Protein AF-0000000075701954 (afdb_homodimer)

Foldseek 3Di:
DDLVVQDVDPQLVVVLVPDDPVCSLLSSQLSSLQFWAAAAVPNQGVLVVLVVLLVVLPWDWFADPQSKIKTKDAFEPFDQPFAEEEEEAANHAQKDFDDDPNGQDWDFDDDPNFTWIKRQGIFSPVRPSLSSSLVSSCSNCVNPDGFHIYMYIYFGNCVPQHPGLLQDAFQPDPDDDSDDRDRHQEYEYARLLAFQFWEQKAKWKKKKKWKFFFDWDFAADKFKKKKKKKAQWPKDFCLPCLQLVTDAVLLLVLQLVVLCVVVVWFWWWQWWWWFDDQRMRTGIIMTMITTHRVCVVVSQVSSVVSVVVVCVVRCVPGPDMDIDIDMGIDDGGRITGDRVVVNLVSVLSNLQDAGAPDADPVHRVHGFKGKHFGIWTADPVRNMIMTMMMMMGQDPVVNVVSVCVNVVSLCPRPSNIDMDMDISAAIRHGDDAPLSVLLQVLLCVQPRRHHYDYHSHDDSVRVSVVSPNPHRYIYHHHNWPQRSHNTIMGRPSRSVSRSVSVVVSRNVSGD/DDLVVQDVDPQLVVVLVPDDPVCSLLSSQLSSLQAWAAAAVPNQGVLVVLVVLLVVLPWDWFADPQSKIKTKDAFEPFDQPFAEEEEEAANHAQKDFDDDVNGQDWDFDDDPNFTWIKRQGIFSPVRPSLSSSLVSSCSNCVNPDGFHIYMYIYFGNCVPQHPGLLQDAFQPDPDDDSDDHDRHQEYEYARLLAFQFWEQWAKWKKKKKWKFFFDWDFFADKFKKKKKKKAQWPKDFCLPCLQLVTDAVLLLVLQLVVLCVVVVWFWWWQWWWWFDDQRMRTGIIMTMITTHRVCVVVSQVSSVVSVVVVCVVRCVPGPDMDIDIDMGIDDGGRITGDRVVVNLVSVLSNQQDAGAPDADPVHRVHGFKGKHFGIWTADPVRNMIMTMMMMMGQDPVVNVVSVCVNVVSLCPRPSNIDMDMDISAAIRHGDDAPLSVLLQVLLCVQPRHHHYDYHSHDDSVRVSVVSPDPHRYIYHHHNWPQRSHNTIMGGPSRSVSRSVSVSVSRNVSGD

Solvent-accessible surface area (backbone atoms only — not comparable to full-atom values): 51681 Å² total; per-residue (Å²): 134,61,60,71,80,60,41,84,48,68,67,58,53,52,53,47,69,72,43,59,75,93,50,32,65,42,48,48,42,39,53,29,53,34,66,45,67,26,35,56,94,40,35,59,61,38,41,52,52,50,48,51,54,40,47,76,58,65,34,51,71,46,62,41,100,68,40,29,38,37,37,36,45,73,39,27,94,42,56,74,85,30,44,26,36,24,44,36,33,30,64,21,24,62,80,39,73,53,66,53,97,82,22,55,53,74,43,84,44,79,56,96,91,35,55,28,43,30,8,74,52,10,29,49,42,58,64,18,32,55,31,47,15,46,51,52,37,49,52,69,42,43,89,76,50,57,24,32,21,33,44,37,38,34,28,15,29,47,88,75,68,42,50,29,67,72,68,57,63,39,53,81,60,85,65,93,63,75,54,76,60,76,74,49,44,34,35,44,28,28,74,51,56,40,48,79,37,43,23,44,27,16,9,13,28,39,38,37,45,31,42,26,78,58,67,69,37,58,37,86,57,70,28,30,24,43,33,42,40,34,35,55,38,79,42,44,51,43,64,77,41,41,86,66,63,58,71,43,39,55,54,50,52,32,50,32,53,47,53,35,46,74,68,74,42,67,49,23,38,61,46,35,45,20,39,87,42,60,65,27,40,19,33,28,18,38,36,30,29,37,25,53,60,88,45,44,66,60,48,51,52,52,35,49,53,46,48,50,41,43,50,63,72,38,46,90,65,44,82,69,58,44,78,47,77,48,74,44,87,40,64,59,59,44,69,22,37,35,48,69,59,33,51,52,51,40,24,52,56,42,38,49,67,62,31,50,56,38,59,25,87,90,42,71,89,37,77,28,27,34,29,37,60,4,36,38,36,54,39,74,91,77,37,33,37,36,44,30,35,29,37,36,10,25,38,65,50,58,40,50,48,52,51,48,20,54,51,23,47,43,69,37,34,85,69,57,50,49,68,47,78,42,80,66,36,48,37,23,57,70,67,94,44,69,58,51,51,52,47,38,58,52,26,41,81,69,81,31,89,53,50,75,41,65,40,58,48,60,52,68,72,18,51,43,46,72,37,57,43,88,48,41,54,35,28,44,29,37,48,40,57,50,67,73,25,62,43,6,35,38,45,47,66,52,38,50,45,45,51,49,38,55,61,64,42,46,55,66,54,59,126,132,58,62,72,79,59,42,84,47,68,66,57,53,52,54,48,70,71,43,60,77,93,50,32,65,41,48,47,43,38,54,29,51,34,66,45,67,26,36,55,92,43,34,60,61,37,41,53,52,50,48,50,54,40,47,76,57,65,34,50,72,45,60,40,100,68,39,29,40,37,36,36,45,72,39,27,93,40,54,74,85,31,43,26,36,24,45,35,33,31,62,22,22,63,80,37,74,54,66,53,95,83,21,56,53,74,41,84,45,79,56,97,90,36,54,27,44,29,7,75,52,11,27,50,41,57,64,19,34,56,30,47,15,47,51,51,38,48,52,69,42,42,89,75,48,56,23,32,21,32,44,37,37,34,26,16,27,46,88,75,67,43,50,29,66,71,69,57,64,39,53,81,61,86,66,93,62,78,52,79,61,77,74,50,44,33,34,44,28,28,73,51,54,42,48,79,38,43,21,43,26,17,9,12,29,39,36,36,46,31,43,26,77,57,68,68,37,60,36,87,56,70,29,30,24,43,34,43,42,35,33,55,38,79,44,46,50,42,64,78,42,40,85,68,62,58,72,45,38,54,52,51,51,34,49,32,53,48,53,34,47,74,67,75,42,70,48,23,41,60,46,37,46,20,38,88,43,61,66,27,41,17,33,29,18,39,35,29,30,37,27,54,63,90,46,44,67,60,47,51,50,54,36,50,52,47,47,50,41,43,51,62,73,36,46,90,63,44,83,69,59,47,78,47,78,48,74,44,85,39,66,56,59,44,70,23,37,36,46,69,60,34,52,52,50,39,25,51,56,43,40,48,66,62,32,50,57,37,58,24,86,90,44,72,88,38,76,26,26,34,30,37,61,4,34,38,34,53,40,76,90,77,35,32,36,36,45,28,34,30,36,37,10,26,37,63,49,58,39,48,49,52,49,50,20,54,51,22,47,44,68,36,33,85,69,58,51,49,68,47,77,42,79,66,37,49,37,24,56,68,67,94,44,70,58,51,53,51,47,37,58,51,26,40,80,71,80,31,89,52,52,76,43,65,40,60,47,59,52,67,71,17,50,42,47,72,38,57,43,87,50,40,53,34,28,44,29,39,49,39,57,50,68,73,25,65,44,6,35,38,45,47,66,52,40,50,45,45,51,51,38,56,61,63,42,46,54,66,54,59,125

pLDDT: mean 94.83, std 3.86, range [77.62, 98.81]

Nearest PDB structures (foldseek):
  3mru-assembly2_B  TM=9.015E-01  e=3.902E-41  Vibrio alginolyticus
  2qyv-assembly1_B  TM=8.437E-01  e=6.145E-41  Histophilus somni 129PT
  3ic1-assembly1_A  TM=6.568E-01  e=8.464E-14  Haemophilus influenzae
  3isz-assembly1_B  TM=6.384E-01  e=3.702E-13  Haemophilus influenzae Rd KW20
  3isz-assembly1_A  TM=5.863E-01  e=7.139E-14  Haemophilus influenzae Rd KW20

Structure (mmCIF, N/CA/C/O backbone):
data_AF-0000000075701954-model_v1
#
loop_
_entity.id
_entity.type
_entity.pdbx_description
1 polymer 'Clan MH, family M20, peptidase T-like metallopeptidase'
#
loop_
_atom_site.group_PDB
_atom_site.id
_atom_site.type_symbol
_atom_site.label_atom_id
_atom_site.label_alt_id
_atom_site.label_comp_id
_atom_site.label_asym_id
_atom_site.label_entity_id
_atom_site.label_seq_id
_atom_site.pdbx_PDB_ins_code
_atom_site.Cartn_x
_atom_site.Cartn_y
_atom_site.Cartn_z
_atom_site.occupancy
_atom_site.B_iso_or_equiv
_atom_site.auth_seq_id
_atom_site.auth_comp_id
_atom_site.auth_asym_id
_atom_site.auth_atom_id
_atom_site.pdbx_PDB_model_num
ATOM 1 N N . MET A 1 1 ? -15.172 -48.469 -15.898 1 88.44 1 MET A N 1
ATOM 2 C CA . MET A 1 1 ? -14.531 -49.438 -14.992 1 88.44 1 MET A CA 1
ATOM 3 C C . MET A 1 1 ? -15.359 -49.594 -13.727 1 88.44 1 MET A C 1
ATOM 5 O O . MET A 1 1 ? -15.992 -48.656 -13.25 1 88.44 1 MET A O 1
ATOM 9 N N . LYS A 1 2 ? -15.406 -50.906 -13.211 1 77.62 2 LYS A N 1
ATOM 10 C CA . LYS A 1 2 ? -16.203 -51.156 -12.016 1 77.62 2 LYS A CA 1
ATOM 11 C C . LYS A 1 2 ? -15.516 -50.625 -10.766 1 77.62 2 LYS A C 1
ATOM 13 O O . LYS A 1 2 ? -14.281 -50.625 -10.68 1 77.62 2 LYS A O 1
ATOM 18 N N . SER A 1 3 ? -16.297 -50.125 -9.906 1 90.12 3 SER A N 1
ATOM 19 C CA . SER A 1 3 ? -15.812 -49.562 -8.656 1 90.12 3 SER A CA 1
ATOM 20 C C . SER A 1 3 ? -14.938 -50.531 -7.895 1 90.12 3 SER A C 1
ATOM 22 O O . SER A 1 3 ? -13.945 -50.156 -7.273 1 90.12 3 SER A O 1
ATOM 24 N N . THR A 1 4 ? -15.242 -51.719 -7.961 1 87.69 4 THR A N 1
ATOM 25 C CA . THR A 1 4 ? -14.539 -52.75 -7.195 1 87.69 4 THR A CA 1
ATOM 26 C C . THR A 1 4 ? -13.164 -53.031 -7.797 1 87.69 4 THR A C 1
ATOM 28 O O . THR A 1 4 ? -12.305 -53.625 -7.152 1 87.69 4 THR A O 1
ATOM 31 N N . ASP A 1 5 ? -12.945 -52.625 -8.984 1 90.75 5 ASP A N 1
ATOM 32 C CA . ASP A 1 5 ? -11.641 -52.75 -9.625 1 90.75 5 ASP A CA 1
ATOM 33 C C . ASP A 1 5 ? -10.703 -51.656 -9.18 1 90.75 5 ASP A C 1
ATOM 35 O O . ASP A 1 5 ? -9.477 -51.781 -9.289 1 90.75 5 ASP A O 1
ATOM 39 N N . ILE A 1 6 ? -11.281 -50.625 -8.719 1 92.94 6 ILE A N 1
ATOM 40 C CA . ILE A 1 6 ? -10.531 -49.406 -8.391 1 92.94 6 ILE A CA 1
ATOM 41 C C . ILE A 1 6 ? -10.383 -49.281 -6.875 1 92.94 6 ILE A C 1
ATOM 43 O O . ILE A 1 6 ? -9.305 -49 -6.367 1 92.94 6 ILE A O 1
ATOM 47 N N . LEU A 1 7 ? -11.523 -49.562 -6.152 1 94.19 7 LEU A N 1
ATOM 48 C CA . LEU A 1 7 ? -11.57 -49.438 -4.699 1 94.19 7 LEU A CA 1
ATOM 49 C C . LEU A 1 7 ? -11.383 -50.781 -4.027 1 94.19 7 LEU A C 1
ATOM 51 O O . LEU A 1 7 ? -12.203 -51.688 -4.207 1 94.19 7 LEU A O 1
ATOM 55 N N . HIS A 1 8 ? -10.445 -50.844 -3.188 1 91.19 8 HIS A N 1
ATOM 56 C CA . HIS A 1 8 ? -10.164 -52.125 -2.508 1 91.19 8 HIS A CA 1
ATOM 57 C C . HIS A 1 8 ? -10.531 -52.031 -1.031 1 91.19 8 HIS A C 1
ATOM 59 O O . HIS A 1 8 ? -10.633 -53.062 -0.358 1 91.19 8 HIS A O 1
ATOM 65 N N . SER A 1 9 ? -10.734 -50.906 -0.544 1 91.31 9 SER A N 1
ATOM 66 C CA . SER A 1 9 ? -11.133 -50.688 0.842 1 91.31 9 SER A CA 1
ATOM 67 C C . SER A 1 9 ? -12.648 -50.812 1.004 1 91.31 9 SER A C 1
ATOM 69 O O . SER A 1 9 ? -13.406 -50.125 0.304 1 91.31 9 SER A O 1
ATOM 71 N N . LYS A 1 10 ? -13.055 -51.594 1.976 1 92.56 10 LYS A N 1
ATOM 72 C CA . LYS A 1 10 ? -14.484 -51.688 2.266 1 92.56 10 LYS A CA 1
ATOM 73 C C . LYS A 1 10 ? -15.062 -50.375 2.719 1 92.56 10 LYS A C 1
ATOM 75 O O . LYS A 1 10 ? -16.219 -50.062 2.414 1 92.56 10 LYS A O 1
ATOM 80 N N . GLU A 1 11 ? -14.328 -49.656 3.443 1 93.5 11 GLU A N 1
ATOM 81 C CA . GLU A 1 11 ? -14.766 -48.375 3.934 1 93.5 11 GLU A CA 1
ATOM 82 C C . GLU A 1 11 ? -15.039 -47.406 2.779 1 93.5 11 GLU A C 1
ATOM 84 O O . GLU A 1 11 ? -16.047 -46.688 2.783 1 93.5 11 GLU A O 1
ATOM 89 N N . ASN A 1 12 ? -14.141 -47.406 1.781 1 96 12 ASN A N 1
ATOM 90 C CA . ASN A 1 12 ? -14.32 -46.5 0.633 1 96 12 ASN A CA 1
ATOM 91 C C . ASN A 1 12 ? -15.531 -46.938 -0.208 1 96 12 ASN A C 1
ATOM 93 O O . ASN A 1 12 ? -16.234 -46.062 -0.759 1 96 12 ASN A O 1
ATOM 97 N N . LEU A 1 13 ? -15.742 -48.188 -0.277 1 96.38 13 LEU A N 1
ATOM 98 C CA . LEU A 1 13 ? -16.922 -48.656 -0.982 1 96.38 13 LEU A CA 1
ATOM 99 C C . LEU A 1 13 ? -18.203 -48.219 -0.267 1 96.38 13 LEU A C 1
ATOM 101 O O . LEU A 1 13 ? -19.188 -47.875 -0.913 1 96.38 13 LEU A O 1
ATOM 105 N N . GLU A 1 14 ? -18.125 -48.25 1.023 1 96.69 14 GLU A N 1
ATOM 106 C CA . GLU A 1 14 ? -19.281 -47.781 1.813 1 96.69 14 GLU A CA 1
ATOM 107 C C . GLU A 1 14 ? -19.531 -46.281 1.621 1 96.69 14 GLU A C 1
ATOM 109 O O . GLU A 1 14 ? -20.672 -45.875 1.486 1 96.69 14 GLU A O 1
ATOM 114 N N . ILE A 1 15 ? -18.484 -45.562 1.67 1 97.12 15 ILE A N 1
ATOM 115 C CA . ILE A 1 15 ? -18.594 -44.125 1.457 1 97.12 15 ILE A CA 1
ATOM 116 C C . ILE A 1 15 ? -19.203 -43.844 0.086 1 97.12 15 ILE A C 1
ATOM 118 O O . ILE A 1 15 ? -20.125 -43.031 -0.038 1 97.12 15 ILE A O 1
ATOM 122 N N . LEU A 1 16 ? -18.703 -44.531 -0.918 1 97.44 16 LEU A N 1
ATOM 123 C CA . LEU A 1 16 ? -19.188 -44.344 -2.283 1 97.44 16 LEU A CA 1
ATOM 124 C C . LEU A 1 16 ? -20.688 -44.625 -2.373 1 97.44 16 LEU A C 1
ATOM 126 O O . LEU A 1 16 ? -21.422 -43.906 -3.074 1 97.44 16 LEU A O 1
ATOM 130 N N . SER A 1 17 ? -21.156 -45.625 -1.684 1 96.94 17 SER A N 1
ATOM 131 C CA . SER A 1 17 ? -22.547 -46.031 -1.737 1 96.94 17 SER A CA 1
ATOM 132 C C . SER A 1 17 ? -23.453 -44.938 -1.138 1 96.94 17 SER A C 1
ATOM 134 O O . SER A 1 17 ? -24.656 -44.906 -1.422 1 96.94 17 SER A O 1
ATOM 136 N N . LYS A 1 18 ? -22.922 -44.125 -0.384 1 97.06 18 LYS A N 1
ATOM 137 C CA . LYS A 1 18 ? -23.703 -43.062 0.276 1 97.06 18 LYS A CA 1
ATOM 138 C C . LYS A 1 18 ? -23.719 -41.812 -0.559 1 97.06 18 LYS A C 1
ATOM 140 O O . LYS A 1 18 ? -24.422 -40.844 -0.216 1 97.06 18 LYS A O 1
ATOM 145 N N . ILE A 1 19 ? -22.969 -41.781 -1.598 1 97.31 19 ILE A N 1
ATOM 146 C CA . ILE A 1 19 ? -22.922 -40.625 -2.516 1 97.31 19 ILE A CA 1
ATOM 147 C C . ILE A 1 19 ? -24.047 -40.781 -3.545 1 97.31 19 ILE A C 1
ATOM 149 O O . ILE A 1 19 ? -24.375 -41.875 -3.979 1 97.31 19 ILE A O 1
ATOM 153 N N . GLU A 1 20 ? -24.656 -39.656 -3.904 1 96.5 20 GLU A N 1
ATOM 154 C CA . GLU A 1 20 ? -25.703 -39.688 -4.922 1 96.5 20 GLU A CA 1
ATOM 155 C C . GLU A 1 20 ? -25.203 -40.344 -6.211 1 96.5 20 GLU A C 1
ATOM 157 O O . GLU A 1 20 ? -24.062 -40.125 -6.621 1 96.5 20 GLU A O 1
ATOM 162 N N . PRO A 1 21 ? -26.047 -41.062 -6.918 1 96.06 21 PRO A N 1
ATOM 163 C CA . PRO A 1 21 ? -25.625 -41.844 -8.094 1 96.06 21 PRO A CA 1
ATOM 164 C C . PRO A 1 21 ? -25 -40.969 -9.18 1 96.06 21 PRO A C 1
ATOM 166 O O . PRO A 1 21 ? -24.047 -41.406 -9.836 1 96.06 21 PRO A O 1
ATOM 169 N N . GLU A 1 22 ? -25.5 -39.844 -9.359 1 95.75 22 GLU A N 1
ATOM 170 C CA . GLU A 1 22 ? -25.031 -38.969 -10.438 1 95.75 22 GLU A CA 1
ATOM 171 C C . GLU A 1 22 ? -23.594 -38.531 -10.203 1 95.75 22 GLU A C 1
ATOM 173 O O . GLU A 1 22 ? -22.906 -38.125 -11.141 1 95.75 22 GLU A O 1
ATOM 178 N N . PHE A 1 23 ? -23.078 -38.688 -8.984 1 97.62 23 PHE A N 1
ATOM 179 C CA . PHE A 1 23 ? -21.734 -38.219 -8.656 1 97.62 23 PHE A CA 1
ATOM 180 C C . PHE A 1 23 ? -20.812 -39.406 -8.352 1 97.62 23 PHE A C 1
ATOM 182 O O . PHE A 1 23 ? -19.625 -39.219 -8.117 1 97.62 23 PHE A O 1
ATOM 189 N N . GLN A 1 24 ? -21.219 -40.562 -8.422 1 97.31 24 GLN A N 1
ATOM 190 C CA . GLN A 1 24 ? -20.453 -41.719 -7.973 1 97.31 24 GLN A CA 1
ATOM 191 C C . GLN A 1 24 ? -19.266 -42 -8.883 1 97.31 24 GLN A C 1
ATOM 193 O O . GLN A 1 24 ? -18.219 -42.469 -8.43 1 97.31 24 GLN A O 1
ATOM 198 N N . CYS A 1 25 ? -19.484 -41.719 -10.125 1 97.31 25 CYS A N 1
ATOM 199 C CA . CYS A 1 25 ? -18.344 -41.906 -11.023 1 97.31 25 CYS A CA 1
ATOM 200 C C . CYS A 1 25 ? -17.156 -41.062 -10.578 1 97.31 25 CYS A C 1
ATOM 202 O O . CYS A 1 25 ? -16.031 -41.562 -10.5 1 97.31 25 CYS A O 1
ATOM 204 N N . TYR A 1 26 ? -17.422 -39.812 -10.289 1 97.94 26 TYR A N 1
ATOM 205 C CA . TYR A 1 26 ? -16.375 -38.906 -9.844 1 97.94 26 TYR A CA 1
ATOM 206 C C . TYR A 1 26 ? -15.742 -39.375 -8.547 1 97.94 26 TYR A C 1
ATOM 208 O O . TYR A 1 26 ? -14.516 -39.469 -8.445 1 97.94 26 TYR A O 1
ATOM 216 N N . TYR A 1 27 ? -16.484 -39.75 -7.582 1 98.38 27 TYR A N 1
ATOM 217 C CA . TYR A 1 27 ? -15.977 -40.062 -6.25 1 98.38 27 TYR A CA 1
ATOM 218 C C . TYR A 1 27 ? -15.312 -41.406 -6.23 1 98.38 27 TYR A C 1
ATOM 220 O O . TYR A 1 27 ? -14.445 -41.688 -5.395 1 98.38 27 TYR A O 1
ATOM 228 N N . LYS A 1 28 ? -15.758 -42.281 -7.129 1 98.12 28 LYS A N 1
ATOM 229 C CA . LYS A 1 28 ? -15.023 -43.531 -7.309 1 98.12 28 LYS A CA 1
ATOM 230 C C . LYS A 1 28 ? -13.547 -43.25 -7.594 1 98.12 28 LYS A C 1
ATOM 232 O O . LYS A 1 28 ? -12.672 -43.875 -6.984 1 98.12 28 LYS A O 1
ATOM 237 N N . TRP A 1 29 ? -13.328 -42.375 -8.453 1 98.44 29 TRP A N 1
ATOM 238 C CA . TRP A 1 29 ? -11.961 -42.062 -8.828 1 98.44 29 TRP A CA 1
ATOM 239 C C . TRP A 1 29 ? -11.242 -41.312 -7.691 1 98.44 29 TRP A C 1
ATOM 241 O O . TRP A 1 29 ? -10.086 -41.625 -7.387 1 98.44 29 TRP A O 1
ATOM 251 N N . PHE A 1 30 ? -11.906 -40.375 -7.031 1 98.44 30 PHE A N 1
ATOM 252 C CA . PHE A 1 30 ? -11.297 -39.625 -5.934 1 98.44 30 PHE A CA 1
ATOM 253 C C . PHE A 1 30 ? -10.867 -40.594 -4.82 1 98.44 30 PHE A C 1
ATOM 255 O O . PHE A 1 30 ? -9.727 -40.5 -4.348 1 98.44 30 PHE A O 1
ATOM 262 N N . LEU A 1 31 ? -11.773 -41.406 -4.434 1 97.81 31 LEU A N 1
ATOM 263 C CA . LEU A 1 31 ? -11.484 -42.375 -3.371 1 97.81 31 LEU A CA 1
ATOM 264 C C . LEU A 1 31 ? -10.398 -43.344 -3.801 1 97.81 31 LEU A C 1
ATOM 266 O O . LEU A 1 31 ? -9.602 -43.781 -2.975 1 97.81 31 LEU A O 1
ATOM 270 N N . GLY A 1 32 ? -10.406 -43.719 -5.031 1 97.38 32 GLY A N 1
ATOM 271 C CA . GLY A 1 32 ? -9.344 -44.562 -5.555 1 97.38 32 GLY A CA 1
ATOM 272 C C . GLY A 1 32 ? -7.965 -43.969 -5.363 1 97.38 32 GLY A C 1
ATOM 273 O O . GLY A 1 32 ? -7.008 -44.688 -5.074 1 97.38 32 GLY A O 1
ATOM 274 N N . LEU A 1 33 ? -7.844 -42.688 -5.562 1 97.25 33 LEU A N 1
ATOM 275 C CA . LEU A 1 33 ? -6.57 -42 -5.383 1 97.25 33 LEU A CA 1
ATOM 276 C C . LEU A 1 33 ? -6.098 -42.094 -3.938 1 97.25 33 LEU A C 1
ATOM 278 O O . LEU A 1 33 ? -4.891 -42.156 -3.678 1 97.25 33 LEU A O 1
ATOM 282 N N . THR A 1 34 ? -7.02 -42.125 -2.977 1 96.25 34 THR A N 1
ATOM 283 C CA . THR A 1 34 ? -6.676 -42.156 -1.56 1 96.25 34 THR A CA 1
ATOM 284 C C . THR A 1 34 ? -6.082 -43.5 -1.173 1 96.25 34 THR A C 1
ATOM 286 O O . THR A 1 34 ? -5.512 -43.656 -0.09 1 96.25 34 THR A O 1
ATOM 289 N N . GLU A 1 35 ? -6.172 -44.469 -2.078 1 95.25 35 GLU A N 1
ATOM 290 C CA . GLU A 1 35 ? -5.668 -45.812 -1.782 1 95.25 35 GLU A CA 1
ATOM 291 C C . GLU A 1 35 ? -4.297 -46.031 -2.418 1 95.25 35 GLU A C 1
ATOM 293 O O . GLU A 1 35 ? -3.723 -47.125 -2.295 1 95.25 35 GLU A O 1
ATOM 298 N N . VAL A 1 36 ? -3.777 -45.031 -3.078 1 94.88 36 VAL A N 1
ATOM 299 C CA . VAL A 1 36 ? -2.471 -45.094 -3.723 1 94.88 36 VAL A CA 1
ATOM 300 C C . VAL A 1 36 ? -1.537 -44.062 -3.1 1 94.88 36 VAL A C 1
ATOM 302 O O . VAL A 1 36 ? -1.9 -42.906 -2.961 1 94.88 36 VAL A O 1
ATOM 305 N N . ASP A 1 37 ? -0.322 -44.469 -2.725 1 93.06 37 ASP A N 1
ATOM 306 C CA . ASP A 1 37 ? 0.655 -43.531 -2.189 1 93.06 37 ASP A CA 1
ATOM 307 C C . ASP A 1 37 ? 1.092 -42.531 -3.254 1 93.06 37 ASP A C 1
ATOM 309 O O . ASP A 1 37 ? 1.416 -42.906 -4.379 1 93.06 37 ASP A O 1
ATOM 313 N N . HIS A 1 38 ? 1.113 -41.312 -2.924 1 94.38 38 HIS A N 1
ATOM 314 C CA . HIS A 1 38 ? 1.489 -40.344 -3.943 1 94.38 38 HIS A CA 1
ATOM 315 C C . HIS A 1 38 ? 2.08 -39.094 -3.314 1 94.38 38 HIS A C 1
ATOM 317 O O . HIS A 1 38 ? 1.652 -37.969 -3.623 1 94.38 38 HIS A O 1
ATOM 323 N N . PRO A 1 39 ? 3.055 -39.25 -2.449 1 94.38 39 PRO A N 1
ATOM 324 C CA . PRO A 1 39 ? 3.744 -38.094 -1.883 1 94.38 39 PRO A CA 1
ATOM 325 C C . PRO A 1 39 ? 4.621 -37.375 -2.904 1 94.38 39 PRO A C 1
ATOM 327 O O . PRO A 1 39 ? 5.023 -37.969 -3.908 1 94.38 39 PRO A O 1
ATOM 330 N N . SER A 1 40 ? 4.918 -36.156 -2.691 1 94.31 40 SER A N 1
ATOM 331 C CA . SER A 1 40 ? 5.938 -35.469 -3.482 1 94.31 40 SER A CA 1
ATOM 332 C C . SER A 1 40 ? 7.254 -36.219 -3.467 1 94.31 40 SER A C 1
ATOM 334 O O . SER A 1 40 ? 7.59 -36.875 -2.475 1 94.31 40 SER A O 1
ATOM 336 N N . PHE A 1 41 ? 8.016 -36.219 -4.52 1 93.69 41 PHE A N 1
ATOM 337 C CA . PHE A 1 41 ? 9.25 -36.938 -4.77 1 93.69 41 PHE A CA 1
ATOM 338 C C . PHE A 1 41 ? 8.984 -38.438 -4.863 1 93.69 41 PHE A C 1
ATOM 340 O O . PHE A 1 41 ? 9.914 -39.219 -5.082 1 93.69 41 PHE A O 1
ATOM 347 N N . GLY A 1 42 ? 7.816 -38.844 -4.691 1 93.38 42 GLY A N 1
ATOM 348 C CA . GLY A 1 42 ? 7.414 -40.25 -4.809 1 93.38 42 GLY A CA 1
ATOM 349 C C . GLY A 1 42 ? 6.211 -40.438 -5.711 1 93.38 42 GLY A C 1
ATOM 350 O O . GLY A 1 42 ? 5.27 -41.156 -5.352 1 93.38 42 GLY A O 1
ATOM 351 N N . CYS A 1 43 ? 6.203 -39.844 -6.852 1 93.81 43 CYS A N 1
ATOM 352 C CA . CYS A 1 43 ? 5.027 -39.844 -7.715 1 93.81 43 CYS A CA 1
ATOM 353 C C . CYS A 1 43 ? 5.039 -41.031 -8.656 1 93.81 43 CYS A C 1
ATOM 355 O O . CYS A 1 43 ? 4.082 -41.25 -9.398 1 93.81 43 CYS A O 1
ATOM 357 N N . GLY A 1 44 ? 6.02 -41.781 -8.578 1 95.56 44 GLY A N 1
ATOM 358 C CA . GLY A 1 44 ? 6.141 -42.875 -9.523 1 95.56 44 GLY A CA 1
ATOM 359 C C . GLY A 1 44 ? 4.965 -43.844 -9.484 1 95.56 44 GLY A C 1
ATOM 360 O O . GLY A 1 44 ? 4.398 -44.188 -10.523 1 95.56 44 GLY A O 1
ATOM 361 N N . GLU A 1 45 ? 4.594 -44.25 -8.328 1 95.5 45 GLU A N 1
ATOM 362 C CA . GLU A 1 45 ? 3.52 -45.219 -8.18 1 95.5 45 GLU A CA 1
ATOM 363 C C . GLU A 1 45 ? 2.188 -44.656 -8.656 1 95.5 45 GLU A C 1
ATOM 365 O O . GLU A 1 45 ? 1.487 -45.312 -9.453 1 95.5 45 GLU A O 1
ATOM 370 N N . ILE A 1 46 ? 1.881 -43.531 -8.211 1 97.19 46 ILE A N 1
ATOM 371 C CA . ILE A 1 46 ? 0.597 -42.969 -8.57 1 97.19 46 ILE A CA 1
ATOM 372 C C . ILE A 1 46 ? 0.551 -42.688 -10.078 1 97.19 46 ILE A C 1
ATOM 374 O O . ILE A 1 46 ? -0.49 -42.875 -10.711 1 97.19 46 ILE A O 1
ATOM 378 N N . THR A 1 47 ? 1.624 -42.25 -10.617 1 98.38 47 THR A N 1
ATOM 379 C CA . THR A 1 47 ? 1.682 -41.969 -12.055 1 98.38 47 THR A CA 1
ATOM 380 C C . THR A 1 47 ? 1.385 -43.25 -12.852 1 98.38 47 THR A C 1
ATOM 382 O O . THR A 1 47 ? 0.581 -43.219 -13.789 1 98.38 47 THR A O 1
ATOM 385 N N . GLN A 1 48 ? 1.969 -44.312 -12.484 1 97.88 48 GLN A N 1
ATOM 386 C CA . GLN A 1 48 ? 1.779 -45.594 -13.195 1 97.88 48 GLN A CA 1
ATOM 387 C C . GLN A 1 48 ? 0.35 -46.094 -13.031 1 97.88 48 GLN A C 1
ATOM 389 O O . GLN A 1 48 ? -0.243 -46.594 -13.984 1 97.88 48 GLN A O 1
ATOM 394 N N . VAL A 1 49 ? -0.137 -46 -11.859 1 97.81 49 VAL A N 1
ATOM 395 C CA . VAL A 1 49 ? -1.493 -46.469 -11.594 1 97.81 49 VAL A CA 1
ATOM 396 C C . VAL A 1 49 ? -2.492 -45.656 -12.414 1 97.81 49 VAL A C 1
ATOM 398 O O . VAL A 1 49 ? -3.361 -46.219 -13.086 1 97.81 49 VAL A O 1
ATOM 401 N N . VAL A 1 50 ? -2.361 -44.344 -12.375 1 98.56 50 VAL A N 1
ATOM 402 C CA . VAL A 1 50 ? -3.285 -43.5 -13.102 1 98.56 50 VAL A CA 1
ATOM 403 C C . VAL A 1 50 ? -3.125 -43.719 -14.602 1 98.56 50 VAL A C 1
ATOM 405 O O . VAL A 1 50 ? -4.113 -43.719 -15.344 1 98.56 50 VAL A O 1
ATOM 408 N N . LYS A 1 51 ? -1.906 -43.844 -15.07 1 98.5 51 LYS A N 1
ATOM 409 C CA . LYS A 1 51 ? -1.696 -44.156 -16.484 1 98.5 51 LYS A CA 1
ATOM 410 C C . LYS A 1 51 ? -2.443 -45.406 -16.891 1 98.5 51 LYS A C 1
ATOM 412 O O . LYS A 1 51 ? -3.062 -45.469 -17.953 1 98.5 51 LYS A O 1
ATOM 417 N N . SER A 1 52 ? -2.266 -46.406 -16.094 1 98.12 52 SER A N 1
ATOM 418 C CA . SER A 1 52 ? -2.934 -47.656 -16.391 1 98.12 52 SER A CA 1
ATOM 419 C C . SER A 1 52 ? -4.441 -47.469 -16.5 1 98.12 52 SER A C 1
ATOM 421 O O . SER A 1 52 ? -5.078 -48.031 -17.391 1 98.12 52 SER A O 1
ATOM 423 N N . TRP A 1 53 ? -4.977 -46.719 -15.555 1 98.12 53 TRP A N 1
ATOM 424 C CA . TRP A 1 53 ? -6.406 -46.438 -15.609 1 98.12 53 TRP A CA 1
ATOM 425 C C . TRP A 1 53 ? -6.758 -45.719 -16.906 1 98.12 53 TRP A C 1
ATOM 427 O O . TRP A 1 53 ? -7.734 -46.062 -17.578 1 98.12 53 TRP A O 1
ATOM 437 N N . CYS A 1 54 ? -6.02 -44.75 -17.297 1 98.44 54 CYS A N 1
ATOM 438 C CA . CYS A 1 54 ? -6.258 -44 -18.516 1 98.44 54 CYS A CA 1
ATOM 439 C C . CYS A 1 54 ? -6.188 -44.875 -19.734 1 98.44 54 CYS A C 1
ATOM 441 O O . CYS A 1 54 ? -7.051 -44.812 -20.609 1 98.44 54 CYS A O 1
ATOM 443 N N . ASP A 1 55 ? -5.18 -45.75 -19.781 1 97.75 55 ASP A N 1
ATOM 444 C CA . ASP A 1 55 ? -4.988 -46.656 -20.891 1 97.75 55 ASP A CA 1
ATOM 445 C C . ASP A 1 55 ? -6.184 -47.594 -21.047 1 97.75 55 ASP A C 1
ATOM 447 O O . ASP A 1 55 ? -6.652 -47.844 -22.156 1 97.75 55 ASP A O 1
ATOM 451 N N . GLN A 1 56 ? -6.613 -48.062 -19.969 1 97.19 56 GLN A N 1
ATOM 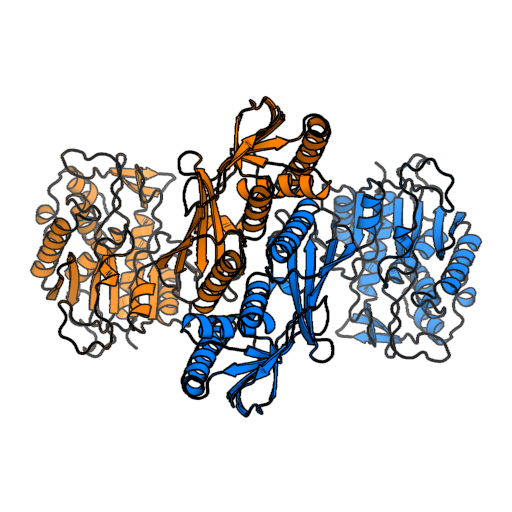452 C CA . GLN A 1 56 ? -7.734 -49 -19.969 1 97.19 56 GLN A CA 1
ATOM 453 C C . GLN A 1 56 ? -9 -48.312 -20.516 1 97.19 56 GLN A C 1
ATOM 455 O O . GLN A 1 56 ? -9.859 -49 -21.094 1 97.19 56 GLN A O 1
ATOM 460 N N . MET A 1 57 ? -9.016 -47.062 -20.344 1 97.25 57 MET A N 1
ATOM 461 C CA . MET A 1 57 ? -10.203 -46.312 -20.781 1 97.25 57 MET A CA 1
ATOM 462 C C . MET A 1 57 ? -10.023 -45.781 -22.188 1 97.25 57 MET A C 1
ATOM 464 O O . MET A 1 57 ? -10.906 -45.094 -22.719 1 97.25 57 MET A O 1
ATOM 468 N N . GLY A 1 58 ? -8.867 -45.969 -22.766 1 95.94 58 GLY A N 1
ATOM 469 C CA . GLY A 1 58 ? -8.68 -45.719 -24.188 1 95.94 58 GLY A CA 1
ATOM 470 C C . GLY A 1 58 ? -8.016 -44.375 -24.469 1 95.94 58 GLY A C 1
ATOM 471 O O . GLY A 1 58 ? -7.926 -43.938 -25.609 1 95.94 58 GLY A O 1
ATOM 472 N N . ALA A 1 59 ? -7.582 -43.719 -23.516 1 97.94 59 ALA A N 1
ATOM 473 C CA . ALA A 1 59 ? -6.871 -42.469 -23.719 1 97.94 59 ALA A CA 1
ATOM 474 C C . ALA A 1 59 ? -5.445 -42.719 -24.203 1 97.94 59 ALA A C 1
ATOM 476 O O . ALA A 1 59 ? -4.824 -43.719 -23.844 1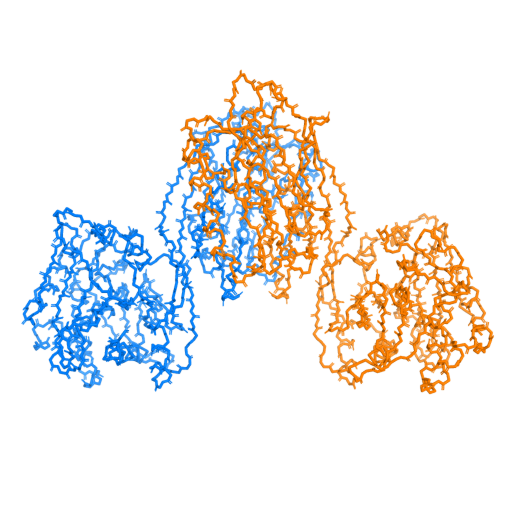 97.94 59 ALA A O 1
ATOM 477 N N . GLU A 1 60 ? -4.965 -41.844 -25.094 1 97.81 60 GLU A N 1
ATOM 478 C CA . GLU A 1 60 ? -3.549 -41.875 -25.438 1 97.81 60 GLU A CA 1
ATOM 479 C C . GLU A 1 60 ? -2.703 -41.188 -24.359 1 97.81 60 GLU A C 1
ATOM 481 O O . GLU A 1 60 ? -2.916 -40.031 -24.047 1 97.81 60 GLU A O 1
ATOM 486 N N . THR A 1 61 ? -1.74 -41.938 -23.844 1 98.19 61 THR A N 1
ATOM 487 C CA . THR A 1 61 ? -1.021 -41.406 -22.703 1 98.19 61 THR A CA 1
ATOM 488 C C . THR A 1 61 ? 0.462 -41.25 -23.016 1 98.19 61 THR A C 1
ATOM 490 O O . THR A 1 61 ? 1.004 -41.969 -23.859 1 98.19 61 THR A O 1
ATOM 493 N N . GLU A 1 62 ? 1.076 -40.219 -22.438 1 97.75 62 GLU A N 1
ATOM 494 C CA . GLU A 1 62 ? 2.514 -39.969 -22.422 1 97.75 62 GLU A CA 1
ATOM 495 C C . GLU A 1 62 ? 3.008 -39.719 -21 1 97.75 62 GLU A C 1
ATOM 497 O O . GLU A 1 62 ? 2.332 -39.062 -20.203 1 97.75 62 GLU A O 1
ATOM 502 N N . ILE A 1 63 ? 4.168 -40.312 -20.672 1 97.31 63 ILE A N 1
ATOM 503 C CA . ILE A 1 63 ? 4.848 -40.062 -19.406 1 97.31 63 ILE A CA 1
ATOM 504 C C . ILE A 1 63 ? 6.289 -39.625 -19.672 1 97.31 63 ILE A C 1
ATOM 506 O O . ILE A 1 63 ? 6.938 -40.156 -20.578 1 97.31 63 ILE A O 1
ATOM 510 N N . ASP A 1 64 ? 6.801 -38.719 -18.984 1 96 64 ASP A N 1
ATOM 511 C CA . ASP A 1 64 ? 8.203 -38.344 -19.125 1 96 64 ASP A CA 1
ATOM 512 C C . ASP A 1 64 ? 9.031 -38.875 -17.953 1 96 64 ASP A C 1
ATOM 514 O O . ASP A 1 64 ? 8.516 -39.594 -17.094 1 96 64 ASP A O 1
ATOM 518 N N . GLU A 1 65 ? 10.383 -38.594 -17.953 1 94.62 65 GLU A N 1
ATOM 519 C CA . GLU A 1 65 ? 11.312 -39.125 -16.969 1 94.62 65 GLU A CA 1
ATOM 520 C C . GLU A 1 65 ? 11.07 -38.5 -15.594 1 94.62 65 GLU A C 1
ATOM 522 O O . GLU A 1 65 ? 11.562 -39.031 -14.578 1 94.62 65 GLU A O 1
ATOM 527 N N . HIS A 1 66 ? 10.227 -37.562 -15.516 1 95.75 66 HIS A N 1
ATOM 528 C CA . HIS A 1 66 ? 9.938 -36.875 -14.258 1 95.75 66 HIS A CA 1
ATOM 529 C C . HIS A 1 66 ? 8.57 -37.281 -13.719 1 95.75 66 HIS A C 1
ATOM 531 O O . HIS A 1 66 ? 8.102 -36.719 -12.727 1 95.75 66 HIS A O 1
ATOM 537 N N . ASN A 1 67 ? 7.883 -38.188 -14.367 1 97.19 67 ASN A N 1
ATOM 538 C CA . ASN A 1 67 ? 6.621 -38.781 -13.938 1 97.19 67 ASN A CA 1
ATOM 539 C C . ASN A 1 67 ? 5.441 -37.844 -14.227 1 97.19 67 ASN A C 1
ATOM 541 O O . ASN A 1 67 ? 4.414 -37.906 -13.547 1 97.19 67 ASN A O 1
ATOM 545 N N . ASN A 1 68 ? 5.617 -36.906 -15.125 1 98.19 68 ASN A N 1
ATOM 546 C CA . ASN A 1 68 ? 4.453 -36.188 -15.641 1 98.19 68 ASN A CA 1
ATOM 547 C C . ASN A 1 68 ? 3.602 -37.094 -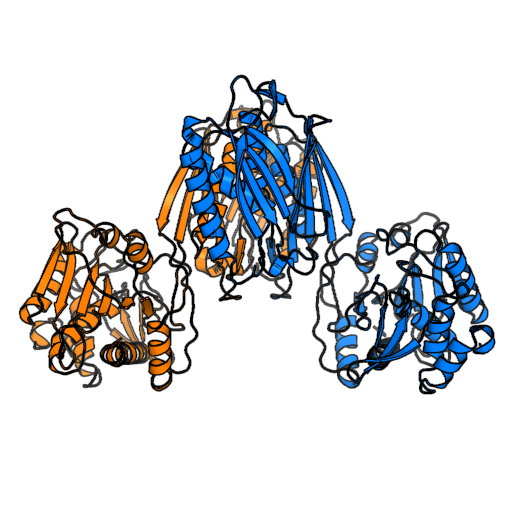16.531 1 98.19 68 ASN A C 1
ATOM 549 O O . ASN A 1 68 ? 4.133 -37.875 -17.328 1 98.19 68 ASN A O 1
ATOM 553 N N . LEU A 1 69 ? 2.293 -36.969 -16.422 1 98.69 69 LEU A N 1
ATOM 554 C CA . LEU A 1 69 ? 1.381 -37.781 -17.203 1 98.69 69 LEU A CA 1
ATOM 555 C C . LEU A 1 69 ? 0.447 -36.906 -18.031 1 98.69 69 LEU A C 1
ATOM 557 O O . LEU A 1 69 ? -0.201 -36 -17.516 1 98.69 69 LEU A O 1
ATOM 561 N N . ILE A 1 70 ? 0.434 -37.188 -19.312 1 98.62 70 ILE A N 1
ATOM 562 C CA . ILE A 1 70 ? -0.493 -36.531 -20.234 1 98.62 70 ILE A CA 1
ATOM 563 C C . ILE A 1 70 ? -1.442 -37.562 -20.828 1 98.62 70 ILE A C 1
ATOM 565 O O . ILE A 1 70 ? -1.009 -38.625 -21.266 1 98.62 70 ILE A O 1
ATOM 569 N N . ALA A 1 71 ? -2.684 -37.312 -20.828 1 98.75 71 ALA A N 1
ATOM 570 C CA . ALA A 1 71 ? -3.699 -38.094 -21.5 1 98.75 71 ALA A CA 1
ATOM 571 C C . ALA A 1 71 ? -4.43 -37.281 -22.562 1 98.75 71 ALA A C 1
ATOM 573 O O . ALA A 1 71 ? -4.863 -36.156 -22.297 1 98.75 71 ALA A O 1
ATOM 574 N N . ARG A 1 72 ? -4.523 -37.812 -23.703 1 98.31 72 ARG A N 1
ATOM 575 C CA . ARG A 1 72 ? -5.203 -37.125 -24.797 1 98.31 72 ARG A CA 1
ATOM 576 C C . ARG A 1 72 ? -6.414 -37.906 -25.281 1 98.31 72 ARG A C 1
ATOM 578 O O . ARG A 1 72 ? -6.363 -39.156 -25.375 1 98.31 72 ARG A O 1
ATOM 585 N N . ILE A 1 73 ? -7.523 -37.219 -25.5 1 97.44 73 ILE A N 1
ATOM 586 C CA . ILE A 1 73 ? -8.734 -37.812 -26.031 1 97.44 73 ILE A CA 1
ATOM 587 C C . ILE A 1 73 ? -9.234 -37 -27.234 1 97.44 73 ILE A C 1
ATOM 589 O O . ILE A 1 73 ? -9.148 -35.781 -27.234 1 97.44 73 ILE A O 1
ATOM 593 N N . PRO A 1 74 ? -9.727 -37.688 -28.203 1 97.06 74 PRO A N 1
ATOM 594 C CA . PRO A 1 74 ? -10.234 -37 -29.375 1 97.06 74 PRO A CA 1
ATOM 595 C C . PRO A 1 74 ? -11.586 -36.312 -29.125 1 97.06 74 PRO A C 1
ATOM 597 O O . PRO A 1 74 ? -12.234 -36.594 -28.109 1 97.06 74 PRO A O 1
ATOM 600 N N . ALA A 1 75 ? -11.961 -35.5 -30.094 1 97.19 75 ALA A N 1
ATOM 601 C CA . ALA A 1 75 ? -13.25 -34.812 -30.016 1 97.19 75 ALA A CA 1
ATOM 602 C C . ALA A 1 75 ? -14.398 -35.844 -30.047 1 97.19 75 ALA A C 1
ATOM 604 O O . ALA A 1 75 ? -14.25 -36.938 -30.594 1 97.19 75 ALA A O 1
ATOM 605 N N . ASN A 1 76 ? -15.414 -35.469 -29.406 1 96.81 76 ASN A N 1
ATOM 606 C CA . ASN A 1 76 ? -16.688 -36.188 -29.5 1 96.81 76 ASN A CA 1
ATOM 607 C C . ASN A 1 76 ? -17.844 -35.219 -29.734 1 96.81 76 ASN A C 1
ATOM 609 O O . ASN A 1 76 ? -18.172 -34.406 -28.859 1 96.81 76 ASN A O 1
ATOM 613 N N . GLY A 1 77 ? -18.484 -35.375 -30.859 1 94.81 77 GLY A N 1
ATOM 614 C CA . GLY A 1 77 ? -19.625 -34.5 -31.172 1 94.81 77 GLY A CA 1
ATOM 615 C C . GLY A 1 77 ? -19.203 -33.156 -31.703 1 94.81 77 GLY A C 1
ATOM 616 O O . GLY A 1 77 ? -20.031 -32.406 -32.25 1 94.81 77 GLY A O 1
ATOM 617 N N . MET A 1 78 ? -18.031 -32.75 -31.516 1 94.44 78 MET A N 1
ATOM 618 C CA . MET A 1 78 ? -17.469 -31.531 -32.062 1 94.44 78 MET A CA 1
ATOM 619 C C . MET A 1 78 ? -16.469 -31.844 -33.188 1 94.44 78 MET A C 1
ATOM 621 O O . MET A 1 78 ? -15.945 -32.969 -33.281 1 94.44 78 MET A O 1
ATOM 625 N N . PRO A 1 79 ? -16.25 -30.797 -34.031 1 93.25 79 PRO A N 1
ATOM 626 C CA . PRO A 1 79 ? -15.25 -31 -35.094 1 93.25 79 PRO A CA 1
ATOM 627 C C . PRO A 1 79 ? -13.859 -31.281 -34.5 1 93.25 79 PRO A C 1
ATOM 629 O O . PRO A 1 79 ? -13.477 -30.688 -33.5 1 93.25 79 PRO A O 1
ATOM 632 N N . GLU A 1 80 ? -13.156 -32 -35.25 1 91.06 80 GLU A N 1
ATOM 633 C CA . GLU A 1 80 ? -11.812 -32.375 -34.844 1 91.06 80 GLU A CA 1
ATOM 634 C C . GLU A 1 80 ? -10.906 -31.141 -34.781 1 91.06 80 GLU A C 1
ATOM 636 O O . GLU A 1 80 ? -9.945 -31.109 -34 1 91.06 80 GLU A O 1
ATOM 641 N N . ASN A 1 81 ? -11.266 -30.188 -35.562 1 93.06 81 ASN A N 1
ATOM 642 C CA . ASN A 1 81 ? -10.438 -28.984 -35.594 1 93.06 81 ASN A CA 1
ATOM 643 C C . ASN A 1 81 ? -10.906 -27.938 -34.562 1 93.06 81 ASN A C 1
ATOM 645 O O . ASN A 1 81 ? -10.461 -26.797 -34.594 1 93.06 81 ASN A O 1
ATOM 649 N N . SER A 1 82 ? -11.828 -28.391 -33.719 1 94.81 82 SER A N 1
ATOM 650 C CA . SER A 1 82 ? -12.211 -27.531 -32.594 1 94.81 82 SER A CA 1
ATOM 651 C C . SER A 1 82 ? -11.023 -27.219 -31.703 1 94.81 82 SER A C 1
ATOM 653 O O . SER A 1 82 ? -10.031 -27.938 -31.688 1 94.81 82 SER A O 1
ATOM 655 N N . PRO A 1 83 ? -11.125 -26.078 -31.031 1 96.56 83 PRO A N 1
ATOM 656 C CA . PRO A 1 83 ? -10.039 -25.75 -30.109 1 96.56 83 PRO A CA 1
ATOM 657 C C . PRO A 1 83 ? -9.758 -26.859 -29.094 1 96.56 83 PRO A C 1
ATOM 659 O O . PRO A 1 83 ? -10.695 -27.438 -28.547 1 96.56 83 PRO A O 1
ATOM 662 N N . VAL A 1 84 ? -8.484 -27.156 -28.906 1 97.81 84 VAL A N 1
ATOM 663 C CA . VAL A 1 84 ? -8.086 -28.141 -27.891 1 97.81 84 VAL A CA 1
ATOM 664 C C . VAL A 1 84 ? -8.242 -27.531 -26.5 1 97.81 84 VAL A C 1
ATOM 666 O O . VAL A 1 84 ? -7.844 -26.391 -26.266 1 97.81 84 VAL A O 1
ATOM 669 N N . VAL A 1 85 ? -8.852 -28.297 -25.625 1 98.06 85 VAL A N 1
ATOM 670 C CA . VAL A 1 85 ? -9.062 -27.844 -24.25 1 98.06 85 VAL A CA 1
ATOM 671 C C . VAL A 1 85 ? -8.25 -28.703 -23.297 1 98.06 85 VAL A C 1
ATOM 673 O O . VAL A 1 85 ? -8.188 -29.938 -23.453 1 98.06 85 VAL A O 1
ATOM 676 N N . SER A 1 86 ? -7.594 -28.016 -22.375 1 98.38 86 SER A N 1
ATOM 677 C CA . SER A 1 86 ? -6.836 -28.75 -21.359 1 98.38 86 SER A CA 1
ATOM 678 C C . SER A 1 86 ? -7.469 -28.609 -19.984 1 98.38 86 SER A C 1
ATOM 680 O O . SER A 1 86 ? -7.953 -27.531 -19.625 1 98.38 86 SER A O 1
ATOM 682 N N . ILE A 1 87 ? -7.508 -29.688 -19.234 1 98.62 87 ILE A N 1
ATOM 683 C CA . ILE A 1 87 ? -7.645 -29.672 -17.781 1 98.62 87 ILE A CA 1
ATOM 684 C C . ILE A 1 87 ? -6.297 -29.969 -17.141 1 98.62 87 ILE A C 1
ATOM 686 O O . ILE A 1 87 ? -5.66 -30.984 -17.469 1 98.62 87 ILE A O 1
ATOM 690 N N . GLN A 1 88 ? -5.887 -29.094 -16.312 1 98.62 88 GLN A N 1
ATOM 691 C CA . GLN A 1 88 ? -4.555 -29.234 -15.727 1 98.62 88 GLN A CA 1
ATOM 692 C C . GLN A 1 88 ? -4.637 -29.391 -14.211 1 98.62 88 GLN A C 1
ATOM 694 O O . GLN A 1 88 ? -5.395 -28.688 -13.547 1 98.62 88 GLN A O 1
ATOM 699 N N . THR A 1 89 ? -3.902 -30.344 -13.672 1 98.38 89 THR A N 1
ATOM 700 C CA . THR A 1 89 ? -3.85 -30.703 -12.258 1 98.38 89 THR A CA 1
ATOM 701 C C . THR A 1 89 ? -2.496 -31.312 -11.906 1 98.38 89 THR A C 1
ATOM 703 O O . THR A 1 89 ? -1.583 -31.328 -12.734 1 98.38 89 THR A O 1
ATOM 706 N N . HIS A 1 90 ? -2.348 -31.75 -10.648 1 98.38 90 HIS A N 1
ATOM 707 C CA . HIS A 1 90 ? -1.093 -32.406 -10.281 1 98.38 90 HIS A CA 1
ATOM 708 C C . HIS A 1 90 ? -1.344 -33.656 -9.469 1 98.38 90 HIS A C 1
ATOM 710 O O . HIS A 1 90 ? -2.371 -33.781 -8.797 1 98.38 90 HIS A O 1
ATOM 716 N N . LEU A 1 91 ? -0.372 -34.531 -9.5 1 98.5 91 LEU A N 1
ATOM 717 C CA . LEU A 1 91 ? -0.537 -35.875 -8.984 1 98.5 91 LEU A CA 1
ATOM 718 C C . LEU A 1 91 ? -0.095 -35.969 -7.531 1 98.5 91 LEU A C 1
ATOM 720 O O . LEU A 1 91 ? -0.611 -36.781 -6.773 1 98.5 91 LEU A O 1
ATOM 724 N N . ASP A 1 92 ? 0.905 -35.156 -7.195 1 97.19 92 ASP A N 1
ATOM 725 C CA . ASP A 1 92 ? 1.493 -35.344 -5.867 1 97.19 92 ASP A CA 1
ATOM 726 C C . ASP A 1 92 ? 0.652 -34.625 -4.805 1 97.19 92 ASP A C 1
ATOM 728 O O . ASP A 1 92 ? -0.198 -33.781 -5.133 1 97.19 92 ASP A O 1
ATOM 732 N N . MET A 1 93 ? 0.82 -35 -3.539 1 95.19 93 MET A N 1
ATOM 733 C CA . MET A 1 93 ? 0.204 -34.344 -2.391 1 95.19 93 MET A CA 1
ATOM 734 C C . MET A 1 93 ? 1.23 -34.094 -1.292 1 95.19 93 MET A C 1
ATOM 736 O O . MET A 1 93 ? 2.258 -34.781 -1.229 1 95.19 93 MET A O 1
ATOM 740 N N . VAL A 1 94 ? 1.011 -33.062 -0.491 1 91.69 94 VAL A N 1
ATOM 741 C CA . VAL A 1 94 ? 1.75 -32.906 0.758 1 91.69 94 VAL A CA 1
ATOM 742 C C . VAL A 1 94 ? 1.281 -33.969 1.765 1 91.69 94 VAL A C 1
ATOM 744 O O . VAL A 1 94 ? 0.093 -34.031 2.088 1 91.69 94 VAL A O 1
ATOM 747 N N . TRP A 1 95 ? 2.162 -34.719 2.213 1 91.56 95 TRP A N 1
ATOM 748 C CA . TRP A 1 95 ? 1.811 -35.781 3.148 1 91.56 95 TRP A CA 1
ATOM 749 C C . TRP A 1 95 ? 2.123 -35.375 4.582 1 91.56 95 TRP A C 1
ATOM 751 O O . TRP A 1 95 ? 3.271 -35.094 4.914 1 91.56 95 TRP A O 1
ATOM 761 N N . VAL A 1 96 ? 1.115 -35.344 5.352 1 89.88 96 VAL A N 1
ATOM 762 C CA . VAL A 1 96 ? 1.248 -35.094 6.785 1 89.88 96 VAL A CA 1
ATOM 763 C C . VAL A 1 96 ? 0.33 -36.062 7.551 1 89.88 96 VAL A C 1
ATOM 765 O O . VAL A 1 96 ? -0.798 -36.312 7.125 1 89.88 96 VAL A O 1
ATOM 768 N N . GLY A 1 97 ? 0.829 -36.594 8.594 1 91.38 97 GLY A N 1
ATOM 769 C CA . GLY A 1 97 ? -0.014 -37.438 9.438 1 91.38 97 GLY A CA 1
ATOM 770 C C . GLY A 1 97 ? 0.307 -38.906 9.32 1 91.38 97 GLY A C 1
ATOM 771 O O . GLY A 1 97 ? 1.467 -39.281 9.141 1 91.38 97 GLY A O 1
ATOM 772 N N . GLU A 1 98 ? -0.716 -39.688 9.625 1 91.31 98 GLU A N 1
ATOM 773 C CA . GLU A 1 98 ? -0.493 -41.125 9.68 1 91.31 98 GLU A CA 1
ATOM 774 C C . GLU A 1 98 ? -1.396 -41.875 8.703 1 91.31 98 GLU A C 1
ATOM 776 O O . GLU A 1 98 ? -2.504 -41.406 8.406 1 91.31 98 GLU A O 1
ATOM 781 N N . LYS A 1 99 ? -0.812 -42.938 8.211 1 87.81 99 LYS A N 1
ATOM 782 C CA . LYS A 1 99 ? -1.621 -43.875 7.414 1 87.81 99 LYS A CA 1
ATOM 783 C C . LYS A 1 99 ? -2.258 -44.938 8.289 1 87.81 99 LYS A C 1
ATOM 785 O O . LYS A 1 99 ? -1.682 -45.344 9.297 1 87.81 99 LYS A O 1
ATOM 790 N N . ILE A 1 100 ? -3.422 -45.312 7.848 1 84.06 100 ILE A N 1
ATOM 791 C CA . ILE A 1 100 ? -4.094 -46.438 8.5 1 84.06 100 ILE A CA 1
ATOM 792 C C . ILE A 1 100 ? -4.199 -47.594 7.531 1 84.06 100 ILE A C 1
ATOM 794 O O . ILE A 1 100 ? -4.84 -47.5 6.48 1 84.06 100 ILE A O 1
ATOM 798 N N . ASP A 1 101 ? -3.635 -48.719 7.867 1 81.19 101 ASP A N 1
ATOM 799 C CA . ASP A 1 101 ? -3.562 -49.875 7.012 1 81.19 101 ASP A CA 1
ATOM 800 C C . ASP A 1 101 ? -2.951 -49.531 5.656 1 81.19 101 ASP A C 1
ATOM 802 O O . ASP A 1 101 ? -3.459 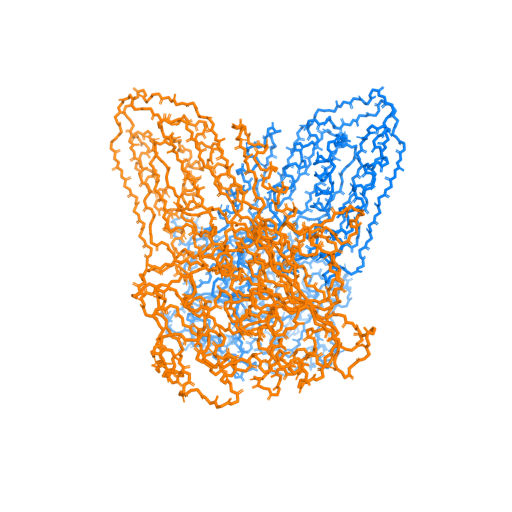-49.969 4.617 1 81.19 101 ASP A O 1
ATOM 806 N N . GLY A 1 102 ? -2.053 -48.594 5.691 1 81.38 102 GLY A N 1
ATOM 807 C CA . GLY A 1 102 ? -1.248 -48.25 4.523 1 81.38 102 GLY A CA 1
ATOM 808 C C . GLY A 1 102 ? -1.927 -47.281 3.588 1 81.38 102 GLY A C 1
ATOM 809 O O . GLY A 1 102 ? -1.413 -47 2.506 1 81.38 102 GLY A O 1
ATOM 810 N N . LYS A 1 103 ? -3.045 -46.812 4.012 1 88.69 103 LYS A N 1
ATOM 811 C CA . LYS A 1 103 ? -3.803 -45.938 3.146 1 88.69 103 LYS A CA 1
ATOM 812 C C . LYS A 1 103 ? -4.27 -44.688 3.914 1 88.69 103 LYS A C 1
ATOM 814 O O . LYS A 1 103 ? -4.172 -44.656 5.141 1 88.69 103 LYS A O 1
ATOM 819 N N . ILE A 1 104 ? -4.738 -43.719 3.137 1 93.81 104 ILE A N 1
ATOM 820 C CA . ILE A 1 104 ? -5.391 -42.531 3.736 1 93.81 104 ILE A CA 1
ATOM 821 C C . ILE A 1 104 ? -6.785 -42.938 4.223 1 93.81 104 ILE A C 1
ATOM 823 O O . ILE A 1 104 ? -7.613 -43.406 3.439 1 93.81 104 ILE A O 1
ATOM 827 N N . LYS A 1 105 ? -7.004 -42.844 5.457 1 94.69 105 LYS A N 1
ATOM 828 C CA . LYS A 1 105 ? -8.344 -43.094 5.98 1 94.69 105 LYS A CA 1
ATOM 829 C C . LYS A 1 105 ? -9.273 -41.906 5.695 1 94.69 105 LYS A C 1
ATOM 831 O O . LYS A 1 105 ? -9.008 -40.781 6.125 1 94.69 105 LYS A O 1
ATOM 836 N N . VAL A 1 106 ? -10.359 -42.188 4.996 1 96.88 106 VAL A N 1
ATOM 837 C CA . VAL A 1 106 ? -11.328 -41.188 4.629 1 96.88 106 VAL A CA 1
ATOM 838 C C . VAL A 1 106 ? -12.641 -41.406 5.375 1 96.88 106 VAL A C 1
ATOM 840 O O . VAL A 1 106 ? -13.047 -42.562 5.574 1 96.88 106 VAL A O 1
ATOM 843 N N . GLU A 1 107 ? -13.227 -40.344 5.793 1 97 107 GLU A N 1
ATOM 844 C CA . GLU A 1 107 ? -14.531 -40.438 6.449 1 97 107 GLU A CA 1
ATOM 845 C C . GLU A 1 107 ? -15.516 -39.438 5.84 1 97 107 GLU A C 1
ATOM 847 O O . GLU A 1 107 ? -15.125 -38.375 5.355 1 97 107 GLU A O 1
ATOM 852 N N . LEU A 1 108 ? -16.734 -39.875 5.805 1 97 108 LEU A N 1
ATOM 853 C CA . LEU A 1 108 ? -17.844 -39 5.504 1 97 108 LEU A CA 1
ATOM 854 C C . LEU A 1 108 ? -18.438 -38.406 6.781 1 97 108 LEU A C 1
ATOM 856 O O . LEU A 1 108 ? -18.875 -39.156 7.668 1 97 108 LEU A O 1
ATOM 860 N N . GLN A 1 109 ? -18.359 -37.062 6.902 1 96.75 109 GLN A N 1
ATOM 861 C CA . GLN A 1 109 ? -18.828 -36.438 8.125 1 96.75 109 GLN A CA 1
ATOM 862 C C . GLN A 1 109 ? -19.719 -35.219 7.809 1 96.75 109 GLN A C 1
ATOM 864 O O . GLN A 1 109 ? -19.766 -34.781 6.664 1 96.75 109 GLN A O 1
ATOM 869 N N . GLU A 1 110 ? -20.516 -34.875 8.812 1 95.38 110 GLU A N 1
ATOM 870 C CA . GLU A 1 110 ? -21.25 -33.625 8.781 1 95.38 110 GLU A CA 1
ATOM 871 C C . GLU A 1 110 ? -20.531 -32.562 9.586 1 95.38 110 GLU A C 1
ATOM 873 O O . GLU A 1 110 ? -20.141 -32.781 10.734 1 95.38 110 GLU A O 1
ATOM 878 N N . LYS A 1 111 ? -20.25 -31.422 8.977 1 90.88 111 LYS A N 1
ATOM 879 C CA . LYS A 1 111 ? -19.578 -30.297 9.617 1 90.88 111 LYS A CA 1
ATOM 880 C C . LYS A 1 111 ? -20.281 -28.984 9.281 1 90.88 111 LYS A C 1
ATOM 882 O O . LYS A 1 111 ? -20.312 -28.562 8.117 1 90.88 111 LYS A O 1
ATOM 887 N N . ASP A 1 112 ? -20.859 -28.297 10.273 1 90.62 112 ASP A N 1
ATOM 888 C CA . ASP A 1 112 ? -21.516 -27 10.133 1 90.62 112 ASP A CA 1
ATOM 889 C C . ASP A 1 112 ? -22.578 -27.047 9.039 1 90.62 112 ASP A C 1
ATOM 891 O O . ASP A 1 112 ? -22.641 -26.156 8.18 1 90.62 112 ASP A O 1
ATOM 895 N N . GLY A 1 113 ? -23.297 -28.172 8.977 1 93.06 113 GLY A N 1
ATOM 896 C CA . GLY A 1 113 ? -24.406 -28.312 8.047 1 93.06 113 GLY A CA 1
ATOM 897 C C . GLY A 1 113 ? -23.969 -28.781 6.668 1 93.06 113 GLY A C 1
ATOM 898 O O . GLY A 1 113 ? -24.781 -28.844 5.742 1 93.06 113 GLY A O 1
ATOM 899 N N . LYS A 1 114 ? -22.734 -29.047 6.539 1 95.25 114 LYS A N 1
ATOM 900 C CA . LYS A 1 114 ? -22.203 -29.516 5.262 1 95.25 114 LYS A CA 1
ATOM 901 C C . LYS A 1 114 ? -21.781 -30.969 5.344 1 95.25 114 LYS A C 1
ATOM 903 O O . LYS A 1 114 ? -21.25 -31.406 6.367 1 95.25 114 LYS A O 1
ATOM 908 N N . ARG A 1 115 ? -22.125 -31.672 4.312 1 95.56 115 ARG A N 1
ATOM 909 C CA . ARG A 1 115 ? -21.578 -33.031 4.16 1 95.56 115 ARG A CA 1
ATOM 910 C C . ARG A 1 115 ? -20.172 -32.969 3.59 1 95.56 115 ARG A C 1
ATOM 912 O O . ARG A 1 115 ? -19.953 -32.438 2.504 1 95.56 115 ARG A O 1
ATOM 919 N N . ILE A 1 116 ? -19.109 -33.562 4.336 1 97.94 116 ILE A N 1
ATOM 920 C CA . ILE A 1 116 ? -17.734 -33.406 3.914 1 97.94 116 ILE A CA 1
ATOM 921 C C . ILE A 1 116 ? -17.031 -34.75 3.859 1 97.94 116 ILE A C 1
ATOM 923 O O . ILE A 1 116 ? -17.422 -35.688 4.582 1 97.94 116 ILE A O 1
ATOM 927 N N . LEU A 1 117 ? -16.094 -34.938 2.992 1 97.88 117 LEU A N 1
ATOM 928 C CA . LEU A 1 117 ? -15.07 -35.969 3.057 1 97.88 117 LEU A CA 1
ATOM 929 C C . LEU A 1 117 ? -13.844 -35.469 3.816 1 97.88 117 LEU A C 1
ATOM 931 O O . LEU A 1 117 ? -13.289 -34.406 3.496 1 97.88 117 LEU A O 1
ATOM 935 N N . VAL A 1 118 ? -13.422 -36.188 4.816 1 97.31 118 VAL A N 1
ATOM 936 C CA . VAL A 1 118 ? -12.336 -35.719 5.656 1 97.31 118 VAL A CA 1
ATOM 937 C C . VAL A 1 118 ? -11.336 -36.844 5.906 1 97.31 118 VAL A C 1
ATOM 939 O O . VAL A 1 118 ? -11.703 -38 5.926 1 97.31 118 VAL A O 1
ATOM 942 N N . ALA A 1 119 ? -10.086 -36.531 5.914 1 96.62 119 ALA A N 1
ATOM 943 C CA . ALA A 1 119 ? -9.039 -37.406 6.445 1 96.62 119 ALA A CA 1
ATOM 944 C C . ALA A 1 119 ? -8.641 -36.969 7.859 1 96.62 119 ALA A C 1
ATOM 946 O O . ALA A 1 119 ? -7.754 -36.156 8.039 1 96.62 119 ALA A O 1
ATOM 947 N N . PRO A 1 120 ? -9.227 -37.562 8.844 1 94.5 120 PRO A N 1
ATOM 948 C CA . PRO A 1 120 ? -9.055 -37.094 10.219 1 94.5 120 PRO A CA 1
ATOM 949 C C . PRO A 1 120 ? -7.625 -37.25 10.727 1 94.5 120 PRO A C 1
ATOM 951 O O . PRO A 1 120 ? -7.215 -36.531 11.656 1 94.5 120 PRO A O 1
ATOM 954 N N . HIS A 1 121 ? -6.844 -38.125 10.156 1 94.12 121 HIS A N 1
ATOM 955 C CA . HIS A 1 121 ? -5.535 -38.438 10.719 1 94.12 121 HIS A CA 1
ATOM 956 C C . HIS A 1 121 ? -4.418 -38 9.773 1 94.12 121 HIS A C 1
ATOM 958 O O . HIS A 1 121 ? -3.24 -38.25 10.031 1 94.12 121 HIS A O 1
ATOM 964 N N . SER A 1 122 ? -4.793 -37.438 8.719 1 94.06 122 SER A N 1
ATOM 965 C CA . SER A 1 122 ? -3.801 -37.031 7.723 1 94.06 122 SER A CA 1
ATOM 966 C C . SER A 1 122 ? -4.359 -35.969 6.781 1 94.06 122 SER A C 1
ATOM 968 O O . SER A 1 122 ? -5.438 -35.438 7.023 1 94.06 122 SER A O 1
ATOM 970 N N . THR A 1 123 ? -3.527 -35.656 5.773 1 95.12 123 THR A N 1
ATOM 971 C CA . THR A 1 123 ? -4.055 -34.906 4.633 1 95.12 123 THR A CA 1
ATOM 972 C C . THR A 1 123 ? -4.926 -35.812 3.76 1 95.12 123 THR A C 1
ATOM 974 O O . THR A 1 123 ? -4.707 -37.031 3.691 1 95.12 123 THR A O 1
ATOM 977 N N . LEU A 1 124 ? -5.863 -35.281 3.111 1 95.81 124 LEU A N 1
ATOM 978 C CA . LEU A 1 124 ? -6.84 -36 2.299 1 95.81 124 LEU A CA 1
ATOM 979 C C . LEU A 1 124 ? -6.32 -36.188 0.877 1 95.81 124 LEU A C 1
ATOM 981 O O . LEU A 1 124 ? -6.66 -37.156 0.219 1 95.81 124 LEU A O 1
ATOM 985 N N . GLY A 1 125 ? -5.559 -35.219 0.45 1 95.75 125 GLY A N 1
ATOM 986 C CA . GLY A 1 125 ? -5.086 -35.219 -0.925 1 95.75 125 GLY A CA 1
ATOM 987 C C . GLY A 1 125 ? -6.062 -34.594 -1.902 1 95.75 125 GLY A C 1
ATOM 988 O O . GLY A 1 125 ? -5.988 -34.844 -3.107 1 95.75 125 GLY A O 1
ATOM 989 N N . ALA A 1 126 ? -6.949 -33.844 -1.405 1 96.5 126 ALA A N 1
ATOM 990 C CA . ALA A 1 126 ? -7.883 -33.156 -2.285 1 96.5 126 ALA A CA 1
ATOM 991 C C . ALA A 1 126 ? -7.156 -32.125 -3.141 1 96.5 126 ALA A C 1
ATOM 993 O O . ALA A 1 126 ? -7.605 -31.781 -4.238 1 96.5 126 ALA A O 1
ATOM 994 N N . ASP A 1 127 ? -6.078 -31.688 -2.686 1 94.5 127 ASP A N 1
ATOM 995 C CA . ASP A 1 127 ? -5.117 -30.859 -3.412 1 94.5 127 ASP A CA 1
ATOM 996 C C . ASP A 1 127 ? -4.02 -31.719 -4.035 1 94.5 127 ASP A C 1
ATOM 998 O O . ASP A 1 127 ? -3.018 -32.031 -3.383 1 94.5 127 ASP A O 1
ATOM 1002 N N . ASP A 1 128 ? -4.137 -32.188 -5.207 1 96.25 128 ASP A N 1
ATOM 1003 C CA . ASP A 1 128 ? -5.137 -31.797 -6.199 1 96.25 128 ASP A CA 1
ATOM 1004 C C . ASP A 1 128 ? -5.918 -33 -6.691 1 96.25 128 ASP A C 1
ATOM 1006 O O . ASP A 1 128 ? -6.195 -33.125 -7.887 1 96.25 128 ASP A O 1
ATOM 1010 N N . GLY A 1 129 ? -6.16 -33.906 -5.828 1 97.75 129 GLY A N 1
ATOM 1011 C CA . GLY A 1 129 ? -6.957 -35.062 -6.156 1 97.75 129 GLY A CA 1
ATOM 1012 C C . GLY A 1 129 ? -8.297 -34.719 -6.781 1 97.75 129 GLY A C 1
ATOM 1013 O O . GLY A 1 129 ? -8.844 -35.5 -7.562 1 97.75 129 GLY A O 1
ATOM 1014 N N . PHE A 1 130 ? -8.797 -33.625 -6.461 1 98.12 130 PHE A N 1
ATOM 1015 C CA . PHE A 1 130 ? -10.031 -33.188 -7.09 1 98.12 130 PHE A CA 1
ATOM 1016 C C . PHE A 1 130 ? -9.898 -33.156 -8.609 1 98.12 130 PHE A C 1
ATOM 1018 O O . PHE A 1 130 ? -10.727 -33.719 -9.312 1 98.12 130 PHE A O 1
ATOM 1025 N N . GLY A 1 131 ? -8.859 -32.469 -9.047 1 98.56 131 GLY A N 1
ATOM 1026 C CA . GLY A 1 131 ? -8.656 -32.344 -10.484 1 98.56 131 GLY A CA 1
ATOM 1027 C C . GLY A 1 131 ? -8.312 -33.656 -11.156 1 98.56 131 GLY A C 1
ATOM 1028 O O . GLY A 1 131 ? -8.766 -33.938 -12.266 1 98.56 131 GLY A O 1
ATOM 1029 N N . VAL A 1 132 ? -7.527 -34.5 -10.492 1 98.75 132 VAL A N 1
ATOM 1030 C CA . VAL A 1 132 ? -7.137 -35.781 -11.062 1 98.75 132 VAL A CA 1
ATOM 1031 C C . VAL A 1 132 ? -8.375 -36.656 -11.242 1 98.75 132 VAL A C 1
ATOM 1033 O O . VAL A 1 132 ? -8.547 -37.312 -12.289 1 98.75 132 VAL A O 1
ATOM 1036 N N . ALA A 1 133 ? -9.164 -36.688 -10.211 1 98.69 133 ALA A N 1
ATOM 1037 C CA . ALA A 1 133 ? -10.406 -37.438 -10.289 1 98.69 133 ALA A CA 1
ATOM 1038 C C . ALA A 1 133 ? -11.289 -36.938 -11.43 1 98.69 133 ALA A C 1
ATOM 1040 O O . ALA A 1 133 ? -11.938 -37.75 -12.117 1 98.69 133 ALA A O 1
ATOM 1041 N N . LEU A 1 134 ? -11.305 -35.688 -11.586 1 98.62 134 LEU A N 1
ATOM 1042 C CA . LEU A 1 134 ? -12.094 -35.094 -12.664 1 98.62 134 LEU A CA 1
ATOM 1043 C C . LEU A 1 134 ? -11.562 -35.531 -14.031 1 98.62 134 LEU A C 1
ATOM 1045 O O . LEU A 1 134 ? -12.336 -35.844 -14.93 1 98.62 134 LEU A O 1
ATOM 1049 N N . CYS A 1 135 ? -10.312 -35.5 -14.211 1 98.75 135 CYS A N 1
ATOM 1050 C CA . CYS A 1 135 ? -9.703 -35.969 -15.453 1 98.75 135 CYS A CA 1
ATOM 1051 C C . CYS A 1 135 ? -10.109 -37.406 -15.758 1 98.75 135 CYS A C 1
ATOM 1053 O O . CYS A 1 135 ? -10.477 -37.719 -16.891 1 98.75 135 CYS A O 1
ATOM 1055 N N . LEU A 1 136 ? -10.055 -38.219 -14.75 1 98.69 136 LEU A N 1
ATOM 1056 C CA . LEU A 1 136 ? -10.398 -39.625 -14.93 1 98.69 136 LEU A CA 1
ATOM 1057 C C . LEU A 1 136 ? -11.867 -39.781 -15.281 1 98.69 136 LEU A C 1
ATOM 1059 O O . LEU A 1 136 ? -12.227 -40.594 -16.125 1 98.69 136 LEU A O 1
ATOM 1063 N N . GLU A 1 137 ? -12.672 -39.031 -14.633 1 98.44 137 GLU A N 1
ATOM 1064 C CA . GLU A 1 137 ? -14.094 -39.062 -14.969 1 98.44 137 GLU A CA 1
ATOM 1065 C C . GLU A 1 137 ? -14.328 -38.656 -16.422 1 98.44 137 GLU A C 1
ATOM 1067 O O . GLU A 1 137 ? -15.141 -39.25 -17.125 1 98.44 137 GLU A O 1
ATOM 1072 N N . VAL A 1 138 ? -13.703 -37.594 -16.797 1 98.38 138 VAL A N 1
ATOM 1073 C CA . VAL A 1 138 ? -13.836 -37.062 -18.156 1 98.38 138 VAL A CA 1
ATOM 1074 C C . VAL A 1 138 ? -13.43 -38.125 -19.172 1 98.38 138 VAL A C 1
ATOM 1076 O O . VAL A 1 138 ? -14.117 -38.344 -20.172 1 98.38 138 VAL A O 1
ATOM 1079 N N . ILE A 1 139 ? -12.367 -38.844 -18.906 1 98.5 139 ILE A N 1
ATOM 1080 C CA . ILE A 1 139 ? -11.898 -39.906 -19.797 1 98.5 139 ILE A CA 1
ATOM 1081 C C . ILE A 1 139 ? -12.93 -41.031 -19.844 1 98.5 139 ILE A C 1
ATOM 1083 O O . ILE A 1 139 ? -13.289 -41.5 -20.922 1 98.5 139 ILE A O 1
ATOM 1087 N N . GLU A 1 140 ? -13.383 -41.375 -18.688 1 97.81 140 GLU A N 1
ATOM 1088 C CA . GLU A 1 140 ? -14.328 -42.5 -18.609 1 97.81 140 GLU A CA 1
ATOM 1089 C C . GLU A 1 140 ? -15.617 -42.188 -19.375 1 97.81 140 GLU A C 1
ATOM 1091 O O . GLU A 1 140 ? -16.203 -43.062 -19.984 1 97.81 140 GLU A O 1
ATOM 1096 N N . ASN A 1 141 ? -16 -40.969 -19.328 1 96.62 141 ASN A N 1
ATOM 1097 C CA . ASN A 1 141 ? -17.281 -40.594 -19.922 1 96.62 141 ASN A CA 1
ATOM 1098 C C . ASN A 1 141 ? -17.094 -39.875 -21.25 1 96.62 141 ASN A C 1
ATOM 1100 O O . ASN A 1 141 ? -18.031 -39.219 -21.75 1 96.62 141 ASN A O 1
ATOM 1104 N N . ALA A 1 142 ? -15.984 -39.938 -21.828 1 95.56 142 ALA A N 1
ATOM 1105 C CA . ALA A 1 142 ? -15.617 -39.125 -22.984 1 95.56 142 ALA A CA 1
ATOM 1106 C C . ALA A 1 142 ? -16.594 -39.344 -24.141 1 95.56 142 ALA A C 1
ATOM 1108 O O . ALA A 1 142 ? -16.859 -38.438 -24.922 1 95.56 142 ALA A O 1
ATOM 1109 N N . LYS A 1 143 ? -17.188 -40.469 -24.203 1 94.75 143 LYS A N 1
ATOM 1110 C CA . LYS A 1 143 ? -18.062 -40.781 -25.312 1 94.75 143 LYS A CA 1
ATOM 1111 C C . LYS A 1 143 ? -19.516 -40.438 -25 1 94.75 143 LYS A C 1
ATOM 1113 O O . LYS A 1 143 ? -20.391 -40.531 -25.859 1 94.75 143 LYS A O 1
ATOM 1118 N N . ASN A 1 144 ? -19.703 -39.875 -23.812 1 95.06 144 ASN A N 1
ATOM 1119 C CA . ASN A 1 144 ? -21.078 -39.656 -23.359 1 95.06 144 ASN A CA 1
ATOM 1120 C C . ASN A 1 144 ? -21.438 -38.156 -23.359 1 95.06 144 ASN A C 1
ATOM 1122 O O . ASN A 1 144 ? -22.547 -37.781 -22.984 1 95.06 144 ASN A O 1
ATOM 1126 N N . PHE A 1 145 ? -20.531 -37.344 -23.703 1 93.44 145 PHE A N 1
ATOM 1127 C CA . PHE A 1 145 ? -20.844 -35.906 -23.75 1 93.44 145 PHE A CA 1
ATOM 1128 C C . PHE A 1 145 ? -20.062 -35.219 -24.859 1 93.44 145 PHE A C 1
ATOM 1130 O O . PHE A 1 145 ? -19.125 -35.812 -25.422 1 93.44 145 PHE A O 1
ATOM 1137 N N . ILE A 1 146 ? -20.547 -34.031 -25.234 1 95.94 146 ILE A N 1
ATOM 1138 C CA . ILE A 1 146 ? -19.953 -33.281 -26.328 1 95.94 146 ILE A CA 1
ATOM 1139 C C . ILE A 1 146 ? -18.734 -32.5 -25.828 1 95.94 146 ILE A C 1
ATOM 1141 O O . ILE A 1 146 ? -18.797 -31.844 -24.797 1 95.94 146 ILE A O 1
ATOM 1145 N N . HIS A 1 147 ? -17.641 -32.656 -26.562 1 96.5 147 HIS A N 1
ATOM 1146 C CA . HIS A 1 147 ? -16.422 -31.906 -26.266 1 96.5 147 HIS A CA 1
ATOM 1147 C C . HIS A 1 147 ? -15.469 -31.906 -27.453 1 96.5 147 HIS A C 1
ATOM 1149 O O . HIS A 1 147 ? -15.578 -32.75 -28.359 1 96.5 147 HIS A O 1
ATOM 1155 N N . GLY A 1 148 ? -14.609 -30.938 -27.531 1 96.81 148 GLY A N 1
ATOM 1156 C CA . GLY A 1 148 ? -13.508 -30.953 -28.469 1 96.81 148 GLY A CA 1
ATOM 1157 C C . GLY A 1 148 ? -12.367 -31.844 -28.047 1 96.81 148 GLY A C 1
ATOM 1158 O O . GLY A 1 148 ? -12.484 -32.594 -27.078 1 96.81 148 GLY A O 1
ATOM 1159 N N . PRO A 1 149 ? -11.258 -31.828 -28.875 1 97.81 149 PRO A N 1
ATOM 1160 C CA . PRO A 1 149 ? -10.086 -32.594 -28.406 1 97.81 149 PRO A CA 1
ATOM 1161 C C . PRO A 1 149 ? -9.57 -32.062 -27.062 1 97.81 149 PRO A C 1
ATOM 1163 O O . PRO A 1 149 ? -9.602 -30.875 -26.797 1 97.81 149 PRO A O 1
ATOM 1166 N N . MET A 1 150 ? -9.07 -33.031 -26.281 1 98.25 150 MET A N 1
ATOM 1167 C CA . MET A 1 150 ? -8.656 -32.625 -24.938 1 98.25 150 MET A CA 1
ATOM 1168 C C . MET A 1 150 ? -7.254 -33.125 -24.625 1 98.25 150 MET A C 1
ATOM 1170 O O . MET A 1 150 ? -6.848 -34.188 -25.094 1 98.25 150 MET A O 1
ATOM 1174 N N . GLU A 1 151 ? -6.535 -32.344 -23.938 1 98.56 151 GLU A N 1
ATOM 1175 C CA . GLU A 1 151 ? -5.254 -32.688 -23.328 1 98.56 151 GLU A CA 1
ATOM 1176 C C . GLU A 1 151 ? -5.324 -32.594 -21.812 1 98.56 151 GLU A C 1
ATOM 1178 O O . GLU A 1 151 ? -5.309 -31.484 -21.25 1 98.56 151 GLU A O 1
ATOM 1183 N N . LEU A 1 152 ? -5.402 -33.688 -21.172 1 98.81 152 LEU A N 1
ATOM 1184 C CA . LEU A 1 152 ? -5.445 -33.75 -19.703 1 98.81 152 LEU A CA 1
ATOM 1185 C C . LEU A 1 152 ? -4.043 -33.875 -19.125 1 98.81 152 LEU A C 1
ATOM 1187 O O . LEU A 1 152 ? -3.369 -34.906 -19.328 1 98.81 152 LEU A O 1
ATOM 1191 N N . ILE A 1 153 ? -3.662 -32.812 -18.422 1 98.75 153 ILE A N 1
ATOM 1192 C CA . ILE A 1 153 ? -2.281 -32.688 -17.969 1 98.75 153 ILE A CA 1
ATOM 1193 C C . ILE A 1 153 ? -2.215 -32.906 -16.469 1 98.75 153 ILE A C 1
ATOM 1195 O O . ILE A 1 153 ? -2.814 -32.125 -15.695 1 98.75 153 ILE A O 1
ATOM 1199 N N . MET A 1 154 ? -1.494 -33.875 -16 1 98.75 154 MET A N 1
ATOM 1200 C CA . MET A 1 154 ? -1.302 -34.188 -14.594 1 98.75 154 MET A CA 1
ATOM 1201 C C . MET A 1 154 ? 0.181 -34.219 -14.234 1 98.75 154 MET A C 1
ATOM 1203 O O . MET A 1 154 ? 0.885 -35.188 -14.516 1 98.75 154 MET A O 1
ATOM 1207 N N . THR A 1 155 ? 0.59 -33.156 -13.547 1 98.44 155 THR A N 1
ATOM 1208 C CA . THR A 1 155 ? 2.014 -32.938 -13.312 1 98.44 155 THR A CA 1
ATOM 1209 C C . THR A 1 155 ? 2.461 -33.625 -12.016 1 98.44 155 THR A C 1
ATOM 1211 O O . THR A 1 155 ? 1.632 -33.969 -11.172 1 98.44 155 THR A O 1
ATOM 1214 N N . SER A 1 156 ? 3.746 -33.844 -11.922 1 97.62 156 SER A N 1
ATOM 1215 C CA . SER A 1 156 ? 4.363 -34.375 -10.711 1 97.62 156 SER A CA 1
ATOM 1216 C C . SER A 1 156 ? 5.07 -33.281 -9.914 1 97.62 156 SER A C 1
ATOM 1218 O O . SER A 1 156 ? 5.48 -32.281 -10.477 1 97.62 156 SER A O 1
ATOM 1220 N N . ASP A 1 157 ? 5.109 -33.406 -8.609 1 96.25 157 ASP A N 1
ATOM 1221 C CA . ASP A 1 157 ? 5.941 -32.656 -7.691 1 96.25 157 ASP A CA 1
ATOM 1222 C C . ASP A 1 157 ? 5.625 -31.156 -7.785 1 96.25 157 ASP A C 1
ATOM 1224 O O . ASP A 1 157 ? 6.535 -30.328 -7.891 1 96.25 157 ASP A O 1
ATOM 1228 N N . GLU A 1 158 ? 4.344 -30.859 -7.895 1 94.69 158 GLU A N 1
ATOM 1229 C CA . GLU A 1 158 ? 3.863 -29.484 -7.859 1 94.69 158 GLU A CA 1
ATOM 1230 C C . GLU A 1 158 ? 4.086 -28.859 -6.488 1 94.69 158 GLU A C 1
ATOM 1232 O O . GLU A 1 158 ? 4.516 -27.703 -6.391 1 94.69 158 GLU A O 1
ATOM 1237 N N . GLU A 1 159 ? 4.004 -29.562 -5.414 1 90.5 159 GLU A N 1
ATOM 1238 C CA . GLU A 1 159 ? 3.955 -29.094 -4.039 1 90.5 159 GLU A CA 1
ATOM 1239 C C . GLU A 1 159 ? 5.34 -28.688 -3.541 1 90.5 159 GLU A C 1
ATOM 1241 O O . GLU A 1 159 ? 5.473 -28.047 -2.494 1 90.5 159 GLU A O 1
ATOM 1246 N N . VAL A 1 160 ? 6.297 -29.109 -4.301 1 89.12 160 VAL A N 1
ATOM 1247 C CA . VAL A 1 160 ? 7.668 -28.891 -3.85 1 89.12 160 VAL A CA 1
ATOM 1248 C C . VAL A 1 160 ? 8.406 -28 -4.855 1 89.12 160 VAL A C 1
ATOM 1250 O O . VAL A 1 160 ? 9.555 -28.281 -5.203 1 89.12 160 VAL A O 1
ATOM 1253 N N . GLY A 1 161 ? 7.676 -26.984 -5.363 1 86.88 161 GLY A N 1
ATOM 1254 C CA . GLY A 1 161 ? 8.336 -25.984 -6.195 1 86.88 161 GLY A CA 1
ATOM 1255 C C . GLY A 1 161 ? 7.973 -26.094 -7.664 1 86.88 161 GLY A C 1
ATOM 1256 O O . GLY A 1 161 ? 8.773 -25.766 -8.539 1 86.88 161 GLY A O 1
ATOM 1257 N N . LEU A 1 162 ? 6.852 -26.734 -7.973 1 93.5 162 LEU A N 1
ATOM 1258 C CA . LEU A 1 162 ? 6.371 -26.859 -9.344 1 93.5 162 LEU A CA 1
ATOM 1259 C C . LEU A 1 162 ? 7.395 -27.578 -10.219 1 93.5 162 LEU A C 1
ATOM 1261 O O . LEU A 1 162 ? 7.707 -27.109 -11.32 1 93.5 162 LEU A O 1
ATOM 1265 N N . ILE A 1 163 ? 7.922 -28.609 -9.805 1 93.25 163 ILE A N 1
ATOM 1266 C CA . ILE A 1 163 ? 9.062 -29.266 -10.445 1 93.25 163 ILE A CA 1
ATOM 1267 C C . ILE A 1 163 ? 8.625 -29.891 -11.766 1 93.25 163 ILE A C 1
ATOM 1269 O O . ILE A 1 163 ? 9.273 -29.688 -12.797 1 93.25 163 ILE A O 1
ATOM 1273 N N . GLY A 1 164 ? 7.543 -30.578 -11.797 1 95.75 164 GLY A N 1
ATOM 1274 C CA . GLY A 1 164 ? 7.105 -31.328 -12.977 1 95.75 164 GLY A CA 1
ATOM 1275 C C . GLY A 1 164 ? 6.871 -30.438 -14.188 1 95.75 164 GLY A C 1
ATOM 1276 O O . GLY A 1 164 ? 7.379 -30.719 -15.273 1 95.75 164 GLY A O 1
ATOM 1277 N N . ILE A 1 165 ? 6.137 -29.359 -13.969 1 96.5 165 ILE A N 1
ATOM 1278 C CA . ILE A 1 165 ? 5.73 -28.516 -15.078 1 96.5 165 ILE A CA 1
ATOM 1279 C C . ILE A 1 165 ? 6.961 -27.844 -15.695 1 96.5 165 ILE A C 1
ATOM 1281 O O . ILE A 1 165 ? 7 -27.609 -16.906 1 96.5 165 ILE A O 1
ATOM 1285 N N . LYS A 1 166 ? 7.965 -27.594 -14.938 1 93.62 166 LYS A N 1
ATOM 1286 C CA . LYS A 1 166 ? 9.172 -26.906 -15.398 1 93.62 166 LYS A CA 1
ATOM 1287 C C . LYS A 1 166 ? 9.977 -27.781 -16.344 1 93.62 166 LYS A C 1
ATOM 1289 O O . LYS A 1 166 ? 10.891 -27.297 -17.016 1 93.62 166 LYS A O 1
ATOM 1294 N N . LYS A 1 167 ? 9.586 -29.016 -16.453 1 94.44 167 LYS A N 1
ATOM 1295 C CA . LYS A 1 167 ? 10.297 -29.969 -17.297 1 94.44 167 LYS A CA 1
ATOM 1296 C C . LYS A 1 167 ? 9.617 -30.109 -18.656 1 94.44 167 LYS A C 1
ATOM 1298 O O . LYS A 1 167 ? 10.141 -30.781 -19.547 1 94.44 167 LYS A O 1
ATOM 1303 N N . PHE A 1 168 ? 8.516 -29.484 -18.844 1 96.38 168 PHE A N 1
ATOM 1304 C CA . PHE A 1 168 ? 7.797 -29.562 -20.109 1 96.38 168 PHE A CA 1
ATOM 1305 C C . PHE A 1 168 ? 8.547 -28.828 -21.219 1 96.38 168 PHE A C 1
ATOM 1307 O O . PHE A 1 168 ? 9.297 -27.891 -20.938 1 96.38 168 PHE A O 1
ATOM 1314 N N . PRO A 1 169 ? 8.375 -29.25 -22.469 1 94.81 169 PRO A N 1
ATOM 1315 C CA . PRO A 1 169 ? 9 -28.547 -23.594 1 94.81 169 PRO A CA 1
ATOM 1316 C C . PRO A 1 169 ? 8.367 -27.188 -23.875 1 94.81 169 PRO A C 1
ATOM 1318 O O . PRO A 1 169 ? 7.148 -27.031 -23.734 1 94.81 169 PRO A O 1
ATOM 1321 N N . PRO A 1 170 ? 9.18 -26.266 -24.344 1 95.25 170 PRO A N 1
ATOM 1322 C CA . PRO A 1 170 ? 8.609 -25 -24.812 1 95.25 170 PRO A CA 1
ATOM 1323 C C . PRO A 1 170 ? 7.672 -25.172 -26 1 95.25 170 PRO A C 1
ATOM 1325 O O . PRO A 1 170 ? 7.828 -26.109 -26.781 1 95.25 170 PRO A O 1
ATOM 1328 N N . ALA A 1 171 ? 6.805 -24.25 -26.156 1 95.12 171 ALA A N 1
ATOM 1329 C CA . ALA A 1 171 ? 5.773 -24.344 -27.188 1 95.12 171 ALA A CA 1
ATOM 1330 C C . ALA A 1 171 ? 6.398 -24.391 -28.578 1 95.12 171 ALA A C 1
ATOM 1332 O O . ALA A 1 171 ? 5.906 -25.109 -29.453 1 95.12 171 ALA A O 1
ATOM 1333 N N . ASN A 1 172 ? 7.488 -23.75 -28.781 1 92.31 172 ASN A N 1
ATOM 1334 C CA . ASN A 1 172 ? 8.062 -23.609 -30.125 1 92.31 172 ASN A CA 1
ATOM 1335 C C . ASN A 1 172 ? 9.336 -24.438 -30.266 1 92.31 172 ASN A C 1
ATOM 1337 O O . ASN A 1 172 ? 10.156 -24.172 -31.156 1 92.31 172 ASN A O 1
ATOM 1341 N N . THR A 1 173 ? 9.422 -25.406 -29.438 1 91.94 173 THR A N 1
ATOM 1342 C CA . THR A 1 173 ? 10.648 -26.203 -29.516 1 91.94 173 THR A CA 1
ATOM 1343 C C . THR A 1 173 ? 10.695 -27 -30.812 1 91.94 173 THR A C 1
ATOM 1345 O O . THR A 1 173 ? 9.656 -27.469 -31.297 1 91.94 173 THR A O 1
ATOM 1348 N N . THR A 1 174 ? 11.883 -27.062 -31.422 1 91.19 174 THR A N 1
ATOM 1349 C CA . THR A 1 174 ? 12.102 -27.859 -32.625 1 91.19 174 THR A CA 1
ATOM 1350 C C . THR A 1 174 ? 12.836 -29.156 -32.281 1 91.19 174 THR A C 1
ATOM 1352 O O . THR A 1 174 ? 13.016 -30.016 -33.156 1 91.19 174 THR A O 1
ATOM 1355 N N . GLU A 1 175 ? 13.148 -29.297 -31.094 1 89.88 175 GLU A N 1
ATOM 1356 C CA . GLU A 1 175 ? 13.859 -30.5 -30.656 1 89.88 175 GLU A CA 1
ATOM 1357 C C . GLU A 1 175 ? 12.883 -31.625 -30.328 1 89.88 175 GLU A C 1
ATOM 1359 O O . GLU A 1 175 ? 11.695 -31.375 -30.125 1 89.88 175 GLU A O 1
ATOM 1364 N N . LYS A 1 176 ? 13.539 -32.781 -30.562 1 84.81 176 LYS A N 1
ATOM 1365 C CA . LYS A 1 176 ? 12.766 -33.938 -30.125 1 84.81 176 LYS A CA 1
ATOM 1366 C C . LYS A 1 176 ? 12.641 -33.969 -28.594 1 84.81 176 LYS A C 1
ATOM 1368 O O . LYS A 1 176 ? 13.641 -33.875 -27.891 1 84.81 176 LYS A O 1
ATOM 1373 N N . THR A 1 177 ? 11.227 -34.094 -28.016 1 87.38 177 THR A N 1
ATOM 1374 C CA . THR A 1 177 ? 10.977 -34.031 -26.578 1 87.38 177 THR A CA 1
ATOM 1375 C C . THR A 1 177 ? 10.227 -35.281 -26.125 1 87.38 177 THR A C 1
ATOM 1377 O O . THR A 1 177 ? 9.641 -36 -26.953 1 87.38 177 THR A O 1
ATOM 1380 N N . SER A 1 178 ? 10.375 -35.625 -24.875 1 86.62 178 SER A N 1
ATOM 1381 C CA . SER A 1 178 ? 9.703 -36.812 -24.297 1 86.62 178 SER A CA 1
ATOM 1382 C C . SER A 1 178 ? 8.188 -36.625 -24.281 1 86.62 178 SER A C 1
ATOM 1384 O O . SER A 1 178 ? 7.438 -37.594 -24.375 1 86.62 178 SER A O 1
ATOM 1386 N N . ILE A 1 179 ? 7.758 -35.438 -24.078 1 93.94 179 ILE A N 1
ATOM 1387 C CA . ILE A 1 179 ? 6.348 -35.094 -24.156 1 93.94 179 ILE A CA 1
ATOM 1388 C C . ILE A 1 179 ? 6.113 -34.219 -25.391 1 93.94 179 ILE A C 1
ATOM 1390 O O . ILE A 1 179 ? 6.887 -33.281 -25.672 1 93.94 179 ILE A O 1
ATOM 1394 N N . THR A 1 180 ? 5.145 -34.594 -26.141 1 94.38 180 THR A N 1
ATOM 1395 C CA . THR A 1 180 ? 4.766 -33.781 -27.297 1 94.38 180 THR A CA 1
ATOM 1396 C C . THR A 1 180 ? 4.266 -32.406 -26.859 1 94.38 180 THR A C 1
ATOM 1398 O O . THR A 1 180 ? 3.441 -32.312 -25.953 1 94.38 180 THR A O 1
ATOM 1401 N N . PRO A 1 181 ? 4.773 -31.359 -27.531 1 95.94 181 PRO A N 1
ATOM 1402 C CA . PRO A 1 181 ? 4.297 -30.016 -27.156 1 95.94 181 PRO A CA 1
ATOM 1403 C C . PRO A 1 181 ? 2.775 -29.891 -27.219 1 95.94 181 PRO A C 1
ATOM 1405 O O . PRO A 1 181 ? 2.145 -30.469 -28.109 1 95.94 181 PRO A O 1
ATOM 1408 N N . PHE A 1 182 ? 2.279 -29.141 -26.406 1 97.44 182 PHE A N 1
ATOM 1409 C CA . PHE A 1 182 ? 0.833 -29.031 -26.234 1 97.44 182 PHE A CA 1
ATOM 1410 C C . PHE A 1 182 ? 0.235 -28.125 -27.297 1 97.44 182 PHE A C 1
ATOM 1412 O O . PHE A 1 182 ? 0.944 -27.312 -27.906 1 97.44 182 PHE A O 1
ATOM 1419 N N . LYS A 1 183 ? -1.078 -28.266 -27.453 1 96.25 183 LYS A N 1
ATOM 1420 C CA . LYS A 1 183 ? -1.781 -27.5 -28.469 1 96.25 183 LYS A CA 1
ATOM 1421 C C . LYS A 1 183 ? -2.996 -26.781 -27.891 1 96.25 183 LYS A C 1
ATOM 1423 O O . LYS A 1 183 ? -3.723 -26.094 -28.594 1 96.25 183 LYS A O 1
ATOM 1428 N N . PHE A 1 184 ? -3.152 -26.891 -26.688 1 97.5 184 PHE A N 1
ATOM 1429 C CA . PHE A 1 184 ? -4.379 -26.391 -26.078 1 97.5 184 PHE A CA 1
ATOM 1430 C C . PHE A 1 184 ? -4.508 -24.891 -26.297 1 97.5 184 PHE A C 1
ATOM 1432 O O . PHE A 1 184 ? -3.525 -24.156 -26.188 1 97.5 184 PHE A O 1
ATOM 1439 N N . LYS A 1 185 ? -5.734 -24.469 -26.609 1 97.38 185 LYS A N 1
ATOM 1440 C CA . LYS A 1 185 ? -6.117 -23.062 -26.688 1 97.38 185 LYS A CA 1
ATOM 1441 C C . LYS A 1 185 ? -6.695 -22.578 -25.375 1 97.38 185 LYS A C 1
ATOM 1443 O O . LYS A 1 185 ? -6.539 -21.406 -25.016 1 97.38 185 LYS A O 1
ATOM 1448 N N . TYR A 1 186 ? -7.387 -23.422 -24.703 1 98.06 186 TYR A N 1
ATOM 1449 C CA . TYR A 1 186 ? -8 -23.141 -23.422 1 98.06 186 TYR A CA 1
ATOM 1450 C C . TYR A 1 186 ? -7.453 -24.078 -22.344 1 98.06 186 TYR A C 1
ATOM 1452 O O . TYR A 1 186 ? -7.211 -25.25 -22.609 1 98.06 186 TYR A O 1
ATOM 1460 N N . LEU A 1 187 ? -7.254 -23.516 -21.172 1 98.31 187 LEU A N 1
ATOM 1461 C CA . LEU A 1 187 ? -6.773 -24.328 -20.047 1 98.31 187 LEU A CA 1
ATOM 1462 C C . LEU A 1 187 ? -7.602 -24.062 -18.797 1 98.31 187 LEU A C 1
ATOM 1464 O O . LEU A 1 187 ? -7.738 -22.922 -18.359 1 98.31 187 LEU A O 1
ATOM 1468 N N . LEU A 1 188 ? -8.18 -25.109 -18.266 1 98.56 188 LEU A N 1
ATOM 1469 C CA . LEU A 1 188 ? -8.859 -25.109 -16.969 1 98.56 188 LEU A CA 1
ATOM 1470 C C . LEU A 1 188 ? -7.973 -25.75 -15.906 1 98.56 188 LEU A C 1
ATOM 1472 O O . LEU A 1 188 ? -7.863 -26.969 -15.828 1 98.56 188 LEU A O 1
ATOM 1476 N N . ASN A 1 189 ? -7.387 -24.891 -15.109 1 98.44 189 ASN A N 1
ATOM 1477 C CA . ASN A 1 189 ? -6.578 -25.359 -13.992 1 98.44 189 ASN A CA 1
ATOM 1478 C C . ASN A 1 189 ? -7.441 -25.672 -12.766 1 98.44 189 ASN A C 1
ATOM 1480 O O . ASN A 1 189 ? -8.336 -24.891 -12.422 1 98.44 189 ASN A O 1
ATOM 1484 N N . CYS A 1 190 ? -7.172 -26.766 -12.117 1 97.88 190 CYS A N 1
ATOM 1485 C CA . CYS A 1 190 ? -8.023 -27.188 -11.016 1 97.88 190 CYS A CA 1
ATOM 1486 C C . CYS A 1 190 ? -7.297 -27.047 -9.68 1 97.88 190 CYS A C 1
ATOM 1488 O O . CYS A 1 190 ? -7.551 -27.797 -8.742 1 97.88 190 CYS A O 1
ATOM 1490 N N . ASP A 1 191 ? -6.402 -26.078 -9.594 1 95.5 191 ASP A N 1
ATOM 1491 C CA . ASP A 1 191 ? -5.516 -26 -8.43 1 95.5 191 ASP A CA 1
ATOM 1492 C C . ASP A 1 191 ? -5.562 -24.609 -7.801 1 95.5 191 ASP A C 1
ATOM 1494 O O . ASP A 1 191 ? -4.527 -24.062 -7.402 1 95.5 191 ASP A O 1
ATOM 1498 N N . SER A 1 192 ? -6.684 -23.984 -7.66 1 91.62 192 SER A N 1
ATOM 1499 C CA . SER A 1 192 ? -6.797 -22.656 -7.07 1 91.62 192 SER A CA 1
ATOM 1500 C C . SER A 1 192 ? -6.855 -22.734 -5.547 1 91.62 192 SER A C 1
ATOM 1502 O O . SER A 1 192 ? -6.562 -21.75 -4.859 1 91.62 192 SER A O 1
ATOM 1504 N N . LEU A 1 193 ? -7.27 -23.875 -4.953 1 87.88 193 LEU A N 1
ATOM 1505 C CA . LEU A 1 193 ? -7.391 -24.141 -3.523 1 87.88 193 LEU A CA 1
ATOM 1506 C C . LEU A 1 193 ? -8.586 -23.406 -2.93 1 87.88 193 LEU A C 1
ATOM 1508 O O . LEU A 1 193 ? -9.07 -23.766 -1.856 1 87.88 193 LEU A O 1
ATOM 1512 N N . CYS A 1 194 ? -9.07 -22.375 -3.568 1 89.25 194 CYS A N 1
ATOM 1513 C CA . CYS A 1 194 ? -10.227 -21.594 -3.121 1 89.25 194 CYS A CA 1
ATOM 1514 C C . CYS A 1 194 ? -11.328 -21.594 -4.18 1 89.25 194 CYS A C 1
ATOM 1516 O O . CYS A 1 194 ? -11.047 -21.469 -5.371 1 89.25 194 CYS A O 1
ATOM 1518 N N . GLY A 1 195 ? -12.523 -21.766 -3.645 1 93.88 195 GLY A N 1
ATOM 1519 C CA . GLY A 1 195 ? -13.633 -21.859 -4.582 1 93.88 195 GLY A CA 1
ATOM 1520 C C . GLY A 1 195 ? -14.508 -20.625 -4.602 1 93.88 195 GLY A C 1
ATOM 1521 O O . GLY A 1 195 ? -15.617 -20.656 -5.141 1 93.88 195 GLY A O 1
ATOM 1522 N N . ASP A 1 196 ? -14.008 -19.5 -4.098 1 93.12 196 ASP A N 1
ATOM 1523 C CA . ASP A 1 196 ? -14.82 -18.312 -3.918 1 93.12 196 ASP A CA 1
ATOM 1524 C C . ASP A 1 196 ? -14.719 -17.375 -5.129 1 93.12 196 ASP A C 1
ATOM 1526 O O . ASP A 1 196 ? -15.492 -16.438 -5.262 1 93.12 196 ASP A O 1
ATOM 1530 N N . LYS A 1 197 ? -13.812 -17.688 -6.039 1 94.81 197 LYS A N 1
ATOM 1531 C CA . LYS A 1 197 ? -13.586 -16.844 -7.219 1 94.81 197 LYS A CA 1
ATOM 1532 C C . LYS A 1 197 ? -13.188 -17.703 -8.422 1 94.81 197 LYS A C 1
ATOM 1534 O O . LYS A 1 197 ? -12.914 -18.891 -8.281 1 94.81 197 LYS A O 1
ATOM 1539 N N . ILE A 1 198 ? -13.273 -17.109 -9.562 1 97.25 198 ILE A N 1
ATOM 1540 C CA . ILE A 1 198 ? -12.641 -17.594 -10.789 1 97.25 198 ILE A CA 1
ATOM 1541 C C . ILE A 1 198 ? -11.328 -16.859 -11.016 1 97.25 198 ILE A C 1
ATOM 1543 O O . ILE A 1 198 ? -11.32 -15.648 -11.289 1 97.25 198 ILE A O 1
ATOM 1547 N N . TYR A 1 199 ? -10.266 -17.609 -10.953 1 96.56 199 TYR A N 1
ATOM 1548 C CA . TYR A 1 199 ? -8.977 -16.922 -10.953 1 96.56 199 TYR A CA 1
ATOM 1549 C C . TYR A 1 199 ? -8.406 -16.844 -12.367 1 96.56 199 TYR A C 1
ATOM 1551 O O . TYR A 1 199 ? -8.391 -17.828 -13.102 1 96.56 199 TYR A O 1
ATOM 1559 N N . VAL A 1 200 ? -7.957 -15.641 -12.727 1 96.69 200 VAL A N 1
ATOM 1560 C CA . VAL A 1 200 ? -7.469 -15.375 -14.078 1 96.69 200 VAL A CA 1
ATOM 1561 C C . VAL A 1 200 ? -6.023 -14.883 -14.016 1 96.69 200 VAL A C 1
ATOM 1563 O O . VAL A 1 200 ? -5.516 -14.305 -14.984 1 96.69 200 VAL A O 1
ATOM 1566 N N . GLY A 1 201 ? -5.391 -15.086 -12.914 1 95.19 201 GLY A N 1
ATOM 1567 C CA . GLY A 1 201 ? -4.008 -14.695 -12.695 1 95.19 201 GLY A CA 1
ATOM 1568 C C . GLY A 1 201 ? -3.438 -15.234 -11.398 1 95.19 201 GLY A C 1
ATOM 1569 O O . GLY A 1 201 ? -4.16 -15.82 -10.586 1 95.19 201 GLY A O 1
ATOM 1570 N N . SER A 1 202 ? -2.137 -15.062 -11.258 1 95.19 202 SER A N 1
ATOM 1571 C CA . SER A 1 202 ? -1.437 -15.492 -10.055 1 95.19 202 SER A CA 1
ATOM 1572 C C . SER A 1 202 ? -0.123 -14.734 -9.875 1 95.19 202 SER A C 1
ATOM 1574 O O . SER A 1 202 ? 0.432 -14.211 -10.844 1 95.19 202 SER A O 1
ATOM 1576 N N . SER A 1 203 ? 0.301 -14.742 -8.68 1 94.56 203 SER A N 1
ATOM 1577 C CA . SER A 1 203 ? 1.545 -14.039 -8.398 1 94.56 203 SER A CA 1
ATOM 1578 C C . SER A 1 203 ? 2.756 -14.93 -8.633 1 94.56 203 SER A C 1
ATOM 1580 O O . SER A 1 203 ? 2.713 -16.125 -8.344 1 94.56 203 SER A O 1
ATOM 1582 N N . GLY A 1 204 ? 3.787 -14.32 -9.203 1 94.94 204 GLY A N 1
ATOM 1583 C CA . GLY A 1 204 ? 5.125 -14.875 -9.086 1 94.94 204 GLY A CA 1
ATOM 1584 C C . GLY A 1 204 ? 5.867 -14.391 -7.855 1 94.94 204 GLY A C 1
ATOM 1585 O O . GLY A 1 204 ? 5.293 -13.695 -7.012 1 94.94 204 GLY A O 1
ATOM 1586 N N . GLY A 1 205 ? 7.121 -14.883 -7.707 1 94.94 205 GLY A N 1
ATOM 1587 C CA . GLY A 1 205 ? 7.859 -14.445 -6.531 1 94.94 205 GLY A CA 1
ATOM 1588 C C . GLY A 1 205 ? 9.344 -14.742 -6.617 1 94.94 205 GLY A C 1
ATOM 1589 O O . GLY A 1 205 ? 9.773 -15.594 -7.402 1 94.94 205 GLY A O 1
ATOM 1590 N N . ILE A 1 206 ? 10.078 -13.992 -5.887 1 96.25 206 ILE A N 1
ATOM 1591 C CA . ILE A 1 206 ? 11.523 -14.172 -5.777 1 96.25 206 ILE A CA 1
ATOM 1592 C C . ILE A 1 206 ? 11.938 -14.156 -4.305 1 96.25 206 ILE A C 1
ATOM 1594 O O . ILE A 1 206 ? 11.523 -13.273 -3.549 1 96.25 206 ILE A O 1
ATOM 1598 N N . MET A 1 207 ? 12.68 -15.148 -3.941 1 95.81 207 MET A N 1
ATOM 1599 C CA . MET A 1 207 ? 13.273 -15.203 -2.607 1 95.81 207 MET A CA 1
ATOM 1600 C C . MET A 1 207 ? 14.688 -14.641 -2.615 1 95.81 207 MET A C 1
ATOM 1602 O O . MET A 1 207 ? 15.453 -14.891 -3.549 1 95.81 207 MET A O 1
ATOM 1606 N N . TYR A 1 208 ? 14.977 -13.812 -1.652 1 97.19 208 TYR A N 1
ATOM 1607 C CA . TYR A 1 208 ? 16.297 -13.211 -1.492 1 97.19 208 TYR A CA 1
ATOM 1608 C C . TYR A 1 208 ? 16.938 -13.648 -0.18 1 97.19 208 TYR A C 1
ATOM 1610 O O . TYR A 1 208 ? 16.375 -13.438 0.896 1 97.19 208 TYR A O 1
ATOM 1618 N N . ARG A 1 209 ? 18.094 -14.289 -0.25 1 97.12 209 ARG A N 1
ATOM 1619 C CA . ARG A 1 209 ? 18.875 -14.672 0.925 1 97.12 209 ARG A CA 1
ATOM 1620 C C . ARG A 1 209 ? 20.234 -13.969 0.935 1 97.12 209 ARG A C 1
ATOM 1622 O O . ARG A 1 209 ? 21.047 -14.18 0.036 1 97.12 209 ARG A O 1
ATOM 1629 N N . SER A 1 210 ? 20.391 -13.133 1.963 1 96.81 210 SER A N 1
ATOM 1630 C CA . SER A 1 210 ? 21.641 -12.391 2.02 1 96.81 210 SER A CA 1
ATOM 1631 C C . SER A 1 210 ? 22.484 -12.82 3.221 1 96.81 210 SER A C 1
ATOM 1633 O O . SER A 1 210 ? 21.938 -13.242 4.246 1 96.81 210 SER A O 1
ATOM 1635 N N . GLU A 1 211 ? 23.781 -12.727 3.059 1 96.88 211 GLU A N 1
ATOM 1636 C CA . GLU A 1 211 ? 24.766 -12.969 4.102 1 96.88 211 GLU A CA 1
ATOM 1637 C C . GLU A 1 211 ? 25.828 -11.883 4.109 1 96.88 211 GLU A C 1
ATOM 1639 O O . GLU A 1 211 ? 26.375 -11.523 3.061 1 96.88 211 GLU A O 1
ATOM 1644 N N . THR A 1 212 ? 26.062 -11.383 5.266 1 97.19 212 THR A N 1
ATOM 1645 C CA . THR A 1 212 ? 27.078 -10.359 5.441 1 97.19 212 THR A CA 1
ATOM 1646 C C . THR A 1 212 ? 28.172 -10.836 6.398 1 97.19 212 THR A C 1
ATOM 1648 O O . THR A 1 212 ? 27.875 -11.234 7.531 1 97.19 212 THR A O 1
ATOM 1651 N N . ASP A 1 213 ? 29.422 -10.789 5.973 1 96.88 213 ASP A N 1
ATOM 1652 C CA . ASP A 1 213 ? 30.562 -11.047 6.863 1 96.88 213 ASP A CA 1
ATOM 1653 C C . ASP A 1 213 ? 30.812 -9.852 7.781 1 96.88 213 ASP A C 1
ATOM 1655 O O . ASP A 1 213 ? 30.844 -8.711 7.324 1 96.88 213 ASP A O 1
ATOM 1659 N N . LEU A 1 214 ? 30.953 -10.148 9.031 1 96.88 214 LEU A N 1
ATOM 1660 C CA . LEU A 1 214 ? 31.078 -9.07 10.008 1 96.88 214 LEU A CA 1
ATOM 1661 C C . LEU A 1 214 ? 32.438 -9.109 10.688 1 96.88 214 LEU A C 1
ATOM 1663 O O . LEU A 1 214 ? 33.094 -10.156 10.742 1 96.88 214 LEU A O 1
ATOM 1667 N N . HIS A 1 215 ? 32.844 -7.906 11.148 1 93.5 215 HIS A N 1
ATOM 1668 C CA . HIS A 1 215 ? 34 -7.754 11.992 1 93.5 215 HIS A CA 1
ATOM 1669 C C . HIS A 1 215 ? 33.625 -7.598 13.461 1 93.5 215 HIS A C 1
ATOM 1671 O O . HIS A 1 215 ? 33.219 -6.508 13.891 1 93.5 215 HIS A O 1
ATOM 1677 N N . LEU A 1 216 ? 33.906 -8.633 14.211 1 95.31 216 LEU A N 1
ATOM 1678 C CA . LEU A 1 216 ? 33.531 -8.594 15.625 1 95.31 216 LEU A CA 1
ATOM 1679 C C . LEU A 1 216 ? 34.656 -7.977 16.453 1 95.31 216 LEU A C 1
ATOM 1681 O O . LEU A 1 216 ? 35.844 -8.148 16.141 1 95.31 216 LEU A O 1
ATOM 1685 N N . GLU A 1 217 ? 34.25 -7.25 17.391 1 93.5 217 GLU A N 1
ATOM 1686 C CA . GLU A 1 217 ? 35.188 -6.629 18.312 1 93.5 217 GLU A CA 1
ATOM 1687 C C . GLU A 1 217 ? 34.844 -7.004 19.766 1 93.5 217 GLU A C 1
ATOM 1689 O O . GLU A 1 217 ? 33.688 -7.191 20.109 1 93.5 217 GLU A O 1
ATOM 1694 N N . GLU A 1 218 ? 35.906 -7.059 20.531 1 92.94 218 GLU A N 1
ATOM 1695 C CA . GLU A 1 218 ? 35.688 -7.309 21.953 1 92.94 218 GLU A CA 1
ATOM 1696 C C . GLU A 1 218 ? 35.312 -6.031 22.688 1 92.94 218 GLU A C 1
ATOM 1698 O O . GLU A 1 218 ? 35.875 -4.965 22.422 1 92.94 218 GLU A O 1
ATOM 1703 N N . LEU A 1 219 ? 34.375 -6.23 23.516 1 90.94 219 LEU A N 1
ATOM 1704 C CA . LEU A 1 219 ? 34 -5.086 24.344 1 90.94 219 LEU A CA 1
ATOM 1705 C C . LEU A 1 219 ? 35.125 -4.723 25.312 1 90.94 219 LEU A C 1
ATOM 1707 O O . LEU A 1 219 ? 35.656 -5.59 26.016 1 90.94 219 LEU A O 1
ATOM 1711 N N . LYS A 1 220 ? 35.594 -3.457 25.281 1 79.06 220 LYS A N 1
ATOM 1712 C CA . LYS A 1 220 ? 36.719 -3.033 26.094 1 79.06 220 LYS A CA 1
ATOM 1713 C C . LYS A 1 220 ? 36.312 -2.834 27.547 1 79.06 220 LYS A C 1
ATOM 1715 O O . LYS A 1 220 ? 37.125 -3.047 28.469 1 79.06 220 LYS A O 1
ATOM 1720 N N . THR A 1 221 ? 35.156 -2.125 27.719 1 79.88 221 THR A N 1
ATOM 1721 C CA . THR A 1 221 ? 34.656 -1.889 29.062 1 79.88 221 THR A CA 1
ATOM 1722 C C . THR A 1 221 ? 33.25 -2.527 29.219 1 79.88 221 THR A C 1
ATOM 1724 O O . THR A 1 221 ? 32.625 -2.883 28.234 1 79.88 221 THR A O 1
ATOM 1727 N N . SER A 1 222 ? 33.031 -2.6 30.5 1 79.81 222 SER A N 1
ATOM 1728 C CA . SER A 1 222 ? 31.703 -3.139 30.781 1 79.81 222 SER A CA 1
ATOM 1729 C C . SER A 1 222 ? 30.609 -2.164 30.344 1 79.81 222 SER A C 1
ATOM 1731 O O . SER A 1 222 ? 30.609 -1.001 30.75 1 79.81 222 SER A O 1
ATOM 1733 N N . LYS A 1 223 ? 29.984 -2.555 29.359 1 92.69 223 LYS A N 1
ATOM 1734 C CA . LYS A 1 223 ? 28.781 -1.847 28.922 1 92.69 223 LYS A CA 1
ATOM 1735 C C . LYS A 1 223 ? 27.516 -2.549 29.406 1 92.69 223 LYS A C 1
ATOM 1737 O O . LYS A 1 223 ? 27.578 -3.646 29.969 1 92.69 223 LYS A O 1
ATOM 1742 N N . LYS A 1 224 ? 26.5 -1.846 29.359 1 95.44 224 LYS A N 1
ATOM 1743 C CA . LYS A 1 224 ? 25.219 -2.436 29.75 1 95.44 224 LYS A CA 1
ATOM 1744 C C . LYS A 1 224 ? 24.406 -2.84 28.516 1 95.44 224 LYS A C 1
ATOM 1746 O O . LYS A 1 224 ? 24.484 -2.178 27.469 1 95.44 224 LYS A O 1
ATOM 1751 N N . GLY A 1 225 ? 23.75 -3.963 28.766 1 97 225 GLY A N 1
ATOM 1752 C CA . GLY A 1 225 ? 22.922 -4.465 27.672 1 97 225 GLY A CA 1
ATOM 1753 C C . GLY A 1 225 ? 21.5 -3.967 27.734 1 97 225 GLY A C 1
ATOM 1754 O O . GLY A 1 225 ? 20.906 -3.887 28.812 1 97 225 GLY A O 1
ATOM 1755 N N . LEU A 1 226 ? 21.016 -3.479 26.625 1 98.44 226 LEU A N 1
ATOM 1756 C CA . LEU A 1 226 ? 19.578 -3.234 26.406 1 98.44 226 LEU A CA 1
ATOM 1757 C C . LEU A 1 226 ? 18.969 -4.316 25.531 1 98.44 226 LEU A C 1
ATOM 1759 O O . LEU A 1 226 ? 19.375 -4.484 24.375 1 98.44 226 LEU A O 1
ATOM 1763 N N . THR A 1 227 ? 18.047 -5.043 26.109 1 98.62 227 THR A N 1
ATOM 1764 C CA . THR A 1 227 ? 17.406 -6.137 25.375 1 98.62 227 THR A CA 1
ATOM 1765 C C . THR A 1 227 ? 15.977 -5.77 24.984 1 98.62 227 THR A C 1
ATOM 1767 O O . THR A 1 227 ? 15.18 -5.383 25.844 1 98.62 227 THR A O 1
ATOM 1770 N N . ILE A 1 228 ? 15.672 -5.836 23.719 1 98.75 228 ILE A N 1
ATOM 1771 C CA . ILE A 1 228 ? 14.336 -5.656 23.156 1 98.75 228 ILE A CA 1
ATOM 1772 C C . ILE A 1 228 ? 13.766 -7.012 22.75 1 98.75 228 ILE A C 1
ATOM 1774 O O . ILE A 1 228 ? 14.297 -7.668 21.844 1 98.75 228 ILE A O 1
ATOM 1778 N N . ASP A 1 229 ? 12.75 -7.434 23.422 1 98.69 229 ASP A N 1
ATOM 1779 C CA . ASP A 1 229 ? 12.125 -8.727 23.172 1 98.69 229 ASP A CA 1
ATOM 1780 C C . ASP A 1 229 ? 10.672 -8.562 22.75 1 98.69 229 ASP A C 1
ATOM 1782 O O . ASP A 1 229 ? 9.805 -8.234 23.562 1 98.69 229 ASP A O 1
ATOM 1786 N N . LEU A 1 230 ? 10.406 -8.742 21.469 1 98.62 230 LEU A N 1
ATOM 1787 C CA . LEU A 1 230 ? 9.078 -8.602 20.859 1 98.62 230 LEU A CA 1
ATOM 1788 C C . LEU A 1 230 ? 8.547 -9.945 20.391 1 98.62 230 LEU A C 1
ATOM 1790 O O . LEU A 1 230 ? 9.219 -10.656 19.625 1 98.62 230 LEU A O 1
ATOM 1794 N N . SER A 1 231 ? 7.344 -10.312 20.844 1 97.44 231 SER A N 1
ATOM 1795 C CA . SER A 1 231 ? 6.801 -11.617 20.453 1 97.44 231 SER A CA 1
ATOM 1796 C C . SER A 1 231 ? 5.277 -11.578 20.391 1 97.44 231 SER A C 1
ATOM 1798 O O . SER A 1 231 ? 4.656 -10.586 20.766 1 97.44 231 SER A O 1
ATOM 1800 N N . LYS A 1 232 ? 4.691 -12.625 19.75 1 95.19 232 LYS A N 1
ATOM 1801 C CA . LYS A 1 232 ? 3.256 -12.875 19.656 1 95.19 232 LYS A CA 1
ATOM 1802 C C . LYS A 1 232 ? 2.594 -11.914 18.672 1 95.19 232 LYS A C 1
ATOM 1804 O O . LYS A 1 232 ? 1.446 -11.508 18.875 1 95.19 232 LYS A O 1
ATOM 1809 N N . PHE A 1 233 ? 3.34 -11.469 17.734 1 95.94 233 PHE A N 1
ATOM 1810 C CA . PHE A 1 233 ? 2.725 -10.727 16.641 1 95.94 233 PHE A CA 1
ATOM 1811 C C . PHE A 1 233 ? 1.815 -11.625 15.82 1 95.94 233 PHE A C 1
ATOM 1813 O O . PHE A 1 233 ? 1.971 -12.852 15.828 1 95.94 233 PHE A O 1
ATOM 1820 N N . SER A 1 234 ? 0.892 -11.078 15.141 1 90.75 234 SER A N 1
ATOM 1821 C CA . SER A 1 234 ? -0.137 -11.82 14.422 1 90.75 234 SER A CA 1
ATOM 1822 C C . SER A 1 234 ? 0.475 -12.711 13.344 1 90.75 234 SER A C 1
ATOM 1824 O O . SER A 1 234 ? 0.062 -13.859 13.164 1 90.75 234 SER A O 1
ATOM 1826 N N . GLY A 1 235 ? 1.533 -12.195 12.648 1 91.12 235 GLY A N 1
ATOM 1827 C CA . GLY A 1 235 ? 2.172 -12.953 11.586 1 91.12 235 GLY A CA 1
ATOM 1828 C C . GLY A 1 235 ? 1.229 -13.297 10.453 1 91.12 235 GLY A C 1
ATOM 1829 O O . GLY A 1 235 ? 0.419 -12.469 10.031 1 91.12 235 GLY A O 1
ATOM 1830 N N . GLY A 1 236 ? 1.421 -14.578 9.844 1 84.19 236 GLY A N 1
ATOM 1831 C CA . GLY A 1 236 ? 0.599 -15.039 8.734 1 84.19 236 GLY A CA 1
ATOM 1832 C C . GLY A 1 236 ? 1.393 -15.297 7.469 1 84.19 236 GLY A C 1
ATOM 1833 O O . GLY A 1 236 ? 2.58 -14.969 7.398 1 84.19 236 GLY A O 1
ATOM 1834 N N . HIS A 1 237 ? 0.747 -16 6.559 1 85 237 HIS A N 1
ATOM 1835 C CA . HIS A 1 237 ? 1.331 -16.172 5.234 1 85 237 HIS A CA 1
ATOM 1836 C C . HIS A 1 237 ? 1.447 -14.844 4.504 1 85 237 HIS A C 1
ATOM 1838 O O . HIS A 1 237 ? 0.461 -14.109 4.375 1 85 237 HIS A O 1
ATOM 1844 N N . SER A 1 238 ? 2.635 -14.469 4.051 1 89.12 238 SER A N 1
ATOM 1845 C CA . SER A 1 238 ? 2.881 -13.148 3.48 1 89.12 238 SER A CA 1
ATOM 1846 C C . SER A 1 238 ? 2.049 -12.93 2.221 1 89.12 238 SER A C 1
ATOM 1848 O O . SER A 1 238 ? 1.715 -11.789 1.885 1 89.12 238 SER A O 1
ATOM 1850 N N . GLY A 1 239 ? 1.678 -13.93 1.523 1 84.5 239 GLY A N 1
ATOM 1851 C CA . GLY A 1 239 ? 0.848 -13.797 0.336 1 84.5 239 GLY A CA 1
ATOM 1852 C C . GLY A 1 239 ? -0.617 -13.562 0.654 1 84.5 239 GLY A C 1
ATOM 1853 O O . GLY A 1 239 ? -1.38 -13.117 -0.204 1 84.5 239 GLY A O 1
ATOM 1854 N N . ALA A 1 240 ? -0.994 -13.836 1.846 1 78 240 ALA A N 1
ATOM 1855 C CA . ALA A 1 240 ? -2.418 -13.805 2.17 1 78 240 ALA A CA 1
ATOM 1856 C C . ALA A 1 240 ? -2.74 -12.664 3.129 1 78 240 ALA A C 1
ATOM 1858 O O . ALA A 1 240 ? -3.883 -12.203 3.199 1 78 240 ALA A O 1
ATOM 1859 N N . THR A 1 241 ? -1.772 -12.234 3.869 1 84.88 241 THR A N 1
ATOM 1860 C CA . THR A 1 241 ? -2.152 -11.375 4.988 1 84.88 241 THR A CA 1
ATOM 1861 C C . THR A 1 241 ? -1.373 -10.062 4.953 1 84.88 241 THR A C 1
ATOM 1863 O O . THR A 1 241 ? -1.588 -9.188 5.793 1 84.88 241 THR A O 1
ATOM 1866 N N . ILE A 1 242 ? -0.511 -9.867 3.996 1 89.38 242 ILE A N 1
ATOM 1867 C CA . ILE A 1 242 ? 0.385 -8.719 3.963 1 89.38 242 ILE A CA 1
ATOM 1868 C C . ILE A 1 242 ? -0.433 -7.43 3.891 1 89.38 242 ILE A C 1
ATOM 1870 O O . ILE A 1 242 ? 0.003 -6.383 4.375 1 89.38 242 ILE A O 1
ATOM 1874 N N . GLN A 1 243 ? -1.645 -7.477 3.328 1 85.19 243 GLN A N 1
ATOM 1875 C CA . GLN A 1 243 ? -2.496 -6.309 3.131 1 85.19 243 GLN A CA 1
ATOM 1876 C C . GLN A 1 243 ? -3.113 -5.852 4.449 1 85.19 243 GLN A C 1
ATOM 1878 O O . GLN A 1 243 ? -3.656 -4.746 4.535 1 85.19 243 GLN A O 1
ATOM 1883 N N . ARG A 1 244 ? -3.004 -6.664 5.457 1 86.06 244 ARG A N 1
ATOM 1884 C CA . ARG A 1 244 ? -3.633 -6.32 6.727 1 86.06 244 ARG A CA 1
ATOM 1885 C C . ARG A 1 244 ? -2.84 -5.242 7.457 1 86.06 244 ARG A C 1
ATOM 1887 O O . ARG A 1 244 ? -3.338 -4.633 8.406 1 86.06 244 ARG A O 1
ATOM 1894 N N . GLY A 1 245 ? -1.603 -5.016 6.996 1 88.81 245 GLY A N 1
ATOM 1895 C CA . GLY A 1 245 ? -0.813 -3.943 7.586 1 88.81 245 GLY A CA 1
ATOM 1896 C C . GLY A 1 245 ? -0.343 -4.254 8.992 1 88.81 245 GLY A C 1
ATOM 1897 O O . GLY A 1 245 ? -0.233 -3.357 9.828 1 88.81 245 GLY A O 1
ATOM 1898 N N . GLN A 1 246 ? -0.104 -5.457 9.305 1 91.38 246 GLN A N 1
ATOM 1899 C CA . GLN A 1 246 ? 0.347 -5.906 10.617 1 91.38 246 GLN A CA 1
ATOM 1900 C C . GLN A 1 246 ? 1.786 -5.473 10.883 1 91.38 246 GLN A C 1
ATOM 1902 O O . GLN A 1 246 ? 2.504 -5.082 9.961 1 91.38 246 GLN A O 1
ATOM 1907 N N . GLY A 1 247 ? 2.096 -5.512 12.133 1 94.31 247 GLY A N 1
ATOM 1908 C CA . GLY A 1 247 ? 3.445 -5.129 12.516 1 94.31 247 GLY A CA 1
ATOM 1909 C C . GLY A 1 247 ? 4.484 -6.18 12.172 1 94.31 247 GLY A C 1
ATOM 1910 O O . GLY A 1 247 ? 4.184 -7.375 12.141 1 94.31 247 GLY A O 1
ATOM 1911 N N . ASN A 1 248 ? 5.66 -5.758 11.852 1 96.94 248 ASN A N 1
ATOM 1912 C CA . ASN A 1 248 ? 6.855 -6.59 11.711 1 96.94 248 ASN A CA 1
ATOM 1913 C C . ASN A 1 248 ? 7.852 -6.336 12.836 1 96.94 248 ASN A C 1
ATOM 1915 O O . ASN A 1 248 ? 8.484 -5.277 12.883 1 96.94 248 ASN A O 1
ATOM 1919 N N . PRO A 1 249 ? 8.031 -7.277 13.734 1 98.31 249 PRO A N 1
ATOM 1920 C CA . PRO A 1 249 ? 8.875 -7.027 14.906 1 98.31 249 PRO A CA 1
ATOM 1921 C C . PRO A 1 249 ? 10.32 -6.715 14.539 1 98.31 249 PRO A C 1
ATOM 1923 O O . PRO A 1 249 ? 11.016 -6.016 15.273 1 98.31 249 PRO A O 1
ATOM 1926 N N . ILE A 1 250 ? 10.836 -7.215 13.43 1 98.69 250 ILE A N 1
ATOM 1927 C CA . ILE A 1 250 ? 12.18 -6.879 12.969 1 98.69 250 ILE A CA 1
ATOM 1928 C C . ILE A 1 250 ? 12.258 -5.387 12.664 1 98.69 250 ILE A C 1
ATOM 1930 O O . ILE A 1 250 ? 13.203 -4.711 13.086 1 98.69 250 ILE A O 1
ATOM 1934 N N . LYS A 1 251 ? 11.281 -4.887 11.93 1 98.19 251 LYS A N 1
ATOM 1935 C CA . LYS A 1 251 ? 11.203 -3.461 11.625 1 98.19 251 LYS A CA 1
ATOM 1936 C C . LYS A 1 251 ? 11.078 -2.629 12.891 1 98.19 251 LYS A C 1
ATOM 1938 O O . LYS A 1 251 ? 11.648 -1.538 12.992 1 98.19 251 LYS A O 1
ATOM 1943 N N . TRP A 1 252 ? 10.25 -3.139 13.844 1 98.38 252 TRP A N 1
ATOM 1944 C CA . TRP A 1 252 ? 10.07 -2.41 15.094 1 98.38 252 TRP A CA 1
ATOM 1945 C C . TRP A 1 252 ? 11.391 -2.26 15.828 1 98.38 252 TRP A C 1
ATOM 1947 O O . TRP A 1 252 ? 11.703 -1.185 16.344 1 98.38 252 TRP A O 1
ATOM 1957 N N . VAL A 1 253 ? 12.188 -3.336 15.883 1 98.69 253 VAL A N 1
ATOM 1958 C CA . VAL A 1 253 ? 13.5 -3.266 16.516 1 98.69 253 VAL A CA 1
ATOM 1959 C C . VAL A 1 253 ? 14.359 -2.217 15.82 1 98.69 253 VAL A C 1
ATOM 1961 O O . VAL A 1 253 ? 15.008 -1.399 16.469 1 98.69 253 VAL A O 1
ATOM 1964 N N . SER A 1 254 ? 14.344 -2.271 14.531 1 98.5 254 SER A N 1
ATOM 1965 C CA . SER A 1 254 ? 15.102 -1.297 13.758 1 98.5 254 SER A CA 1
ATOM 1966 C C . SER A 1 254 ? 14.672 0.129 14.078 1 98.5 254 SER A C 1
ATOM 1968 O O . SER A 1 254 ? 15.508 1.02 14.234 1 98.5 254 SER A O 1
ATOM 1970 N N . GLN A 1 255 ? 13.422 0.388 14.188 1 97.94 255 GLN A N 1
ATOM 1971 C CA . GLN A 1 255 ? 12.898 1.717 14.484 1 97.94 255 GLN A CA 1
ATOM 1972 C C . GLN A 1 255 ? 13.312 2.174 15.875 1 97.94 255 GLN A C 1
ATOM 1974 O O . GLN A 1 255 ? 13.672 3.338 16.078 1 97.94 255 GLN A O 1
ATOM 1979 N N . ILE A 1 256 ? 13.211 1.276 16.812 1 98.56 256 ILE A N 1
ATOM 1980 C CA . ILE A 1 256 ? 13.602 1.592 18.188 1 98.56 256 ILE A CA 1
ATOM 1981 C C . ILE A 1 256 ? 15.086 1.961 18.219 1 98.56 256 ILE A C 1
ATOM 1983 O O . ILE A 1 256 ? 15.469 2.955 18.844 1 98.56 256 ILE A O 1
ATOM 1987 N N . LEU A 1 257 ? 15.914 1.204 17.547 1 98.69 257 LEU A N 1
ATOM 1988 C CA . LEU A 1 257 ? 17.344 1.477 17.531 1 98.69 257 LEU A CA 1
ATOM 1989 C C . LEU A 1 257 ? 17.641 2.768 16.766 1 98.69 257 LEU A C 1
ATOM 1991 O O . LEU A 1 257 ? 18.578 3.488 17.109 1 98.69 257 LEU A O 1
ATOM 1995 N N . SER A 1 258 ? 16.844 3.029 15.758 1 97.75 258 SER A N 1
ATOM 1996 C CA . SER A 1 258 ? 16.984 4.289 15.039 1 97.75 258 SER A CA 1
ATOM 1997 C C . SER A 1 258 ? 16.656 5.477 15.93 1 97.75 258 SER A C 1
ATOM 1999 O O . SER A 1 258 ? 17.281 6.535 15.82 1 97.75 258 SER A O 1
ATOM 2001 N N . ALA A 1 259 ? 15.672 5.289 16.766 1 97.38 259 ALA A N 1
ATOM 2002 C CA . ALA A 1 259 ? 15.328 6.34 17.719 1 97.38 259 ALA A CA 1
ATOM 2003 C C . ALA A 1 259 ? 16.5 6.621 18.672 1 97.38 259 ALA A C 1
ATOM 2005 O O . ALA A 1 259 ? 16.734 7.773 19.031 1 97.38 259 ALA A O 1
ATOM 2006 N N . LEU A 1 260 ? 17.25 5.605 19.094 1 98.31 260 LEU A N 1
ATOM 2007 C CA . LEU A 1 260 ? 18.438 5.801 19.922 1 98.31 260 LEU A CA 1
ATOM 2008 C C . LEU A 1 260 ? 19.484 6.648 19.203 1 98.31 260 LEU A C 1
ATOM 2010 O O . LEU A 1 260 ? 20.016 7.602 19.766 1 98.31 260 LEU A O 1
ATOM 2014 N N . GLU A 1 261 ? 19.688 6.242 17.984 1 96.94 261 GLU A N 1
ATOM 2015 C CA . GLU A 1 261 ? 20.656 6.973 17.172 1 96.94 261 GLU A CA 1
ATOM 2016 C C . GLU A 1 261 ? 20.266 8.438 17.016 1 96.94 261 GLU A C 1
ATOM 2018 O O . GLU A 1 261 ? 21.125 9.328 17.109 1 96.94 261 GLU A O 1
ATOM 2023 N N . LYS A 1 262 ? 19.016 8.664 16.75 1 94.25 262 LYS A N 1
ATOM 2024 C CA . LYS A 1 262 ? 18.5 10.016 16.594 1 94.25 262 LYS A CA 1
ATOM 2025 C C . LYS A 1 262 ? 18.781 10.859 17.844 1 94.25 262 LYS A C 1
ATOM 2027 O O . LYS A 1 262 ? 18.938 12.078 17.75 1 94.25 262 LYS A O 1
ATOM 2032 N N . ASN A 1 263 ? 18.906 10.25 18.938 1 96.31 263 ASN A N 1
ATOM 2033 C CA . ASN A 1 263 ? 19.141 10.938 20.203 1 96.31 263 ASN A CA 1
ATOM 2034 C C . ASN A 1 263 ? 20.594 10.789 20.641 1 96.31 263 ASN A C 1
ATOM 2036 O O . ASN A 1 263 ? 20.891 10.82 21.844 1 96.31 263 ASN A O 1
ATOM 2040 N N . ASP A 1 264 ? 21.469 10.461 19.797 1 96.38 264 ASP A N 1
ATOM 2041 C CA . ASP A 1 264 ? 22.922 10.43 19.969 1 96.38 264 ASP A CA 1
ATOM 2042 C C . ASP A 1 264 ? 23.328 9.328 20.938 1 96.38 264 ASP A C 1
ATOM 2044 O O . ASP A 1 264 ? 24.203 9.523 21.781 1 96.38 264 ASP A O 1
ATOM 2048 N N . ILE A 1 265 ? 22.672 8.281 20.922 1 97.69 265 ILE A N 1
ATOM 2049 C CA . ILE A 1 265 ? 23.047 7.098 21.688 1 97.69 265 ILE A CA 1
ATOM 2050 C C . ILE A 1 265 ? 23.609 6.031 20.75 1 97.69 265 ILE A C 1
ATOM 2052 O O . ILE A 1 265 ? 22.875 5.492 19.906 1 97.69 265 ILE A O 1
ATOM 2056 N N . ASP A 1 266 ? 24.812 5.734 20.922 1 96.75 266 ASP A N 1
ATOM 2057 C CA . ASP A 1 266 ? 25.484 4.719 20.125 1 96.75 266 ASP A CA 1
ATOM 2058 C C . ASP A 1 266 ? 25.266 3.326 20.703 1 96.75 266 ASP A C 1
ATOM 2060 O O . ASP A 1 266 ? 24.953 3.188 21.891 1 96.75 266 ASP A O 1
ATOM 2064 N N . TYR A 1 267 ? 25.359 2.34 19.828 1 97.5 267 TYR A N 1
ATOM 2065 C CA . TYR A 1 267 ? 25.156 0.979 20.312 1 97.5 267 TYR A CA 1
ATOM 2066 C C . TYR A 1 267 ? 25.938 -0.022 19.469 1 97.5 267 TYR A C 1
ATOM 2068 O O . TYR A 1 267 ? 26.344 0.288 18.359 1 97.5 267 TYR A O 1
ATOM 2076 N N . GLU A 1 268 ? 26.188 -1.182 20.016 1 97.12 268 GLU A N 1
ATOM 2077 C CA . GLU A 1 268 ? 26.797 -2.344 19.375 1 97.12 268 GLU A CA 1
ATOM 2078 C C . GLU A 1 268 ? 25.922 -3.582 19.531 1 97.12 268 GLU A C 1
ATOM 2080 O O . GLU A 1 268 ? 25.562 -3.957 20.656 1 97.12 268 GLU A O 1
ATOM 2085 N N . ILE A 1 269 ? 25.594 -4.234 18.453 1 98.19 269 ILE A N 1
ATOM 2086 C CA . ILE A 1 269 ? 24.688 -5.371 18.5 1 98.19 269 ILE A CA 1
ATOM 2087 C C . ILE A 1 269 ? 25.391 -6.582 19.094 1 98.19 269 ILE A C 1
ATOM 2089 O O . ILE A 1 269 ? 26.484 -6.953 18.656 1 98.19 269 ILE A O 1
ATOM 2093 N N . VAL A 1 270 ? 24.781 -7.16 20.078 1 97.12 270 VAL A N 1
ATOM 2094 C CA . VAL A 1 270 ? 25.281 -8.352 20.75 1 97.12 270 VAL A CA 1
ATOM 2095 C C . VAL A 1 270 ? 24.578 -9.594 20.203 1 97.12 270 VAL A C 1
ATOM 2097 O O . VAL A 1 270 ? 25.234 -10.594 19.891 1 97.12 270 VAL A O 1
ATOM 2100 N N . THR A 1 271 ? 23.281 -9.562 20.156 1 97.62 271 THR A N 1
ATOM 2101 C CA . THR A 1 271 ? 22.453 -10.609 19.562 1 97.62 271 THR A CA 1
ATOM 2102 C C . THR A 1 271 ? 21.344 -10.016 18.703 1 97.62 271 THR A C 1
ATOM 2104 O O . THR A 1 271 ? 20.953 -8.859 18.906 1 97.62 271 THR A O 1
ATOM 2107 N N . PHE A 1 272 ? 20.906 -10.75 17.719 1 98.62 272 PHE A N 1
ATOM 2108 C CA . PHE A 1 272 ? 19.781 -10.375 16.859 1 98.62 272 PHE A CA 1
ATOM 2109 C C . PHE A 1 272 ? 19.141 -11.602 16.234 1 98.62 272 PHE A C 1
ATOM 2111 O O . PHE A 1 272 ? 19.812 -12.352 15.508 1 98.62 272 PHE A O 1
ATOM 2118 N N . ASN A 1 273 ? 17.906 -11.836 16.516 1 98.5 273 ASN A N 1
ATOM 2119 C CA . ASN A 1 273 ? 17.188 -12.977 15.961 1 98.5 273 ASN A CA 1
ATOM 2120 C C . ASN A 1 273 ? 15.711 -12.648 15.734 1 98.5 273 ASN A C 1
ATOM 2122 O O . ASN A 1 273 ? 14.961 -12.438 16.688 1 98.5 273 ASN A O 1
ATOM 2126 N N . GLY A 1 274 ? 15.32 -12.555 14.492 1 98.25 274 GLY A N 1
ATOM 2127 C CA . GLY A 1 274 ? 13.938 -12.266 14.156 1 98.25 274 GLY A CA 1
ATOM 2128 C C . GLY A 1 274 ? 13.438 -13.062 12.969 1 98.25 274 GLY A C 1
ATOM 2129 O O . GLY A 1 274 ? 14.156 -13.258 11.992 1 98.25 274 GLY A O 1
ATOM 2130 N N . GLY A 1 275 ? 12.18 -13.578 13.094 1 95.62 275 GLY A N 1
ATOM 2131 C CA . GLY A 1 275 ? 11.539 -14.32 12.016 1 95.62 275 GLY A CA 1
ATOM 2132 C C . GLY A 1 275 ? 11.789 -15.812 12.102 1 95.62 275 GLY A C 1
ATOM 2133 O O . GLY A 1 275 ? 12.617 -16.266 12.891 1 95.62 275 GLY A O 1
ATOM 2134 N N . HIS A 1 276 ? 11.023 -16.656 11.258 1 89.44 276 HIS A N 1
ATOM 2135 C CA . HIS A 1 276 ? 11.141 -18.109 11.359 1 89.44 276 HIS A CA 1
ATOM 2136 C C . HIS A 1 276 ? 11.031 -18.766 9.984 1 89.44 276 HIS A C 1
ATOM 2138 O O . HIS A 1 276 ? 11.477 -19.906 9.797 1 89.44 276 HIS A O 1
ATOM 2144 N N . ALA A 1 277 ? 10.344 -18.125 9.039 1 90.44 277 ALA A N 1
ATOM 2145 C CA . ALA A 1 277 ? 10.195 -18.688 7.703 1 90.44 277 ALA A CA 1
ATOM 2146 C C . ALA A 1 277 ? 10.172 -17.578 6.645 1 90.44 277 ALA A C 1
ATOM 2148 O O . ALA A 1 277 ? 9.633 -16.5 6.883 1 90.44 277 ALA A O 1
ATOM 2149 N N . ILE A 1 278 ? 10.648 -17.891 5.477 1 93.19 278 ILE A N 1
ATOM 2150 C CA . ILE A 1 278 ? 10.852 -16.859 4.457 1 93.19 278 ILE A CA 1
ATOM 2151 C C . ILE A 1 278 ? 9.508 -16.438 3.873 1 93.19 278 ILE A C 1
ATOM 2153 O O . ILE A 1 278 ? 9.352 -15.32 3.393 1 93.19 278 ILE A O 1
ATOM 2157 N N . ASN A 1 279 ? 8.445 -17.328 3.891 1 89.44 279 ASN A N 1
ATOM 2158 C CA . ASN A 1 279 ? 7.148 -17.031 3.305 1 89.44 279 ASN A CA 1
ATOM 2159 C C . ASN A 1 279 ? 6.164 -16.531 4.355 1 89.44 279 ASN A C 1
ATOM 2161 O O . ASN A 1 279 ? 4.98 -16.344 4.07 1 89.44 279 ASN A O 1
ATOM 2165 N N . ALA A 1 280 ? 6.656 -16.266 5.57 1 91.19 280 ALA A N 1
ATOM 2166 C CA . ALA A 1 280 ? 5.789 -15.836 6.664 1 91.19 280 ALA A CA 1
ATOM 2167 C C . ALA A 1 280 ? 6.176 -14.438 7.156 1 91.19 280 ALA A C 1
ATOM 2169 O O . ALA A 1 280 ? 7.355 -14.078 7.16 1 91.19 280 ALA A O 1
ATOM 2170 N N . ILE A 1 281 ? 5.219 -13.672 7.555 1 93.88 281 ILE A N 1
ATOM 2171 C CA . ILE A 1 281 ? 5.465 -12.438 8.289 1 93.88 281 ILE A CA 1
ATOM 2172 C C . ILE A 1 281 ? 5.98 -12.758 9.688 1 93.88 281 ILE A C 1
ATOM 2174 O O . ILE A 1 281 ? 5.41 -13.602 10.391 1 93.88 281 ILE A O 1
ATOM 2178 N N . PRO A 1 282 ? 7.051 -12.125 10.117 1 96.19 282 PRO A N 1
ATOM 2179 C CA . PRO A 1 282 ? 7.652 -12.484 11.398 1 96.19 282 PRO A CA 1
ATOM 2180 C C . PRO A 1 282 ? 6.699 -12.273 12.578 1 96.19 282 PRO A C 1
ATOM 2182 O O . PRO A 1 282 ? 5.941 -11.305 12.594 1 96.19 282 PRO A O 1
ATOM 2185 N N . THR A 1 283 ? 6.812 -13.164 13.609 1 95.75 283 THR A N 1
ATOM 2186 C CA . THR A 1 283 ? 5.969 -13.062 14.789 1 95.75 283 THR A CA 1
ATOM 2187 C C . THR A 1 283 ? 6.797 -12.688 16.016 1 95.75 283 THR A C 1
ATOM 2189 O O . THR A 1 283 ? 6.246 -12.406 17.078 1 95.75 283 THR A O 1
ATOM 2192 N N . HIS A 1 284 ? 8.125 -12.703 15.844 1 97.56 284 HIS A N 1
ATOM 2193 C CA . HIS A 1 284 ? 8.992 -12.375 16.969 1 97.56 284 HIS A CA 1
ATOM 2194 C C . HIS A 1 284 ? 10.32 -11.805 16.5 1 97.56 284 HIS A C 1
ATOM 2196 O O . HIS A 1 284 ? 10.727 -12.031 15.352 1 97.56 284 HIS A O 1
ATOM 2202 N N . CYS A 1 285 ? 10.961 -11.07 17.344 1 98.56 285 CYS A N 1
ATOM 2203 C CA . CYS A 1 285 ? 12.32 -10.562 17.172 1 98.56 285 CYS A CA 1
ATOM 2204 C C . CYS A 1 285 ? 12.93 -10.211 18.516 1 98.56 285 CYS A C 1
ATOM 2206 O O . CYS A 1 285 ? 12.312 -9.516 19.328 1 98.56 285 CYS A O 1
ATOM 2208 N N . LYS A 1 286 ? 14.086 -10.711 18.75 1 98.56 286 LYS A N 1
ATOM 2209 C CA . LYS A 1 286 ? 14.828 -10.398 19.969 1 98.56 286 LYS A CA 1
ATOM 2210 C C . LYS A 1 286 ? 16.219 -9.844 19.641 1 98.56 286 LYS A C 1
ATOM 2212 O O . LYS A 1 286 ? 16.938 -10.414 18.812 1 98.56 286 LYS A O 1
ATOM 2217 N N . CYS A 1 287 ? 16.547 -8.727 20.25 1 98.62 287 CYS A N 1
ATOM 2218 C CA . CYS A 1 287 ? 17.812 -8.047 19.984 1 98.62 287 CYS A CA 1
ATOM 2219 C C . CYS A 1 287 ? 18.406 -7.484 21.281 1 98.62 287 CYS A C 1
ATOM 2221 O O . CYS A 1 287 ? 17.688 -6.895 22.094 1 98.62 287 CYS A O 1
ATOM 2223 N N . THR A 1 288 ? 19.672 -7.742 21.469 1 98.38 288 THR A N 1
ATOM 2224 C CA . THR A 1 288 ? 20.406 -7.113 22.562 1 98.38 288 THR A CA 1
ATOM 2225 C C . THR A 1 288 ? 21.516 -6.223 22.016 1 98.38 288 THR A C 1
ATOM 2227 O O . THR A 1 288 ? 22.281 -6.637 21.141 1 98.38 288 THR A O 1
ATOM 2230 N N . VAL A 1 289 ? 21.578 -5.012 22.516 1 98.31 289 VAL A N 1
ATOM 2231 C CA . VAL A 1 289 ? 22.641 -4.098 22.125 1 98.31 289 VAL A CA 1
ATOM 2232 C C . VAL A 1 289 ? 23.422 -3.635 23.359 1 98.31 289 VAL A C 1
ATOM 2234 O O . VAL A 1 289 ? 22.859 -3.523 24.438 1 98.31 289 VAL A O 1
ATOM 2237 N N . ALA A 1 290 ? 24.719 -3.406 23.188 1 97.44 290 ALA A N 1
ATOM 2238 C CA . ALA A 1 290 ? 25.578 -2.859 24.234 1 97.44 290 ALA A CA 1
ATOM 2239 C C . ALA A 1 290 ? 25.641 -1.336 24.156 1 97.44 290 ALA A C 1
ATOM 2241 O O . ALA A 1 290 ? 25.891 -0.773 23.094 1 97.44 290 ALA A O 1
ATOM 2242 N N . ILE A 1 291 ? 25.375 -0.703 25.266 1 96.75 291 ILE A N 1
ATOM 2243 C CA . ILE A 1 291 ? 25.328 0.751 25.375 1 96.75 291 ILE A CA 1
ATOM 2244 C C . ILE A 1 291 ? 26.203 1.204 26.547 1 96.75 291 ILE A C 1
ATOM 2246 O O . ILE A 1 291 ? 26.375 0.467 27.516 1 96.75 291 ILE A O 1
ATOM 2250 N N . GLU A 1 292 ? 26.734 2.424 26.406 1 94.44 292 GLU A N 1
ATOM 2251 C CA . GLU A 1 292 ? 27.469 2.996 27.531 1 94.44 292 GLU A CA 1
ATOM 2252 C C . GLU A 1 292 ? 26.625 3.059 28.781 1 94.44 292 GLU A C 1
ATOM 2254 O O . GLU A 1 292 ? 25.453 3.451 28.734 1 94.44 292 GLU A O 1
ATOM 2259 N N . ALA A 1 293 ? 27.25 2.691 29.859 1 93.56 293 ALA A N 1
ATOM 2260 C CA . ALA A 1 293 ? 26.531 2.557 31.125 1 93.56 293 ALA A CA 1
ATOM 2261 C C . ALA A 1 293 ? 25.875 3.871 31.516 1 93.56 293 ALA A C 1
ATOM 2263 O O . ALA A 1 293 ? 24.766 3.873 32.062 1 93.56 293 ALA A O 1
ATOM 2264 N N . GLU A 1 294 ? 26.422 4.977 31.203 1 94.31 294 GLU A N 1
ATOM 2265 C CA . GLU A 1 294 ? 25.922 6.293 31.594 1 94.31 294 GLU A CA 1
ATOM 2266 C C . GLU A 1 294 ? 24.672 6.672 30.797 1 94.31 294 GLU A C 1
ATOM 2268 O O . GLU A 1 294 ? 23.906 7.535 31.219 1 94.31 294 GLU A O 1
ATOM 2273 N N . LYS A 1 295 ? 24.484 5.992 29.688 1 96.5 295 LYS A N 1
ATOM 2274 C CA . LYS A 1 295 ? 23.375 6.375 28.797 1 96.5 295 LYS A CA 1
ATOM 2275 C C . LYS A 1 295 ? 22.25 5.352 28.859 1 96.5 295 LYS A C 1
ATOM 2277 O O . LYS A 1 295 ? 21.234 5.508 28.188 1 96.5 295 LYS A O 1
ATOM 2282 N N . ILE A 1 296 ? 22.406 4.328 29.672 1 97 296 ILE A N 1
ATOM 2283 C CA . ILE A 1 296 ? 21.484 3.193 29.625 1 97 296 ILE A CA 1
ATOM 2284 C C . ILE A 1 296 ? 20.094 3.639 30.078 1 97 296 ILE A C 1
ATOM 2286 O O . ILE A 1 296 ? 19.078 3.158 29.547 1 97 296 ILE A O 1
ATOM 2290 N N . GLU A 1 297 ? 20 4.465 31.031 1 97.44 297 GLU A N 1
ATOM 2291 C CA . GLU A 1 297 ? 18.703 4.938 31.516 1 97.44 297 GLU A CA 1
ATOM 2292 C C . GLU A 1 297 ? 17.984 5.754 30.438 1 97.44 297 GLU A C 1
ATOM 2294 O O . GLU A 1 297 ? 16.781 5.559 30.203 1 97.44 297 GLU A O 1
ATOM 2299 N N . LEU A 1 298 ? 18.734 6.629 29.891 1 97.81 298 LEU A N 1
ATOM 2300 C CA . LEU A 1 298 ? 18.172 7.43 28.797 1 97.81 298 LEU A CA 1
ATOM 2301 C C . LEU A 1 298 ? 17.766 6.543 27.625 1 97.81 298 LEU A C 1
ATOM 2303 O O . LEU A 1 298 ? 16.703 6.742 27.031 1 97.81 298 LEU A O 1
ATOM 2307 N N . ALA A 1 299 ? 18.625 5.621 27.281 1 98.38 299 ALA A N 1
ATOM 2308 C CA . ALA A 1 299 ? 18.344 4.691 26.188 1 98.38 299 ALA A CA 1
ATOM 2309 C C . ALA A 1 299 ? 17.047 3.916 26.453 1 98.38 299 ALA A C 1
ATOM 2311 O O . ALA A 1 299 ? 16.234 3.73 25.531 1 98.38 299 ALA A O 1
ATOM 2312 N N . THR A 1 300 ? 16.922 3.459 27.656 1 98.44 300 THR A N 1
ATOM 2313 C CA . THR A 1 300 ? 15.734 2.699 28.031 1 98.44 300 THR A CA 1
ATOM 2314 C C . THR A 1 300 ? 14.477 3.555 27.891 1 98.44 300 THR A C 1
ATOM 2316 O O . THR A 1 300 ? 13.453 3.086 27.406 1 98.44 300 THR A O 1
ATOM 2319 N N . LYS A 1 301 ? 14.586 4.723 28.312 1 98.25 301 LYS A N 1
ATOM 2320 C CA . LYS A 1 301 ? 13.453 5.648 28.219 1 98.25 301 LYS A CA 1
ATOM 2321 C C . LYS A 1 301 ? 13.07 5.879 26.75 1 98.25 301 LYS A C 1
ATOM 2323 O O . LYS A 1 301 ? 11.891 5.789 26.406 1 98.25 301 LYS A O 1
ATOM 2328 N N . ILE A 1 302 ? 13.992 6.18 25.906 1 97.94 302 ILE A N 1
ATOM 2329 C CA . ILE A 1 302 ? 13.766 6.453 24.5 1 97.94 302 ILE A CA 1
ATOM 2330 C C . ILE A 1 302 ? 13.18 5.215 23.828 1 97.94 302 ILE A C 1
ATOM 2332 O O . ILE A 1 302 ? 12.234 5.32 23.031 1 97.94 302 ILE A O 1
ATOM 2336 N N . ALA A 1 303 ? 13.758 4.094 24.125 1 98.5 303 ALA A N 1
ATOM 2337 C CA . ALA A 1 303 ? 13.281 2.84 23.547 1 98.5 303 ALA A CA 1
ATOM 2338 C C . ALA A 1 303 ? 11.82 2.58 23.922 1 98.5 303 ALA A C 1
ATOM 2340 O O . ALA A 1 303 ? 11.023 2.174 23.078 1 98.5 303 ALA A O 1
ATOM 2341 N N . ASN A 1 304 ? 11.539 2.805 25.141 1 98.25 304 ASN A N 1
ATOM 2342 C CA . ASN A 1 304 ? 10.172 2.592 25.594 1 98.25 304 ASN A CA 1
ATOM 2343 C C . ASN A 1 304 ? 9.195 3.572 24.953 1 98.25 304 ASN A C 1
ATOM 2345 O O . ASN A 1 304 ? 8.062 3.211 24.641 1 98.25 304 ASN A O 1
ATOM 2349 N N . GLU A 1 305 ? 9.594 4.766 24.844 1 96.12 305 GLU A N 1
ATOM 2350 C CA . GLU A 1 305 ? 8.75 5.75 24.172 1 96.12 305 GLU A CA 1
ATOM 2351 C C . GLU A 1 305 ? 8.469 5.344 22.734 1 96.12 305 GLU A C 1
ATOM 2353 O O . GLU A 1 305 ? 7.324 5.414 22.266 1 96.12 305 GLU A O 1
ATOM 2358 N N . ALA A 1 306 ? 9.508 4.965 22.031 1 96.5 306 ALA A N 1
ATOM 2359 C CA . ALA A 1 306 ? 9.336 4.5 20.656 1 96.5 306 ALA A CA 1
ATOM 2360 C C . ALA A 1 306 ? 8.422 3.283 20.594 1 96.5 306 ALA A C 1
ATOM 2362 O O . ALA A 1 306 ? 7.555 3.195 19.719 1 96.5 306 ALA A O 1
ATOM 2363 N N . LEU A 1 307 ? 8.648 2.385 21.5 1 97.69 307 LEU A N 1
ATOM 2364 C CA . LEU A 1 307 ? 7.832 1.178 21.562 1 97.69 307 LEU A CA 1
ATOM 2365 C C . LEU A 1 307 ? 6.371 1.526 21.812 1 97.69 307 LEU A C 1
ATOM 2367 O O . LEU A 1 307 ? 5.477 0.961 21.172 1 97.69 307 LEU A O 1
ATOM 2371 N N . ASN A 1 308 ? 6.113 2.389 22.703 1 95.5 308 ASN A N 1
ATOM 2372 C CA . ASN A 1 308 ? 4.746 2.787 23.016 1 95.5 308 ASN A CA 1
ATOM 2373 C C . ASN A 1 308 ? 4.055 3.426 21.812 1 95.5 308 ASN A C 1
ATOM 2375 O O . ASN A 1 308 ? 2.863 3.197 21.594 1 95.5 308 ASN A O 1
ATOM 2379 N N . ASP A 1 309 ? 4.777 4.238 21.125 1 92.5 309 ASP A N 1
ATOM 2380 C CA . ASP A 1 309 ? 4.227 4.836 19.922 1 92.5 309 ASP A CA 1
ATOM 2381 C C . ASP A 1 309 ? 3.828 3.766 18.906 1 92.5 309 ASP A C 1
ATOM 2383 O O . ASP A 1 309 ? 2.787 3.875 18.25 1 92.5 309 ASP A O 1
ATOM 2387 N N . LEU A 1 310 ? 4.668 2.799 18.766 1 96.12 310 LEU A N 1
ATOM 2388 C CA . LEU A 1 310 ? 4.398 1.703 17.844 1 96.12 310 LEU A CA 1
ATOM 2389 C C . LEU A 1 310 ? 3.188 0.896 18.297 1 96.12 310 LEU A C 1
ATOM 2391 O O . LEU A 1 310 ? 2.32 0.566 17.484 1 96.12 310 LEU A O 1
ATOM 2395 N N . ILE A 1 311 ? 3.127 0.576 19.547 1 95.44 311 ILE A N 1
ATOM 2396 C CA . ILE A 1 311 ? 1.999 -0.173 20.094 1 95.44 311 ILE A CA 1
ATOM 2397 C C . ILE A 1 311 ? 0.7 0.58 19.828 1 95.44 311 ILE A C 1
ATOM 2399 O O . ILE A 1 311 ? -0.29 -0.015 19.391 1 95.44 311 ILE A O 1
ATOM 2403 N N . ASP A 1 312 ? 0.729 1.808 20.016 1 90.69 312 ASP A N 1
ATOM 2404 C CA . ASP A 1 312 ? -0.458 2.629 19.797 1 90.69 312 ASP A CA 1
ATOM 2405 C C . ASP A 1 312 ? -0.857 2.646 18.328 1 90.69 312 ASP A C 1
ATOM 2407 O O . ASP A 1 312 ? -2.039 2.539 18 1 90.69 312 ASP A O 1
ATOM 2411 N N . ALA A 1 313 ? 0.058 2.766 17.5 1 90.56 313 ALA A N 1
ATOM 2412 C CA . ALA A 1 313 ? -0.195 2.863 16.062 1 90.56 313 ALA A CA 1
ATOM 2413 C C . ALA A 1 313 ? -0.744 1.551 15.508 1 90.56 313 ALA A C 1
ATOM 2415 O O . ALA A 1 313 ? -1.461 1.543 14.508 1 90.56 313 ALA A O 1
ATOM 2416 N N . PHE A 1 314 ? -0.415 0.408 16.156 1 94.12 314 PHE A N 1
ATOM 2417 C CA . PHE A 1 314 ? -0.762 -0.889 15.594 1 94.12 314 PHE A CA 1
ATOM 2418 C C . PHE A 1 314 ? -1.8 -1.599 16.453 1 94.12 314 PHE A C 1
ATOM 2420 O O . PHE A 1 314 ? -2.098 -2.773 16.234 1 94.12 314 PHE A O 1
ATOM 2427 N N . LYS A 1 315 ? -2.34 -0.987 17.391 1 91.38 315 LYS A N 1
ATOM 2428 C CA . LYS A 1 315 ? -3.209 -1.61 18.391 1 91.38 315 LYS A CA 1
ATOM 2429 C C . LYS A 1 315 ? -4.461 -2.193 17.734 1 91.38 315 LYS A C 1
ATOM 2431 O O . LYS A 1 315 ? -5.059 -3.135 18.266 1 91.38 315 LYS A O 1
ATOM 2436 N N . LEU A 1 316 ? -4.859 -1.692 16.625 1 88.88 316 LEU A N 1
ATOM 2437 C CA . LEU A 1 316 ? -6.078 -2.164 15.977 1 88.88 316 LEU A CA 1
ATOM 2438 C C . LEU A 1 316 ? -5.809 -3.426 15.164 1 88.88 316 LEU A C 1
ATOM 2440 O O . LEU A 1 316 ? -6.742 -4.133 14.781 1 88.88 316 LEU A O 1
ATOM 2444 N N . VAL A 1 317 ? -4.535 -3.713 14.875 1 90.44 317 VAL A N 1
ATOM 2445 C CA . VAL A 1 317 ? -4.238 -4.867 14.031 1 90.44 317 VAL A CA 1
ATOM 2446 C C . VAL A 1 317 ? -3.402 -5.879 14.812 1 90.44 317 VAL A C 1
ATOM 2448 O O . VAL A 1 317 ? -3.311 -7.047 14.43 1 90.44 317 VAL A O 1
ATOM 2451 N N . GLU A 1 318 ? -2.721 -5.406 15.867 1 92.88 318 GLU A N 1
ATOM 2452 C CA . GLU A 1 318 ? -1.974 -6.273 16.766 1 92.88 318 GLU A CA 1
ATOM 2453 C C . GLU A 1 318 ? -2.609 -6.301 18.156 1 92.88 318 GLU A C 1
ATOM 2455 O O . GLU A 1 318 ? -2.574 -5.305 18.875 1 92.88 318 GLU A O 1
ATOM 2460 N N . HIS A 1 319 ? -3.158 -7.348 18.672 1 89.12 319 HIS A N 1
ATOM 2461 C CA . HIS A 1 319 ? -3.969 -7.359 19.875 1 89.12 319 HIS A CA 1
ATOM 2462 C C . HIS A 1 319 ? -3.234 -8.055 21.031 1 89.12 319 HIS A C 1
ATOM 2464 O O . HIS A 1 319 ? -3.398 -7.68 22.188 1 89.12 319 HIS A O 1
ATOM 2470 N N . ASP A 1 320 ? -2.459 -9.133 20.875 1 89.25 320 ASP A N 1
ATOM 2471 C CA . ASP A 1 320 ? -1.889 -9.922 21.969 1 89.25 320 ASP A CA 1
ATOM 2472 C C . ASP A 1 320 ? -0.367 -9.992 21.844 1 89.25 320 ASP A C 1
ATOM 2474 O O . ASP A 1 320 ? 0.228 -11.047 22.062 1 89.25 320 ASP A O 1
ATOM 2478 N N . ILE A 1 321 ? 0.11 -8.688 21.594 1 95.44 321 ILE A N 1
ATOM 2479 C CA . ILE A 1 321 ? 1.559 -8.727 21.422 1 95.44 321 ILE A CA 1
ATOM 2480 C C . ILE A 1 321 ? 2.246 -8.633 22.781 1 95.44 321 ILE A C 1
ATOM 2482 O O . ILE A 1 321 ? 1.666 -8.125 23.75 1 95.44 321 ILE A O 1
ATOM 2486 N N . LYS A 1 322 ? 3.367 -9.203 22.953 1 97.19 322 LYS A N 1
ATOM 2487 C CA . LYS A 1 322 ? 4.219 -9.125 24.125 1 97.19 322 LYS A CA 1
ATOM 2488 C C . LYS A 1 322 ? 5.523 -8.391 23.828 1 97.19 322 LYS A C 1
ATOM 2490 O O . LYS A 1 322 ? 6.336 -8.875 23.031 1 97.19 322 LYS A O 1
ATOM 2495 N N . CYS A 1 323 ? 5.664 -7.25 24.453 1 97 323 CYS A N 1
ATOM 2496 C CA . CYS A 1 323 ? 6.828 -6.402 24.234 1 97 323 CYS A CA 1
ATOM 2497 C C . CYS A 1 323 ? 7.523 -6.074 25.547 1 97 323 CYS A C 1
ATOM 2499 O O . CYS A 1 323 ? 6.918 -5.492 26.453 1 97 323 CYS A O 1
ATOM 2501 N N . VAL A 1 324 ? 8.82 -6.469 25.609 1 96.94 324 VAL A N 1
ATOM 2502 C CA . VAL A 1 324 ? 9.562 -6.242 26.844 1 96.94 324 VAL A CA 1
ATOM 2503 C C . VAL A 1 324 ? 10.914 -5.609 26.531 1 96.94 324 VAL A C 1
ATOM 2505 O O . VAL A 1 324 ? 11.633 -6.082 25.641 1 96.94 324 VAL A O 1
ATOM 2508 N N . ILE A 1 325 ? 11.211 -4.516 27.172 1 98.31 325 ILE A N 1
ATOM 2509 C CA . ILE A 1 325 ? 12.539 -3.916 27.141 1 98.31 325 ILE A CA 1
ATOM 2510 C C . ILE A 1 325 ? 13.188 -4.047 28.516 1 98.31 325 ILE A C 1
ATOM 2512 O O . ILE A 1 325 ? 12.602 -3.662 29.531 1 98.31 325 ILE A O 1
ATOM 2516 N N . SER A 1 326 ? 14.344 -4.656 28.547 1 98.12 326 SER A N 1
ATOM 2517 C CA . SER A 1 326 ? 15.047 -4.871 29.812 1 98.12 326 SER A CA 1
ATOM 2518 C C . SER A 1 326 ? 16.531 -4.543 29.688 1 98.12 326 SER A C 1
ATOM 2520 O O . SER A 1 326 ? 17.047 -4.375 28.562 1 98.12 326 SER A O 1
ATOM 2522 N N . THR A 1 327 ? 17.125 -4.379 30.781 1 97.19 327 THR A N 1
ATOM 2523 C CA . THR A 1 327 ? 18.562 -4.129 30.828 1 97.19 327 THR A CA 1
ATOM 2524 C C . THR A 1 327 ? 19.297 -5.305 31.469 1 97.19 327 THR A C 1
ATOM 2526 O O . THR A 1 327 ? 18.75 -6.004 32.312 1 97.19 327 THR A O 1
ATOM 2529 N N . GLU A 1 328 ? 20.453 -5.566 30.969 1 93.69 328 GLU A N 1
ATOM 2530 C CA . GLU A 1 328 ? 21.281 -6.629 31.516 1 93.69 328 GLU A CA 1
ATOM 2531 C C . GLU A 1 328 ? 22.766 -6.258 31.469 1 93.69 328 GLU A C 1
ATOM 2533 O O . GLU A 1 328 ? 23.141 -5.277 30.828 1 93.69 328 GLU A O 1
ATOM 2538 N N . SER A 1 329 ? 23.531 -7.031 32.25 1 91.62 329 SER A N 1
ATOM 2539 C CA . SER A 1 329 ? 24.969 -6.844 32.219 1 91.62 329 SER A CA 1
ATOM 2540 C C . SER A 1 329 ? 25.594 -7.621 31.047 1 91.62 329 SER A C 1
ATOM 2542 O O . SER A 1 329 ? 25.156 -8.734 30.734 1 91.62 329 SER A O 1
ATOM 2544 N N . ILE A 1 330 ? 26.516 -6.996 30.406 1 91.31 330 ILE A N 1
ATOM 2545 C CA . ILE A 1 330 ? 27.297 -7.668 29.375 1 91.31 330 ILE A CA 1
ATOM 2546 C C . ILE A 1 330 ? 28.766 -7.742 29.812 1 91.31 330 ILE A C 1
ATOM 2548 O O . ILE A 1 330 ? 29.359 -6.73 30.172 1 91.31 330 ILE A O 1
ATOM 2552 N N . ASP A 1 331 ? 29.281 -8.938 29.75 1 84.69 331 ASP A N 1
ATOM 2553 C CA . ASP A 1 331 ? 30.641 -9.156 30.234 1 84.69 331 ASP A CA 1
ATOM 2554 C C . ASP A 1 331 ? 31.656 -8.484 29.312 1 84.69 331 ASP A C 1
ATOM 2556 O O . ASP A 1 331 ? 31.5 -8.492 28.094 1 84.69 331 ASP A O 1
ATOM 2560 N N . SER A 1 332 ? 32.688 -7.992 30.016 1 85.44 332 SER A N 1
ATOM 2561 C CA . SER A 1 332 ? 33.812 -7.527 29.234 1 85.44 332 SER A CA 1
ATOM 2562 C C . SER A 1 332 ? 34.469 -8.672 28.453 1 85.44 332 SER A C 1
ATOM 2564 O O . SER A 1 332 ? 34.5 -9.812 28.922 1 85.44 332 SER A O 1
ATOM 2566 N N . GLY A 1 333 ? 34.906 -8.438 27.234 1 86.19 333 GLY A N 1
ATOM 2567 C CA . GLY A 1 333 ? 35.562 -9.461 26.422 1 86.19 333 GLY A CA 1
ATOM 2568 C C . GLY A 1 333 ? 34.594 -10.141 25.453 1 86.19 333 GLY A C 1
ATOM 2569 O O . GLY A 1 333 ? 35.031 -10.82 24.531 1 86.19 333 GLY A O 1
ATOM 2570 N N . LYS A 1 334 ? 33.344 -9.898 25.703 1 90.69 334 LYS A N 1
ATOM 2571 C CA . LYS A 1 334 ? 32.375 -10.469 24.766 1 90.69 334 LYS A CA 1
ATOM 2572 C C . LYS A 1 334 ? 32.562 -9.906 23.359 1 90.69 334 LYS A C 1
ATOM 2574 O O . LYS A 1 334 ? 32.781 -8.711 23.188 1 90.69 334 LYS A O 1
ATOM 2579 N N . LYS A 1 335 ? 32.5 -10.805 22.375 1 93.5 335 LYS A N 1
ATOM 2580 C CA . LYS A 1 335 ? 32.594 -10.367 20.984 1 93.5 335 LYS A CA 1
ATOM 2581 C C . LYS A 1 335 ? 31.25 -9.891 20.453 1 93.5 335 LYS A C 1
ATOM 2583 O O . LYS A 1 335 ? 30.25 -10.602 20.562 1 93.5 335 LYS A O 1
ATOM 2588 N N . VAL A 1 336 ? 31.281 -8.641 19.969 1 95.88 336 VAL A N 1
ATOM 2589 C CA . VAL A 1 336 ? 30.062 -8.023 19.484 1 95.88 336 VAL A CA 1
ATOM 2590 C C . VAL A 1 336 ? 30.297 -7.41 18.094 1 95.88 336 VAL A C 1
ATOM 2592 O O . VAL A 1 336 ? 31.453 -7.289 17.656 1 95.88 336 VAL A O 1
ATOM 2595 N N . ILE A 1 337 ? 29.25 -7.145 17.359 1 97.19 337 ILE A N 1
ATOM 2596 C CA . ILE A 1 337 ? 29.359 -6.391 16.125 1 97.19 337 ILE A CA 1
ATOM 2597 C C . ILE A 1 337 ? 29.75 -4.949 16.422 1 97.19 337 ILE A C 1
ATOM 2599 O O . ILE A 1 337 ? 29.125 -4.289 17.266 1 97.19 337 ILE A O 1
ATOM 2603 N N . ASN A 1 338 ? 30.734 -4.43 15.781 1 96.06 338 ASN A N 1
ATOM 2604 C CA . ASN A 1 338 ? 31.188 -3.078 16.094 1 96.06 338 ASN A CA 1
ATOM 2605 C C . ASN A 1 338 ? 30.125 -2.039 15.758 1 96.06 338 ASN A C 1
ATOM 2607 O O . ASN A 1 338 ? 29.156 -2.334 15.047 1 96.06 338 ASN A O 1
ATOM 2611 N N . SER A 1 339 ? 30.312 -0.856 16.25 1 96.12 339 SER A N 1
ATOM 2612 C CA . SER A 1 339 ? 29.297 0.197 16.188 1 96.12 339 SER A CA 1
ATOM 2613 C C . SER A 1 339 ? 28.953 0.536 14.734 1 96.12 339 SER A C 1
ATOM 2615 O O . SER A 1 339 ? 27.781 0.612 14.367 1 96.12 339 SER A O 1
ATOM 2617 N N . TYR A 1 340 ? 29.938 0.692 13.938 1 96.62 340 TYR A N 1
ATOM 2618 C CA . TYR A 1 340 ? 29.734 1.074 12.539 1 96.62 340 TYR A CA 1
ATOM 2619 C C . TYR A 1 340 ? 28.875 0.039 11.812 1 96.62 340 TYR A C 1
ATOM 2621 O O . TYR A 1 340 ? 27.875 0.381 11.188 1 96.62 340 TYR A O 1
ATOM 2629 N N . GLU A 1 341 ? 29.281 -1.189 11.875 1 97.75 341 GLU A N 1
ATOM 2630 C CA . GLU A 1 341 ? 28.562 -2.256 11.188 1 97.75 341 GLU A CA 1
ATOM 2631 C C . GLU A 1 341 ? 27.172 -2.453 11.781 1 97.75 341 GLU A C 1
ATOM 2633 O O . GLU A 1 341 ? 26.219 -2.791 11.062 1 97.75 341 GLU A O 1
ATOM 2638 N N . SER A 1 342 ? 27.047 -2.238 13.133 1 98 342 SER A N 1
ATOM 2639 C CA . SER A 1 342 ? 25.734 -2.299 13.766 1 98 342 SER A CA 1
ATOM 2640 C C . SER A 1 342 ? 24.766 -1.294 13.141 1 98 342 SER A C 1
ATOM 2642 O O . SER A 1 342 ? 23.656 -1.646 12.773 1 98 342 SER A O 1
ATOM 2644 N N . HIS A 1 343 ? 25.219 -0.102 12.977 1 97.88 343 HIS A N 1
ATOM 2645 C CA . HIS A 1 343 ? 24.375 0.933 12.398 1 97.88 343 HIS A CA 1
ATOM 2646 C C . HIS A 1 343 ? 24.062 0.63 10.938 1 97.88 343 HIS A C 1
ATOM 2648 O O . HIS A 1 343 ? 22.922 0.816 10.484 1 97.88 343 HIS A O 1
ATOM 2654 N N . GLN A 1 344 ? 25.031 0.143 10.18 1 97.56 344 GLN A N 1
ATOM 2655 C CA . GLN A 1 344 ? 24.828 -0.163 8.766 1 97.56 344 GLN A CA 1
ATOM 2656 C C . GLN A 1 344 ? 23.797 -1.284 8.586 1 97.56 344 GLN A C 1
ATOM 2658 O O . GLN A 1 344 ? 23 -1.262 7.648 1 97.56 344 GLN A O 1
ATOM 2663 N N . LEU A 1 345 ? 23.859 -2.264 9.461 1 98.12 345 LEU A N 1
ATOM 2664 C CA . LEU A 1 345 ? 22.891 -3.35 9.406 1 98.12 345 LEU A CA 1
ATOM 2665 C C . LEU A 1 345 ? 21.469 -2.834 9.672 1 98.12 345 LEU A C 1
ATOM 2667 O O . LEU A 1 345 ? 20.516 -3.234 9 1 98.12 345 LEU A O 1
ATOM 2671 N N . ILE A 1 346 ? 21.359 -1.964 10.625 1 98.38 346 ILE A N 1
ATOM 2672 C CA . ILE A 1 346 ? 20.062 -1.412 10.969 1 98.38 346 ILE A CA 1
ATOM 2673 C C . ILE A 1 346 ? 19.547 -0.531 9.836 1 98.38 346 ILE A C 1
ATOM 2675 O O . ILE A 1 346 ? 18.359 -0.523 9.531 1 98.38 346 ILE A O 1
ATOM 2679 N N . TYR A 1 347 ? 20.5 0.239 9.172 1 97.62 347 TYR A N 1
ATOM 2680 C CA . TYR A 1 347 ? 20.094 1.005 7.992 1 97.62 347 TYR A CA 1
ATOM 2681 C C . TYR A 1 347 ? 19.531 0.091 6.914 1 97.62 347 TYR A C 1
ATOM 2683 O O . TYR A 1 347 ? 18.5 0.404 6.301 1 97.62 347 TYR A O 1
ATOM 2691 N N . LEU A 1 348 ? 20.172 -1 6.699 1 97.44 348 LEU A N 1
ATOM 2692 C CA . LEU A 1 348 ? 19.75 -1.947 5.672 1 97.44 348 LEU A CA 1
ATOM 2693 C C . LEU A 1 348 ? 18.375 -2.521 5.996 1 97.44 348 LEU A C 1
ATOM 2695 O O . LEU A 1 348 ? 17.5 -2.58 5.129 1 97.44 348 LEU A O 1
ATOM 2699 N N . ILE A 1 349 ? 18.156 -2.932 7.238 1 98.19 349 ILE A N 1
ATOM 2700 C CA . ILE A 1 349 ? 16.875 -3.482 7.684 1 98.19 349 ILE A CA 1
ATOM 2701 C C . ILE A 1 349 ? 15.789 -2.424 7.562 1 98.19 349 ILE A C 1
ATOM 2703 O O . ILE A 1 349 ? 14.688 -2.707 7.074 1 98.19 349 ILE A O 1
ATOM 2707 N N . GLN A 1 350 ? 16.094 -1.234 7.98 1 97.62 350 GLN A N 1
ATOM 2708 C CA . GLN A 1 350 ? 15.125 -0.145 7.965 1 97.62 350 GLN A CA 1
ATOM 2709 C C . GLN A 1 350 ? 14.75 0.238 6.535 1 97.62 350 GLN A C 1
ATOM 2711 O O . GLN A 1 350 ? 13.586 0.521 6.246 1 97.62 350 GLN A O 1
ATOM 2716 N N . ALA A 1 351 ? 15.711 0.271 5.652 1 97 351 ALA A N 1
ATOM 2717 C CA . ALA A 1 351 ? 15.492 0.694 4.27 1 97 351 ALA A CA 1
ATOM 2718 C C . ALA A 1 351 ? 14.789 -0.396 3.467 1 97 351 ALA A C 1
ATOM 2720 O O . ALA A 1 351 ? 14.172 -0.117 2.434 1 97 351 ALA A O 1
ATOM 2721 N N . ALA A 1 352 ? 14.938 -1.638 3.855 1 96.75 352 ALA A N 1
ATOM 2722 C CA . ALA A 1 352 ? 14.25 -2.725 3.164 1 96.75 352 ALA A CA 1
ATOM 2723 C C . ALA A 1 352 ? 12.734 -2.615 3.34 1 96.75 352 ALA A C 1
ATOM 2725 O O . ALA A 1 352 ? 12.234 -2.57 4.465 1 96.75 352 ALA A O 1
ATOM 2726 N N . HIS A 1 353 ? 12.078 -2.586 2.266 1 95.12 353 HIS A N 1
ATOM 2727 C CA . HIS A 1 353 ? 10.625 -2.447 2.309 1 95.12 353 HIS A CA 1
ATOM 2728 C C . HIS A 1 353 ? 9.969 -3.711 2.85 1 95.12 353 HIS A C 1
ATOM 2730 O O . HIS A 1 353 ? 10.453 -4.82 2.619 1 95.12 353 HIS A O 1
ATOM 2736 N N . HIS A 1 354 ? 8.922 -3.539 3.596 1 96.44 354 HIS A N 1
ATOM 2737 C CA . HIS A 1 354 ? 8.016 -4.598 4.027 1 96.44 354 HIS A CA 1
ATOM 2738 C C . HIS A 1 354 ? 6.562 -4.172 3.867 1 96.44 354 HIS A C 1
ATOM 2740 O O . HIS A 1 354 ? 6.141 -3.158 4.434 1 96.44 354 HIS A O 1
ATOM 2746 N N . GLY A 1 355 ? 5.832 -4.961 3.16 1 94.25 355 GLY A N 1
ATOM 2747 C CA . GLY A 1 355 ? 4.422 -4.648 2.977 1 94.25 355 GLY A CA 1
ATOM 2748 C C . GLY A 1 355 ? 4.016 -4.555 1.519 1 94.25 355 GLY A C 1
ATOM 2749 O O . GLY A 1 355 ? 4.668 -5.133 0.648 1 94.25 355 GLY A O 1
ATOM 2750 N N . ILE A 1 356 ? 2.945 -3.859 1.339 1 91.81 356 ILE A N 1
ATOM 2751 C CA . ILE A 1 356 ? 2.387 -3.695 0.002 1 91.81 356 ILE A CA 1
ATOM 2752 C C . ILE A 1 356 ? 3.252 -2.732 -0.806 1 91.81 356 ILE A C 1
ATOM 2754 O O . ILE A 1 356 ? 3.709 -1.712 -0.284 1 91.81 356 ILE A O 1
ATOM 2758 N N . VAL A 1 357 ? 3.473 -3.102 -1.998 1 92.88 357 VAL A N 1
ATOM 2759 C CA . VAL A 1 357 ? 4.113 -2.184 -2.938 1 92.88 357 VAL A CA 1
ATOM 2760 C C . VAL A 1 357 ? 3.055 -1.544 -3.834 1 92.88 357 VAL A C 1
ATOM 2762 O O . VAL A 1 357 ? 3.105 -0.341 -4.105 1 92.88 357 VAL A O 1
ATOM 2765 N N . ARG A 1 358 ? 2.076 -2.383 -4.258 1 90.38 358 ARG A N 1
ATOM 2766 C CA . ARG A 1 358 ? 1.043 -1.878 -5.16 1 90.38 358 ARG A CA 1
ATOM 2767 C C . ARG A 1 358 ? -0.185 -2.783 -5.145 1 90.38 358 ARG A C 1
ATOM 2769 O O . ARG A 1 358 ? -0.06 -4.004 -5.051 1 90.38 358 ARG A O 1
ATOM 2776 N N . PHE A 1 359 ? -1.394 -2.18 -5.262 1 89.44 359 PHE A N 1
ATOM 2777 C CA . PHE A 1 359 ? -2.619 -2.93 -5.516 1 89.44 359 PHE A CA 1
ATOM 2778 C C . PHE A 1 359 ? -2.844 -3.113 -7.012 1 89.44 359 PHE A C 1
ATOM 2780 O O . PHE A 1 359 ? -2.391 -2.297 -7.816 1 89.44 359 PHE A O 1
ATOM 2787 N N . HIS A 1 360 ? -3.508 -4.137 -7.266 1 88.94 360 HIS A N 1
ATOM 2788 C CA . HIS A 1 360 ? -3.768 -4.395 -8.68 1 88.94 360 HIS A CA 1
ATOM 2789 C C . HIS A 1 360 ? -4.82 -3.436 -9.227 1 88.94 360 HIS A C 1
ATOM 2791 O O . HIS A 1 360 ? -5.887 -3.273 -8.633 1 88.94 360 HIS A O 1
ATOM 2797 N N . PRO A 1 361 ? -4.59 -2.805 -10.352 1 85.94 361 PRO A N 1
ATOM 2798 C CA . PRO A 1 361 ? -5.52 -1.79 -10.852 1 85.94 361 PRO A CA 1
ATOM 2799 C C . PRO A 1 361 ? -6.859 -2.379 -11.289 1 85.94 361 PRO A C 1
ATOM 2801 O O . PRO A 1 361 ? -7.895 -1.719 -11.172 1 85.94 361 PRO A O 1
ATOM 2804 N N . GLN A 1 362 ? -6.844 -3.557 -11.797 1 84.81 362 GLN A N 1
ATOM 2805 C CA . GLN A 1 362 ? -8.07 -4.215 -12.234 1 84.81 362 GLN A CA 1
ATOM 2806 C C . GLN A 1 362 ? -8.828 -4.816 -11.055 1 84.81 362 GLN A C 1
ATOM 2808 O O . GLN A 1 362 ? -10.047 -4.977 -11.109 1 84.81 362 GLN A O 1
ATOM 2813 N N . PHE A 1 363 ? -8.062 -5.207 -10.086 1 87.12 363 PHE A N 1
ATOM 2814 C CA . PHE A 1 363 ? -8.609 -5.805 -8.875 1 87.12 363 PHE A CA 1
ATOM 2815 C C . PHE A 1 363 ? -8.219 -5 -7.641 1 87.12 363 PHE A C 1
ATOM 2817 O O . PHE A 1 363 ? -7.363 -5.43 -6.863 1 87.12 363 PHE A O 1
ATOM 2824 N N . PRO A 1 364 ? -8.875 -3.982 -7.32 1 79.94 364 PRO A N 1
ATOM 2825 C CA . PRO A 1 364 ? -8.398 -2.973 -6.371 1 79.94 364 PRO A CA 1
ATOM 2826 C C . PRO A 1 364 ? -8.312 -3.502 -4.941 1 79.94 364 PRO A C 1
ATOM 2828 O O . PRO A 1 364 ? -7.676 -2.881 -4.086 1 79.94 364 PRO A O 1
ATOM 2831 N N . THR A 1 365 ? -8.852 -4.598 -4.641 1 80.06 365 THR A N 1
ATOM 2832 C CA . THR A 1 365 ? -8.773 -5.145 -3.291 1 80.06 365 THR A CA 1
ATOM 2833 C C . THR A 1 365 ? -7.711 -6.238 -3.213 1 80.06 365 THR A C 1
ATOM 2835 O O . THR A 1 365 ? -7.523 -6.855 -2.162 1 80.06 365 THR A O 1
ATOM 2838 N N . THR A 1 366 ? -7.07 -6.461 -4.316 1 87.81 366 THR A N 1
ATOM 2839 C CA . THR A 1 366 ? -6.051 -7.508 -4.375 1 87.81 366 THR A CA 1
ATOM 2840 C C . THR A 1 366 ? -4.66 -6.898 -4.508 1 87.81 366 THR A C 1
ATOM 2842 O O . THR A 1 366 ? -4.434 -6.023 -5.344 1 87.81 366 THR A O 1
ATOM 2845 N N . VAL A 1 367 ? -3.801 -7.383 -3.652 1 89.06 367 VAL A N 1
ATOM 2846 C CA . VAL A 1 367 ? -2.412 -6.938 -3.719 1 89.06 367 VAL A CA 1
ATOM 2847 C C . VAL A 1 367 ? -1.765 -7.449 -5 1 89.06 367 VAL A C 1
ATOM 2849 O O . VAL A 1 367 ? -1.815 -8.648 -5.293 1 89.06 367 VAL A O 1
ATOM 2852 N N . ASP A 1 368 ? -1.218 -6.508 -5.777 1 91.38 368 ASP A N 1
ATOM 2853 C CA . ASP A 1 368 ? -0.471 -6.883 -6.977 1 91.38 368 ASP A CA 1
ATOM 2854 C C . ASP A 1 368 ? 0.957 -7.293 -6.625 1 91.38 368 ASP A C 1
ATOM 2856 O O . ASP A 1 368 ? 1.47 -8.289 -7.148 1 91.38 368 ASP A O 1
ATOM 2860 N N . THR A 1 369 ? 1.544 -6.473 -5.848 1 93.88 369 THR A N 1
ATOM 2861 C CA . THR A 1 369 ? 2.967 -6.613 -5.562 1 93.88 369 THR A CA 1
ATOM 2862 C C . THR A 1 369 ? 3.252 -6.328 -4.09 1 93.88 369 THR A C 1
ATOM 2864 O O . THR A 1 369 ? 2.688 -5.398 -3.51 1 93.88 369 THR A O 1
ATOM 2867 N N . SER A 1 370 ? 4.062 -7.141 -3.488 1 95 370 SER A N 1
ATOM 2868 C CA . SER A 1 370 ? 4.438 -6.969 -2.088 1 95 370 SER A CA 1
ATOM 2869 C C . SER A 1 370 ? 5.859 -7.453 -1.834 1 95 370 SER A C 1
ATOM 2871 O O . SER A 1 370 ? 6.453 -8.133 -2.68 1 95 370 SER A O 1
ATOM 2873 N N . LEU A 1 371 ? 6.441 -7.062 -0.808 1 96.62 371 LEU A N 1
ATOM 2874 C CA . LEU A 1 371 ? 7.742 -7.492 -0.311 1 96.62 371 LEU A CA 1
ATOM 2875 C C . LEU A 1 371 ? 7.676 -7.816 1.178 1 96.62 371 LEU A C 1
ATOM 2877 O O . LEU A 1 371 ? 7.156 -7.023 1.966 1 96.62 371 LEU A O 1
ATOM 2881 N N . ASN A 1 372 ? 8.125 -9 1.573 1 96.81 372 ASN A N 1
ATOM 2882 C CA . ASN A 1 372 ? 8.117 -9.484 2.949 1 96.81 372 ASN A CA 1
ATOM 2883 C C . ASN A 1 372 ? 9.531 -9.531 3.529 1 96.81 372 ASN A C 1
ATOM 2885 O O . ASN A 1 372 ? 10.383 -10.273 3.035 1 96.81 372 ASN A O 1
ATOM 2889 N N . LEU A 1 373 ? 9.836 -8.672 4.438 1 98.19 373 LEU A N 1
ATOM 2890 C CA . LEU A 1 373 ? 11.023 -8.859 5.258 1 98.19 373 LEU A CA 1
ATOM 2891 C C . LEU A 1 373 ? 10.82 -9.984 6.262 1 98.19 373 LEU A C 1
ATOM 2893 O O . LEU A 1 373 ? 10.258 -9.773 7.34 1 98.19 373 LEU A O 1
ATOM 2897 N N . ALA A 1 374 ? 11.406 -11.133 6.023 1 97.5 374 ALA A N 1
ATOM 2898 C CA . ALA A 1 374 ? 10.969 -12.375 6.652 1 97.5 374 ALA A CA 1
ATOM 2899 C C . ALA A 1 374 ? 11.867 -12.75 7.824 1 97.5 374 ALA A C 1
ATOM 2901 O O . ALA A 1 374 ? 11.398 -13.297 8.828 1 97.5 374 ALA A O 1
ATOM 2902 N N . LEU A 1 375 ? 13.195 -12.516 7.617 1 97.81 375 LEU A N 1
ATOM 2903 C CA . LEU A 1 375 ? 14.148 -12.984 8.609 1 97.81 375 LEU A CA 1
ATOM 2904 C C . LEU A 1 375 ? 15.344 -12.039 8.711 1 97.81 375 LEU A C 1
ATOM 2906 O O . LEU A 1 375 ? 15.773 -11.469 7.707 1 97.81 375 LEU A O 1
ATOM 2910 N N . ALA A 1 376 ? 15.844 -11.836 9.883 1 98.5 376 ALA A N 1
ATOM 2911 C CA . ALA A 1 376 ? 17.109 -11.172 10.211 1 98.5 376 ALA A CA 1
ATOM 2912 C C . ALA A 1 376 ? 17.766 -11.805 11.43 1 98.5 376 ALA A C 1
ATOM 2914 O O . ALA A 1 376 ? 17.141 -11.922 12.492 1 98.5 376 ALA A O 1
ATOM 2915 N N . SER A 1 377 ? 19 -12.234 11.242 1 98.38 377 SER A N 1
ATOM 2916 C CA . SER A 1 377 ? 19.609 -12.93 12.367 1 98.38 377 SER A CA 1
ATOM 2917 C C . SER A 1 377 ? 21.125 -12.789 12.336 1 98.38 377 SER A C 1
ATOM 2919 O O . SER A 1 377 ? 21.734 -12.742 11.266 1 98.38 377 SER A O 1
ATOM 2921 N N . PHE A 1 378 ? 21.672 -12.758 13.492 1 98.06 378 PHE A N 1
ATOM 2922 C CA . PHE A 1 378 ? 23.109 -12.734 13.703 1 98.06 378 PHE A CA 1
ATOM 2923 C C . PHE A 1 378 ? 23.625 -14.109 14.133 1 98.06 378 PHE A C 1
ATOM 2925 O O . PHE A 1 378 ? 23.219 -14.625 15.18 1 98.06 378 PHE A O 1
ATOM 2932 N N . ASP A 1 379 ? 24.422 -14.688 13.273 1 95.94 379 ASP A N 1
ATOM 2933 C CA . ASP A 1 379 ? 25.141 -15.914 13.602 1 95.94 379 ASP A CA 1
ATOM 2934 C C . ASP A 1 379 ? 26.516 -15.602 14.188 1 95.94 379 ASP A C 1
ATOM 2936 O O . ASP A 1 379 ? 27.5 -15.469 13.453 1 95.94 379 ASP A O 1
ATOM 2940 N N . SER A 1 380 ? 26.594 -15.617 15.477 1 93.19 380 SER A N 1
ATOM 2941 C CA . SER A 1 380 ? 27.828 -15.203 16.141 1 93.19 380 SER A CA 1
ATOM 2942 C C . SER A 1 380 ? 28.938 -16.219 15.938 1 93.19 380 SER A C 1
ATOM 2944 O O . SER A 1 380 ? 30.109 -15.867 15.914 1 93.19 380 SER A O 1
ATOM 2946 N N . GLU A 1 381 ? 28.625 -17.438 15.805 1 93.31 381 GLU A N 1
ATOM 2947 C CA . GLU A 1 381 ? 29.625 -18.484 15.594 1 93.31 381 GLU A CA 1
ATOM 2948 C C . GLU A 1 381 ? 30.328 -18.297 14.25 1 93.31 381 GLU A C 1
ATOM 2950 O O . GLU A 1 381 ? 31.547 -18.469 14.148 1 93.31 381 GLU A O 1
ATOM 2955 N N . LYS A 1 382 ? 29.625 -17.922 13.258 1 95.56 382 LYS A N 1
ATOM 2956 C CA . LYS A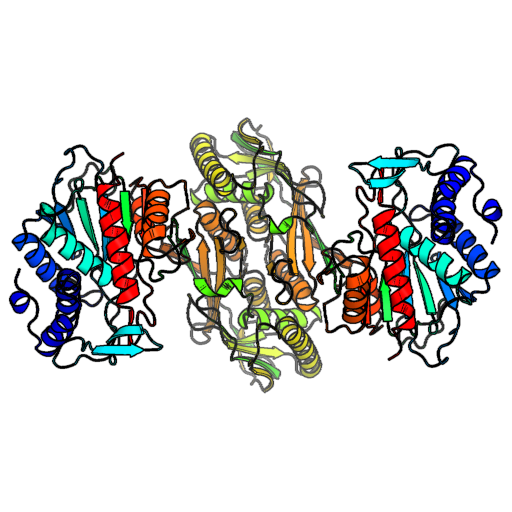 1 382 ? 30.188 -17.766 11.914 1 95.56 382 LYS A CA 1
ATOM 2957 C C . LYS A 1 382 ? 30.516 -16.312 11.609 1 95.56 382 LYS A C 1
ATOM 2959 O O . LYS A 1 382 ? 31.047 -16 10.539 1 95.56 382 LYS A O 1
ATOM 2964 N N . SER A 1 383 ? 30.188 -15.383 12.547 1 96.38 383 SER A N 1
ATOM 2965 C CA . SER A 1 383 ? 30.359 -13.945 12.359 1 96.38 383 SER A CA 1
ATOM 2966 C C . SER A 1 383 ? 29.641 -13.461 11.102 1 96.38 383 SER A C 1
ATOM 2968 O O . SER A 1 383 ? 30.219 -12.75 10.281 1 96.38 383 SER A O 1
ATOM 2970 N N . LYS A 1 384 ? 28.422 -13.938 10.961 1 97.44 384 LYS A N 1
ATOM 2971 C CA . LYS A 1 384 ? 27.625 -13.594 9.781 1 97.44 384 LYS A CA 1
ATOM 2972 C C . LYS A 1 384 ? 26.25 -13.055 10.172 1 97.44 384 LYS A C 1
ATOM 2974 O O . LYS A 1 384 ? 25.688 -13.461 11.188 1 97.44 384 LYS A O 1
ATOM 2979 N N . PHE A 1 385 ? 25.797 -12.18 9.43 1 98.25 385 PHE A N 1
ATOM 2980 C CA . PHE A 1 385 ? 24.438 -11.672 9.57 1 98.25 385 PHE A CA 1
ATOM 2981 C C . PHE A 1 385 ? 23.594 -12.031 8.359 1 98.25 385 PHE A C 1
ATOM 2983 O O . PHE A 1 385 ? 24.031 -11.883 7.219 1 98.25 385 PHE A O 1
ATOM 2990 N N . HIS A 1 386 ? 22.391 -12.539 8.609 1 98.12 386 HIS A N 1
ATOM 2991 C CA . HIS A 1 386 ? 21.484 -12.977 7.547 1 98.12 386 HIS A CA 1
ATOM 2992 C C . HIS A 1 386 ? 20.25 -12.086 7.465 1 98.12 386 HIS A C 1
ATOM 2994 O O . HIS A 1 386 ? 19.688 -11.695 8.492 1 98.12 386 HIS A O 1
ATOM 3000 N N . ILE A 1 387 ? 19.859 -11.664 6.305 1 98.25 387 ILE A N 1
ATOM 3001 C CA . ILE A 1 387 ? 18.594 -11 6 1 98.25 387 ILE A CA 1
ATOM 3002 C C . ILE A 1 387 ? 17.922 -11.695 4.82 1 98.25 387 ILE A C 1
ATOM 3004 O O . ILE A 1 387 ? 18.516 -11.844 3.754 1 98.25 387 ILE A O 1
ATOM 3008 N N . HIS A 1 388 ? 16.688 -12.156 5.008 1 98.25 388 HIS A N 1
ATOM 3009 C CA . HIS A 1 388 ? 15.938 -12.836 3.959 1 98.25 388 HIS A CA 1
ATOM 3010 C C . HIS A 1 388 ? 14.656 -12.086 3.627 1 98.25 388 HIS A C 1
ATOM 3012 O O . HIS A 1 388 ? 13.961 -11.609 4.527 1 98.25 388 HIS A O 1
ATOM 3018 N N . LEU A 1 389 ? 14.391 -11.891 2.383 1 98.19 389 LEU A N 1
ATOM 3019 C CA . LEU A 1 389 ? 13.188 -11.227 1.872 1 98.19 389 LEU A CA 1
ATOM 3020 C C . LEU A 1 389 ? 12.461 -12.117 0.868 1 98.19 389 LEU A C 1
ATOM 3022 O O . LEU A 1 389 ? 13.055 -13.039 0.306 1 98.19 389 LEU A O 1
ATOM 3026 N N . PHE A 1 390 ? 11.211 -11.852 0.672 1 97.19 390 PHE A N 1
ATOM 3027 C CA . PHE A 1 390 ? 10.398 -12.578 -0.302 1 97.19 390 PHE A CA 1
ATOM 3028 C C . PHE A 1 390 ? 9.438 -11.633 -1.016 1 97.19 390 PHE A C 1
ATOM 3030 O O . PHE A 1 390 ? 8.547 -11.062 -0.389 1 97.19 390 PHE A O 1
ATOM 3037 N N . SER A 1 391 ? 9.602 -11.445 -2.332 1 96.75 391 SER A N 1
ATOM 3038 C CA . SER A 1 391 ? 8.719 -10.602 -3.129 1 96.75 391 SER A CA 1
ATOM 3039 C C . SER A 1 391 ? 7.664 -11.43 -3.857 1 96.75 391 SER A C 1
ATOM 3041 O O . SER A 1 391 ? 7.895 -12.594 -4.18 1 96.75 391 SER A O 1
ATOM 3043 N N . ARG A 1 392 ? 6.551 -10.867 -4.09 1 95.69 392 ARG A N 1
ATOM 3044 C CA . ARG A 1 392 ? 5.465 -11.43 -4.883 1 95.69 392 ARG A CA 1
ATOM 3045 C C . ARG A 1 392 ? 4.855 -10.383 -5.801 1 95.69 392 ARG A C 1
ATOM 3047 O O . ARG A 1 392 ? 4.742 -9.211 -5.43 1 95.69 392 ARG A O 1
ATOM 3054 N N . SER A 1 393 ? 4.492 -10.781 -6.98 1 95.44 393 SER A N 1
ATOM 3055 C CA . SER A 1 393 ? 3.82 -9.875 -7.91 1 95.44 393 SER A CA 1
ATOM 3056 C C . SER A 1 393 ? 3.014 -10.648 -8.945 1 95.44 393 SER A C 1
ATOM 3058 O O . SER A 1 393 ? 3.424 -11.727 -9.383 1 95.44 393 SER A O 1
ATOM 3060 N N . ALA A 1 394 ? 1.909 -10.062 -9.375 1 93.31 394 ALA A N 1
ATOM 3061 C CA . ALA A 1 394 ? 1.068 -10.664 -10.406 1 93.31 394 ALA A CA 1
ATOM 3062 C C . ALA A 1 394 ? 1.474 -10.18 -11.789 1 93.31 394 ALA A C 1
ATOM 3064 O O . ALA A 1 394 ? 0.939 -10.648 -12.797 1 93.31 394 ALA A O 1
ATOM 3065 N N . THR A 1 395 ? 2.426 -9.273 -11.859 1 91.44 395 THR A N 1
ATOM 3066 C CA . THR A 1 395 ? 2.895 -8.734 -13.133 1 91.44 395 THR A CA 1
ATOM 3067 C C . THR A 1 395 ? 4.418 -8.773 -13.211 1 91.44 395 THR A C 1
ATOM 3069 O O . THR A 1 395 ? 5.102 -8.492 -12.227 1 91.44 395 THR A O 1
ATOM 3072 N N . GLN A 1 396 ? 4.887 -9.062 -14.391 1 90.5 396 GLN A N 1
ATOM 3073 C CA . GLN A 1 396 ? 6.328 -9.211 -14.562 1 90.5 396 GLN A CA 1
ATOM 3074 C C . GLN A 1 396 ? 7.051 -7.887 -14.32 1 90.5 396 GLN A C 1
ATOM 3076 O O . GLN A 1 396 ? 8.086 -7.852 -13.664 1 90.5 396 GLN A O 1
ATOM 3081 N N . ALA A 1 397 ? 6.527 -6.84 -14.844 1 92 397 ALA A N 1
ATOM 3082 C CA . ALA A 1 397 ? 7.148 -5.527 -14.703 1 92 397 ALA A CA 1
ATOM 3083 C C . ALA A 1 397 ? 7.336 -5.164 -13.234 1 92 397 ALA A C 1
ATOM 3085 O O . ALA A 1 397 ? 8.375 -4.625 -12.844 1 92 397 ALA A O 1
ATOM 3086 N N . GLU A 1 398 ? 6.312 -5.402 -12.43 1 93.75 398 GLU A N 1
ATOM 3087 C CA . GLU A 1 398 ? 6.391 -5.055 -11.016 1 93.75 398 GLU A CA 1
ATOM 3088 C C . GLU A 1 398 ? 7.293 -6.02 -10.258 1 93.75 398 GLU A C 1
ATOM 3090 O O . GLU A 1 398 ? 7.965 -5.629 -9.297 1 93.75 398 GLU A O 1
ATOM 3095 N N . LEU A 1 399 ? 7.285 -7.285 -10.672 1 94.88 399 LEU A N 1
ATOM 3096 C CA . LEU A 1 399 ? 8.242 -8.219 -10.086 1 94.88 399 LEU A CA 1
ATOM 3097 C C . LEU A 1 399 ? 9.672 -7.754 -10.336 1 94.88 399 LEU A C 1
ATOM 3099 O O . LEU A 1 399 ? 10.516 -7.805 -9.438 1 94.88 399 LEU A O 1
ATOM 3103 N N . ASP A 1 400 ? 9.969 -7.336 -11.547 1 95.25 400 ASP A N 1
ATOM 3104 C CA . ASP A 1 400 ? 11.281 -6.781 -11.883 1 95.25 400 ASP A CA 1
ATOM 3105 C C . ASP A 1 400 ? 11.578 -5.547 -11.039 1 95.25 400 ASP A C 1
ATOM 3107 O O . ASP A 1 400 ? 12.703 -5.371 -10.562 1 95.25 400 ASP A O 1
ATOM 3111 N N . ASN A 1 401 ? 10.602 -4.738 -10.93 1 95.19 401 ASN A N 1
ATOM 3112 C CA . ASN A 1 401 ? 10.758 -3.533 -10.125 1 95.19 401 ASN A CA 1
ATOM 3113 C C . ASN A 1 401 ? 11.242 -3.857 -8.719 1 95.19 401 ASN A C 1
ATOM 3115 O O . ASN A 1 401 ? 12.203 -3.258 -8.234 1 95.19 401 ASN A O 1
ATOM 3119 N N . VAL A 1 402 ? 10.602 -4.758 -8.062 1 96.25 402 VAL A N 1
ATOM 3120 C CA . VAL A 1 402 ? 10.961 -5.098 -6.691 1 96.25 402 VAL A CA 1
ATOM 3121 C C . VAL A 1 402 ? 12.336 -5.777 -6.676 1 96.25 402 VAL A C 1
ATOM 3123 O O . VAL A 1 402 ? 13.133 -5.547 -5.77 1 96.25 402 VAL A O 1
ATOM 3126 N N . ASP A 1 403 ? 12.547 -6.605 -7.695 1 96.69 403 ASP A N 1
ATOM 3127 C CA . ASP A 1 403 ? 13.859 -7.25 -7.797 1 96.69 403 ASP A CA 1
ATOM 3128 C C . ASP A 1 403 ? 14.977 -6.215 -7.898 1 96.69 403 ASP A C 1
ATOM 3130 O O . ASP A 1 403 ? 15.977 -6.305 -7.18 1 96.69 403 ASP A O 1
ATOM 3134 N N . TYR A 1 404 ? 14.797 -5.273 -8.773 1 97 404 TYR A N 1
ATOM 3135 C CA . TYR A 1 404 ? 15.773 -4.203 -8.93 1 97 404 TYR A CA 1
ATOM 3136 C C . TYR A 1 404 ? 15.914 -3.402 -7.637 1 97 404 TYR A C 1
ATOM 3138 O O . TYR A 1 404 ? 17.016 -2.951 -7.297 1 97 404 TYR A O 1
ATOM 3146 N N . THR A 1 405 ? 14.82 -3.186 -6.957 1 97.31 405 THR A N 1
ATOM 3147 C CA . THR A 1 405 ? 14.82 -2.434 -5.707 1 97.31 405 THR A CA 1
ATOM 3148 C C . THR A 1 405 ? 15.672 -3.137 -4.652 1 97.31 405 THR A C 1
ATOM 3150 O O . THR A 1 405 ? 16.547 -2.52 -4.035 1 97.31 405 THR A O 1
ATOM 3153 N N . VAL A 1 406 ? 15.438 -4.41 -4.477 1 96.94 406 VAL A N 1
ATOM 3154 C CA . VAL A 1 406 ? 16.172 -5.191 -3.482 1 96.94 406 VAL A CA 1
ATOM 3155 C C . VAL A 1 406 ? 17.641 -5.23 -3.846 1 96.94 406 VAL A C 1
ATOM 3157 O O . VAL A 1 406 ? 18.5 -4.977 -2.998 1 96.94 406 VAL A O 1
ATOM 3160 N N . LYS A 1 407 ? 17.953 -5.48 -5.055 1 96.12 407 LYS A N 1
ATOM 3161 C CA . LYS A 1 407 ? 19.344 -5.555 -5.5 1 96.12 407 LYS A CA 1
ATOM 3162 C C . LYS A 1 407 ? 20.047 -4.207 -5.344 1 96.12 407 LYS A C 1
ATOM 3164 O O . LYS A 1 407 ? 21.203 -4.148 -4.926 1 96.12 407 LYS A O 1
ATOM 3169 N N . SER A 1 408 ? 19.312 -3.178 -5.719 1 96.31 408 SER A N 1
ATOM 3170 C CA . SER A 1 408 ? 19.875 -1.837 -5.566 1 96.31 408 SER A CA 1
ATOM 3171 C C . SER A 1 408 ? 20.219 -1.547 -4.113 1 96.31 408 SER A C 1
ATOM 3173 O O . SER A 1 408 ? 21.297 -1.001 -3.822 1 96.31 408 SER A O 1
ATOM 3175 N N . LEU A 1 409 ? 19.344 -1.854 -3.236 1 95.62 409 LEU A N 1
ATOM 3176 C CA . LEU A 1 409 ? 19.562 -1.643 -1.81 1 95.62 409 LEU A CA 1
ATOM 3177 C C . LEU A 1 409 ? 20.812 -2.379 -1.33 1 95.62 409 LEU A C 1
ATOM 3179 O O . LEU A 1 409 ? 21.656 -1.794 -0.661 1 95.62 409 LEU A O 1
ATOM 3183 N N . PHE A 1 410 ? 20.953 -3.6 -1.664 1 94.12 410 PHE A N 1
ATOM 3184 C CA . PHE A 1 410 ? 22.062 -4.422 -1.199 1 94.12 410 PHE A CA 1
ATOM 3185 C C . PHE A 1 410 ? 23.359 -3.988 -1.857 1 94.12 410 PHE A C 1
ATOM 3187 O O . PHE A 1 410 ? 24.422 -4.023 -1.229 1 94.12 410 PHE A O 1
ATOM 3194 N N . ASN A 1 411 ? 23.266 -3.576 -3.082 1 93.25 411 ASN A N 1
ATOM 3195 C CA . ASN A 1 411 ? 24.453 -3.107 -3.781 1 93.25 411 ASN A CA 1
ATOM 3196 C C . ASN A 1 411 ? 24.984 -1.816 -3.172 1 93.25 411 ASN A C 1
ATOM 3198 O O . ASN A 1 411 ? 26.203 -1.574 -3.186 1 93.25 411 ASN A O 1
ATOM 3202 N N . MET A 1 412 ? 24.125 -1.046 -2.619 1 93.69 412 MET A N 1
ATOM 3203 C CA . MET A 1 412 ? 24.531 0.24 -2.055 1 93.69 412 MET A CA 1
ATOM 3204 C C . MET A 1 412 ? 25.109 0.064 -0.652 1 93.69 412 MET A C 1
ATOM 3206 O O . MET A 1 412 ? 25.781 0.952 -0.141 1 93.69 412 MET A O 1
ATOM 3210 N N . SER A 1 413 ? 24.812 -1 -0.031 1 94.31 413 SER A N 1
ATOM 3211 C CA . SER A 1 413 ? 25.266 -1.212 1.338 1 94.31 413 SER A CA 1
ATOM 3212 C C . SER A 1 413 ? 26.797 -1.274 1.404 1 94.31 413 SER A C 1
ATOM 3214 O O . SER A 1 413 ? 27.422 -2.033 0.662 1 94.31 413 SER A O 1
ATOM 3216 N N . PRO A 1 414 ? 27.375 -0.541 2.279 1 93.88 414 PRO A N 1
ATOM 3217 C CA . PRO A 1 414 ? 28.828 -0.581 2.416 1 93.88 414 PRO A CA 1
ATOM 3218 C C . PRO A 1 414 ? 29.344 -1.908 2.979 1 93.88 414 PRO A C 1
ATOM 3220 O O . PRO A 1 414 ? 30.531 -2.195 2.914 1 93.88 414 PRO A O 1
ATOM 3223 N N . LEU A 1 415 ? 28.469 -2.73 3.494 1 94.81 415 LEU A N 1
ATOM 3224 C CA . LEU A 1 415 ? 28.859 -4.016 4.066 1 94.81 415 LEU A CA 1
ATOM 3225 C C . LEU A 1 415 ? 29 -5.074 2.977 1 94.81 415 LEU A C 1
ATOM 3227 O O . LEU A 1 415 ? 29.516 -6.164 3.232 1 94.81 415 LEU A O 1
ATOM 3231 N N . LYS A 1 416 ? 28.5 -4.812 1.841 1 92.31 416 LYS A N 1
ATOM 3232 C CA . LYS A 1 416 ? 28.625 -5.656 0.655 1 92.31 416 LYS A CA 1
ATOM 3233 C C . LYS A 1 416 ? 28.078 -7.055 0.912 1 92.31 416 LYS A C 1
ATOM 3235 O O . LYS A 1 416 ? 28.781 -8.047 0.71 1 92.31 416 LYS A O 1
ATOM 3240 N N . PRO A 1 417 ? 26.844 -7.102 1.275 1 94.75 417 PRO A N 1
ATOM 3241 C CA . PRO A 1 417 ? 26.234 -8.422 1.462 1 94.75 417 PRO A CA 1
ATOM 3242 C C . PRO A 1 417 ? 26.25 -9.258 0.184 1 94.75 417 PRO A C 1
ATOM 3244 O O . PRO A 1 417 ? 26.094 -8.719 -0.913 1 94.75 417 PRO A O 1
ATOM 3247 N N . VAL A 1 418 ? 26.422 -10.578 0.396 1 93.06 418 VAL A N 1
ATOM 3248 C CA . VAL A 1 418 ? 26.234 -11.516 -0.703 1 93.06 418 VAL A CA 1
ATOM 3249 C C . VAL A 1 418 ? 24.797 -12.039 -0.708 1 93.06 418 VAL A C 1
ATOM 3251 O O . VAL A 1 418 ? 24.281 -12.453 0.331 1 93.06 418 VAL A O 1
ATOM 3254 N N . PHE A 1 419 ? 24.172 -11.898 -1.804 1 88.94 419 PHE A N 1
ATOM 3255 C CA . PHE A 1 419 ? 22.781 -12.352 -1.807 1 88.94 419 PHE A CA 1
ATOM 3256 C C . PHE A 1 419 ? 22.547 -13.344 -2.938 1 88.94 419 PHE A C 1
ATOM 3258 O O .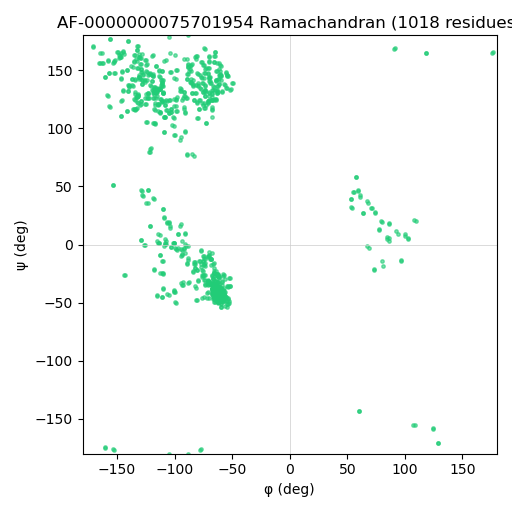 PHE A 1 419 ? 23.234 -13.312 -3.957 1 88.94 419 PHE A O 1
ATOM 3265 N N . ARG A 1 420 ? 21.766 -14.305 -2.637 1 93.19 420 ARG A N 1
ATOM 3266 C CA . ARG A 1 420 ? 21.266 -15.297 -3.58 1 93.19 420 ARG A CA 1
ATOM 3267 C C . ARG A 1 420 ? 19.766 -15.117 -3.811 1 93.19 420 ARG A C 1
ATOM 3269 O O . ARG A 1 420 ? 19.016 -14.828 -2.873 1 93.19 420 ARG A O 1
ATOM 3276 N N . THR A 1 421 ? 19.453 -15.227 -5.105 1 94.19 421 THR A N 1
ATOM 3277 C CA . THR A 1 421 ? 18.047 -15.117 -5.457 1 94.19 421 THR A CA 1
ATOM 3278 C C . THR A 1 421 ? 17.516 -16.469 -5.957 1 94.19 421 THR A C 1
ATOM 3280 O O . THR A 1 421 ? 18.25 -17.234 -6.57 1 94.19 421 THR A O 1
ATOM 3283 N N . GLN A 1 422 ? 16.328 -16.719 -5.566 1 92.19 422 GLN A N 1
ATOM 3284 C CA . GLN A 1 422 ? 15.617 -17.906 -6.043 1 92.19 422 GLN A CA 1
ATOM 3285 C C . GLN A 1 422 ? 14.227 -17.547 -6.562 1 92.19 422 GLN A C 1
ATOM 3287 O O . GLN A 1 422 ? 13.414 -16.969 -5.836 1 92.19 422 GLN A O 1
ATOM 3292 N N . LEU A 1 423 ? 14.078 -17.875 -7.82 1 90.88 423 LEU A N 1
ATOM 3293 C CA . LEU A 1 423 ? 12.75 -17.688 -8.391 1 90.88 423 LEU A CA 1
ATOM 3294 C C . LEU A 1 423 ? 11.766 -18.719 -7.871 1 90.88 423 LEU A C 1
ATOM 3296 O O . LEU A 1 423 ? 11.984 -19.922 -8.055 1 90.88 423 LEU A O 1
ATOM 3300 N N . ALA A 1 424 ? 10.742 -18.266 -7.254 1 88.06 424 ALA A N 1
ATOM 3301 C CA . ALA A 1 424 ? 9.695 -19.156 -6.77 1 88.06 424 ALA A CA 1
ATOM 3302 C C . ALA A 1 424 ? 8.734 -19.531 -7.895 1 88.06 424 ALA A C 1
ATOM 3304 O O . ALA A 1 424 ? 8.242 -20.672 -7.949 1 88.06 424 ALA A O 1
ATOM 3305 N N . GLY A 1 425 ? 8.484 -18.578 -8.734 1 91.69 425 GLY A N 1
ATOM 3306 C CA . GLY A 1 425 ? 7.598 -18.781 -9.867 1 91.69 425 GLY A CA 1
ATOM 3307 C C . GLY A 1 425 ? 7.371 -17.516 -10.68 1 91.69 425 GLY A C 1
ATOM 3308 O O . GLY A 1 425 ? 7.711 -16.422 -10.234 1 91.69 425 GLY A O 1
ATOM 3309 N N . HIS A 1 426 ? 6.844 -17.75 -11.828 1 93.88 426 HIS A N 1
ATOM 3310 C CA . HIS A 1 426 ? 6.527 -16.625 -12.719 1 93.88 426 HIS A CA 1
ATOM 3311 C C . HIS A 1 426 ? 5.125 -16.094 -12.453 1 93.88 426 HIS A C 1
ATOM 3313 O O . HIS A 1 426 ? 4.273 -16.812 -11.914 1 93.88 426 HIS A O 1
ATOM 3319 N N . PRO A 1 427 ? 4.953 -14.82 -12.812 1 94.69 427 PRO A N 1
ATOM 3320 C CA . PRO A 1 427 ? 3.594 -14.297 -12.68 1 94.69 427 PRO A CA 1
ATOM 3321 C C . PRO A 1 427 ? 2.686 -14.695 -13.836 1 94.69 427 PRO A C 1
ATOM 3323 O O . PRO A 1 427 ? 3.164 -14.906 -14.953 1 94.69 427 PRO A O 1
ATOM 3326 N N . TRP A 1 428 ? 1.44 -14.867 -13.57 1 95.19 428 TRP A N 1
ATOM 3327 C CA . TRP A 1 428 ? 0.339 -14.977 -14.523 1 95.19 428 TRP A CA 1
ATOM 3328 C C . TRP A 1 428 ? -0.551 -13.734 -14.469 1 95.19 428 TRP A C 1
ATOM 3330 O O . TRP A 1 428 ? -1.426 -13.633 -13.602 1 95.19 428 TRP A O 1
ATOM 3340 N N . SER A 1 429 ? -0.28 -12.797 -15.406 1 91.56 429 SER A N 1
ATOM 3341 C CA . SER A 1 429 ? -0.98 -11.516 -15.414 1 91.56 429 SER A CA 1
ATOM 3342 C C . SER A 1 429 ? -2.379 -11.656 -16 1 91.56 429 SER A C 1
ATOM 3344 O O . SER A 1 429 ? -2.553 -12.242 -17.078 1 91.56 429 SER A O 1
ATOM 3346 N N . PRO A 1 430 ? -3.293 -11.055 -15.32 1 90.81 430 PRO A N 1
ATOM 3347 C CA . PRO A 1 430 ? -4.652 -11.117 -15.867 1 90.81 430 PRO A CA 1
ATOM 3348 C C . PRO A 1 430 ? -4.785 -10.414 -17.219 1 90.81 430 PRO A C 1
ATOM 3350 O O . PRO A 1 430 ? -4.172 -9.367 -17.422 1 90.81 430 PRO A O 1
ATOM 3353 N N . ARG A 1 431 ? -5.582 -10.992 -18.141 1 87.38 431 ARG A N 1
ATOM 3354 C CA . ARG A 1 431 ? -5.941 -10.438 -19.438 1 87.38 431 ARG A CA 1
ATOM 3355 C C . ARG A 1 431 ? -7.398 -10.719 -19.781 1 87.38 431 ARG A C 1
ATOM 3357 O O . ARG A 1 431 ? -8.125 -11.305 -18.969 1 87.38 431 ARG A O 1
ATOM 3364 N N . GLU A 1 432 ? -7.766 -10.156 -20.859 1 88.88 432 GLU A N 1
ATOM 3365 C CA . GLU A 1 432 ? -9.102 -10.523 -21.328 1 88.88 432 GLU A CA 1
ATOM 3366 C C . GLU A 1 432 ? -9.211 -12.023 -21.562 1 88.88 432 GLU A C 1
ATOM 3368 O O . GLU A 1 432 ? -8.312 -12.633 -22.172 1 88.88 432 GLU A O 1
ATOM 3373 N N . SER A 1 433 ? -10.242 -12.602 -21.062 1 94.38 433 SER A N 1
ATOM 3374 C CA . SER A 1 433 ? -10.359 -14.055 -21.094 1 94.38 433 SER A CA 1
ATOM 3375 C C . SER A 1 433 ? -11.758 -14.492 -21.516 1 94.38 433 SER A C 1
ATOM 3377 O O . SER A 1 433 ? -12.734 -14.219 -20.828 1 94.38 433 SER A O 1
ATOM 3379 N N . LYS A 1 434 ? -11.812 -15.141 -22.609 1 95.88 434 LYS A N 1
ATOM 3380 C CA . LYS A 1 434 ? -13.062 -15.727 -23.078 1 95.88 434 LYS A CA 1
ATOM 3381 C C . LYS A 1 434 ? -13.508 -16.875 -22.172 1 95.88 434 LYS A C 1
ATOM 3383 O O . LYS A 1 434 ? -14.695 -16.984 -21.859 1 95.88 434 LYS A O 1
ATOM 3388 N N . VAL A 1 435 ? -12.609 -17.672 -21.797 1 97.31 435 VAL A N 1
ATOM 3389 C CA . VAL A 1 435 ? -12.945 -18.828 -20.969 1 97.31 435 VAL A CA 1
ATOM 3390 C C . VAL A 1 435 ? -13.469 -18.359 -19.609 1 97.31 435 VAL A C 1
ATOM 3392 O O . VAL A 1 435 ? -14.398 -18.953 -19.062 1 97.31 435 VAL A O 1
ATOM 3395 N N . ALA A 1 436 ? -12.914 -17.297 -19.078 1 97.56 436 ALA A N 1
ATOM 3396 C CA . ALA A 1 436 ? -13.398 -16.766 -17.797 1 97.56 436 ALA A CA 1
ATOM 3397 C C . ALA A 1 436 ? -14.859 -16.344 -17.906 1 97.56 436 ALA A C 1
ATOM 3399 O O . ALA A 1 436 ? -15.648 -16.609 -16.984 1 97.56 436 ALA A O 1
ATOM 3400 N N . LYS A 1 437 ? -15.195 -15.734 -18.969 1 96.75 437 LYS A N 1
ATOM 3401 C CA . LYS A 1 437 ? -16.578 -15.297 -19.172 1 96.75 437 LYS A CA 1
ATOM 3402 C C . LYS A 1 437 ? -17.516 -16.484 -19.266 1 96.75 437 LYS A C 1
ATOM 3404 O O . LYS A 1 437 ? -18.609 -16.469 -18.672 1 96.75 437 LYS A O 1
ATOM 3409 N N . ILE A 1 438 ? -17.109 -17.422 -19.984 1 97.75 438 ILE A N 1
ATOM 3410 C CA . ILE A 1 438 ? -17.938 -18.625 -20.156 1 97.75 438 ILE A CA 1
ATOM 3411 C C . ILE A 1 438 ? -18.109 -19.328 -18.828 1 97.75 438 ILE A C 1
ATOM 3413 O O . ILE A 1 438 ? -19.203 -19.766 -18.484 1 97.75 438 ILE A O 1
ATOM 3417 N N . VAL A 1 439 ? -17.016 -19.422 -18.094 1 98.12 439 VAL A N 1
ATOM 3418 C CA . VAL A 1 439 ? -17.078 -20.062 -16.781 1 98.12 439 VAL A CA 1
ATOM 3419 C C . VAL A 1 439 ? -18 -19.266 -15.859 1 98.12 439 VAL A C 1
ATOM 3421 O O . VAL A 1 439 ? -18.812 -19.844 -15.133 1 98.12 439 VAL A O 1
ATOM 3424 N N . GLN A 1 440 ? -17.922 -17.969 -15.859 1 97.44 440 GLN A N 1
ATOM 3425 C CA . GLN A 1 440 ? -18.781 -17.109 -15.031 1 97.44 440 GLN A CA 1
ATOM 3426 C C . GLN A 1 440 ? -20.25 -17.312 -15.367 1 97.44 440 GLN A C 1
ATOM 3428 O O . GLN A 1 440 ? -21.078 -17.453 -14.469 1 97.44 440 GLN A O 1
ATOM 3433 N N . GLU A 1 441 ? -20.531 -17.359 -16.594 1 97.56 441 GLU A N 1
ATOM 3434 C CA . GLU A 1 441 ? -21.906 -17.547 -17.047 1 97.56 441 GLU A CA 1
ATOM 3435 C C . GLU A 1 441 ? -22.438 -18.922 -16.641 1 97.56 441 GLU A C 1
ATOM 3437 O O . GLU A 1 441 ? -23.578 -19.047 -16.203 1 97.56 441 GLU A O 1
ATOM 3442 N N . THR A 1 442 ? -21.672 -19.875 -16.828 1 97.94 442 THR A N 1
ATOM 3443 C CA . THR A 1 442 ? -22.062 -21.234 -16.469 1 97.94 442 THR A CA 1
ATOM 3444 C C . THR A 1 442 ? -22.25 -21.375 -14.961 1 97.94 442 THR A C 1
ATOM 3446 O O . THR A 1 442 ? -23.188 -22.016 -14.5 1 97.94 442 THR A O 1
ATOM 3449 N N . ALA A 1 443 ? -21.328 -20.781 -14.219 1 97.88 443 ALA A N 1
ATOM 3450 C CA . ALA A 1 443 ? -21.375 -20.844 -12.758 1 97.88 443 ALA A CA 1
ATOM 3451 C C . ALA A 1 443 ? -22.609 -20.141 -12.211 1 97.88 443 ALA A C 1
ATOM 3453 O O . ALA A 1 443 ? -23.156 -20.531 -11.172 1 97.88 443 ALA A O 1
ATOM 3454 N N . LYS A 1 444 ? -23.078 -19.141 -12.852 1 96.69 444 LYS A N 1
ATOM 3455 C CA . LYS A 1 444 ? -24.219 -18.344 -12.406 1 96.69 444 LYS A CA 1
ATOM 3456 C C . LYS A 1 444 ? -25.438 -19.234 -12.133 1 96.69 444 LYS A C 1
ATOM 3458 O O . LYS A 1 444 ? -26.141 -19.047 -11.133 1 96.69 444 LYS A O 1
ATOM 3463 N N . GLY A 1 445 ? -25.625 -20.25 -12.883 1 95.19 445 GLY A N 1
ATOM 3464 C CA . GLY A 1 445 ? -26.781 -21.141 -12.758 1 95.19 445 GLY A CA 1
ATOM 3465 C C . GLY A 1 445 ? -26.547 -22.266 -11.781 1 95.19 445 GLY A C 1
ATOM 3466 O O . GLY A 1 445 ? -27.5 -22.922 -11.344 1 95.19 445 GLY A O 1
ATOM 3467 N N . ILE A 1 446 ? -25.375 -22.469 -11.398 1 97.12 446 ILE A N 1
ATOM 3468 C CA . ILE A 1 446 ? -25.062 -23.656 -10.602 1 97.12 446 ILE A CA 1
ATOM 3469 C C . ILE A 1 446 ? -24.609 -23.219 -9.203 1 97.12 446 ILE A C 1
ATOM 3471 O O . ILE A 1 446 ? -25.047 -23.797 -8.203 1 97.12 446 ILE A O 1
ATOM 3475 N N . ILE A 1 447 ? -23.766 -22.203 -9.156 1 96.62 447 ILE A N 1
ATOM 3476 C CA . ILE A 1 447 ? -23.188 -21.719 -7.91 1 96.62 447 ILE A CA 1
ATOM 3477 C C . ILE A 1 447 ? -23.75 -20.344 -7.582 1 96.62 447 ILE A C 1
ATOM 3479 O O . ILE A 1 447 ? -24.141 -20.078 -6.441 1 96.62 447 ILE A O 1
ATOM 3483 N N . GLY A 1 448 ? -23.812 -19.516 -8.477 1 96.38 448 GLY A N 1
ATOM 3484 C CA . GLY A 1 448 ? -24.141 -18.109 -8.359 1 96.38 448 GLY A CA 1
ATOM 3485 C C . GLY A 1 448 ? -23.141 -17.188 -9.031 1 96.38 448 GLY A C 1
ATOM 3486 O O . GLY A 1 448 ? -22.312 -17.656 -9.828 1 96.38 448 GLY A O 1
ATOM 3487 N N . ASP A 1 449 ? -23.312 -15.859 -8.766 1 95.88 449 ASP A N 1
ATOM 3488 C CA . ASP A 1 449 ? -22.375 -14.875 -9.32 1 95.88 449 ASP A CA 1
ATOM 3489 C C . ASP A 1 449 ? -20.984 -15.023 -8.695 1 95.88 449 ASP A C 1
ATOM 3491 O O . ASP A 1 449 ? -20.844 -14.914 -7.477 1 95.88 449 ASP A O 1
ATOM 3495 N N . MET A 1 450 ? -20.078 -15.359 -9.562 1 95.81 450 MET A N 1
ATOM 3496 C CA . MET A 1 450 ? -18.703 -15.547 -9.086 1 95.81 450 MET A CA 1
ATOM 3497 C C . MET A 1 450 ? -17.797 -14.43 -9.586 1 95.81 450 MET A C 1
ATOM 3499 O O . MET A 1 450 ? -17.703 -14.188 -10.789 1 95.81 450 MET A O 1
ATOM 3503 N N . PRO A 1 451 ? -17.125 -13.719 -8.672 1 94.75 451 PRO A N 1
ATOM 3504 C CA . PRO A 1 451 ? -16.172 -12.695 -9.125 1 94.75 451 PRO A CA 1
ATOM 3505 C C . PRO A 1 451 ? -14.875 -13.289 -9.664 1 94.75 451 PRO A C 1
ATOM 3507 O O . PRO A 1 451 ? -14.531 -14.43 -9.344 1 94.75 451 PRO A O 1
ATOM 3510 N N . LEU A 1 452 ? -14.203 -12.539 -10.547 1 95.12 452 LEU A N 1
ATOM 3511 C CA . LEU A 1 452 ? -12.844 -12.883 -10.961 1 95.12 452 LEU A CA 1
ATOM 3512 C C . LEU A 1 452 ? -11.836 -12.516 -9.883 1 95.12 452 LEU A C 1
ATOM 3514 O O . LEU A 1 452 ? -12.109 -11.656 -9.031 1 95.12 452 L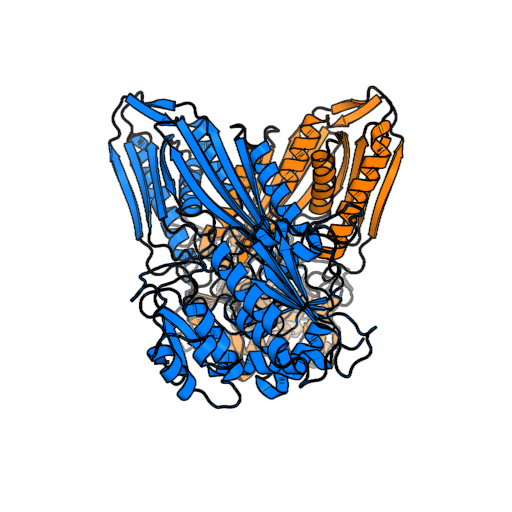EU A O 1
ATOM 3518 N N . GLY A 1 453 ? -10.68 -13.172 -9.891 1 93.56 453 GLY A N 1
ATOM 3519 C CA . GLY A 1 453 ? -9.656 -12.867 -8.906 1 93.56 453 GLY A CA 1
ATOM 3520 C C . GLY A 1 453 ? -8.258 -13.242 -9.367 1 93.56 453 GLY A C 1
ATOM 3521 O O . GLY A 1 453 ? -8.078 -13.75 -10.477 1 93.56 453 GLY A O 1
ATOM 3522 N N . ILE A 1 454 ? -7.246 -12.93 -8.523 1 93.62 454 ILE A N 1
ATOM 3523 C CA . ILE A 1 454 ? -5.84 -13.273 -8.711 1 93.62 454 ILE A CA 1
ATOM 3524 C C . ILE A 1 454 ? -5.336 -14.07 -7.512 1 93.62 454 ILE A C 1
ATOM 3526 O O . ILE A 1 454 ? -5.574 -13.688 -6.363 1 93.62 454 ILE A O 1
ATOM 3530 N N . LEU A 1 455 ? -4.703 -15.156 -7.852 1 92.19 455 LEU A N 1
ATOM 3531 C CA . LEU A 1 455 ? -4.09 -15.93 -6.777 1 92.19 455 LEU A CA 1
ATOM 3532 C C . LEU A 1 455 ? -2.807 -15.258 -6.289 1 92.19 455 LEU A C 1
ATOM 3534 O O . LEU A 1 455 ? -1.996 -14.805 -7.098 1 92.19 455 LEU A O 1
ATOM 3538 N N . GLN A 1 456 ? -2.586 -15.242 -5.059 1 88.06 456 GLN A N 1
ATOM 3539 C CA . GLN A 1 456 ? -1.418 -14.562 -4.508 1 88.06 456 GLN A CA 1
ATOM 3540 C C . GLN A 1 456 ? -0.264 -15.539 -4.301 1 88.06 456 GLN A C 1
ATOM 3542 O O . GLN A 1 456 ? 0.629 -15.297 -3.488 1 88.06 456 GLN A O 1
ATOM 3547 N N . VAL A 1 457 ? -0.365 -16.656 -4.902 1 86.75 457 VAL A N 1
ATOM 3548 C CA . VAL A 1 457 ? 0.689 -17.656 -4.941 1 86.75 457 VAL A CA 1
ATOM 3549 C C . VAL A 1 457 ? 0.947 -18.078 -6.383 1 86.75 457 VAL A C 1
ATOM 3551 O O . VAL A 1 457 ? 0.128 -17.828 -7.27 1 86.75 457 VAL A O 1
ATOM 3554 N N . THR A 1 458 ? 2.059 -18.688 -6.523 1 89.81 458 THR A N 1
ATOM 3555 C CA . THR A 1 458 ? 2.396 -19.172 -7.852 1 89.81 458 THR A CA 1
ATOM 3556 C C . THR A 1 458 ? 1.669 -20.484 -8.148 1 89.81 458 THR A C 1
ATOM 3558 O O . THR A 1 458 ? 1.598 -21.359 -7.289 1 89.81 458 THR A O 1
ATOM 3561 N N . VAL A 1 459 ? 1.164 -20.516 -9.367 1 93 459 VAL A N 1
ATOM 3562 C CA . VAL A 1 459 ? 0.523 -21.75 -9.812 1 93 459 VAL A CA 1
ATOM 3563 C C . VAL A 1 459 ? 1.04 -22.141 -11.195 1 93 459 VAL A C 1
ATOM 3565 O O . VAL A 1 459 ? 1.729 -21.344 -11.852 1 93 459 VAL A O 1
ATOM 3568 N N . GLU A 1 460 ? 0.682 -23.297 -11.609 1 95.81 460 GLU A N 1
ATOM 3569 C CA . GLU A 1 460 ? 1.316 -23.906 -12.773 1 95.81 460 GLU A CA 1
ATOM 3570 C C . GLU A 1 460 ? 0.903 -23.203 -14.062 1 95.81 460 GLU A C 1
ATOM 3572 O O . GLU A 1 460 ? 1.678 -23.141 -15.023 1 95.81 460 GLU A O 1
ATOM 3577 N N . PRO A 1 461 ? -0.306 -22.656 -14.148 1 96.38 461 PRO A N 1
ATOM 3578 C CA . PRO A 1 461 ? -0.637 -21.922 -15.375 1 96.38 461 PRO A CA 1
ATOM 3579 C C . PRO A 1 461 ? 0.406 -20.875 -15.734 1 96.38 461 PRO A C 1
ATOM 3581 O O . PRO A 1 461 ? 0.686 -20.641 -16.906 1 96.38 461 PRO A O 1
ATOM 3584 N N . ALA A 1 462 ? 0.942 -20.297 -14.812 1 95.62 462 ALA A N 1
ATOM 3585 C CA . ALA A 1 462 ? 1.964 -19.266 -15.047 1 95.62 462 ALA A CA 1
ATOM 3586 C C . ALA A 1 462 ? 3.162 -19.859 -15.789 1 95.62 462 ALA A C 1
ATOM 3588 O O . ALA A 1 462 ? 3.752 -19.188 -16.641 1 95.62 462 ALA A O 1
ATOM 3589 N N . GLU A 1 463 ? 3.506 -21.016 -15.469 1 95.25 463 GLU A N 1
ATOM 3590 C CA . GLU A 1 463 ? 4.676 -21.656 -16.062 1 95.25 463 GLU A CA 1
ATOM 3591 C C . GLU A 1 463 ? 4.422 -22.016 -17.531 1 95.25 463 GLU A C 1
ATOM 3593 O O . GLU A 1 463 ? 5.344 -22 -18.344 1 95.25 463 GLU A O 1
ATOM 3598 N N . PHE A 1 464 ? 3.199 -22.328 -17.875 1 96.5 464 PHE A N 1
ATOM 3599 C CA . PHE A 1 464 ? 2.869 -22.562 -19.266 1 96.5 464 PHE A CA 1
ATOM 3600 C C . PHE A 1 464 ? 3.121 -21.312 -20.109 1 96.5 464 PHE A C 1
ATOM 3602 O O . PHE A 1 464 ? 3.66 -21.406 -21.219 1 96.5 464 PHE A O 1
ATOM 3609 N N . LEU A 1 465 ? 2.729 -20.203 -19.547 1 93.81 465 LEU A N 1
ATOM 3610 C CA . LEU A 1 465 ? 2.955 -18.938 -20.25 1 93.81 465 LEU A CA 1
ATOM 3611 C C . LEU A 1 465 ? 4.445 -18.688 -20.438 1 93.81 465 LEU A C 1
ATOM 3613 O O . LEU A 1 465 ? 4.875 -18.25 -21.516 1 93.81 465 LEU A O 1
ATOM 3617 N N . PHE A 1 466 ? 5.129 -19 -19.469 1 91.56 466 PHE A N 1
ATOM 3618 C CA . PHE A 1 466 ? 6.574 -18.812 -19.516 1 91.56 466 PHE A CA 1
ATOM 3619 C C . PHE A 1 466 ? 7.191 -19.703 -20.594 1 91.56 466 PHE A C 1
ATOM 3621 O O . PHE A 1 466 ? 8.141 -19.297 -21.266 1 91.56 466 PHE A O 1
ATOM 3628 N N . LEU A 1 467 ? 6.617 -20.875 -20.734 1 94.81 467 LEU A N 1
ATOM 3629 C CA . LEU A 1 467 ? 7.105 -21.828 -21.703 1 94.81 467 LEU A CA 1
ATOM 3630 C C . LEU A 1 467 ? 6.656 -21.453 -23.125 1 94.81 467 LEU A C 1
ATOM 3632 O O . LEU A 1 467 ? 7.035 -22.109 -24.094 1 94.81 467 LEU A O 1
ATOM 3636 N N . GLY A 1 468 ? 5.852 -20.438 -23.234 1 94.75 468 GLY A N 1
ATOM 3637 C CA . GLY A 1 468 ? 5.488 -19.906 -24.531 1 94.75 468 GLY A CA 1
ATOM 3638 C C . GLY A 1 468 ? 4.102 -20.328 -24.984 1 94.75 468 GLY A C 1
ATOM 3639 O O . GLY A 1 468 ? 3.689 -20.016 -26.109 1 94.75 468 GLY A O 1
ATOM 3640 N N . TYR A 1 469 ? 3.426 -21 -24.109 1 95.56 469 TYR A N 1
ATOM 3641 C CA . TYR A 1 469 ? 2.059 -21.375 -24.453 1 95.56 469 TYR A CA 1
ATOM 3642 C C . TYR A 1 469 ? 1.101 -20.203 -24.234 1 95.56 469 TYR A C 1
ATOM 3644 O O . TYR A 1 469 ? 0.911 -19.75 -23.109 1 95.56 469 TYR A O 1
ATOM 3652 N N . ASP A 1 470 ? 0.605 -19.609 -25.25 1 91.62 470 ASP A N 1
ATOM 3653 C CA . ASP A 1 470 ? -0.317 -18.484 -25.172 1 91.62 470 ASP A CA 1
ATOM 3654 C C . ASP A 1 470 ? -1.767 -18.969 -25.109 1 91.62 470 ASP A C 1
ATOM 3656 O O . ASP A 1 470 ? -2.477 -18.922 -26.125 1 91.62 470 ASP A O 1
ATOM 3660 N N . ALA A 1 471 ? -2.203 -19.422 -24.031 1 95.44 471 ALA A N 1
ATOM 3661 C CA . ALA A 1 471 ? -3.539 -19.984 -23.859 1 95.44 471 ALA A CA 1
ATOM 3662 C C . ALA A 1 471 ? -4.414 -19.078 -22.984 1 95.44 471 ALA A C 1
ATOM 3664 O O . ALA A 1 471 ? -3.9 -18.297 -22.188 1 95.44 471 ALA A O 1
ATOM 3665 N N . ASP A 1 472 ? -5.691 -19.109 -23.266 1 97.38 472 ASP A N 1
ATOM 3666 C CA . ASP A 1 472 ? -6.699 -18.531 -22.391 1 97.38 472 ASP A CA 1
ATOM 3667 C C . ASP A 1 472 ? -7.008 -19.453 -21.219 1 97.38 472 ASP A C 1
ATOM 3669 O O . ASP A 1 472 ? -7.492 -20.578 -21.406 1 97.38 472 ASP A O 1
ATOM 3673 N N . MET A 1 473 ? -6.715 -18.969 -20 1 97.81 473 MET A N 1
ATOM 3674 C CA . MET A 1 473 ? -6.695 -19.906 -18.875 1 97.81 473 MET A CA 1
ATOM 3675 C C . MET A 1 473 ? -7.531 -19.391 -17.719 1 97.81 473 MET A C 1
ATOM 3677 O O . MET A 1 473 ? -7.703 -18.188 -17.562 1 97.81 473 MET A O 1
ATOM 3681 N N . VAL A 1 474 ? -8.008 -20.281 -16.875 1 98.12 474 VAL A N 1
ATOM 3682 C CA . VAL A 1 474 ? -8.641 -20.016 -15.586 1 98.12 474 VAL A CA 1
ATOM 3683 C C . VAL A 1 474 ? -8.211 -21.078 -14.57 1 98.12 474 VAL A C 1
ATOM 3685 O O . VAL A 1 474 ? -7.809 -22.172 -14.953 1 98.12 474 VAL A O 1
ATOM 3688 N N . SER A 1 475 ? -8.172 -20.703 -13.375 1 97.75 475 SER A N 1
ATOM 3689 C CA . SER A 1 475 ? -7.988 -21.656 -12.281 1 97.75 475 SER A CA 1
ATOM 3690 C C . SER A 1 475 ? -9.227 -21.719 -11.398 1 97.75 475 SER A C 1
ATOM 3692 O O . SER A 1 475 ? -9.68 -20.703 -10.867 1 97.75 475 SER A O 1
ATOM 3694 N N . ILE A 1 476 ? -9.781 -22.906 -11.312 1 97.5 476 ILE A N 1
ATOM 3695 C CA . ILE A 1 476 ? -11.047 -23.094 -10.602 1 97.5 476 ILE A CA 1
ATOM 3696 C C . ILE A 1 476 ? -11.047 -24.453 -9.891 1 97.5 476 ILE A C 1
ATOM 3698 O O . ILE A 1 476 ? -10.602 -25.453 -10.453 1 97.5 476 ILE A O 1
ATOM 3702 N N . CYS A 1 477 ? -11.422 -24.422 -8.656 1 95.56 477 CYS A N 1
ATOM 3703 C CA . CYS A 1 477 ? -11.625 -25.625 -7.863 1 95.56 477 CYS A CA 1
ATOM 3704 C C . CYS A 1 477 ? -12.438 -25.328 -6.609 1 95.56 477 CYS A C 1
ATOM 3706 O O . CYS A 1 477 ? -12.688 -24.156 -6.289 1 95.56 477 CYS A O 1
ATOM 3708 N N . PRO A 1 478 ? -12.992 -26.359 -5.918 1 96.56 478 PRO A N 1
ATOM 3709 C CA . PRO A 1 478 ? -13.641 -26.094 -4.629 1 96.56 478 PRO A CA 1
ATOM 3710 C C . PRO A 1 478 ? -12.664 -25.609 -3.562 1 96.56 478 PRO A C 1
ATOM 3712 O O . PRO A 1 478 ? -11.445 -25.719 -3.734 1 96.56 478 PRO A O 1
ATOM 3715 N N . SER A 1 479 ? -13.258 -25.016 -2.518 1 94.5 479 SER A N 1
ATOM 3716 C CA . SER A 1 479 ? -12.438 -24.688 -1.358 1 94.5 479 SER A CA 1
ATOM 3717 C C . SER A 1 479 ? -11.93 -25.938 -0.666 1 94.5 479 SER A C 1
ATOM 3719 O O . SER A 1 479 ? -12.672 -26.906 -0.499 1 94.5 479 SER A O 1
ATOM 3721 N N . LEU A 1 480 ? -10.703 -25.906 -0.319 1 93.06 480 LEU A N 1
ATOM 3722 C CA . LEU A 1 480 ? -10.094 -27.047 0.357 1 93.06 480 LEU A CA 1
ATOM 3723 C C . LEU A 1 480 ? -9.523 -26.641 1.712 1 93.06 480 LEU A C 1
ATOM 3725 O O . LEU A 1 480 ? -8.312 -26.5 1.863 1 93.06 480 LEU A O 1
ATOM 3729 N N . PRO A 1 481 ? -10.375 -26.531 2.672 1 88.25 481 PRO A N 1
ATOM 3730 C CA . PRO A 1 481 ? -9.922 -26.125 4 1 88.25 481 PRO A CA 1
ATOM 3731 C C . PRO A 1 481 ? -8.898 -27.078 4.602 1 88.25 481 PRO A C 1
ATOM 3733 O O . PRO A 1 481 ? -9.023 -28.297 4.43 1 88.25 481 PRO A O 1
ATOM 3736 N N . LYS A 1 482 ? -7.891 -26.594 5.305 1 86.12 482 LYS A N 1
ATOM 3737 C CA . LYS A 1 482 ? -6.844 -27.344 5.988 1 86.12 482 LYS A CA 1
ATOM 3738 C C . LYS A 1 482 ? -5.984 -28.125 4.992 1 86.12 482 LYS A C 1
ATOM 3740 O O . LYS A 1 482 ? -5.477 -29.203 5.305 1 86.12 482 LYS A O 1
ATOM 3745 N N . ALA A 1 483 ? -5.957 -27.594 3.828 1 88.75 483 ALA A N 1
ATOM 3746 C CA . ALA A 1 483 ? -5.008 -28.188 2.889 1 88.75 483 ALA A CA 1
ATOM 3747 C C . ALA A 1 483 ? -3.615 -28.281 3.502 1 88.75 483 ALA A C 1
ATOM 3749 O O . ALA A 1 483 ? -3.17 -27.359 4.195 1 88.75 483 ALA A O 1
ATOM 3750 N N . HIS A 1 484 ? -2.967 -29.453 3.354 1 87.94 484 HIS A N 1
ATOM 3751 C CA . HIS A 1 484 ? -1.604 -29.719 3.805 1 87.94 484 HIS A CA 1
ATOM 3752 C C . HIS A 1 484 ? -1.557 -29.953 5.312 1 87.94 484 HIS A C 1
ATOM 3754 O O . HIS A 1 484 ? -0.482 -29.922 5.914 1 87.94 484 HIS A O 1
ATOM 3760 N N . CYS A 1 485 ? -2.752 -30.141 5.898 1 88.5 485 CYS A N 1
ATOM 3761 C CA . CYS A 1 485 ? -2.809 -30.375 7.336 1 88.5 485 CYS A CA 1
ATOM 3762 C C . CYS A 1 485 ? -3.645 -31.609 7.656 1 88.5 485 CYS A C 1
ATOM 3764 O O . CYS A 1 485 ? -4.484 -32.031 6.852 1 88.5 485 CYS A O 1
ATOM 3766 N N . ILE A 1 486 ? -3.373 -32.094 8.891 1 91.62 486 ILE A N 1
ATOM 3767 C CA . ILE A 1 486 ? -4.207 -33.156 9.406 1 91.62 486 ILE A CA 1
ATOM 3768 C C . ILE A 1 486 ? -5.648 -32.688 9.539 1 91.62 486 ILE A C 1
ATOM 3770 O O . ILE A 1 486 ? -5.898 -31.594 10.031 1 91.62 486 ILE A O 1
ATOM 3774 N N . GLY A 1 487 ? -6.477 -33.5 9.039 1 92.75 487 GLY A N 1
ATOM 3775 C CA . GLY A 1 487 ? -7.879 -33.094 9.102 1 92.75 487 GLY A CA 1
ATOM 3776 C C . GLY A 1 487 ? -8.352 -32.375 7.859 1 92.75 487 GLY A C 1
ATOM 3777 O O . GLY A 1 487 ? -9.422 -31.75 7.867 1 92.75 487 GLY A O 1
ATOM 3778 N N . GLU A 1 488 ? -7.547 -32.344 6.809 1 94.25 488 GLU A N 1
ATOM 3779 C CA . GLU A 1 488 ? -7.969 -31.812 5.516 1 94.25 488 GLU A CA 1
ATOM 3780 C C . GLU A 1 488 ? -9.305 -32.406 5.082 1 94.25 488 GLU A C 1
ATOM 3782 O O . GLU A 1 488 ? -9.555 -33.594 5.277 1 94.25 488 GLU A O 1
ATOM 3787 N N . TRP A 1 489 ? -10.164 -31.5 4.512 1 96.12 489 TRP A N 1
ATOM 3788 C CA . TRP A 1 489 ? -11.477 -32 4.113 1 96.12 489 TRP A CA 1
ATOM 3789 C C . TRP A 1 489 ? -11.992 -31.266 2.887 1 96.12 489 TRP A C 1
ATOM 3791 O O . TRP A 1 489 ? -11.43 -30.234 2.49 1 96.12 489 TRP A O 1
ATOM 3801 N N . MET A 1 490 ? -12.945 -31.828 2.25 1 97.06 490 MET A N 1
ATOM 3802 C CA . MET A 1 490 ? -13.57 -31.297 1.041 1 97.06 490 MET A CA 1
ATOM 3803 C C . MET A 1 490 ? -15.094 -31.359 1.154 1 97.06 490 MET A C 1
ATOM 3805 O O . MET A 1 490 ? -15.664 -32.406 1.468 1 97.06 490 MET A O 1
ATOM 3809 N N . ASP A 1 491 ? -15.703 -30.188 0.909 1 97.5 491 ASP A N 1
ATOM 3810 C CA . ASP A 1 491 ? -17.156 -30.109 0.884 1 97.5 491 ASP A CA 1
ATOM 3811 C C . ASP A 1 491 ? -17.719 -30.812 -0.35 1 97.5 491 ASP A C 1
ATOM 3813 O O . ASP A 1 491 ? -17.422 -30.422 -1.481 1 97.5 491 ASP A O 1
ATOM 3817 N N . ILE A 1 492 ? -18.594 -31.781 -0.096 1 97.88 492 ILE A N 1
ATOM 3818 C CA . ILE A 1 492 ? -19.094 -32.594 -1.182 1 97.88 492 ILE A CA 1
ATOM 3819 C C . ILE A 1 492 ? -19.969 -31.766 -2.115 1 97.88 492 ILE A C 1
ATOM 3821 O O . ILE A 1 492 ? -19.812 -31.828 -3.338 1 97.88 492 ILE A O 1
ATOM 3825 N N . ASP A 1 493 ? -20.781 -30.938 -1.562 1 97.19 493 ASP A N 1
ATOM 3826 C CA . ASP A 1 493 ? -21.672 -30.125 -2.383 1 97.19 493 ASP A CA 1
ATOM 3827 C C . ASP A 1 493 ? -20.891 -29.125 -3.221 1 97.19 493 ASP A C 1
ATOM 3829 O O . ASP A 1 493 ? -21.188 -28.938 -4.402 1 97.19 493 ASP A O 1
ATOM 3833 N N . GLU A 1 494 ? -19.984 -28.469 -2.598 1 97.25 494 GLU A N 1
ATOM 3834 C CA . GLU A 1 494 ? -19.172 -27.5 -3.33 1 97.25 494 GLU A CA 1
ATOM 3835 C C . GLU A 1 494 ? -18.375 -28.172 -4.434 1 97.25 494 GLU A C 1
ATOM 3837 O O . GLU A 1 494 ? -18.266 -27.641 -5.543 1 97.25 494 GLU A O 1
ATOM 3842 N N . ALA A 1 495 ? -17.828 -29.312 -4.113 1 97.94 495 ALA A N 1
ATOM 3843 C CA . ALA A 1 495 ? -17.062 -30.078 -5.105 1 97.94 495 ALA A CA 1
ATOM 3844 C C . ALA A 1 495 ? -17.953 -30.469 -6.289 1 97.94 495 ALA A C 1
ATOM 3846 O O . ALA A 1 495 ? -17.531 -30.344 -7.445 1 97.94 495 ALA A O 1
ATOM 3847 N N . ASN A 1 496 ? -19.094 -30.922 -5.98 1 98.25 496 ASN A N 1
ATOM 3848 C CA . ASN A 1 496 ? -20.031 -31.312 -7.031 1 98.25 496 ASN A CA 1
ATOM 3849 C C . ASN A 1 496 ? -20.375 -30.125 -7.941 1 98.25 496 ASN A C 1
ATOM 3851 O O . ASN A 1 496 ? -20.453 -30.281 -9.164 1 98.25 496 ASN A O 1
ATOM 3855 N N . ARG A 1 497 ? -20.578 -29.031 -7.352 1 98.06 497 ARG A N 1
ATOM 3856 C CA . ARG A 1 497 ? -20.953 -27.859 -8.125 1 98.06 497 ARG A CA 1
ATOM 3857 C C . ARG A 1 497 ? -19.812 -27.438 -9.062 1 98.06 497 ARG A C 1
ATOM 3859 O O . ARG A 1 497 ? -20.062 -27.141 -10.234 1 98.06 497 ARG A O 1
ATOM 3866 N N . TRP A 1 498 ? -18.656 -27.406 -8.57 1 98.12 498 TRP A N 1
ATOM 3867 C CA . TRP A 1 498 ? -17.516 -27.031 -9.414 1 98.12 498 TRP A CA 1
ATOM 3868 C C . TRP A 1 498 ? -17.266 -28.078 -10.492 1 98.12 498 TRP A C 1
ATOM 3870 O O . TRP A 1 498 ? -16.938 -27.734 -11.625 1 98.12 498 TRP A O 1
ATOM 3880 N N . ARG A 1 499 ? -17.375 -29.344 -10.117 1 98.06 499 ARG A N 1
ATOM 3881 C CA . ARG A 1 499 ? -17.328 -30.406 -11.109 1 98.06 499 ARG A CA 1
ATOM 3882 C C . ARG A 1 499 ? -18.344 -30.156 -12.234 1 98.06 499 ARG A C 1
ATOM 3884 O O . ARG A 1 499 ? -17.984 -30.234 -13.414 1 98.06 499 ARG A O 1
ATOM 3891 N N . ASP A 1 500 ? -19.5 -29.875 -11.844 1 98.12 500 ASP A N 1
ATOM 3892 C CA . ASP A 1 500 ? -20.562 -29.656 -12.82 1 98.12 500 ASP A CA 1
ATOM 3893 C C . ASP A 1 500 ? -20.25 -28.453 -13.703 1 98.12 500 ASP A C 1
ATOM 3895 O O . ASP A 1 500 ? -20.484 -28.484 -14.914 1 98.12 500 ASP A O 1
ATOM 3899 N N . VAL A 1 501 ? -19.766 -27.391 -13.109 1 98.25 501 VAL A N 1
ATOM 3900 C CA . VAL A 1 501 ? -19.406 -26.188 -13.867 1 98.25 501 VAL A CA 1
ATOM 3901 C C . VAL A 1 501 ? -18.344 -26.547 -14.914 1 98.25 501 VAL A C 1
ATOM 3903 O O . VAL A 1 501 ? -18.484 -26.203 -16.078 1 98.25 501 VAL A O 1
ATOM 3906 N N . ILE A 1 502 ? -17.312 -27.266 -14.531 1 97.94 502 ILE A N 1
ATOM 3907 C CA . ILE A 1 502 ? -16.203 -27.594 -15.422 1 97.94 502 ILE A CA 1
ATOM 3908 C C . ILE A 1 502 ? -16.703 -28.453 -16.578 1 97.94 502 ILE A C 1
ATOM 3910 O O . ILE A 1 502 ? -16.406 -28.188 -17.734 1 97.94 502 ILE A O 1
ATOM 3914 N N . LEU A 1 503 ? -17.516 -29.422 -16.281 1 97.31 503 LEU A N 1
ATOM 3915 C CA . LEU A 1 503 ? -18.031 -30.328 -17.297 1 97.31 503 LEU A CA 1
ATOM 3916 C C . LEU A 1 503 ? -18.938 -29.578 -18.281 1 97.31 503 LEU A C 1
ATOM 3918 O O . LEU A 1 503 ? -18.891 -29.844 -19.484 1 97.31 503 LEU A O 1
ATOM 3922 N N . LYS A 1 504 ? -19.688 -28.672 -17.75 1 97.25 504 LYS A N 1
ATOM 3923 C CA . LYS A 1 504 ? -20.641 -27.953 -18.594 1 97.25 504 LYS A CA 1
ATOM 3924 C C . LYS A 1 504 ? -19.938 -26.906 -19.453 1 97.25 504 LYS A C 1
ATOM 3926 O O . LYS A 1 504 ? -20.484 -26.469 -20.469 1 97.25 504 LYS A O 1
ATOM 3931 N N . VAL A 1 505 ? -18.797 -26.484 -19.062 1 97.62 505 VAL A N 1
ATOM 3932 C CA . VAL A 1 505 ? -18.031 -25.5 -19.797 1 97.62 505 VAL A CA 1
ATOM 3933 C C . VAL A 1 505 ? -17.406 -26.141 -21.047 1 97.62 505 VAL A C 1
ATOM 3935 O O . VAL A 1 505 ? -17.266 -25.484 -22.078 1 97.62 505 VAL A O 1
ATOM 3938 N N . LEU A 1 506 ? -17.078 -27.391 -21.047 1 96.88 506 LEU A N 1
ATOM 3939 C CA . LEU A 1 506 ? -16.266 -28.078 -22.047 1 96.88 506 LEU A CA 1
ATOM 3940 C C . LEU A 1 506 ? -16.906 -28 -23.422 1 96.88 506 LEU A C 1
ATOM 3942 O O . LEU A 1 506 ? -16.25 -27.609 -24.391 1 96.88 506 LEU A O 1
ATOM 3946 N N . PRO A 1 507 ? -18.203 -28.234 -23.516 1 95.69 507 PRO A N 1
ATOM 3947 C CA . PRO A 1 507 ? -18.812 -28.188 -24.859 1 95.69 507 PRO A CA 1
ATOM 3948 C C . PRO A 1 507 ? -18.984 -26.75 -25.359 1 95.69 507 PRO A C 1
ATOM 3950 O O . PRO A 1 507 ? -19.281 -26.547 -26.547 1 95.69 507 PRO A O 1
ATOM 3953 N N . GLN A 1 508 ? -18.781 -25.844 -24.516 1 96.12 508 GLN A N 1
ATOM 3954 C CA . GLN A 1 508 ? -19 -24.453 -24.891 1 96.12 508 GLN A CA 1
ATOM 3955 C C . GLN A 1 508 ? -17.734 -23.828 -25.484 1 96.12 508 GLN A C 1
ATOM 3957 O O . GLN A 1 508 ? -17.781 -22.75 -26.062 1 96.12 508 GLN A O 1
ATOM 3962 N N . LEU A 1 509 ? -16.609 -24.438 -25.297 1 95.25 509 LEU A N 1
ATOM 3963 C CA . LEU A 1 509 ? -15.336 -23.906 -25.781 1 95.25 509 LEU A CA 1
ATOM 3964 C C . LEU A 1 509 ? -15.102 -24.297 -27.234 1 95.25 509 LEU A C 1
ATOM 3966 O O . LEU A 1 509 ? -14.219 -25.094 -27.531 1 95.25 509 LEU A O 1
ATOM 3970 N N . THR A 1 510 ? -15.773 -23.594 -28.172 1 88.38 510 THR A N 1
ATOM 3971 C CA . THR A 1 510 ? -15.844 -24 -29.562 1 88.38 510 THR A CA 1
ATOM 3972 C C . THR A 1 510 ? -15.039 -23.047 -30.453 1 88.38 510 THR A C 1
ATOM 3974 O O . THR A 1 510 ? -14.719 -23.375 -31.594 1 88.38 510 THR A O 1
ATOM 3977 N N . GLU A 1 511 ? -14.82 -21.797 -30.047 1 82.25 511 GLU A N 1
ATOM 3978 C CA . GLU A 1 511 ? -14.141 -20.797 -30.859 1 82.25 511 GLU A CA 1
ATOM 3979 C C . GLU A 1 511 ? -13.062 -20.062 -30.062 1 82.25 511 GLU A C 1
ATOM 3981 O O . GLU A 1 511 ? -13.164 -19.938 -28.844 1 82.25 511 GLU A O 1
ATOM 3986 N N . MET B 1 1 ? -24.766 44.5 14.156 1 89.44 1 MET B N 1
ATOM 3987 C CA . MET B 1 1 ? -24.266 45.562 13.297 1 89.44 1 MET B CA 1
ATOM 3988 C C . MET B 1 1 ? -25.016 45.594 11.969 1 89.44 1 MET B C 1
ATOM 3990 O O . MET B 1 1 ? -25.359 44.562 11.414 1 89.44 1 MET B O 1
ATOM 3994 N N . LYS B 1 2 ? -25.141 46.75 11.5 1 87.12 2 LYS B N 1
ATOM 3995 C CA . LYS B 1 2 ? -25.891 46.906 10.258 1 87.12 2 LYS B CA 1
ATOM 3996 C C . LYS B 1 2 ? -25.047 46.5 9.055 1 87.12 2 LYS B C 1
ATOM 3998 O O . LYS B 1 2 ? -23.828 46.719 9.039 1 87.12 2 LYS B O 1
ATOM 4003 N N . SER B 1 3 ? -25.781 45.938 8.086 1 90.94 3 SER B N 1
ATOM 4004 C CA . SER B 1 3 ? -25.109 45.469 6.879 1 90.94 3 SER B CA 1
ATOM 4005 C C . SER B 1 3 ? -24.359 46.594 6.18 1 90.94 3 SER B C 1
ATOM 4007 O O . SER B 1 3 ? -23.281 46.406 5.625 1 90.94 3 SER B O 1
ATOM 4009 N N . THR B 1 4 ? -24.891 47.719 6.23 1 87.88 4 THR B N 1
ATOM 4010 C CA . THR B 1 4 ? -24.328 48.875 5.52 1 87.88 4 THR B CA 1
ATOM 4011 C C . THR B 1 4 ? -23.078 49.375 6.215 1 87.88 4 THR B C 1
ATOM 4013 O O . THR B 1 4 ? -22.297 50.125 5.629 1 87.88 4 THR B O 1
ATOM 4016 N N . ASP B 1 5 ? -22.859 49 7.395 1 90.75 5 ASP B N 1
ATOM 4017 C CA . ASP B 1 5 ? -21.641 49.344 8.125 1 90.75 5 ASP B CA 1
ATOM 4018 C C . ASP B 1 5 ? -20.484 48.438 7.746 1 90.75 5 ASP B C 1
ATOM 4020 O O . ASP B 1 5 ? -19.312 48.781 7.941 1 90.75 5 ASP B O 1
ATOM 4024 N N . ILE B 1 6 ? -20.812 47.344 7.246 1 92.94 6 ILE B N 1
ATOM 4025 C CA . ILE B 1 6 ? -19.828 46.281 6.977 1 92.94 6 ILE B CA 1
ATOM 4026 C C . ILE B 1 6 ? -19.578 46.188 5.473 1 92.94 6 ILE B C 1
ATOM 4028 O O . ILE B 1 6 ? -18.422 46.094 5.043 1 92.94 6 ILE B O 1
ATOM 4032 N N . LEU B 1 7 ? -20.703 46.281 4.684 1 94.31 7 LEU B N 1
ATOM 4033 C CA . LEU B 1 7 ? -20.609 46.156 3.23 1 94.31 7 LEU B CA 1
ATOM 4034 C C . LEU B 1 7 ? -20.641 47.531 2.57 1 94.31 7 LEU B C 1
ATOM 4036 O O . LEU B 1 7 ? -21.609 48.25 2.693 1 94.31 7 LEU B O 1
ATOM 4040 N N . HIS B 1 8 ? -19.672 47.781 1.809 1 91.25 8 HIS B N 1
ATOM 4041 C CA . HIS B 1 8 ? -19.578 49.094 1.147 1 91.25 8 HIS B CA 1
ATOM 4042 C C . HIS B 1 8 ? -19.828 48.969 -0.351 1 91.25 8 HIS B C 1
ATOM 4044 O O . HIS B 1 8 ? -20.062 49.969 -1.03 1 91.25 8 HIS B O 1
ATOM 4050 N N . SER B 1 9 ? -19.797 47.812 -0.856 1 91.38 9 SER B N 1
ATOM 4051 C CA . SER B 1 9 ? -20.062 47.531 -2.266 1 91.38 9 SER B CA 1
ATOM 4052 C C . SER B 1 9 ? -21.547 47.375 -2.527 1 91.38 9 SER B C 1
ATOM 4054 O O . SER B 1 9 ? -22.219 46.562 -1.875 1 91.38 9 SER B O 1
ATOM 4056 N N . LYS B 1 10 ? -22.016 48.062 -3.52 1 92.44 10 LYS B N 1
ATOM 4057 C CA . LYS B 1 10 ? -23.422 47.938 -3.906 1 92.44 10 LYS B CA 1
ATOM 4058 C C . LYS B 1 10 ? -23.719 46.5 -4.395 1 92.44 10 LYS B C 1
ATOM 4060 O O . LYS B 1 10 ? -24.812 46 -4.168 1 92.44 10 LYS B O 1
ATOM 4065 N N . GLU B 1 11 ? -22.828 45.969 -5.059 1 93.62 11 GLU B N 1
ATOM 4066 C CA . GLU B 1 11 ? -22.984 44.625 -5.574 1 93.62 11 GLU B CA 1
ATOM 4067 C C . GLU B 1 11 ? -23.156 43.594 -4.441 1 93.62 11 GLU B C 1
ATOM 4069 O O . GLU B 1 11 ? -24.016 42.719 -4.512 1 93.62 11 GLU B O 1
ATOM 4074 N N . ASN B 1 12 ? -22.328 43.75 -3.393 1 96.12 12 ASN B N 1
ATOM 4075 C CA . ASN B 1 12 ? -22.422 42.844 -2.258 1 96.12 12 ASN B CA 1
ATOM 4076 C C . ASN B 1 12 ? -23.734 43 -1.504 1 96.12 12 ASN B C 1
ATOM 4078 O O . ASN B 1 12 ? -24.312 42.031 -0.999 1 96.12 12 ASN B O 1
ATOM 4082 N N . LEU B 1 13 ? -24.188 44.219 -1.455 1 96.44 13 LEU B N 1
ATOM 4083 C CA . LEU B 1 13 ? -25.484 44.469 -0.833 1 96.44 13 LEU B CA 1
ATOM 4084 C C . LEU B 1 13 ? -26.594 43.812 -1.633 1 96.44 13 LEU B C 1
ATOM 4086 O O . LEU B 1 13 ? -27.547 43.281 -1.055 1 96.44 13 LEU B O 1
ATOM 4090 N N . GLU B 1 14 ? -26.453 43.844 -2.91 1 96.69 14 GLU B N 1
ATOM 4091 C CA . GLU B 1 14 ? -27.438 43.219 -3.775 1 96.69 14 GLU B CA 1
ATOM 4092 C C . GLU B 1 14 ? -27.438 41.688 -3.6 1 96.69 14 GLU B C 1
ATOM 4094 O O . GLU B 1 14 ? -28.484 41.062 -3.553 1 96.69 14 GLU B O 1
ATOM 4099 N N . ILE B 1 15 ? -26.266 41.188 -3.576 1 97.19 15 ILE B N 1
ATOM 4100 C CA . ILE B 1 15 ? -26.141 39.75 -3.367 1 97.19 15 ILE B CA 1
ATOM 4101 C C . ILE B 1 15 ? -26.781 39.344 -2.043 1 97.19 15 ILE B C 1
ATOM 4103 O O . ILE B 1 15 ? -27.547 38.375 -1.979 1 97.19 15 ILE B O 1
ATOM 4107 N N . LEU B 1 16 ? -26.469 40.062 -1 1 97.5 16 LEU B N 1
ATOM 4108 C CA . LEU B 1 16 ? -27.016 39.781 0.328 1 97.5 16 LEU B CA 1
ATOM 4109 C C . LEU B 1 16 ? -28.531 39.812 0.315 1 97.5 16 LEU B C 1
ATOM 4111 O O . LEU B 1 16 ? -29.172 38.969 0.965 1 97.5 16 LEU B O 1
ATOM 4115 N N . SER B 1 17 ? -29.125 40.688 -0.411 1 96.88 17 SER B N 1
ATOM 4116 C CA . SER B 1 17 ? -30.578 40.844 -0.453 1 96.88 17 SER B CA 1
ATOM 4117 C C . SER B 1 17 ? -31.234 39.656 -1.111 1 96.88 17 SER B C 1
ATOM 4119 O O . SER B 1 17 ? -32.438 39.406 -0.908 1 96.88 17 SER B O 1
ATOM 4121 N N . LYS B 1 18 ? -30.5 38.906 -1.821 1 97.12 18 LYS B N 1
ATOM 4122 C CA . LYS B 1 18 ? -31.031 37.75 -2.529 1 97.12 18 LYS B CA 1
ATOM 4123 C C . LYS B 1 18 ? -30.891 36.5 -1.695 1 97.12 18 LYS B C 1
ATOM 4125 O O . LYS B 1 18 ? -31.391 35.438 -2.08 1 97.12 18 LYS B O 1
ATOM 4130 N N . ILE B 1 19 ? -30.188 36.594 -0.611 1 97.31 19 ILE B N 1
ATOM 4131 C CA . ILE B 1 19 ? -30.016 35.469 0.309 1 97.31 19 ILE B CA 1
ATOM 4132 C C . ILE B 1 19 ? -31.203 35.406 1.26 1 97.31 19 ILE B C 1
ATOM 4134 O O . ILE B 1 19 ? -31.75 36.438 1.666 1 97.31 19 ILE B O 1
ATOM 4138 N N . GLU B 1 20 ? -31.641 34.219 1.572 1 96.5 20 GLU B N 1
ATOM 4139 C CA . GLU B 1 20 ? -32.75 34.031 2.52 1 96.5 20 GLU B CA 1
ATOM 4140 C C . GLU B 1 20 ? -32.438 34.75 3.836 1 96.5 20 GLU B C 1
ATOM 4142 O O . GLU B 1 20 ? -31.312 34.719 4.324 1 96.5 20 GLU B O 1
ATOM 4147 N N . PRO B 1 21 ? -33.469 35.281 4.484 1 96.06 21 PRO B N 1
ATOM 4148 C CA . PRO B 1 21 ? -33.281 36.125 5.68 1 96.06 21 PRO B CA 1
ATOM 4149 C C . PRO B 1 21 ? -32.562 35.375 6.809 1 96.06 21 PRO B C 1
ATOM 4151 O O . PRO B 1 21 ? -31.766 35.969 7.523 1 96.06 21 PRO B O 1
ATOM 4154 N N . GLU B 1 22 ? -32.844 34.156 6.965 1 95.75 22 GLU B N 1
ATOM 4155 C CA . GLU B 1 22 ? -32.312 33.375 8.078 1 95.75 22 GLU B CA 1
ATOM 4156 C C . GLU B 1 22 ? -30.797 33.219 7.938 1 95.75 22 GLU B C 1
ATOM 4158 O O . GLU B 1 22 ? -30.094 32.938 8.922 1 95.75 22 GLU B O 1
ATOM 4163 N N . PHE B 1 23 ? -30.25 33.469 6.746 1 97.62 23 PHE B N 1
ATOM 4164 C CA . PHE B 1 23 ? -28.828 33.25 6.512 1 97.62 23 PHE B CA 1
ATOM 4165 C C . PHE B 1 23 ? -28.109 34.562 6.266 1 97.62 23 PHE B C 1
ATOM 4167 O O . PHE B 1 23 ? -26.891 34.625 6.117 1 97.62 23 PHE B O 1
ATOM 4174 N N . GLN B 1 24 ? -28.719 35.656 6.297 1 97.31 24 GLN B N 1
ATOM 4175 C CA . GLN B 1 24 ? -28.156 36.938 5.898 1 97.31 24 GLN B CA 1
ATOM 4176 C C . GLN B 1 24 ? -27.094 37.406 6.891 1 97.31 24 GLN B C 1
ATOM 4178 O O . GLN B 1 24 ? -26.125 38.062 6.504 1 97.31 24 GLN B O 1
ATOM 4183 N N . CYS B 1 25 ? -27.328 37.062 8.125 1 97.31 25 CYS B N 1
ATOM 4184 C CA . CYS B 1 25 ? -26.312 37.469 9.094 1 97.31 25 CYS B CA 1
ATOM 4185 C C . CYS B 1 25 ? -24.953 36.844 8.734 1 97.31 25 CYS B C 1
ATOM 4187 O O . CYS B 1 25 ? -23.938 37.531 8.734 1 97.31 25 CYS B O 1
ATOM 4189 N N . TYR B 1 26 ? -24.984 35.594 8.414 1 97.88 26 TYR B N 1
ATOM 4190 C CA . TYR B 1 26 ? -23.766 34.875 8.047 1 97.88 26 TYR B CA 1
ATOM 4191 C C . TYR B 1 26 ? -23.141 35.469 6.797 1 97.88 26 TYR B C 1
ATOM 4193 O O . TYR B 1 26 ? -21.938 35.781 6.777 1 97.88 26 TYR B O 1
ATOM 4201 N N . TYR B 1 27 ? -23.875 35.688 5.773 1 98.38 27 TYR B N 1
ATOM 4202 C CA . TYR B 1 27 ? -23.344 36.094 4.48 1 98.38 27 TYR B CA 1
ATOM 4203 C C . TYR B 1 27 ? -22.938 37.562 4.504 1 98.38 27 TYR B C 1
ATOM 4205 O O . TYR B 1 27 ? -22.062 38 3.738 1 98.38 27 TYR B O 1
ATOM 4213 N N . LYS B 1 28 ? -23.594 38.344 5.375 1 98.12 28 LYS B N 1
ATOM 4214 C CA . LYS B 1 28 ? -23.109 39.688 5.602 1 98.12 28 LYS B CA 1
ATOM 4215 C C . LYS B 1 28 ? -21.625 39.688 5.992 1 98.12 28 LYS B C 1
ATOM 4217 O O . LYS B 1 28 ? -20.844 40.469 5.445 1 98.12 28 LYS B O 1
ATOM 4222 N N . TRP B 1 29 ? -21.297 38.844 6.863 1 98.44 29 TRP B N 1
ATOM 4223 C CA . TRP B 1 29 ? -19.922 38.781 7.332 1 98.44 29 TRP B CA 1
ATOM 4224 C C . TRP B 1 29 ? -19.016 38.188 6.25 1 98.44 29 TRP B C 1
ATOM 4226 O O . TRP B 1 29 ? -17.906 38.688 6.027 1 98.44 29 TRP B O 1
ATOM 4236 N N . PHE B 1 30 ? -19.453 37.156 5.551 1 98.38 30 PHE B N 1
ATOM 4237 C CA . PHE B 1 30 ? -18.641 36.562 4.496 1 98.38 30 PHE B CA 1
ATOM 4238 C C . PHE B 1 30 ? -18.312 37.562 3.416 1 98.38 30 PHE B C 1
ATOM 4240 O O . PHE B 1 30 ? -17.156 37.719 3.025 1 98.38 30 PHE B O 1
ATOM 4247 N N . LEU B 1 31 ? -19.328 38.219 2.957 1 97.88 31 LEU B N 1
ATOM 4248 C CA . LEU B 1 31 ? -19.156 39.219 1.915 1 97.88 31 LEU B CA 1
ATOM 4249 C C . LEU B 1 31 ? -18.297 40.375 2.418 1 97.88 31 LEU B C 1
ATOM 4251 O O . LEU B 1 31 ? -17.531 40.969 1.649 1 97.88 31 LEU B O 1
ATOM 4255 N N . GLY B 1 32 ? -18.453 40.719 3.648 1 97.44 32 GLY B N 1
ATOM 4256 C CA . GLY B 1 32 ? -17.594 41.75 4.238 1 97.44 32 GLY B CA 1
ATOM 4257 C C . GLY B 1 32 ? -16.125 41.406 4.145 1 97.44 32 GLY B C 1
ATOM 4258 O O . GLY B 1 32 ? -15.289 42.312 3.928 1 97.44 32 GLY B O 1
ATOM 4259 N N . LEU B 1 33 ? -15.781 40.188 4.344 1 97.25 33 LEU B N 1
ATOM 4260 C CA . LEU B 1 33 ? -14.398 39.75 4.254 1 97.25 33 LEU B CA 1
ATOM 4261 C C . LEU B 1 33 ? -13.852 39.938 2.844 1 97.25 33 LEU B C 1
ATOM 4263 O O . LEU B 1 33 ? -12.656 40.188 2.668 1 97.25 33 LEU B O 1
ATOM 4267 N N . THR B 1 34 ? -14.695 39.812 1.833 1 96.31 34 THR B N 1
ATOM 4268 C CA . THR B 1 34 ? -14.266 39.906 0.443 1 96.31 34 THR B CA 1
ATOM 4269 C C . THR B 1 34 ? -13.906 41.344 0.097 1 96.31 34 THR B C 1
ATOM 4271 O O . THR B 1 34 ? -13.305 41.625 -0.948 1 96.31 34 THR B O 1
ATOM 4274 N N . GLU B 1 35 ? -14.219 42.25 0.987 1 95.38 35 GLU B N 1
ATOM 4275 C CA . GLU B 1 35 ? -13.945 43.688 0.726 1 95.38 35 GLU B CA 1
ATOM 4276 C C . GLU B 1 35 ? -12.688 44.125 1.456 1 95.38 35 GLU B C 1
ATOM 4278 O O . GLU B 1 35 ? -12.312 45.312 1.376 1 95.38 35 GLU B O 1
ATOM 4283 N N . VAL B 1 36 ? -12.039 43.25 2.152 1 94.88 36 VAL B N 1
ATOM 4284 C CA . VAL B 1 36 ? -10.812 43.531 2.883 1 94.88 36 VAL B CA 1
ATOM 4285 C C . VAL B 1 36 ? -9.672 42.688 2.322 1 94.88 36 VAL B C 1
ATOM 4287 O O . VAL B 1 36 ? -9.812 41.469 2.158 1 94.88 36 VAL B O 1
ATOM 4290 N N . ASP B 1 37 ? -8.531 43.312 2.037 1 93.25 37 ASP B N 1
ATOM 4291 C CA . ASP B 1 37 ? -7.367 42.562 1.567 1 93.25 37 ASP B CA 1
ATOM 4292 C C . ASP B 1 37 ? -6.828 41.656 2.662 1 93.25 37 ASP B C 1
ATOM 4294 O O . ASP B 1 37 ? -6.656 42.062 3.807 1 93.25 37 ASP B O 1
ATOM 4298 N N . HIS B 1 38 ? -6.566 40.469 2.336 1 94.31 38 HIS B N 1
ATOM 4299 C CA . HIS B 1 38 ? -6.09 39.562 3.379 1 94.31 38 HIS B CA 1
ATOM 4300 C C . HIS B 1 38 ? -5.234 38.438 2.795 1 94.31 38 HIS B C 1
ATOM 4302 O O . HIS B 1 38 ? -5.477 37.25 3.072 1 94.31 38 HIS B O 1
ATOM 4308 N N . PRO B 1 39 ? -4.25 38.781 2 1 94.5 39 PRO B N 1
ATOM 4309 C CA . PRO B 1 39 ? -3.328 37.781 1.483 1 94.5 39 PRO B CA 1
ATOM 4310 C C . PRO B 1 39 ? -2.406 37.219 2.562 1 94.5 39 PRO B C 1
ATOM 4312 O O . PRO B 1 39 ? -2.182 37.844 3.588 1 94.5 39 PRO B O 1
ATOM 4315 N N . SER B 1 40 ? -1.878 36.062 2.377 1 94.25 40 SER B N 1
ATOM 4316 C CA . SER B 1 40 ? -0.808 35.562 3.232 1 94.25 40 SER B CA 1
ATOM 4317 C C . SER B 1 40 ? 0.35 36.562 3.309 1 94.25 40 SER B C 1
ATOM 4319 O O . SER B 1 40 ? 0.628 37.281 2.342 1 94.25 40 SER B O 1
ATOM 4321 N N . PHE B 1 41 ? 1.019 36.688 4.402 1 93.69 41 PHE B N 1
ATOM 4322 C CA . PHE B 1 41 ? 2.086 37.594 4.734 1 93.69 41 PHE B CA 1
ATOM 4323 C C . PHE B 1 41 ? 1.55 39.031 4.82 1 93.69 41 PHE B C 1
ATOM 4325 O O . PHE B 1 41 ? 2.297 39.969 5.125 1 93.69 41 PHE B O 1
ATOM 4332 N N . GLY B 1 42 ? 0.344 39.219 4.555 1 93.44 42 GLY B N 1
ATOM 4333 C CA . GLY B 1 42 ? -0.311 40.531 4.648 1 93.44 42 GLY B CA 1
ATOM 4334 C C . GLY B 1 42 ? -1.585 40.5 5.473 1 93.44 42 GLY B C 1
ATOM 4335 O O . GLY B 1 42 ? -2.613 41.031 5.059 1 93.44 42 GLY B O 1
ATOM 4336 N N . CYS B 1 43 ? -1.568 39.875 6.613 1 93.88 43 CYS B N 1
ATOM 4337 C CA . CYS B 1 43 ? -2.777 39.656 7.398 1 93.88 43 CYS B CA 1
ATOM 4338 C C . CYS B 1 43 ? -3.043 40.812 8.344 1 93.88 43 CYS B C 1
ATOM 4340 O O . CYS B 1 43 ? -4.074 40.844 9.023 1 93.88 43 CYS B O 1
ATOM 4342 N N . GLY B 1 44 ? -2.215 41.719 8.336 1 95.56 44 GLY B N 1
ATOM 4343 C CA . GLY B 1 44 ? -2.357 42.812 9.289 1 95.56 44 GLY B CA 1
ATOM 4344 C C . GLY B 1 44 ? -3.684 43.562 9.164 1 95.56 44 GLY B C 1
ATOM 4345 O O . GLY B 1 44 ? -4.367 43.781 10.164 1 95.56 44 GLY B O 1
ATOM 4346 N N . GLU B 1 45 ? -4.035 43.906 7.992 1 95.44 45 GLU B N 1
ATOM 4347 C CA . GLU B 1 45 ? -5.254 44.688 7.766 1 95.44 45 GLU B CA 1
ATOM 4348 C C . GLU B 1 45 ? -6.496 43.875 8.148 1 95.44 45 GLU B C 1
ATOM 4350 O O . GLU B 1 45 ? -7.352 44.375 8.891 1 95.44 45 GLU B O 1
ATOM 4355 N N . ILE B 1 46 ? -6.566 42.719 7.68 1 97.25 46 ILE B N 1
ATOM 4356 C CA . ILE B 1 46 ? -7.742 41.906 7.945 1 97.25 46 ILE B CA 1
ATOM 4357 C C . ILE B 1 46 ? -7.848 41.625 9.445 1 97.25 46 ILE B C 1
ATOM 4359 O O . ILE B 1 46 ? -8.945 41.625 10.008 1 97.25 46 ILE B O 1
ATOM 4363 N N . THR B 1 47 ? -6.746 41.375 10.062 1 98.31 47 THR B N 1
ATOM 4364 C CA . THR B 1 47 ? -6.738 41.094 11.492 1 98.31 47 THR B CA 1
ATOM 4365 C C . THR B 1 47 ? -7.312 42.281 12.273 1 98.31 47 THR B C 1
ATOM 4367 O O . THR B 1 47 ? -8.164 42.094 13.148 1 98.31 47 THR B O 1
ATOM 4370 N N . GLN B 1 48 ? -6.902 43.438 11.945 1 97.88 48 GLN B N 1
ATOM 4371 C CA . GLN B 1 48 ? -7.367 44.656 12.641 1 97.88 48 GLN B CA 1
ATOM 4372 C C . GLN B 1 48 ? -8.852 44.906 12.383 1 97.88 48 GLN B C 1
ATOM 4374 O O . GLN B 1 48 ? -9.586 45.281 13.289 1 97.88 48 GLN B O 1
ATOM 4379 N N . VAL B 1 49 ? -9.227 44.719 11.164 1 97.81 49 VAL B N 1
ATOM 4380 C CA . VAL B 1 49 ? -10.625 44.938 10.805 1 97.81 49 VAL B CA 1
ATOM 4381 C C . VAL B 1 49 ? -11.516 43.938 11.555 1 97.81 49 VAL B C 1
ATOM 4383 O O . VAL B 1 49 ? -12.516 44.344 12.156 1 97.81 49 VAL B O 1
ATOM 4386 N N . VAL B 1 50 ? -11.156 42.719 11.531 1 98.56 50 VAL B N 1
ATOM 4387 C CA . VAL B 1 50 ? -11.961 41.688 12.188 1 98.56 50 VAL B CA 1
ATOM 4388 C C . VAL B 1 50 ? -11.945 41.906 13.703 1 98.56 50 VAL B C 1
ATOM 4390 O O . VAL B 1 50 ? -12.969 41.719 14.367 1 98.56 50 VAL B O 1
ATOM 4393 N N . LYS B 1 51 ? -10.805 42.25 14.242 1 98.44 51 LYS B N 1
ATOM 4394 C CA . LYS B 1 51 ? -10.75 42.562 15.664 1 98.44 51 LYS B CA 1
ATOM 4395 C C . LYS B 1 51 ? -11.734 43.656 16.016 1 98.44 51 LYS B C 1
ATOM 4397 O O . LYS B 1 51 ? -12.422 43.594 17.047 1 98.44 51 LYS B O 1
ATOM 4402 N N . SER B 1 52 ? -11.68 44.688 15.242 1 98.12 52 SER B N 1
ATOM 4403 C CA . SER B 1 52 ? -12.586 45.812 15.492 1 98.12 52 SER B CA 1
ATOM 4404 C C . SER B 1 52 ? -14.039 45.344 15.5 1 98.12 52 SER B C 1
ATOM 4406 O O . SER B 1 52 ? -14.828 45.781 16.344 1 98.12 52 SER B O 1
ATOM 4408 N N . TRP B 1 53 ? -14.359 44.531 14.508 1 98.12 53 TRP B N 1
ATOM 4409 C CA . TRP B 1 53 ? -15.711 44 14.469 1 98.12 53 TRP B CA 1
ATOM 4410 C C . TRP B 1 53 ? -16.016 43.219 15.742 1 98.12 53 TRP B C 1
ATOM 4412 O O . TRP B 1 53 ? -17.078 43.375 16.344 1 98.12 53 TRP B O 1
ATOM 4422 N N . CYS B 1 54 ? -15.148 42.375 16.172 1 98.44 54 CYS B N 1
ATOM 4423 C CA . CYS B 1 54 ? -15.32 41.562 17.375 1 98.44 54 CYS B CA 1
ATOM 4424 C C . CYS B 1 54 ? -15.5 42.469 18.609 1 98.44 54 CYS B C 1
ATOM 4426 O O . CYS B 1 54 ? -16.391 42.219 19.422 1 98.44 54 CYS B O 1
ATOM 4428 N N . ASP B 1 55 ? -14.672 43.469 18.719 1 97.69 55 ASP B N 1
ATOM 4429 C CA . ASP B 1 55 ? -14.727 44.406 19.844 1 97.69 55 ASP B CA 1
ATOM 4430 C C . ASP B 1 55 ? -16.078 45.094 19.906 1 97.69 55 ASP B C 1
ATOM 4432 O O . ASP B 1 55 ? -16.656 45.25 20.984 1 97.69 55 ASP B O 1
ATOM 4436 N N . GLN B 1 56 ? -16.5 45.5 18.812 1 97.19 56 GLN B N 1
ATOM 4437 C CA . GLN B 1 56 ? -17.766 46.219 18.734 1 97.19 56 GLN B CA 1
ATOM 4438 C C . GLN B 1 56 ? -18.938 45.344 19.172 1 97.19 56 GLN B C 1
ATOM 4440 O O . GLN B 1 56 ? -19.938 45.844 19.703 1 97.19 56 GLN B O 1
ATOM 4445 N N . MET B 1 57 ? -18.688 44.062 19.016 1 97.25 57 MET B N 1
ATOM 4446 C CA . MET B 1 57 ? -19.75 43.125 19.359 1 97.25 57 MET B CA 1
ATOM 4447 C C . MET B 1 57 ? -19.578 42.625 20.781 1 97.25 57 MET B C 1
ATOM 4449 O O . MET B 1 57 ? -20.359 41.781 21.25 1 97.25 57 MET B O 1
ATOM 4453 N N . GLY B 1 58 ? -18.531 43 21.438 1 95.88 58 GLY B N 1
ATOM 4454 C CA . GLY B 1 58 ? -18.391 42.781 22.859 1 95.88 58 GLY B CA 1
ATOM 4455 C C . GLY B 1 58 ? -17.516 41.562 23.188 1 95.88 58 GLY B C 1
ATOM 4456 O O . GLY B 1 58 ? -17.422 41.156 24.344 1 95.88 58 GLY B O 1
ATOM 4457 N N . ALA B 1 59 ? -16.906 41.031 22.266 1 97.88 59 ALA B N 1
ATOM 4458 C CA . ALA B 1 59 ? -16 39.906 22.531 1 97.88 59 ALA B CA 1
ATOM 4459 C C . ALA B 1 59 ? -14.68 40.406 23.125 1 97.88 59 ALA B C 1
ATOM 4461 O O . ALA B 1 59 ? -14.227 41.5 22.797 1 97.88 59 ALA B O 1
ATOM 4462 N N . GLU B 1 60 ? -14.125 39.625 24.047 1 97.81 60 GLU B N 1
ATOM 4463 C CA . GLU B 1 60 ? -12.758 39.906 24.484 1 97.81 60 GLU B CA 1
ATOM 4464 C C . GLU B 1 60 ? -11.734 39.406 23.469 1 97.81 60 GLU B C 1
ATOM 4466 O O . GLU B 1 60 ? -11.711 38.219 23.141 1 97.81 60 GLU B O 1
ATOM 4471 N N . THR B 1 61 ? -10.891 40.312 23.031 1 98.19 61 THR B N 1
ATOM 4472 C CA . THR B 1 61 ? -10.008 39.938 21.938 1 98.19 61 THR B CA 1
ATOM 4473 C C . THR B 1 61 ? -8.547 40.031 22.359 1 98.19 61 THR B C 1
ATOM 4475 O O . THR B 1 61 ? -8.195 40.844 23.219 1 98.19 61 THR B O 1
ATOM 4478 N N . GLU B 1 62 ? -7.719 39.156 21.828 1 97.75 62 GLU B N 1
ATOM 4479 C CA . GLU B 1 62 ? -6.262 39.156 21.891 1 97.75 62 GLU B CA 1
ATOM 4480 C C . GLU B 1 62 ? -5.641 39.031 20.5 1 97.75 62 GLU B C 1
ATOM 4482 O O . GLU B 1 62 ? -6.133 38.281 19.672 1 97.75 62 GLU B O 1
ATOM 4487 N N . ILE B 1 63 ? -4.59 39.812 20.25 1 97.31 63 ILE B N 1
ATOM 4488 C CA . ILE B 1 63 ? -3.789 39.688 19.047 1 97.31 63 ILE B CA 1
ATOM 4489 C C . ILE B 1 63 ? -2.316 39.531 19.406 1 97.31 63 ILE B C 1
ATOM 4491 O O . ILE B 1 63 ? -1.833 40.156 20.359 1 97.31 63 ILE B O 1
ATOM 4495 N N . ASP B 1 64 ? -1.606 38.75 18.75 1 95.94 64 ASP B N 1
ATOM 4496 C CA . ASP B 1 64 ? -0.17 38.625 18.984 1 95.94 64 ASP B CA 1
ATOM 4497 C C . ASP B 1 64 ? 0.622 39.312 17.875 1 95.94 64 ASP B C 1
ATOM 4499 O O . ASP B 1 64 ? 0.042 39.938 16.984 1 95.94 64 ASP B O 1
ATOM 4503 N N . GLU B 1 65 ? 2.004 39.312 17.969 1 94.62 65 GLU B N 1
ATOM 4504 C CA . GLU B 1 65 ? 2.887 40 17.047 1 94.62 65 GLU B CA 1
ATOM 4505 C C . GLU B 1 65 ? 2.852 39.375 15.656 1 94.62 65 GLU B C 1
ATOM 4507 O O . GLU B 1 65 ? 3.311 39.969 14.68 1 94.62 65 GLU B O 1
ATOM 4512 N N . HIS B 1 66 ? 2.186 38.281 15.523 1 95.69 66 HIS B N 1
ATOM 4513 C CA . HIS B 1 66 ? 2.111 37.594 14.25 1 95.69 66 HIS B CA 1
ATOM 4514 C C . HIS B 1 66 ? 0.734 37.719 13.617 1 95.69 66 HIS B C 1
ATOM 4516 O O . HIS B 1 66 ? 0.45 37.125 12.586 1 95.69 66 HIS B O 1
ATOM 4522 N N . ASN B 1 67 ? -0.133 38.469 14.227 1 97.19 67 ASN B N 1
ATOM 4523 C CA . ASN B 1 67 ? -1.448 38.844 13.711 1 97.19 67 ASN B CA 1
ATOM 4524 C C . ASN B 1 67 ? -2.461 37.719 13.914 1 97.19 67 ASN B C 1
ATOM 4526 O O . ASN B 1 67 ? -3.436 37.594 13.172 1 97.19 67 ASN B O 1
ATOM 4530 N N . ASN B 1 68 ? -2.174 36.781 14.828 1 98.19 68 ASN B N 1
ATOM 4531 C CA . ASN B 1 68 ? -3.225 35.875 15.258 1 98.19 68 ASN B CA 1
ATOM 4532 C C . ASN B 1 68 ? -4.281 36.594 16.094 1 98.19 68 ASN B C 1
ATOM 4534 O O . ASN B 1 68 ? -3.955 37.469 16.906 1 98.19 68 ASN B O 1
ATOM 4538 N N . LEU B 1 69 ? -5.535 36.25 15.891 1 98.69 69 LEU B N 1
ATOM 4539 C CA . LEU B 1 69 ? -6.633 36.875 16.609 1 98.69 69 LEU B CA 1
ATOM 4540 C C . LEU B 1 69 ? -7.449 35.844 17.375 1 98.69 69 LEU B C 1
ATOM 4542 O O . LEU B 1 69 ? -7.887 34.844 16.812 1 98.69 69 LEU B O 1
ATOM 4546 N N . ILE B 1 70 ? -7.594 36.094 18.656 1 98.62 70 ILE B N 1
ATOM 4547 C CA . ILE B 1 70 ? -8.445 35.25 19.516 1 98.62 70 ILE B CA 1
ATOM 4548 C C . ILE B 1 70 ? -9.602 36.094 20.047 1 98.62 70 ILE B C 1
ATOM 4550 O O . ILE B 1 70 ? -9.398 37.219 20.516 1 98.62 70 ILE B O 1
ATOM 4554 N N . ALA B 1 71 ? -10.781 35.625 19.938 1 98.75 71 ALA B N 1
ATOM 4555 C CA . ALA B 1 71 ? -11.961 36.219 20.547 1 98.75 71 ALA B CA 1
ATOM 4556 C C . ALA B 1 71 ? -12.602 35.281 21.547 1 98.75 71 ALA B C 1
ATOM 4558 O O . ALA B 1 71 ? -12.805 34.094 21.266 1 98.75 71 ALA B O 1
ATOM 4559 N N . ARG B 1 72 ? -12.859 35.75 22.688 1 98.31 72 ARG B N 1
ATOM 4560 C CA . ARG B 1 72 ? -13.477 34.938 23.734 1 98.31 72 ARG B CA 1
ATOM 4561 C C . ARG B 1 72 ? -14.844 35.5 24.125 1 98.31 72 ARG B C 1
ATOM 4563 O O . ARG B 1 72 ? -15.016 36.719 24.219 1 98.31 72 ARG B O 1
ATOM 4570 N N . ILE B 1 73 ? -15.82 34.594 24.266 1 97.44 73 ILE B N 1
ATOM 4571 C CA . ILE B 1 73 ? -17.156 34.969 24.719 1 97.44 73 ILE B CA 1
ATOM 4572 C C . ILE B 1 73 ? -17.578 34.094 25.875 1 97.44 73 ILE B C 1
ATOM 4574 O O . ILE B 1 73 ? -17.281 32.875 25.891 1 97.44 73 ILE B O 1
ATOM 4578 N N . PRO B 1 74 ? -18.234 34.656 26.812 1 97 74 PRO B N 1
ATOM 4579 C CA . PRO B 1 74 ? -18.703 33.875 27.953 1 97 74 PRO B CA 1
ATOM 4580 C C . PRO B 1 74 ? -19.891 32.969 27.625 1 97 74 PRO B C 1
ATOM 4582 O O . PRO B 1 74 ? -20.5 33.125 26.562 1 97 74 PRO B O 1
ATOM 4585 N N . ALA B 1 75 ? -20.172 32.094 28.547 1 97.12 75 ALA B N 1
ATOM 4586 C CA . ALA B 1 75 ? -21.312 31.188 28.391 1 97.12 75 ALA B CA 1
ATOM 4587 C C . ALA B 1 75 ? -22.625 31.969 28.344 1 97.12 75 ALA B C 1
ATOM 4589 O O . ALA B 1 75 ? -22.703 33.062 28.891 1 97.12 75 ALA B O 1
ATOM 4590 N N . ASN B 1 76 ? -23.516 31.422 27.641 1 96.69 76 ASN B N 1
ATOM 4591 C CA . ASN B 1 76 ? -24.891 31.906 27.656 1 96.69 76 ASN B CA 1
ATOM 4592 C C . ASN B 1 76 ? -25.875 30.75 27.797 1 96.69 76 ASN B C 1
ATOM 4594 O O . ASN B 1 76 ? -25.984 29.891 26.922 1 96.69 76 ASN B O 1
ATOM 4598 N N . GLY B 1 77 ? -26.594 30.75 28.875 1 94.75 77 GLY B N 1
ATOM 4599 C CA . GLY B 1 77 ? -27.562 29.703 29.125 1 94.75 77 GLY B CA 1
ATOM 4600 C C . GLY B 1 77 ? -26.953 28.422 29.656 1 94.75 77 GLY B C 1
ATOM 4601 O O . GLY B 1 77 ? -27.672 27.547 30.141 1 94.75 77 GLY B O 1
ATOM 4602 N N . MET B 1 78 ? -25.719 28.266 29.578 1 94.31 78 MET B N 1
ATOM 4603 C CA . MET B 1 78 ? -24.969 27.156 30.172 1 94.31 78 MET B CA 1
ATOM 4604 C C . MET B 1 78 ? -24.141 27.625 31.344 1 94.31 78 MET B C 1
ATOM 4606 O O . MET B 1 78 ? -23.812 28.797 31.453 1 94.31 78 MET B O 1
ATOM 4610 N N . PRO B 1 79 ? -23.797 26.625 32.219 1 93.19 79 PRO B N 1
ATOM 4611 C CA . PRO B 1 79 ? -22.906 26.984 33.312 1 93.19 79 PRO B CA 1
ATOM 4612 C C . PRO B 1 79 ? -21.562 27.5 32.844 1 93.19 79 PRO B C 1
ATOM 4614 O O . PRO B 1 79 ? -21.016 27.016 31.859 1 93.19 79 PRO B O 1
ATOM 4617 N N . GLU B 1 80 ? -21.062 28.344 33.656 1 91 80 GLU B N 1
ATOM 4618 C CA . GLU B 1 80 ? -19.781 28.938 33.312 1 91 80 GLU B CA 1
ATOM 4619 C C . GLU B 1 80 ? -18.656 27.906 33.312 1 91 80 GLU B C 1
ATOM 4621 O O . GLU B 1 80 ? -17.672 28.047 32.594 1 91 80 GLU B O 1
ATOM 4626 N N . ASN B 1 81 ? -18.891 26.891 34.062 1 93 81 ASN B N 1
ATOM 4627 C CA . ASN B 1 81 ? -17.859 25.859 34.156 1 93 81 ASN B CA 1
ATOM 4628 C C . ASN B 1 81 ? -18.062 24.766 33.094 1 93 81 ASN B C 1
ATOM 4630 O O . ASN B 1 81 ? -17.422 23.719 33.156 1 93 81 ASN B O 1
ATOM 4634 N N . SER B 1 82 ? -18.984 25.062 32.188 1 94.81 82 SER B N 1
ATOM 4635 C CA . SER B 1 82 ? -19.141 24.156 31.047 1 94.81 82 SER B CA 1
ATOM 4636 C C . SER B 1 82 ? -17.859 24.062 30.219 1 94.81 82 SER B C 1
ATOM 4638 O O . SER B 1 82 ? -17.016 24.969 30.281 1 94.81 82 SER B O 1
ATOM 4640 N N . PRO B 1 83 ? -17.719 22.953 29.547 1 96.56 83 PRO B N 1
ATOM 4641 C CA . PRO B 1 83 ? -16.531 22.828 28.703 1 96.56 83 PRO B CA 1
ATOM 4642 C C . PRO B 1 83 ? -16.391 23.984 27.703 1 96.56 83 PRO B C 1
ATOM 4644 O O . PRO B 1 83 ? -17.375 24.391 27.094 1 96.56 83 PRO B O 1
ATOM 4647 N N . VAL B 1 84 ? -15.188 24.516 27.594 1 97.81 84 VAL B N 1
ATOM 4648 C CA . VAL B 1 84 ? -14.906 25.562 26.625 1 97.81 84 VAL B CA 1
ATOM 4649 C C . VAL B 1 84 ? -14.859 24.953 25.219 1 97.81 84 VAL B C 1
ATOM 4651 O O . VAL B 1 84 ? -14.242 23.906 25 1 97.81 84 VAL B O 1
ATOM 4654 N N . VAL B 1 85 ? -15.531 25.594 24.312 1 98 85 VAL B N 1
ATOM 4655 C CA . VAL B 1 85 ? -15.57 25.141 22.922 1 98 85 VAL B CA 1
ATOM 4656 C C . VAL B 1 85 ? -14.859 26.141 22.031 1 98 85 VAL B C 1
ATOM 4658 O O . VAL B 1 85 ? -15.039 27.359 22.172 1 98 85 VAL B O 1
ATOM 4661 N N . SER B 1 86 ? -14.023 25.594 21.156 1 98.38 86 SER B N 1
ATOM 4662 C CA . SER B 1 86 ? -13.344 26.469 20.203 1 98.38 86 SER B CA 1
ATOM 4663 C C . SER B 1 86 ? -13.852 26.234 18.781 1 98.38 86 SER B C 1
ATOM 4665 O O . SER B 1 86 ? -14.102 25.094 18.391 1 98.38 86 SER B O 1
ATOM 4667 N N . ILE B 1 87 ? -14.031 27.297 18.031 1 98.62 87 ILE B N 1
ATOM 4668 C CA . ILE B 1 87 ? -14.062 27.266 16.578 1 98.62 87 ILE B CA 1
ATOM 4669 C C . ILE B 1 87 ? -12.758 27.828 16.016 1 98.62 87 ILE B C 1
ATOM 4671 O O . ILE B 1 87 ? -12.336 28.922 16.391 1 98.62 87 ILE B O 1
ATOM 4675 N N . GLN B 1 88 ? -12.141 27.047 15.234 1 98.62 88 GLN B N 1
ATOM 4676 C CA . GLN B 1 88 ? -10.82 27.422 14.734 1 98.62 88 GLN B CA 1
ATOM 4677 C C . GLN B 1 88 ? -10.828 27.594 13.219 1 98.62 88 GLN B C 1
ATOM 4679 O O . GLN B 1 88 ? -11.398 26.766 12.5 1 98.62 88 GLN B O 1
ATOM 4684 N N . THR B 1 89 ? -10.242 28.641 12.719 1 98.38 89 THR B N 1
ATOM 4685 C CA . THR B 1 89 ? -10.156 29.016 11.312 1 98.38 89 THR B CA 1
ATOM 4686 C C . THR B 1 89 ? -8.914 29.875 11.055 1 98.38 89 THR B C 1
ATOM 4688 O O . THR B 1 89 ? -8.078 30.031 11.945 1 98.38 89 THR B O 1
ATOM 4691 N N . HIS B 1 90 ? -8.758 30.359 9.82 1 98.38 90 HIS B N 1
ATOM 4692 C CA . HIS B 1 90 ? -7.617 31.234 9.539 1 98.38 90 HIS B CA 1
ATOM 4693 C C . HIS B 1 90 ? -8.039 32.438 8.711 1 98.38 90 HIS B C 1
ATOM 4695 O O . HIS B 1 90 ? -9.016 32.375 7.965 1 98.38 90 HIS B O 1
ATOM 4701 N N . LEU B 1 91 ? -7.246 33.438 8.797 1 98.5 91 LEU B N 1
ATOM 4702 C CA . LEU B 1 91 ? -7.621 34.75 8.281 1 98.5 91 LEU B CA 1
ATOM 4703 C C . LEU B 1 91 ? -7.109 34.938 6.855 1 98.5 91 LEU B C 1
ATOM 4705 O O . LEU B 1 91 ? -7.715 35.656 6.062 1 98.5 91 LEU B O 1
ATOM 4709 N N . ASP B 1 92 ? -5.957 34.344 6.578 1 97.25 92 ASP B N 1
ATOM 4710 C CA . ASP B 1 92 ? -5.32 34.625 5.293 1 97.25 92 ASP B CA 1
ATOM 4711 C C . ASP B 1 92 ? -5.945 33.781 4.18 1 97.25 92 ASP B C 1
ATOM 4713 O O . ASP B 1 92 ? -6.66 32.812 4.445 1 97.25 92 ASP B O 1
ATOM 4717 N N . MET B 1 93 ? -5.762 34.219 2.926 1 95.31 93 MET B N 1
ATOM 4718 C CA . MET B 1 93 ? -6.172 33.469 1.739 1 95.31 93 MET B CA 1
ATOM 4719 C C . MET B 1 93 ? -5.043 33.406 0.716 1 95.31 93 MET B C 1
ATOM 4721 O O . MET B 1 93 ? -4.156 34.281 0.719 1 95.31 93 MET B O 1
ATOM 4725 N N . VAL B 1 94 ? -5.023 32.344 -0.093 1 91.81 94 VAL B N 1
ATOM 4726 C CA . VAL B 1 94 ? -4.188 32.344 -1.29 1 91.81 94 VAL B CA 1
ATOM 4727 C C . VAL B 1 94 ? -4.773 33.312 -2.328 1 91.81 94 VAL B C 1
ATOM 4729 O O . VAL B 1 94 ? -5.93 33.156 -2.732 1 91.81 94 VAL B O 1
ATOM 4732 N N . TRP B 1 95 ? -4.023 34.25 -2.717 1 91.88 95 TRP B N 1
ATOM 4733 C CA . TRP B 1 95 ? -4.5 35.219 -3.684 1 91.88 95 TRP B CA 1
ATOM 4734 C C . TRP B 1 95 ? -4.02 34.875 -5.09 1 91.88 95 TRP B C 1
ATOM 4736 O O . TRP B 1 95 ? -2.814 34.781 -5.336 1 91.88 95 TRP B O 1
ATOM 4746 N N . VAL B 1 96 ? -4.941 34.656 -5.918 1 89.94 96 VAL B N 1
ATOM 4747 C CA . VAL B 1 96 ? -4.676 34.469 -7.34 1 89.94 96 VAL B CA 1
ATOM 4748 C C . VAL B 1 96 ? -5.691 35.25 -8.164 1 89.94 96 VAL B C 1
ATOM 4750 O O . VAL B 1 96 ? -6.875 35.312 -7.816 1 89.94 96 VAL B O 1
ATOM 4753 N N . GLY B 1 97 ? -5.227 35.906 -9.156 1 91.56 97 GLY B N 1
ATOM 4754 C CA . GLY B 1 97 ? -6.145 36.594 -10.055 1 91.56 97 GLY B CA 1
ATOM 4755 C C . GLY B 1 97 ? -6.098 38.094 -9.922 1 91.56 97 GLY B C 1
ATOM 4756 O O . GLY B 1 97 ? -5.043 38.688 -9.656 1 91.56 97 GLY B O 1
ATOM 4757 N N . GLU B 1 98 ? -7.215 38.688 -10.305 1 91.62 98 GLU B N 1
ATOM 4758 C CA . GLU B 1 98 ? -7.242 40.125 -10.352 1 91.62 98 GLU B CA 1
ATOM 4759 C C . GLU B 1 98 ? -8.336 40.688 -9.453 1 91.62 98 GLU B C 1
ATOM 4761 O O . GLU B 1 98 ? -9.367 40.062 -9.234 1 91.62 98 GLU B O 1
ATOM 4766 N N . LYS B 1 99 ? -8.008 41.844 -8.93 1 87.88 99 LYS B N 1
ATOM 4767 C CA . LYS B 1 99 ? -9.031 42.625 -8.195 1 87.88 99 LYS B CA 1
ATOM 4768 C C . LYS B 1 99 ? -9.797 43.531 -9.125 1 87.88 99 LYS B C 1
ATOM 4770 O O . LYS B 1 99 ? -9.242 44.062 -10.102 1 87.88 99 LYS B O 1
ATOM 4775 N N . ILE B 1 100 ? -11.031 43.688 -8.766 1 84.44 100 ILE B N 1
ATOM 4776 C CA . ILE B 1 100 ? -11.859 44.656 -9.469 1 84.44 100 ILE B CA 1
ATOM 4777 C C . ILE B 1 100 ? -12.242 45.781 -8.523 1 84.44 100 ILE B C 1
ATOM 4779 O O . ILE B 1 100 ? -12.906 45.562 -7.516 1 84.44 100 ILE B O 1
ATOM 4783 N N . ASP B 1 101 ? -11.875 47 -8.844 1 81.94 101 ASP B N 1
ATOM 4784 C CA . ASP B 1 101 ? -12.078 48.156 -7.992 1 81.94 101 ASP B CA 1
ATOM 4785 C C . ASP B 1 101 ? -11.5 47.938 -6.598 1 81.94 101 ASP B C 1
ATOM 4787 O O . ASP B 1 101 ? -12.141 48.25 -5.594 1 81.94 101 ASP B O 1
ATOM 4791 N N . GLY B 1 102 ? -10.445 47.156 -6.562 1 81.81 102 GLY B N 1
ATOM 4792 C CA . GLY B 1 102 ? -9.664 46.969 -5.348 1 81.81 102 GLY B CA 1
ATOM 4793 C C . GLY B 1 102 ? -10.211 45.875 -4.445 1 81.81 102 GLY B C 1
ATOM 4794 O O . GLY B 1 102 ? -9.719 45.688 -3.332 1 81.81 102 GLY B O 1
ATOM 4795 N N . LYS B 1 103 ? -11.188 45.219 -4.938 1 89.12 103 LYS B N 1
ATOM 4796 C CA . LYS B 1 103 ? -11.82 44.188 -4.113 1 89.12 103 LYS B CA 1
ATOM 4797 C C . LYS B 1 103 ? -12.008 42.906 -4.895 1 89.12 103 LYS B C 1
ATOM 4799 O O . LYS B 1 103 ? -11.82 42.875 -6.113 1 89.12 103 LYS B O 1
ATOM 4804 N N . ILE B 1 104 ? -12.344 41.812 -4.145 1 94.19 104 ILE B N 1
ATOM 4805 C CA . ILE B 1 104 ? -12.734 40.562 -4.773 1 94.19 104 ILE B CA 1
ATOM 4806 C C . ILE B 1 104 ? -14.141 40.719 -5.355 1 94.19 104 ILE B C 1
ATOM 4808 O O . ILE B 1 104 ? -15.094 41.031 -4.633 1 94.19 104 ILE B O 1
ATOM 4812 N N . LYS B 1 105 ? -14.266 40.594 -6.609 1 94.94 105 LYS B N 1
ATOM 4813 C CA . LYS B 1 105 ? -15.586 40.594 -7.223 1 94.94 105 LYS B CA 1
ATOM 4814 C C . LYS B 1 105 ? -16.312 39.281 -6.992 1 94.94 105 LYS B C 1
ATOM 4816 O O . LYS B 1 105 ? -15.82 38.219 -7.41 1 94.94 105 LYS B O 1
ATOM 4821 N N . VAL B 1 106 ? -17.453 39.375 -6.336 1 97.06 106 VAL B N 1
ATOM 4822 C CA . VAL B 1 106 ? -18.234 38.188 -6.035 1 97.06 106 VAL B CA 1
ATOM 4823 C C . VAL B 1 106 ? -19.516 38.188 -6.871 1 97.06 106 VAL B C 1
ATOM 4825 O O . VAL B 1 106 ? -20.125 39.219 -7.09 1 97.06 106 VAL B O 1
ATOM 4828 N N . GLU B 1 107 ? -19.891 37.031 -7.328 1 97.12 107 GLU B N 1
ATOM 4829 C CA . GLU B 1 107 ? -21.141 36.875 -8.07 1 97.12 107 GLU B CA 1
ATOM 4830 C C . GLU B 1 107 ? -21.969 35.719 -7.535 1 97.12 107 GLU B C 1
ATOM 4832 O O . GLU B 1 107 ? -21.422 34.75 -7.02 1 97.12 107 GLU B O 1
ATOM 4837 N N . LEU B 1 108 ? -23.234 35.938 -7.57 1 97 108 LEU B N 1
ATOM 4838 C CA . LEU B 1 108 ? -24.188 34.844 -7.348 1 97 108 LEU B CA 1
ATOM 4839 C C . LEU B 1 108 ? -24.578 34.188 -8.664 1 97 108 LEU B C 1
ATOM 4841 O O . LEU B 1 108 ? -25.078 34.844 -9.578 1 97 108 LEU B O 1
ATOM 4845 N N . GLN B 1 109 ? -24.266 32.906 -8.789 1 96.81 109 GLN B N 1
ATOM 4846 C CA . GLN B 1 109 ? -24.516 32.188 -10.039 1 96.81 109 GLN B CA 1
ATOM 4847 C C . GLN B 1 109 ? -25.203 30.844 -9.781 1 96.81 109 GLN B C 1
ATOM 4849 O O . GLN B 1 109 ? -25.234 30.375 -8.648 1 96.81 109 GLN B O 1
ATOM 4854 N N . GLU B 1 110 ? -25.859 30.391 -10.836 1 95.38 110 GLU B N 1
ATOM 4855 C CA . GLU B 1 110 ? -26.344 29.016 -10.852 1 95.38 110 GLU B CA 1
ATOM 4856 C C . GLU B 1 110 ? -25.406 28.094 -11.609 1 95.38 110 GLU B C 1
ATOM 4858 O O . GLU B 1 110 ? -24.984 28.406 -12.719 1 95.38 110 GLU B O 1
ATOM 4863 N N . LYS B 1 111 ? -24.984 27.016 -10.992 1 91.62 111 LYS B N 1
ATOM 4864 C CA . LYS B 1 111 ? -24.094 26.016 -11.586 1 91.62 111 LYS B CA 1
ATOM 4865 C C . LYS B 1 111 ? -24.562 24.594 -11.289 1 91.62 111 LYS B C 1
ATOM 4867 O O . LYS B 1 111 ? -24.578 24.172 -10.133 1 91.62 111 LYS B O 1
ATOM 4872 N N . ASP B 1 112 ? -24.922 23.844 -12.289 1 91.19 112 ASP B N 1
ATOM 4873 C CA . ASP B 1 112 ? -25.344 22.453 -12.188 1 91.19 112 ASP B CA 1
ATOM 4874 C C . ASP B 1 112 ? -26.469 22.297 -11.164 1 91.19 112 ASP B C 1
ATOM 4876 O O . ASP B 1 112 ? -26.422 21.406 -10.312 1 91.19 112 ASP B O 1
ATOM 4880 N N . GLY B 1 113 ? -27.391 23.266 -11.148 1 93.31 113 GLY B N 1
ATOM 4881 C CA . GLY B 1 113 ? -28.562 23.203 -10.289 1 93.31 113 GLY B CA 1
ATOM 4882 C C . GLY B 1 113 ? -28.297 23.719 -8.891 1 93.31 113 GLY B C 1
ATOM 4883 O O . GLY B 1 113 ? -29.172 23.641 -8.016 1 93.31 113 GLY B O 1
ATOM 4884 N N . LYS B 1 114 ? -27.156 24.219 -8.688 1 95.38 114 LYS B N 1
ATOM 4885 C CA . LYS B 1 114 ? -26.781 24.766 -7.383 1 95.38 114 LYS B CA 1
ATOM 4886 C C . LYS B 1 114 ? -26.625 26.281 -7.449 1 95.38 114 LYS B C 1
ATOM 4888 O O . LYS B 1 114 ? -26.125 26.812 -8.438 1 95.38 114 LYS B O 1
ATOM 4893 N N . ARG B 1 115 ? -27.156 26.906 -6.43 1 95.81 115 ARG B N 1
ATOM 4894 C CA . ARG B 1 115 ? -26.859 28.312 -6.246 1 95.81 115 ARG B CA 1
ATOM 4895 C C . ARG B 1 115 ? -25.5 28.516 -5.578 1 95.81 115 ARG B C 1
ATOM 4897 O O . ARG B 1 115 ? -25.266 28.016 -4.477 1 95.81 115 ARG B O 1
ATOM 4904 N N . ILE B 1 116 ? -24.531 29.281 -6.277 1 98 116 ILE B N 1
ATOM 4905 C CA . ILE B 1 116 ? -23.172 29.359 -5.762 1 98 116 ILE B CA 1
ATOM 4906 C C . ILE B 1 116 ? -22.734 30.828 -5.66 1 98 116 ILE B C 1
ATOM 4908 O O . ILE B 1 116 ? -23.219 31.672 -6.418 1 98 116 ILE B O 1
ATOM 4912 N N . LEU B 1 117 ? -21.906 31.141 -4.727 1 97.94 117 LEU B N 1
ATOM 4913 C CA . LEU B 1 117 ? -21.078 32.344 -4.723 1 97.94 117 LEU B CA 1
ATOM 4914 C C . LEU B 1 117 ? -19.734 32.094 -5.395 1 97.94 117 LEU B C 1
ATOM 4916 O O . LEU B 1 117 ? -19.031 31.172 -5.031 1 97.94 117 LEU B O 1
ATOM 4920 N N . VAL B 1 118 ? -19.406 32.906 -6.367 1 97.44 118 VAL B N 1
ATOM 4921 C CA . VAL B 1 118 ? -18.188 32.625 -7.133 1 97.44 118 VAL B CA 1
ATOM 4922 C C . VAL B 1 118 ? -17.391 33.906 -7.312 1 97.44 118 VAL B C 1
ATOM 4924 O O . VAL B 1 118 ? -17.969 35 -7.359 1 97.44 118 VAL B O 1
ATOM 4927 N N . ALA B 1 119 ? -16.109 33.844 -7.254 1 96.81 119 ALA B N 1
ATOM 4928 C CA . ALA B 1 119 ? -15.203 34.906 -7.715 1 96.81 119 ALA B CA 1
ATOM 4929 C C . ALA B 1 119 ? -14.641 34.562 -9.094 1 96.81 119 ALA B C 1
ATOM 4931 O O . ALA B 1 119 ? -13.602 33.906 -9.211 1 96.81 119 ALA B O 1
ATOM 4932 N N . PRO B 1 120 ? -15.258 35.031 -10.102 1 94.69 120 PRO B N 1
ATOM 4933 C CA . PRO B 1 120 ? -14.914 34.625 -11.469 1 94.69 120 PRO B CA 1
ATOM 4934 C C . PRO B 1 120 ? -13.5 35.031 -11.875 1 94.69 120 PRO B C 1
ATOM 4936 O O . PRO B 1 120 ? -12.914 34.438 -12.773 1 94.69 120 PRO B O 1
ATOM 4939 N N . HIS B 1 121 ? -12.922 36.031 -11.25 1 94.25 121 HIS B N 1
ATOM 4940 C CA . HIS B 1 121 ? -11.656 36.562 -11.719 1 94.25 121 HIS B CA 1
ATOM 4941 C C . HIS B 1 121 ? -10.547 36.344 -10.695 1 94.25 121 HIS B C 1
ATOM 4943 O O . HIS B 1 121 ? -9.422 36.812 -10.883 1 94.25 121 HIS B O 1
ATOM 4949 N N . SER B 1 122 ? -10.867 35.719 -9.68 1 94.19 122 SER B N 1
ATOM 4950 C CA . SER B 1 122 ? -9.891 35.5 -8.617 1 94.19 122 SER B CA 1
ATOM 4951 C C . SER B 1 122 ? -10.312 34.344 -7.711 1 94.19 122 SER B C 1
ATOM 4953 O O . SER B 1 122 ? -11.273 33.625 -8.016 1 94.19 122 SER B O 1
ATOM 4955 N N . THR B 1 123 ? -9.508 34.156 -6.664 1 95.31 123 THR B N 1
ATOM 4956 C CA . THR B 1 123 ? -9.969 33.312 -5.559 1 95.31 123 THR B CA 1
ATOM 4957 C C . THR B 1 123 ? -11.047 34.031 -4.754 1 95.31 123 THR B C 1
ATOM 4959 O O . THR B 1 123 ? -11.055 35.281 -4.676 1 95.31 123 THR B O 1
ATOM 4962 N N . LEU B 1 124 ? -11.906 33.312 -4.16 1 96 124 LEU B N 1
ATOM 4963 C CA . LEU B 1 124 ? -13.047 33.844 -3.418 1 96 124 LEU B CA 1
ATOM 4964 C C . LEU B 1 124 ? -12.672 34.125 -1.963 1 96 124 LEU B C 1
ATOM 4966 O O . LEU B 1 124 ? -13.227 35.031 -1.33 1 96 124 LEU B O 1
ATOM 4970 N N . GLY B 1 125 ? -11.773 33.281 -1.479 1 95.94 125 GLY B N 1
ATOM 4971 C CA . GLY B 1 125 ? -11.406 33.375 -0.075 1 95.94 125 GLY B CA 1
ATOM 4972 C C . GLY B 1 125 ? -12.32 32.594 0.834 1 95.94 125 GLY B C 1
ATOM 4973 O O . GLY B 1 125 ? -12.359 32.812 2.043 1 95.94 125 GLY B O 1
ATOM 4974 N N . ALA B 1 126 ? -13.031 31.703 0.273 1 96.62 126 ALA B N 1
ATOM 4975 C CA . ALA B 1 126 ? -13.883 30.844 1.091 1 96.62 126 ALA B CA 1
ATOM 4976 C C . ALA B 1 126 ? -13.039 29.938 1.998 1 96.62 126 ALA B C 1
ATOM 4978 O O . ALA B 1 126 ? -13.5 29.531 3.066 1 96.62 126 ALA B O 1
ATOM 4979 N N . ASP B 1 127 ? -11.875 29.703 1.617 1 94.44 127 ASP B N 1
ATOM 4980 C CA . ASP B 1 127 ? -10.828 29.062 2.412 1 94.44 127 ASP B CA 1
ATOM 4981 C C . ASP B 1 127 ? -9.953 30.109 3.105 1 94.44 127 ASP B C 1
ATOM 4983 O O . ASP B 1 127 ? -8.984 30.609 2.521 1 94.44 127 ASP B O 1
ATOM 4987 N N . ASP B 1 128 ? -10.227 30.5 4.27 1 96.25 128 ASP B N 1
ATOM 4988 C CA . ASP B 1 128 ? -11.203 29.938 5.195 1 96.25 128 ASP B CA 1
ATOM 4989 C C . ASP B 1 128 ? -12.219 30.984 5.629 1 96.25 128 ASP B C 1
ATOM 4991 O O . ASP B 1 128 ? -12.594 31.047 6.801 1 96.25 128 ASP B O 1
ATOM 4995 N N . GLY B 1 129 ? -12.562 31.828 4.738 1 97.81 129 GLY B N 1
ATOM 4996 C CA . GLY B 1 129 ? -13.578 32.844 5.012 1 97.81 129 GLY B CA 1
ATOM 4997 C C . GLY B 1 129 ? -14.875 32.25 5.547 1 97.81 129 GLY B C 1
ATOM 4998 O O . GLY B 1 129 ? -15.602 32.906 6.289 1 97.81 129 GLY B O 1
ATOM 4999 N N . PHE B 1 130 ? -15.148 31.078 5.191 1 98.12 130 PHE B N 1
ATOM 5000 C CA . PHE B 1 130 ? -16.312 30.406 5.734 1 98.12 130 PHE B CA 1
ATOM 5001 C C . PHE B 1 130 ? -16.281 30.406 7.258 1 98.12 130 PHE B C 1
ATOM 5003 O O . PHE B 1 130 ? -17.25 30.812 7.906 1 98.12 130 PHE B O 1
ATOM 5010 N N . GLY B 1 131 ? -15.18 29.922 7.766 1 98.56 131 GLY B N 1
ATOM 5011 C CA . GLY B 1 131 ? -15.055 29.812 9.211 1 98.56 131 GLY B CA 1
ATOM 5012 C C . GLY B 1 131 ? -15 31.156 9.906 1 98.56 131 GLY B C 1
ATOM 5013 O O . GLY B 1 131 ? -15.562 31.328 10.992 1 98.56 131 GLY B O 1
ATOM 5014 N N . VAL B 1 132 ? -14.328 32.125 9.305 1 98.75 132 VAL B N 1
ATOM 5015 C CA . VAL B 1 132 ? -14.211 33.469 9.898 1 98.75 132 VAL B CA 1
ATOM 5016 C C . VAL B 1 132 ? -15.594 34.094 9.992 1 98.75 132 VAL B C 1
ATOM 5018 O O . VAL B 1 132 ? -15.953 34.688 11.023 1 98.75 132 VAL B O 1
ATOM 5021 N N . ALA B 1 133 ? -16.312 33.969 8.906 1 98.69 133 ALA B N 1
ATOM 5022 C CA . ALA B 1 133 ? -17.672 34.5 8.906 1 98.69 133 ALA B CA 1
ATOM 5023 C C . ALA B 1 133 ? -18.531 33.844 9.977 1 98.69 133 ALA B C 1
ATOM 5025 O O . ALA B 1 133 ? -19.344 34.5 10.625 1 98.69 133 ALA B O 1
ATOM 5026 N N . LEU B 1 134 ? -18.328 32.594 10.141 1 98.62 134 LEU B N 1
ATOM 5027 C CA . LEU B 1 134 ? -19.062 31.844 11.164 1 98.62 134 LEU B CA 1
ATOM 5028 C C . LEU B 1 134 ? -18.703 32.344 12.562 1 98.62 134 LEU B C 1
ATOM 5030 O O . LEU B 1 134 ? -19.594 32.531 13.406 1 98.62 134 LEU B O 1
ATOM 5034 N N . CYS B 1 135 ? -17.484 32.562 12.828 1 98.75 135 CYS B N 1
ATOM 5035 C CA . CYS B 1 135 ? -17.062 33.094 14.109 1 98.75 135 CYS B CA 1
ATOM 5036 C C . CYS B 1 135 ? -17.734 34.438 14.383 1 98.75 135 CYS B C 1
ATOM 5038 O O . CYS B 1 135 ? -18.234 34.688 15.484 1 98.75 135 CYS B O 1
ATOM 5040 N N . LEU B 1 136 ? -17.766 35.281 13.383 1 98.75 136 LEU B N 1
ATOM 5041 C CA . LEU B 1 136 ? -18.359 36.594 13.531 1 98.75 136 LEU B CA 1
ATOM 5042 C C . LEU B 1 136 ? -19.859 36.469 13.781 1 98.75 136 LEU B C 1
ATOM 5044 O O . LEU B 1 136 ? -20.422 37.219 14.602 1 98.75 136 LEU B O 1
ATOM 5048 N N . GLU B 1 137 ? -20.469 35.594 13.078 1 98.44 137 GLU B N 1
ATOM 5049 C CA . GLU B 1 137 ? -21.891 35.375 13.32 1 98.44 137 GLU B CA 1
ATOM 5050 C C . GLU B 1 137 ? -22.141 34.906 14.75 1 98.44 137 GLU B C 1
ATOM 5052 O O . GLU B 1 137 ? -23.094 35.344 15.391 1 98.44 137 GLU B O 1
ATOM 5057 N N . VAL B 1 138 ? -21.359 33.969 15.172 1 98.31 138 VAL B N 1
ATOM 5058 C CA . VAL B 1 138 ? -21.484 33.406 16.516 1 98.31 138 VAL B CA 1
ATOM 5059 C C . VAL B 1 138 ? -21.359 34.531 17.547 1 98.31 138 VAL B C 1
ATOM 5061 O O . VAL B 1 138 ? -22.125 34.594 18.516 1 98.31 138 VAL B O 1
ATOM 5064 N N . ILE B 1 139 ? -20.422 35.438 17.375 1 98.5 139 ILE B N 1
ATOM 5065 C CA . ILE B 1 139 ? -20.219 36.531 18.297 1 98.5 139 ILE B CA 1
ATOM 5066 C C . ILE B 1 139 ? -21.438 37.469 18.266 1 98.5 139 ILE B C 1
ATOM 5068 O O . ILE B 1 139 ? -21.938 37.844 19.312 1 98.5 139 ILE B O 1
ATOM 5072 N N . GLU B 1 140 ? -21.859 37.75 17.078 1 97.88 140 GLU B N 1
ATOM 5073 C CA . GLU B 1 140 ? -22.984 38.656 16.938 1 97.88 140 GLU B CA 1
ATOM 5074 C C . GLU B 1 140 ? -24.25 38.125 17.609 1 97.88 140 GLU B C 1
ATOM 5076 O O . GLU B 1 140 ? -25.031 38.875 18.188 1 97.88 140 GLU B O 1
ATOM 5081 N N . ASN B 1 141 ? -24.406 36.844 17.531 1 96.56 141 ASN B N 1
ATOM 5082 C CA . ASN B 1 141 ? -25.625 36.25 18.031 1 96.56 141 ASN B CA 1
ATOM 5083 C C . ASN B 1 141 ? -25.406 35.562 19.375 1 96.56 141 ASN B C 1
ATOM 5085 O O . ASN B 1 141 ? -26.234 34.75 19.812 1 96.56 141 ASN B O 1
ATOM 5089 N N . ALA B 1 142 ? -24.375 35.781 20.031 1 95.38 142 ALA B N 1
ATOM 5090 C CA . ALA B 1 142 ? -23.938 35.062 21.203 1 95.38 142 ALA B CA 1
ATOM 5091 C C . ALA B 1 142 ? -25.016 35.094 22.281 1 95.38 142 ALA B C 1
ATOM 5093 O O . ALA B 1 142 ? -25.172 34.125 23.047 1 95.38 142 ALA B O 1
ATOM 5094 N N . LYS B 1 143 ? -25.797 36.094 22.328 1 94.62 143 LYS B N 1
ATOM 5095 C CA . LYS B 1 143 ? -26.797 36.25 23.375 1 94.62 143 LYS B CA 1
ATOM 5096 C C . LYS B 1 143 ? -28.141 35.625 22.969 1 94.62 143 LYS B C 1
ATOM 5098 O O . LYS B 1 143 ? -29.062 35.562 23.766 1 94.62 143 LYS B O 1
ATOM 5103 N N . ASN B 1 144 ? -28.141 35.062 21.75 1 94.94 144 ASN B N 1
ATOM 5104 C CA . ASN B 1 144 ? -29.422 34.594 21.203 1 94.94 144 ASN B CA 1
ATOM 5105 C C . ASN B 1 144 ? -29.5 33.094 21.172 1 94.94 144 ASN B C 1
ATOM 5107 O O . ASN B 1 144 ? -30.5 32.5 20.719 1 94.94 144 ASN B O 1
ATOM 5111 N N . PHE B 1 145 ? -28.484 32.438 21.609 1 93.31 145 PHE B N 1
ATOM 5112 C CA . PHE B 1 145 ? -28.531 30.969 21.625 1 93.31 145 PHE B CA 1
ATOM 5113 C C . PHE B 1 145 ? -27.719 30.406 22.781 1 93.31 145 PHE B C 1
ATOM 5115 O O . PHE B 1 145 ? -26.938 31.141 23.406 1 93.31 145 PHE B O 1
ATOM 5122 N N . ILE B 1 146 ? -28 29.172 23.125 1 95.88 146 ILE B N 1
ATOM 5123 C CA . ILE B 1 146 ? -27.359 28.5 24.266 1 95.88 146 ILE B CA 1
ATOM 5124 C C . ILE B 1 146 ? -25.984 27.969 23.844 1 95.88 146 ILE B C 1
ATOM 5126 O O . ILE B 1 146 ? -25.859 27.312 22.812 1 95.88 146 ILE B O 1
ATOM 5130 N N . HIS B 1 147 ? -25 28.297 24.656 1 96.44 147 HIS B N 1
ATOM 5131 C CA . HIS B 1 147 ? -23.641 27.781 24.438 1 96.44 147 HIS B CA 1
ATOM 5132 C C . HIS B 1 147 ? -22.781 27.938 25.688 1 96.44 147 HIS B C 1
ATOM 5134 O O . HIS B 1 147 ? -23.109 28.734 26.578 1 96.44 147 HIS B O 1
ATOM 5140 N N . GLY B 1 148 ? -21.781 27.156 25.812 1 96.69 148 GLY B N 1
ATOM 5141 C CA . GLY B 1 148 ? -20.766 27.344 26.844 1 96.69 148 GLY B CA 1
ATOM 5142 C C . GLY B 1 148 ? -19.766 28.453 26.484 1 96.69 148 GLY B C 1
ATOM 5143 O O . GLY B 1 148 ? -19.953 29.172 25.5 1 96.69 148 GLY B O 1
ATOM 5144 N N . PRO B 1 149 ? -18.766 28.609 27.391 1 97.75 149 PRO B N 1
ATOM 5145 C CA . PRO B 1 149 ? -17.719 29.562 27 1 97.75 149 PRO B CA 1
ATOM 5146 C C . PRO B 1 149 ? -17.016 29.172 25.703 1 97.75 149 PRO B C 1
ATOM 5148 O O . PRO B 1 149 ? -16.828 27.984 25.438 1 97.75 149 PRO B O 1
ATOM 5151 N N . MET B 1 150 ? -16.641 30.203 24.953 1 98.25 150 MET B N 1
ATOM 5152 C CA . MET B 1 150 ? -16.062 29.891 23.641 1 98.25 150 MET B CA 1
ATOM 5153 C C . MET B 1 150 ? -14.758 30.641 23.422 1 98.25 150 MET B C 1
ATOM 5155 O O . MET B 1 150 ? -14.578 31.75 23.922 1 98.25 150 MET B O 1
ATOM 5159 N N . GLU B 1 151 ? -13.867 30.016 22.781 1 98.56 151 GLU B N 1
ATOM 5160 C CA . GLU B 1 151 ? -12.633 30.594 22.25 1 98.56 151 GLU B CA 1
ATOM 5161 C C . GLU B 1 151 ? -12.586 30.5 20.734 1 98.56 151 GLU B C 1
ATOM 5163 O O . GLU B 1 151 ? -12.344 29.438 20.172 1 98.56 151 GLU B O 1
ATOM 5168 N N . LEU B 1 152 ? -12.812 31.578 20.094 1 98.81 152 LEU B N 1
ATOM 5169 C CA . LEU B 1 152 ? -12.766 31.656 18.641 1 98.81 152 LEU B CA 1
ATOM 5170 C C . LEU B 1 152 ? -11.375 32.031 18.156 1 98.81 152 LEU B C 1
ATOM 5172 O O . LEU B 1 152 ? -10.906 33.156 18.406 1 98.81 152 LEU B O 1
ATOM 5176 N N . ILE B 1 153 ? -10.766 31.062 17.484 1 98.75 153 ILE B N 1
ATOM 5177 C CA . ILE B 1 153 ? -9.352 31.203 17.125 1 98.75 153 ILE B CA 1
ATOM 5178 C C . ILE B 1 153 ? -9.227 31.438 15.617 1 98.75 153 ILE B C 1
ATOM 5180 O O . ILE B 1 153 ? -9.625 30.594 14.812 1 98.75 153 ILE B O 1
ATOM 5184 N N . MET B 1 154 ? -8.664 32.531 15.219 1 98.75 154 MET B N 1
ATOM 5185 C CA . MET B 1 154 ? -8.438 32.906 13.82 1 98.75 154 MET B CA 1
ATOM 5186 C C . MET B 1 154 ? -6.957 33.188 13.57 1 98.75 154 MET B C 1
ATOM 5188 O O . MET B 1 154 ? -6.457 34.25 13.898 1 98.75 154 MET B O 1
ATOM 5192 N N . THR B 1 155 ? -6.324 32.25 12.898 1 98.44 155 THR B N 1
ATOM 5193 C CA . THR B 1 155 ? -4.871 32.281 12.766 1 98.44 155 THR B CA 1
ATOM 5194 C C . THR B 1 155 ? -4.465 33.031 11.5 1 98.44 155 THR B C 1
ATOM 5196 O O . THR B 1 155 ? -5.289 33.25 10.609 1 98.44 155 THR B O 1
ATOM 5199 N N . SER B 1 156 ? -3.23 33.469 11.492 1 97.56 156 SER B N 1
ATOM 5200 C CA . SER B 1 156 ? -2.643 34.125 10.32 1 97.56 156 SER B CA 1
ATOM 5201 C C . SER B 1 156 ? -1.699 33.188 9.578 1 97.56 156 SER B C 1
ATOM 5203 O O . SER B 1 156 ? -1.144 32.281 10.172 1 97.56 156 SER B O 1
ATOM 5205 N N . ASP B 1 157 ? -1.618 33.344 8.273 1 96.25 157 ASP B N 1
ATOM 5206 C CA . ASP B 1 157 ? -0.603 32.75 7.414 1 96.25 157 ASP B CA 1
ATOM 5207 C C . ASP B 1 157 ? -0.653 31.219 7.484 1 96.25 157 ASP B C 1
ATOM 5209 O O . ASP B 1 157 ? 0.38 30.578 7.633 1 96.25 157 ASP B O 1
ATOM 5213 N N . GLU B 1 158 ? -1.884 30.734 7.469 1 94.56 158 GLU B N 1
ATOM 5214 C CA . GLU B 1 158 ? -2.104 29.281 7.41 1 94.56 158 GLU B CA 1
ATOM 5215 C C . GLU B 1 158 ? -1.667 28.719 6.062 1 94.56 158 GLU B C 1
ATOM 5217 O O . GLU B 1 158 ? -1.018 27.672 6.008 1 94.56 158 GLU B O 1
ATOM 5222 N N . GLU B 1 159 ? -1.791 29.406 5.004 1 90.25 159 GLU B N 1
ATOM 5223 C CA . GLU B 1 159 ? -1.662 28.922 3.627 1 90.25 159 GLU B CA 1
ATOM 5224 C C . GLU B 1 159 ? -0.196 28.781 3.229 1 90.25 159 GLU B C 1
ATOM 5226 O O . GLU B 1 159 ? 0.116 28.188 2.191 1 90.25 159 GLU B O 1
ATOM 5231 N N . VAL B 1 160 ? 0.626 29.375 4.051 1 89 160 VAL B N 1
ATOM 5232 C CA . VAL B 1 160 ? 2.041 29.406 3.695 1 89 160 VAL B CA 1
ATOM 5233 C C . VAL B 1 160 ? 2.855 28.656 4.75 1 89 160 VAL B C 1
ATOM 5235 O O . VAL B 1 160 ? 3.92 29.125 5.164 1 89 160 VAL B O 1
ATOM 5238 N N . GLY B 1 161 ? 2.275 27.516 5.227 1 86.62 161 GLY B N 1
ATOM 5239 C CA . GLY B 1 161 ? 3.049 26.656 6.098 1 86.62 161 GLY B CA 1
ATOM 5240 C C . GLY B 1 161 ? 2.568 26.672 7.539 1 86.62 161 GLY B C 1
ATOM 5241 O O . GLY B 1 161 ? 3.357 26.469 8.461 1 86.62 161 GLY B O 1
ATOM 5242 N N . LEU B 1 162 ? 1.333 27.094 7.777 1 93.38 162 LEU B N 1
ATOM 5243 C CA . LEU B 1 162 ? 0.749 27.109 9.109 1 93.38 162 LEU B CA 1
ATOM 5244 C C . LEU B 1 162 ? 1.572 27.984 10.055 1 93.38 162 LEU B C 1
ATOM 5246 O O . LEU B 1 162 ? 1.896 27.562 11.172 1 93.38 162 LEU B O 1
ATOM 5250 N N . ILE B 1 163 ? 1.924 29.109 9.68 1 93.06 163 ILE B N 1
ATOM 5251 C CA . ILE B 1 163 ? 2.887 29.938 10.398 1 93.06 163 ILE B CA 1
ATOM 5252 C C . ILE B 1 163 ? 2.256 30.469 11.68 1 93.06 163 ILE B C 1
ATOM 5254 O O . ILE B 1 163 ? 2.857 30.391 12.758 1 93.06 163 ILE B O 1
ATOM 5258 N N . GLY B 1 164 ? 1.062 30.969 11.641 1 95.81 164 GLY B N 1
ATOM 5259 C CA . GLY B 1 164 ? 0.423 31.609 12.781 1 95.81 164 GLY B CA 1
ATOM 5260 C C . GLY B 1 164 ? 0.268 30.688 13.969 1 95.81 164 GLY B C 1
ATOM 5261 O O . GLY B 1 164 ? 0.636 31.047 15.094 1 95.81 164 GLY B O 1
ATOM 5262 N N . ILE B 1 165 ? -0.249 29.5 13.719 1 96.5 165 ILE B N 1
ATOM 5263 C CA . ILE B 1 165 ? -0.568 28.562 14.797 1 96.5 165 ILE B CA 1
ATOM 5264 C C . ILE B 1 165 ? 0.716 28.141 15.5 1 96.5 165 ILE B C 1
ATOM 5266 O O . ILE B 1 165 ? 0.715 27.891 16.703 1 96.5 165 ILE B O 1
ATOM 5270 N N . LYS B 1 166 ? 1.798 28.078 14.812 1 93.5 166 LYS B N 1
ATOM 5271 C CA . LYS B 1 166 ? 3.07 27.609 15.352 1 93.5 166 LYS B CA 1
ATOM 5272 C C . LYS B 1 166 ? 3.639 28.609 16.359 1 93.5 166 LYS B C 1
ATOM 5274 O O . LYS B 1 166 ? 4.57 28.281 17.094 1 93.5 166 LYS B O 1
ATOM 5279 N N . LYS B 1 167 ? 3.039 29.75 16.422 1 94.38 167 LYS B N 1
ATOM 5280 C CA . LYS B 1 167 ? 3.51 30.797 17.312 1 94.38 167 LYS B CA 1
ATOM 5281 C C . LYS B 1 167 ? 2.725 30.812 18.625 1 94.38 167 LYS B C 1
ATOM 5283 O O . LYS B 1 167 ? 3.061 31.547 19.547 1 94.38 167 LYS B O 1
ATOM 5288 N N . PHE B 1 168 ? 1.746 29.969 18.734 1 96.31 168 PHE B N 1
ATOM 5289 C CA . PHE B 1 168 ? 0.934 29.906 19.953 1 96.31 168 PHE B CA 1
ATOM 5290 C C . PHE B 1 168 ? 1.726 29.312 21.109 1 96.31 168 PHE B C 1
ATOM 5292 O O . PHE B 1 168 ? 2.65 28.531 20.891 1 96.31 168 PHE B O 1
ATOM 5299 N N . PRO B 1 169 ? 1.396 29.688 22.344 1 94.69 169 PRO B N 1
ATOM 5300 C CA . PRO B 1 169 ? 2.061 29.094 23.5 1 94.69 169 PRO B CA 1
ATOM 5301 C C . PRO B 1 169 ? 1.664 27.641 23.75 1 94.69 169 PRO B C 1
ATOM 5303 O O . PRO B 1 169 ? 0.509 27.266 23.516 1 94.69 169 PRO B O 1
ATOM 5306 N N . PRO B 1 170 ? 2.604 26.875 24.25 1 95.12 170 PRO B N 1
ATOM 5307 C CA . PRO B 1 170 ? 2.236 25.531 24.688 1 95.12 170 PRO B CA 1
ATOM 5308 C C . PRO B 1 170 ? 1.204 25.516 25.812 1 95.12 170 PRO B C 1
ATOM 5310 O O . PRO B 1 170 ? 1.132 26.469 26.594 1 95.12 170 PRO B O 1
ATOM 5313 N N . ALA B 1 171 ? 0.518 24.453 25.906 1 94.94 171 ALA B N 1
ATOM 5314 C CA . ALA B 1 171 ? -0.576 24.344 26.875 1 94.94 171 ALA B CA 1
ATOM 5315 C C . ALA B 1 171 ? -0.067 24.5 28.297 1 94.94 171 ALA B C 1
ATOM 5317 O O . ALA B 1 171 ? -0.737 25.094 29.141 1 94.94 171 ALA B O 1
ATOM 5318 N N . ASN B 1 172 ? 1.11 24.047 28.594 1 91.88 172 ASN B N 1
ATOM 5319 C CA . ASN B 1 172 ? 1.61 24.016 29.969 1 91.88 172 ASN B CA 1
ATOM 5320 C C . ASN B 1 172 ? 2.705 25.047 30.188 1 91.88 172 ASN B C 1
ATOM 5322 O O . ASN B 1 172 ? 3.504 24.922 31.125 1 91.88 172 ASN B O 1
ATOM 5326 N N . THR B 1 173 ? 2.691 26.047 29.375 1 91.62 173 THR B N 1
ATOM 5327 C CA . THR B 1 173 ? 3.742 27.047 29.516 1 91.62 173 THR B CA 1
ATOM 5328 C C . THR B 1 173 ? 3.561 27.828 30.812 1 91.62 173 THR B C 1
ATOM 5330 O O . THR B 1 173 ? 2.432 28.094 31.234 1 91.62 173 THR B O 1
ATOM 5333 N N . THR B 1 174 ? 4.68 28.109 31.516 1 90.5 174 THR B N 1
ATOM 5334 C CA . THR B 1 174 ? 4.676 28.922 32.719 1 90.5 174 THR B CA 1
ATOM 5335 C C . THR B 1 174 ? 5.18 30.328 32.438 1 90.5 174 THR B C 1
ATOM 5337 O O . THR B 1 174 ? 5.152 31.203 33.312 1 90.5 174 THR B O 1
ATOM 5340 N N . GLU B 1 175 ? 5.539 30.547 31.281 1 89.81 175 GLU B N 1
ATOM 5341 C CA . GLU B 1 175 ? 6.059 31.859 30.891 1 89.81 175 GLU B CA 1
ATOM 5342 C C . GLU B 1 175 ? 4.93 32.812 30.484 1 89.81 175 GLU B C 1
ATOM 5344 O O . GLU B 1 175 ? 3.826 32.375 30.172 1 89.81 175 GLU B O 1
ATOM 5349 N N . LYS B 1 176 ? 5.273 34.062 30.672 1 84.19 176 LYS B N 1
ATOM 5350 C CA . LYS B 1 176 ? 4.324 35.062 30.188 1 84.19 176 LYS B CA 1
ATOM 5351 C C . LYS B 1 176 ? 4.297 35.094 28.656 1 84.19 176 LYS B C 1
ATOM 5353 O O . LYS B 1 176 ? 5.344 35.156 28.016 1 84.19 176 LYS B O 1
ATOM 5358 N N . THR B 1 177 ? 2.986 34.969 28.062 1 88.19 177 THR B N 1
ATOM 5359 C CA . THR B 1 177 ? 2.834 34.906 26.609 1 88.19 177 THR B CA 1
ATOM 5360 C C . THR B 1 177 ? 1.896 36 26.125 1 88.19 177 THR B C 1
ATOM 5362 O O . THR B 1 177 ? 1.154 36.594 26.906 1 88.19 177 THR B O 1
ATOM 5365 N N . SER B 1 178 ? 2.053 36.375 24.891 1 86.5 178 SER B N 1
ATOM 5366 C CA . SER B 1 178 ? 1.217 37.406 24.281 1 86.5 178 SER B CA 1
ATOM 5367 C C . SER B 1 178 ? -0.231 36.938 24.156 1 86.5 178 SER B C 1
ATOM 5369 O O . SER B 1 178 ? -1.155 37.75 24.219 1 86.5 178 SER B O 1
ATOM 5371 N N . ILE B 1 179 ? -0.418 35.688 23.938 1 93.81 179 ILE B N 1
ATOM 5372 C CA . ILE B 1 179 ? -1.741 35.062 23.922 1 93.81 179 ILE B CA 1
ATOM 5373 C C . ILE B 1 179 ? -1.899 34.156 25.141 1 93.81 179 ILE B C 1
ATOM 5375 O O . ILE B 1 179 ? -0.989 33.375 25.469 1 93.81 179 ILE B O 1
ATOM 5379 N N . THR B 1 180 ? -2.963 34.312 25.812 1 94.25 180 THR B N 1
ATOM 5380 C CA . THR B 1 180 ? -3.266 33.438 26.938 1 94.25 180 THR B CA 1
ATOM 5381 C C . THR B 1 180 ? -3.477 32 26.453 1 94.25 180 THR B C 1
ATOM 5383 O O . THR B 1 180 ? -4.203 31.766 25.484 1 94.25 180 THR B O 1
ATOM 5386 N N . PRO B 1 181 ? -2.848 31.047 27.141 1 95.88 181 PRO B N 1
ATOM 5387 C CA . PRO B 1 181 ? -3.051 29.656 26.734 1 95.88 181 PRO B CA 1
ATOM 5388 C C . PRO B 1 181 ? -4.523 29.266 26.703 1 95.88 181 PRO B C 1
ATOM 5390 O O . PRO B 1 181 ? -5.309 29.703 27.547 1 95.88 181 PRO B O 1
ATOM 5393 N N . PHE B 1 182 ? -4.816 28.422 25.844 1 97.44 182 PHE B N 1
ATOM 5394 C CA . PHE B 1 182 ? -6.203 28.062 25.578 1 97.44 182 PHE B CA 1
ATOM 5395 C C . PHE B 1 182 ? -6.695 27.047 26.609 1 97.44 182 PHE B C 1
ATOM 5397 O O . PHE B 1 182 ? -5.891 26.359 27.25 1 97.44 182 PHE B O 1
ATOM 5404 N N . LYS B 1 183 ? -8.016 26.953 26.672 1 96.19 183 LYS B N 1
ATOM 5405 C CA . LYS B 1 183 ? -8.625 26.047 27.641 1 96.19 183 LYS B CA 1
ATOM 5406 C C . LYS B 1 183 ? -9.656 25.141 26.969 1 96.19 183 LYS B C 1
ATOM 5408 O O . LYS B 1 183 ? -10.273 24.297 27.625 1 96.19 183 LYS B O 1
ATOM 5413 N N . PHE B 1 184 ? -9.766 25.234 25.766 1 97.44 184 PHE B N 1
ATOM 5414 C CA . PHE B 1 184 ? -10.836 24.531 25.078 1 97.44 184 PHE B CA 1
ATOM 5415 C C . PHE B 1 184 ? -10.703 23.016 25.281 1 97.44 184 PHE B C 1
ATOM 5417 O O . PHE B 1 184 ? -9.594 22.484 25.25 1 97.44 184 PHE B O 1
ATOM 5424 N N . LYS B 1 185 ? -11.844 22.391 25.516 1 97.38 185 LYS B N 1
ATOM 5425 C CA . LYS B 1 185 ? -11.969 20.938 25.562 1 97.38 185 LYS B CA 1
ATOM 5426 C C . LYS B 1 185 ? -12.359 20.359 24.203 1 97.38 185 LYS B C 1
ATOM 5428 O O . LYS B 1 185 ? -11.969 19.25 23.875 1 97.38 185 LYS B O 1
ATOM 5433 N N . TYR B 1 186 ? -13.141 21.078 23.5 1 98 186 TYR B N 1
ATOM 5434 C CA . TYR B 1 186 ? -13.609 20.703 22.172 1 98 186 TYR B CA 1
ATOM 5435 C C . TYR B 1 186 ? -13.172 21.734 21.141 1 98 186 TYR B C 1
ATOM 5437 O O . TYR B 1 186 ? -13.156 22.938 21.406 1 98 186 TYR B O 1
ATOM 5445 N N . LEU B 1 187 ? -12.789 21.25 19.984 1 98.31 187 LEU B N 1
ATOM 5446 C CA . LEU B 1 187 ? -12.391 22.141 18.906 1 98.31 187 LEU B CA 1
ATOM 5447 C C . LEU B 1 187 ? -13.078 21.766 17.594 1 98.31 187 LEU B C 1
ATOM 5449 O O . LEU B 1 187 ? -12.977 20.625 17.156 1 98.31 187 LEU B O 1
ATOM 5453 N N . LEU B 1 188 ? -13.805 22.688 17.031 1 98.56 188 LEU B N 1
ATOM 5454 C CA . LEU B 1 188 ? -14.375 22.594 15.688 1 98.56 188 LEU B CA 1
ATOM 5455 C C . LEU B 1 188 ? -13.555 23.375 14.68 1 98.56 188 LEU B C 1
ATOM 5457 O O . LEU B 1 188 ? -13.664 24.609 14.609 1 98.56 188 LEU B O 1
ATOM 5461 N N . ASN B 1 189 ? -12.766 22.656 13.93 1 98.44 189 ASN B N 1
ATOM 5462 C CA . ASN B 1 189 ? -11.984 23.281 12.867 1 98.44 189 ASN B CA 1
ATOM 5463 C C . ASN B 1 189 ? -12.797 23.438 11.594 1 98.44 189 ASN B C 1
ATOM 5465 O O . ASN B 1 189 ? -13.508 22.516 11.188 1 98.44 189 ASN B O 1
ATOM 5469 N N . CYS B 1 190 ? -12.688 24.562 10.953 1 97.94 190 CYS B N 1
ATOM 5470 C CA . CYS B 1 190 ? -13.523 24.844 9.789 1 97.94 190 CYS B CA 1
ATOM 5471 C C . CYS B 1 190 ? -12.688 24.844 8.516 1 97.94 190 CYS B C 1
ATOM 5473 O O . CYS B 1 190 ? -13 25.578 7.57 1 97.94 190 CYS B O 1
ATOM 5475 N N . ASP B 1 191 ? -11.641 24.047 8.492 1 95.62 191 ASP B N 1
ATOM 5476 C CA . ASP B 1 191 ? -10.68 24.125 7.391 1 95.62 191 ASP B CA 1
ATOM 5477 C C . ASP B 1 191 ? -10.43 22.766 6.766 1 95.62 191 ASP B C 1
ATOM 5479 O O . ASP B 1 191 ? -9.289 22.422 6.453 1 95.62 191 ASP B O 1
ATOM 5483 N N . SER B 1 192 ? -11.422 21.953 6.535 1 91.69 192 SER B N 1
ATOM 5484 C CA . SER B 1 192 ? -11.258 20.641 5.938 1 91.69 192 SER B CA 1
ATOM 5485 C C . SER B 1 192 ? -11.219 20.719 4.418 1 91.69 192 SER B C 1
ATOM 5487 O O . SER B 1 192 ? -10.711 19.812 3.754 1 91.69 192 SER B O 1
ATOM 5489 N N . LEU B 1 193 ? -11.789 21.797 3.801 1 87.88 193 LEU B N 1
ATOM 5490 C CA . LEU B 1 193 ? -11.859 22.047 2.367 1 87.88 193 LEU B CA 1
ATOM 5491 C C . LEU B 1 193 ? -12.867 21.125 1.695 1 87.88 193 LEU B C 1
ATOM 5493 O O . LEU B 1 193 ? -13.336 21.406 0.59 1 87.88 193 LEU B O 1
ATOM 5497 N N . CYS B 1 194 ? -13.195 20 2.297 1 89.25 194 CYS B N 1
ATOM 5498 C CA . CYS B 1 194 ? -14.156 19.031 1.777 1 89.25 194 CYS B CA 1
ATOM 5499 C C . CYS B 1 194 ? -15.305 18.828 2.758 1 89.25 194 CYS B C 1
ATOM 5501 O O . CYS B 1 194 ? -15.086 18.734 3.967 1 89.25 194 CYS B O 1
ATOM 5503 N N . GLY B 1 195 ? -16.484 18.797 2.139 1 93.94 195 GLY B N 1
ATOM 5504 C CA . GLY B 1 195 ? -17.641 18.688 2.996 1 93.94 195 GLY B CA 1
ATOM 5505 C C . GLY B 1 195 ? -18.297 17.312 2.957 1 93.94 195 GLY B C 1
ATOM 5506 O O . GLY B 1 195 ? -19.422 17.141 3.42 1 93.94 195 GLY B O 1
ATOM 5507 N N . ASP B 1 196 ? -17.562 16.297 2.504 1 93.25 196 ASP B N 1
ATOM 5508 C CA . ASP B 1 196 ? -18.141 14.977 2.271 1 93.25 196 ASP B CA 1
ATOM 5509 C C . ASP B 1 196 ? -17.953 14.07 3.486 1 93.25 196 ASP B C 1
ATOM 5511 O O . ASP B 1 196 ? -18.562 13 3.568 1 93.25 196 ASP B O 1
ATOM 5515 N N . LYS B 1 197 ? -17.156 14.508 4.441 1 95 197 LYS B N 1
ATOM 5516 C CA . LYS B 1 197 ? -16.875 13.711 5.633 1 95 197 LYS B CA 1
ATOM 5517 C C . LYS B 1 197 ? -16.719 14.609 6.859 1 95 197 LYS B C 1
ATOM 5519 O O . LYS B 1 197 ? -16.656 15.836 6.738 1 95 197 LYS B O 1
ATOM 5524 N N . ILE B 1 198 ? -16.766 14 7.996 1 97.31 198 ILE B N 1
ATOM 5525 C CA . ILE B 1 198 ? -16.328 14.578 9.258 1 97.31 198 ILE B CA 1
ATOM 5526 C C . ILE B 1 198 ? -14.914 14.086 9.578 1 97.31 198 ILE B C 1
ATOM 5528 O O . ILE B 1 198 ? -14.711 12.898 9.852 1 97.31 198 ILE B O 1
ATOM 5532 N N . TYR B 1 199 ? -14 15.008 9.586 1 96.62 199 TYR B N 1
ATOM 5533 C CA . TYR B 1 199 ? -12.617 14.57 9.68 1 96.62 199 TYR B CA 1
ATOM 5534 C C . TYR B 1 199 ? -12.133 14.578 11.133 1 96.62 199 TYR B C 1
ATOM 5536 O O . TYR B 1 199 ? -12.352 15.547 11.859 1 96.62 199 TYR B O 1
ATOM 5544 N N . VAL B 1 200 ? -11.508 13.477 11.516 1 96.69 200 VAL B N 1
ATOM 5545 C CA . VAL B 1 200 ? -11.07 13.289 12.898 1 96.69 200 VAL B CA 1
ATOM 5546 C C . VAL B 1 200 ? -9.562 13.07 12.938 1 96.69 200 VAL B C 1
ATOM 5548 O O . VAL B 1 200 ? -9.023 12.586 13.938 1 96.69 200 VAL B O 1
ATOM 5551 N N . GLY B 1 201 ? -8.898 13.383 11.883 1 95.25 201 GLY B N 1
ATOM 5552 C CA . GLY B 1 201 ? -7.457 13.242 11.75 1 95.25 201 GLY B CA 1
ATOM 5553 C C . GLY B 1 201 ? -6.906 13.883 10.5 1 95.25 201 GLY B C 1
ATOM 5554 O O . GLY B 1 201 ? -7.664 14.336 9.641 1 95.25 201 GLY B O 1
ATOM 5555 N N . SER B 1 202 ? -5.59 13.953 10.453 1 95.31 202 SER B N 1
ATOM 5556 C CA . SER B 1 202 ? -4.902 14.516 9.289 1 95.31 202 SER B CA 1
ATOM 5557 C C . SER B 1 202 ? -3.465 14.016 9.203 1 95.31 202 SER B C 1
ATOM 5559 O O . SER B 1 202 ? -2.889 13.586 10.203 1 95.31 202 SER B O 1
ATOM 5561 N N . SER B 1 203 ? -2.975 14.102 8.031 1 94.56 203 SER B N 1
ATOM 5562 C CA . SER B 1 203 ? -1.606 13.641 7.832 1 94.56 203 SER B CA 1
ATOM 5563 C C . SER B 1 203 ? -0.597 14.734 8.148 1 94.56 203 SER B C 1
ATOM 5565 O O . SER B 1 203 ? -0.836 15.914 7.859 1 94.56 203 SER B O 1
ATOM 5567 N N . GLY B 1 204 ? 0.489 14.32 8.789 1 94.94 204 GLY B N 1
ATOM 5568 C CA . GLY B 1 204 ? 1.712 15.109 8.773 1 94.94 204 GLY B CA 1
ATOM 5569 C C . GLY B 1 204 ? 2.615 14.781 7.598 1 94.94 204 GLY B C 1
ATOM 5570 O O . GLY B 1 204 ? 2.24 13.992 6.719 1 94.94 204 GLY B O 1
ATOM 5571 N N . GLY B 1 205 ? 3.764 15.484 7.531 1 94.94 205 GLY B N 1
ATOM 5572 C CA . GLY B 1 205 ? 4.648 15.211 6.414 1 94.94 205 GLY B CA 1
ATOM 5573 C C . GLY B 1 205 ? 6.043 15.773 6.602 1 94.94 205 GLY B C 1
ATOM 5574 O O . GLY B 1 205 ? 6.25 16.672 7.418 1 94.94 205 GLY B O 1
ATOM 5575 N N . ILE B 1 206 ? 6.953 15.188 5.93 1 96.25 206 ILE B N 1
ATOM 5576 C CA . ILE B 1 206 ? 8.344 15.617 5.918 1 96.25 206 ILE B CA 1
ATOM 5577 C C . ILE B 1 206 ? 8.852 15.695 4.48 1 96.25 206 ILE B C 1
ATOM 5579 O O . ILE B 1 206 ? 8.664 14.758 3.699 1 96.25 206 ILE B O 1
ATOM 5583 N N . MET B 1 207 ? 9.422 16.797 4.164 1 95.69 207 MET B N 1
ATOM 5584 C CA . MET B 1 207 ? 10.086 16.969 2.873 1 95.69 207 MET B CA 1
ATOM 5585 C C . MET B 1 207 ? 11.578 16.688 2.984 1 95.69 207 MET B C 1
ATOM 5587 O O . MET B 1 207 ? 12.219 17.062 3.971 1 95.69 207 MET B O 1
ATOM 5591 N N . TYR B 1 208 ? 12.078 15.938 2.045 1 97.19 208 TYR B N 1
ATOM 5592 C CA . TYR B 1 208 ? 13.5 15.602 1.98 1 97.19 208 TYR B CA 1
ATOM 5593 C C . TYR B 1 208 ? 14.141 16.156 0.716 1 97.19 208 TYR B C 1
ATOM 5595 O O . TYR B 1 208 ? 13.688 15.867 -0.395 1 97.19 208 TYR B O 1
ATOM 5603 N N . ARG B 1 209 ? 15.172 17 0.863 1 97.06 209 ARG B N 1
ATOM 5604 C CA . ARG B 1 209 ? 15.945 17.516 -0.255 1 97.06 209 ARG B CA 1
ATOM 5605 C C . ARG B 1 209 ? 17.406 17.078 -0.16 1 97.06 209 ARG B C 1
ATOM 5607 O O . ARG B 1 209 ? 18.094 17.422 0.794 1 97.06 209 ARG B O 1
ATOM 5614 N N . SER B 1 210 ? 17.797 16.281 -1.178 1 96.81 210 SER B N 1
ATOM 5615 C CA . SER B 1 210 ? 19.172 15.789 -1.139 1 96.81 210 SER B CA 1
ATOM 5616 C C . SER B 1 210 ? 20 16.375 -2.277 1 96.81 210 SER B C 1
ATOM 5618 O O . SER B 1 210 ? 19.469 16.688 -3.342 1 96.81 210 SER B O 1
ATOM 5620 N N . GLU B 1 211 ? 21.266 16.516 -2.016 1 96.88 211 GLU B N 1
ATOM 5621 C CA . GLU B 1 211 ? 22.266 16.953 -2.984 1 96.88 211 GLU B CA 1
ATOM 5622 C C . GLU B 1 211 ? 23.516 16.078 -2.912 1 96.88 211 GLU B C 1
ATOM 5624 O O . GLU B 1 211 ? 24.031 15.812 -1.825 1 96.88 211 GLU B O 1
ATOM 5629 N N . THR B 1 212 ? 23.906 15.625 -4.051 1 97.19 212 THR B N 1
ATOM 5630 C CA . THR B 1 212 ? 25.109 14.805 -4.148 1 97.19 212 THR B CA 1
ATOM 5631 C C . THR B 1 212 ? 26.156 15.484 -5.023 1 97.19 212 THR B C 1
ATOM 5633 O O . THR B 1 212 ? 25.875 15.836 -6.172 1 97.19 212 THR B O 1
ATOM 5636 N N . ASP B 1 213 ? 27.375 15.664 -4.508 1 96.88 213 ASP B N 1
ATOM 5637 C CA . ASP B 1 213 ? 28.5 16.125 -5.312 1 96.88 213 ASP B CA 1
ATOM 5638 C C . ASP B 1 213 ? 29.031 15.016 -6.207 1 96.88 213 ASP B C 1
ATOM 5640 O O . ASP B 1 213 ? 29.25 13.891 -5.742 1 96.88 213 ASP B O 1
ATOM 5644 N N . LEU B 1 214 ? 29.203 15.336 -7.445 1 96.94 214 LEU B N 1
ATOM 5645 C CA . LEU B 1 214 ? 29.578 14.312 -8.406 1 96.94 214 LEU B CA 1
ATOM 5646 C C . LEU B 1 214 ? 30.969 14.602 -8.984 1 96.94 214 LEU B C 1
ATOM 5648 O O . LEU B 1 214 ? 31.406 15.758 -9 1 96.94 214 LEU B O 1
ATOM 5652 N N . HIS B 1 215 ? 31.609 13.5 -9.406 1 93.62 215 HIS B N 1
ATOM 5653 C CA . HIS B 1 215 ? 32.844 13.578 -10.164 1 93.62 215 HIS B CA 1
ATOM 5654 C C . HIS B 1 215 ? 32.594 13.359 -11.656 1 93.62 215 HIS B C 1
ATOM 5656 O O . HIS B 1 215 ? 32.438 12.227 -12.102 1 93.62 215 HIS B O 1
ATOM 5662 N N . LEU B 1 216 ? 32.75 14.438 -12.391 1 95.38 216 LEU B N 1
ATOM 5663 C CA . LEU B 1 216 ? 32.5 14.344 -13.828 1 95.38 216 LEU B CA 1
ATOM 5664 C C . LEU B 1 216 ? 33.75 13.945 -14.57 1 95.38 216 LEU B C 1
ATOM 5666 O O . LEU B 1 216 ? 34.875 14.32 -14.172 1 95.38 216 LEU B O 1
ATOM 5670 N N . GLU B 1 217 ? 33.562 13.172 -15.516 1 93.75 217 GLU B N 1
ATOM 5671 C CA . GLU B 1 217 ? 34.656 12.734 -16.375 1 93.75 217 GLU B CA 1
ATOM 5672 C C . GLU B 1 217 ? 34.375 13.055 -17.844 1 93.75 217 GLU B C 1
ATOM 5674 O O . GLU B 1 217 ? 33.25 13.031 -18.281 1 93.75 217 GLU B O 1
ATOM 5679 N N . GLU B 1 218 ? 35.469 13.312 -18.516 1 93.31 218 GLU B N 1
ATOM 5680 C CA . GLU B 1 218 ? 35.344 13.531 -19.953 1 93.31 218 GLU B CA 1
ATOM 5681 C C . GLU B 1 218 ? 35.219 12.211 -20.703 1 93.31 218 GLU B C 1
ATOM 5683 O O . GLU B 1 218 ? 35.969 11.266 -20.406 1 93.31 218 GLU B O 1
ATOM 5688 N N . LEU B 1 219 ? 34.375 12.242 -21.625 1 91.25 219 LEU B N 1
ATOM 5689 C CA . LEU B 1 219 ? 34.281 11.062 -22.469 1 91.25 219 LEU B CA 1
ATOM 5690 C C . LEU B 1 219 ? 35.531 10.93 -23.344 1 91.25 219 LEU B C 1
ATOM 5692 O O . LEU B 1 219 ? 35.938 11.883 -24 1 91.25 219 LEU B O 1
ATOM 5696 N N . LYS B 1 220 ? 36.188 9.766 -23.234 1 82.25 220 LYS B N 1
ATOM 5697 C CA . LYS B 1 220 ? 37.438 9.57 -23.969 1 82.25 220 LYS B CA 1
ATOM 5698 C C . LYS B 1 220 ? 37.188 9.352 -25.453 1 82.25 220 LYS B C 1
ATOM 5700 O O . LYS B 1 220 ? 38 9.742 -26.297 1 82.25 220 LYS B O 1
ATOM 5705 N N . THR B 1 221 ? 36.188 8.492 -25.766 1 82.94 221 THR B N 1
ATOM 5706 C CA . THR B 1 221 ? 35.781 8.227 -27.141 1 82.94 221 THR B CA 1
ATOM 5707 C C . THR B 1 221 ? 34.344 8.602 -27.375 1 82.94 221 THR B C 1
ATOM 5709 O O . THR B 1 221 ? 33.562 8.781 -26.406 1 82.94 221 THR B O 1
ATOM 5712 N N . SER B 1 222 ? 34.188 8.695 -28.672 1 81.44 222 SER B N 1
ATOM 5713 C CA . SER B 1 222 ? 32.781 8.969 -29.016 1 81.44 222 SER B CA 1
ATOM 5714 C C . SER B 1 222 ? 31.891 7.777 -28.688 1 81.44 222 SER B C 1
ATOM 5716 O O . SER B 1 222 ? 32.188 6.641 -29.047 1 81.44 222 SER B O 1
ATOM 5718 N N . LYS B 1 223 ? 31.047 8.039 -27.781 1 93.38 223 LYS B N 1
ATOM 5719 C CA . LYS B 1 223 ? 30 7.074 -27.438 1 93.38 223 LYS B CA 1
ATOM 5720 C C . LYS B 1 223 ? 28.656 7.492 -28.016 1 93.38 223 LYS B C 1
ATOM 5722 O O . LYS B 1 223 ? 28.531 8.578 -28.594 1 93.38 223 LYS B O 1
ATOM 5727 N N . LYS B 1 224 ? 27.797 6.586 -28.031 1 95.75 224 LYS B N 1
ATOM 5728 C CA . LYS B 1 224 ? 26.438 6.902 -28.484 1 95.75 224 LYS B CA 1
ATOM 5729 C C . LYS B 1 224 ? 25.5 7.141 -27.312 1 95.75 224 LYS B C 1
ATOM 5731 O O . LYS B 1 224 ? 25.625 6.488 -26.266 1 95.75 224 LYS B O 1
ATOM 5736 N N . GLY B 1 225 ? 24.672 8.117 -27.609 1 97.19 225 GLY B N 1
ATOM 5737 C CA . GLY B 1 225 ? 23.688 8.453 -26.578 1 97.19 225 GLY B CA 1
ATOM 5738 C C . GLY B 1 225 ? 22.375 7.707 -26.734 1 97.19 225 GLY B C 1
ATOM 5739 O O . GLY B 1 225 ? 21.891 7.535 -27.844 1 97.19 225 GLY B O 1
ATOM 5740 N N . LEU B 1 226 ? 21.906 7.129 -25.656 1 98.44 226 LEU B N 1
ATOM 5741 C CA . LEU B 1 226 ? 20.547 6.629 -25.547 1 98.44 226 LEU B CA 1
ATOM 5742 C C . LEU B 1 226 ? 19.688 7.574 -24.719 1 98.44 226 LEU B C 1
ATOM 5744 O O . LEU B 1 226 ? 19.969 7.805 -23.547 1 98.44 226 LEU B O 1
ATOM 5748 N N . THR B 1 227 ? 18.703 8.117 -25.359 1 98.62 227 THR B N 1
ATOM 5749 C CA . THR B 1 227 ? 17.828 9.07 -24.672 1 98.62 227 THR B CA 1
ATOM 5750 C C . THR B 1 227 ? 16.453 8.445 -24.391 1 98.62 227 THR B C 1
ATOM 5752 O O . THR B 1 227 ? 15.805 7.93 -25.312 1 98.62 227 THR B O 1
ATOM 5755 N N . ILE B 1 228 ? 16.047 8.445 -23.156 1 98.75 228 ILE B N 1
ATOM 5756 C CA . ILE B 1 228 ? 14.734 8.023 -22.688 1 98.75 228 ILE B CA 1
ATOM 5757 C C . ILE B 1 228 ? 13.898 9.25 -22.328 1 98.75 228 ILE B C 1
ATOM 5759 O O . ILE B 1 228 ? 14.234 9.984 -21.391 1 98.75 228 ILE B O 1
ATOM 5763 N N . ASP B 1 229 ? 12.875 9.477 -23.078 1 98.69 229 ASP B N 1
ATOM 5764 C CA . ASP B 1 229 ? 12 10.633 -22.891 1 98.69 229 ASP B CA 1
ATOM 5765 C C . ASP B 1 229 ? 10.578 10.203 -22.562 1 98.69 229 ASP B C 1
ATOM 5767 O O . ASP B 1 229 ? 9.852 9.734 -23.453 1 98.69 229 ASP B O 1
ATOM 5771 N N . LEU B 1 230 ? 10.188 10.328 -21.297 1 98.62 230 LEU B N 1
ATOM 5772 C CA . LEU B 1 230 ? 8.875 9.938 -20.797 1 98.62 230 LEU B CA 1
ATOM 5773 C C . LEU B 1 230 ? 8.07 11.156 -20.375 1 98.62 230 LEU B C 1
ATOM 5775 O O . LEU B 1 230 ? 8.539 11.961 -19.562 1 98.62 230 LEU B O 1
ATOM 5779 N N . SER B 1 231 ? 6.855 11.305 -20.922 1 97.38 231 SER B N 1
ATOM 5780 C CA . SER B 1 231 ? 6.059 12.477 -20.578 1 97.38 231 SER B CA 1
ATOM 5781 C C . SER B 1 231 ? 4.566 12.164 -20.625 1 97.38 231 SER B C 1
ATOM 5783 O O . SER B 1 231 ? 4.168 11.07 -21.031 1 97.38 231 SER B O 1
ATOM 5785 N N . LYS B 1 232 ? 3.75 13.078 -20.031 1 95.12 232 LYS B N 1
ATOM 5786 C CA . LYS B 1 232 ? 2.289 13.07 -20.031 1 95.12 232 LYS B CA 1
ATOM 5787 C C . LYS B 1 232 ? 1.748 11.992 -19.094 1 95.12 232 LYS B C 1
ATOM 5789 O O . LYS B 1 232 ? 0.709 11.383 -19.375 1 95.12 232 LYS B O 1
ATOM 5794 N N . PHE B 1 233 ? 2.496 11.68 -18.109 1 95.88 233 PHE B N 1
ATOM 5795 C CA . PHE B 1 233 ? 1.951 10.828 -17.062 1 95.88 233 PHE B CA 1
ATOM 5796 C C . PHE B 1 233 ? 0.835 11.539 -16.312 1 95.88 233 PHE B C 1
ATOM 5798 O O . PHE B 1 233 ? 0.765 12.766 -16.312 1 95.88 233 PHE B O 1
ATOM 5805 N N . SER B 1 234 ? -0.021 10.82 -15.703 1 90.69 234 SER B N 1
ATOM 5806 C CA . SER B 1 234 ? -1.218 11.359 -15.062 1 90.69 234 SER B CA 1
ATOM 5807 C C . SER B 1 234 ? -0.859 12.328 -13.945 1 90.69 234 SER B C 1
ATOM 5809 O O . SER B 1 234 ? -1.486 13.383 -13.805 1 90.69 234 SER B O 1
ATOM 5811 N N . GLY B 1 235 ? 0.223 12.008 -13.172 1 91 235 GLY B N 1
ATOM 5812 C CA . GLY B 1 235 ? 0.634 12.859 -12.062 1 91 235 GLY B CA 1
ATOM 5813 C C . GLY B 1 235 ? -0.436 13.016 -11 1 91 235 GLY B C 1
ATOM 5814 O O . GLY B 1 235 ? -1.104 12.047 -10.641 1 91 235 GLY B O 1
ATOM 5815 N N . GLY B 1 236 ? -0.532 14.289 -10.383 1 83.81 236 GLY B N 1
ATOM 5816 C CA . GLY B 1 236 ? -1.501 14.578 -9.336 1 83.81 236 GLY B CA 1
ATOM 5817 C C . GLY B 1 236 ? -0.859 14.969 -8.016 1 83.81 236 GLY B C 1
ATOM 5818 O O . GLY B 1 236 ? 0.36 14.875 -7.867 1 83.81 236 GLY B O 1
ATOM 5819 N N . HIS B 1 237 ? -1.69 15.539 -7.152 1 85.06 237 HIS B N 1
ATOM 5820 C CA . HIS B 1 237 ? -1.241 15.805 -5.789 1 85.06 237 HIS B CA 1
ATOM 5821 C C . HIS B 1 237 ? -0.926 14.508 -5.047 1 85.06 237 HIS B C 1
ATOM 5823 O O . HIS B 1 237 ? -1.766 13.609 -4.98 1 85.06 237 HIS B O 1
ATOM 5829 N N . SER B 1 238 ? 0.273 14.359 -4.504 1 89.19 238 SER B N 1
ATOM 5830 C CA . SER B 1 238 ? 0.723 13.109 -3.912 1 89.19 238 SER B CA 1
ATOM 5831 C C . SER B 1 238 ? -0.132 12.727 -2.707 1 89.19 238 SER B C 1
ATOM 5833 O O . SER B 1 238 ? -0.255 11.547 -2.377 1 89.19 238 SER B O 1
ATOM 5835 N N . GLY B 1 239 ? -0.727 13.625 -2.055 1 84.31 239 GLY B N 1
ATOM 5836 C CA . GLY B 1 239 ? -1.596 13.328 -0.926 1 84.31 239 GLY B CA 1
ATOM 5837 C C . GLY B 1 239 ? -2.959 12.812 -1.342 1 84.31 239 GLY B C 1
ATOM 5838 O O . GLY B 1 239 ? -3.656 12.18 -0.549 1 84.31 239 GLY B O 1
ATOM 5839 N N . ALA B 1 240 ? -3.318 13.055 -2.549 1 78.12 240 ALA B N 1
ATOM 5840 C CA . ALA B 1 240 ? -4.688 12.758 -2.965 1 78.12 240 ALA B CA 1
ATOM 5841 C C . ALA B 1 240 ? -4.719 11.586 -3.943 1 78.12 240 ALA B C 1
ATOM 5843 O O . ALA B 1 240 ? -5.738 10.906 -4.074 1 78.12 240 ALA B O 1
ATOM 5844 N N . THR B 1 241 ? -3.652 11.359 -4.629 1 84.81 241 THR B N 1
ATOM 5845 C CA . THR B 1 241 ? -3.789 10.461 -5.77 1 84.81 241 THR B CA 1
ATOM 5846 C C . THR B 1 241 ? -2.787 9.32 -5.68 1 84.81 241 THR B C 1
ATOM 5848 O O . THR B 1 241 ? -2.783 8.422 -6.523 1 84.81 241 THR B O 1
ATOM 5851 N N . ILE B 1 242 ? -1.965 9.273 -4.668 1 89.25 242 ILE B N 1
ATOM 5852 C CA . ILE B 1 242 ? -0.879 8.305 -4.566 1 89.25 242 ILE B CA 1
ATOM 5853 C C . ILE B 1 242 ? -1.45 6.887 -4.555 1 89.25 242 ILE B C 1
ATOM 5855 O O . ILE B 1 242 ? -0.798 5.941 -5.004 1 89.25 242 ILE B O 1
ATOM 5859 N N . GLN B 1 243 ? -2.688 6.703 -4.07 1 85 243 GLN B N 1
ATOM 5860 C CA . GLN B 1 243 ? -3.322 5.398 -3.932 1 85 243 GLN B CA 1
ATOM 5861 C C . GLN B 1 243 ? -3.746 4.848 -5.289 1 85 243 GLN B C 1
ATOM 5863 O O . GLN B 1 243 ? -4.07 3.662 -5.41 1 85 243 GLN B O 1
ATOM 5868 N N . ARG B 1 244 ? -3.717 5.68 -6.293 1 85.88 244 ARG B N 1
ATOM 5869 C CA . ARG B 1 244 ? -4.18 5.238 -7.605 1 85.88 244 ARG B CA 1
ATOM 5870 C C . ARG B 1 244 ? -3.15 4.328 -8.273 1 85.88 244 ARG B C 1
ATOM 5872 O O . ARG B 1 244 ? -3.461 3.645 -9.25 1 85.88 244 ARG B O 1
ATOM 5879 N N . GLY B 1 245 ? -1.929 4.324 -7.723 1 88.69 245 GLY B N 1
ATOM 5880 C CA . GLY B 1 245 ? -0.916 3.426 -8.25 1 88.69 245 GLY B CA 1
ATOM 5881 C C . GLY B 1 245 ? -0.415 3.83 -9.625 1 88.69 245 GLY B C 1
ATOM 5882 O O . GLY B 1 245 ? -0.086 2.975 -10.445 1 88.69 245 GLY B O 1
ATOM 5883 N N . GLN B 1 246 ? -0.382 5.066 -9.93 1 91.06 246 GLN B N 1
ATOM 5884 C CA . GLN B 1 246 ? 0.072 5.602 -11.211 1 91.06 246 GLN B CA 1
ATOM 5885 C C . GLN B 1 246 ? 1.582 5.445 -11.367 1 91.06 246 GLN B C 1
ATOM 5887 O O . GLN B 1 246 ? 2.289 5.191 -10.391 1 91.06 246 GLN B O 1
ATOM 5892 N N . GLY B 1 247 ? 1.97 5.539 -12.586 1 94.31 247 GLY B N 1
ATOM 5893 C CA . GLY B 1 247 ? 3.391 5.41 -12.867 1 94.31 247 GLY B CA 1
ATOM 5894 C C . GLY B 1 247 ? 4.191 6.629 -12.453 1 94.31 247 GLY B C 1
ATOM 5895 O O . GLY B 1 247 ? 3.672 7.746 -12.445 1 94.31 247 GLY B O 1
ATOM 5896 N N . ASN B 1 248 ? 5.402 6.422 -12.047 1 96.88 248 ASN B N 1
ATOM 5897 C CA . ASN B 1 248 ? 6.41 7.457 -11.828 1 96.88 248 ASN B CA 1
ATOM 5898 C C . ASN B 1 248 ? 7.512 7.398 -12.883 1 96.88 248 ASN B C 1
ATOM 5900 O O . ASN B 1 248 ? 8.328 6.473 -12.875 1 96.88 248 ASN B O 1
ATOM 5904 N N . PRO B 1 249 ? 7.574 8.375 -13.773 1 98.31 249 PRO B N 1
ATOM 5905 C CA . PRO B 1 249 ? 8.531 8.289 -14.883 1 98.31 249 PRO B CA 1
ATOM 5906 C C . PRO B 1 249 ? 9.984 8.25 -14.406 1 98.31 249 PRO B C 1
ATOM 5908 O O . PRO B 1 249 ? 10.844 7.695 -15.094 1 98.31 249 PRO B O 1
ATOM 5911 N N . ILE B 1 250 ? 10.328 8.812 -13.266 1 98.69 250 ILE B N 1
ATOM 5912 C CA . ILE B 1 250 ? 11.672 8.727 -12.703 1 98.69 250 ILE B CA 1
ATOM 5913 C C . ILE B 1 250 ? 12 7.27 -12.383 1 98.69 250 ILE B C 1
ATOM 5915 O O . ILE B 1 250 ? 13.078 6.781 -12.734 1 98.69 250 ILE B O 1
ATOM 5919 N N . LYS B 1 251 ? 11.078 6.586 -11.719 1 98.19 251 LYS B N 1
ATOM 5920 C CA . LYS B 1 251 ? 11.242 5.172 -11.414 1 98.19 251 LYS B CA 1
ATOM 5921 C C . LYS B 1 251 ? 11.359 4.34 -12.688 1 98.19 251 LYS B C 1
ATOM 5923 O O . LYS B 1 251 ? 12.117 3.373 -12.734 1 98.19 251 LYS B O 1
ATOM 5928 N N . TRP B 1 252 ? 10.523 4.707 -13.688 1 98.38 252 TRP B N 1
ATOM 5929 C CA . TRP B 1 252 ? 10.57 3.971 -14.945 1 98.38 252 TRP B CA 1
ATOM 5930 C C . TRP B 1 252 ? 11.953 4.07 -15.586 1 98.38 252 TRP B C 1
ATOM 5932 O O . TRP B 1 252 ? 12.484 3.074 -16.078 1 98.38 252 TRP B O 1
ATOM 5942 N N . VAL B 1 253 ? 12.539 5.277 -15.586 1 98.69 253 VAL B N 1
ATOM 5943 C CA . VAL B 1 253 ? 13.883 5.453 -16.125 1 98.69 253 VAL B CA 1
ATOM 5944 C C . VAL B 1 253 ? 14.867 4.57 -15.359 1 98.69 253 VAL B C 1
ATOM 5946 O O . VAL B 1 253 ? 15.703 3.893 -15.961 1 98.69 253 VAL B O 1
ATOM 5949 N N . SER B 1 254 ? 14.75 4.609 -14.078 1 98.44 254 SER B N 1
ATOM 5950 C CA . SER B 1 254 ? 15.617 3.781 -13.242 1 98.44 254 SER B CA 1
ATOM 5951 C C . SER B 1 254 ? 15.477 2.305 -13.594 1 98.44 254 SER B C 1
ATOM 5953 O O . SER B 1 254 ? 16.469 1.581 -13.672 1 98.44 254 SER B O 1
ATOM 5955 N N . GLN B 1 255 ? 14.312 1.818 -13.789 1 97.94 255 GLN B N 1
ATOM 5956 C CA . GLN B 1 255 ? 14.055 0.419 -14.117 1 97.94 255 GLN B CA 1
ATOM 5957 C C . GLN B 1 255 ? 14.648 0.057 -15.477 1 97.94 255 GLN B C 1
ATOM 5959 O O . GLN B 1 255 ? 15.227 -1.018 -15.641 1 97.94 255 GLN B O 1
ATOM 5964 N N . ILE B 1 256 ? 14.445 0.938 -16.422 1 98.56 256 ILE B N 1
ATOM 5965 C CA . ILE B 1 256 ? 14.984 0.712 -17.766 1 98.56 256 ILE B CA 1
ATOM 5966 C C . ILE B 1 256 ? 16.516 0.621 -17.688 1 98.56 256 ILE B C 1
ATOM 5968 O O . ILE B 1 256 ? 17.109 -0.28 -18.281 1 98.56 256 ILE B O 1
ATOM 5972 N N . LEU B 1 257 ? 17.141 1.506 -16.953 1 98.69 257 LEU B N 1
ATOM 5973 C CA . LEU B 1 257 ? 18.594 1.5 -16.828 1 98.69 257 LEU B CA 1
ATOM 5974 C C . LEU B 1 257 ? 19.062 0.28 -16.047 1 98.69 257 LEU B C 1
ATOM 5976 O O . LEU B 1 257 ? 20.141 -0.253 -16.312 1 98.69 257 LEU B O 1
ATOM 5980 N N . SER B 1 258 ? 18.266 -0.138 -15.094 1 97.81 258 SER B N 1
ATOM 5981 C CA . SER B 1 258 ? 18.578 -1.36 -14.359 1 97.81 258 SER B CA 1
ATOM 5982 C C . SER B 1 258 ? 18.547 -2.578 -15.273 1 97.81 258 SER B C 1
ATOM 5984 O O . SER B 1 258 ? 19.344 -3.506 -15.117 1 97.81 258 SER B O 1
ATOM 5986 N N . ALA B 1 259 ? 17.594 -2.57 -16.172 1 97.38 259 ALA B N 1
ATOM 5987 C CA . ALA B 1 259 ? 17.516 -3.654 -17.156 1 97.38 259 ALA B CA 1
ATOM 5988 C C . ALA B 1 259 ? 18.781 -3.709 -18 1 97.38 259 ALA B C 1
ATOM 5990 O O . ALA B 1 259 ? 19.266 -4.793 -18.344 1 97.38 259 ALA B O 1
ATOM 5991 N N . LEU B 1 260 ? 19.375 -2.555 -18.391 1 98.38 260 LEU B N 1
ATOM 5992 C CA . LEU B 1 260 ? 20.625 -2.521 -19.125 1 98.38 260 LEU B CA 1
ATOM 5993 C C . LEU B 1 260 ? 21.75 -3.17 -18.312 1 98.38 260 LEU B C 1
ATOM 5995 O O . LEU B 1 260 ? 22.5 -4.004 -18.844 1 98.38 260 LEU B O 1
ATOM 5999 N N . GLU B 1 261 ? 21.781 -2.75 -17.078 1 96.88 261 GLU B N 1
ATOM 6000 C CA . GLU B 1 261 ? 22.828 -3.297 -16.219 1 96.88 261 GLU B CA 1
ATOM 6001 C C . GLU B 1 261 ? 22.688 -4.812 -16.078 1 96.88 261 GLU B C 1
ATOM 6003 O O . GLU B 1 261 ? 23.688 -5.531 -16.109 1 96.88 261 GLU B O 1
ATOM 6008 N N . LYS B 1 262 ? 21.484 -5.266 -15.914 1 94.25 262 LYS B N 1
ATOM 6009 C CA . LYS B 1 262 ? 21.219 -6.695 -15.781 1 94.25 262 LYS B CA 1
ATOM 6010 C C . LYS B 1 262 ? 21.734 -7.461 -17 1 94.25 262 LYS B C 1
ATOM 6012 O O . LYS B 1 262 ? 22.094 -8.641 -16.891 1 94.25 262 LYS B O 1
ATOM 6017 N N . ASN B 1 263 ? 21.828 -6.824 -18.094 1 96.38 263 ASN B N 1
ATOM 6018 C CA . ASN B 1 263 ? 22.281 -7.445 -19.328 1 96.38 263 ASN B CA 1
ATOM 6019 C C . ASN B 1 263 ? 23.703 -7.027 -19.672 1 96.38 263 ASN B C 1
ATOM 6021 O O . ASN B 1 263 ? 24.078 -6.988 -20.844 1 96.38 263 ASN B O 1
ATOM 6025 N N . ASP B 1 264 ? 24.438 -6.559 -18.766 1 96.44 264 ASP B N 1
ATOM 6026 C CA . ASP B 1 264 ? 25.859 -6.258 -18.828 1 96.44 264 ASP B CA 1
ATOM 6027 C C . ASP B 1 264 ? 26.125 -5.094 -19.781 1 96.44 264 ASP B C 1
ATOM 6029 O O . ASP B 1 264 ? 27.094 -5.125 -20.547 1 96.44 264 ASP B O 1
ATOM 6033 N N . ILE B 1 265 ? 25.297 -4.18 -19.797 1 97.69 265 ILE B N 1
ATOM 6034 C CA . ILE B 1 265 ? 25.516 -2.945 -20.547 1 97.69 265 ILE B CA 1
ATOM 6035 C C . ILE B 1 265 ? 25.797 -1.802 -19.578 1 97.69 265 ILE B C 1
ATOM 6037 O O . ILE B 1 265 ? 24.922 -1.408 -18.797 1 97.69 265 ILE B O 1
ATOM 6041 N N . ASP B 1 266 ? 26.938 -1.287 -19.656 1 96.88 266 ASP B N 1
ATOM 6042 C CA . ASP B 1 266 ? 27.344 -0.171 -18.828 1 96.88 266 ASP B CA 1
ATOM 6043 C C . ASP B 1 266 ? 26.922 1.165 -19.422 1 96.88 266 ASP B C 1
ATOM 6045 O O . ASP B 1 266 ? 26.672 1.253 -20.625 1 96.88 266 ASP B O 1
ATOM 6049 N N . TYR B 1 267 ? 26.781 2.15 -18.562 1 97.56 267 TYR B N 1
ATOM 6050 C CA . TYR B 1 267 ? 26.359 3.455 -19.062 1 97.56 267 TYR B CA 1
ATOM 6051 C C . TYR B 1 267 ? 26.875 4.574 -18.172 1 97.56 267 TYR B C 1
ATOM 6053 O O . TYR B 1 267 ? 27.266 4.336 -17.016 1 97.56 267 TYR B O 1
ATOM 6061 N N . GLU B 1 268 ? 26.969 5.754 -18.703 1 97.25 268 GLU B N 1
ATOM 6062 C CA . GLU B 1 268 ? 27.312 7.004 -18.031 1 97.25 268 GLU B CA 1
ATOM 6063 C C . GLU B 1 268 ? 26.234 8.062 -18.25 1 97.25 268 GLU B C 1
ATOM 6065 O O . GLU B 1 268 ? 25.891 8.375 -19.391 1 97.25 268 GLU B O 1
ATOM 6070 N N . ILE B 1 269 ? 25.703 8.641 -17.203 1 98.19 269 ILE B N 1
ATOM 6071 C CA . ILE B 1 269 ? 24.609 9.586 -17.312 1 98.19 269 ILE B CA 1
ATOM 6072 C C . ILE B 1 269 ? 25.125 10.914 -17.859 1 98.19 269 ILE B C 1
ATOM 6074 O O . ILE B 1 269 ? 26.094 11.477 -17.344 1 98.19 269 ILE B O 1
ATOM 6078 N N . VAL B 1 270 ? 24.484 11.391 -18.891 1 97.25 270 VAL B N 1
ATOM 6079 C CA . VAL B 1 270 ? 24.812 12.656 -19.531 1 97.25 270 VAL B CA 1
ATOM 6080 C C . VAL B 1 270 ? 23.859 13.742 -19.047 1 97.25 270 VAL B C 1
ATOM 6082 O O . VAL B 1 270 ? 24.281 14.844 -18.688 1 97.25 270 VAL B O 1
ATOM 6085 N N . THR B 1 271 ? 22.578 13.469 -19.078 1 97.69 271 THR B N 1
ATOM 6086 C CA . THR B 1 271 ? 21.547 14.352 -18.547 1 97.69 271 THR B CA 1
ATOM 6087 C C . THR B 1 271 ? 20.5 13.547 -17.781 1 97.69 271 THR B C 1
ATOM 6089 O O . THR B 1 271 ? 20.344 12.344 -18 1 97.69 271 THR B O 1
ATOM 6092 N N . PHE B 1 272 ? 19.844 14.188 -16.828 1 98.62 272 PHE B N 1
ATOM 6093 C CA . PHE B 1 272 ? 18.766 13.602 -16.062 1 98.62 272 PHE B CA 1
ATOM 6094 C C . PHE B 1 272 ? 17.875 14.688 -15.477 1 98.62 272 PHE B C 1
ATOM 6096 O O . PHE B 1 272 ? 18.328 15.531 -14.711 1 98.62 272 PHE B O 1
ATOM 6103 N N . ASN B 1 273 ? 16.625 14.688 -15.852 1 98.5 273 ASN B N 1
ATOM 6104 C CA . ASN B 1 273 ? 15.672 15.672 -15.352 1 98.5 273 ASN B CA 1
ATOM 6105 C C . ASN B 1 273 ? 14.273 15.078 -15.227 1 98.5 273 ASN B C 1
ATOM 6107 O O . ASN B 1 273 ? 13.641 14.742 -16.234 1 98.5 273 ASN B O 1
ATOM 6111 N N . GLY B 1 274 ? 13.82 14.898 -14.023 1 98.25 274 GLY B N 1
ATOM 6112 C CA . GLY B 1 274 ? 12.492 14.352 -13.781 1 98.25 274 GLY B CA 1
ATOM 6113 C C . GLY B 1 274 ? 11.758 15.039 -12.641 1 98.25 274 GLY B C 1
ATOM 6114 O O . GLY B 1 274 ? 12.359 15.359 -11.609 1 98.25 274 GLY B O 1
ATOM 6115 N N . GLY B 1 275 ? 10.438 15.312 -12.852 1 95.56 275 GLY B N 1
ATOM 6116 C CA . GLY B 1 275 ? 9.602 15.922 -11.828 1 95.56 275 GLY B CA 1
ATOM 6117 C C . GLY B 1 275 ? 9.578 17.438 -11.898 1 95.56 275 GLY B C 1
ATOM 6118 O O . GLY B 1 275 ? 10.352 18.047 -12.641 1 95.56 275 GLY B O 1
ATOM 6119 N N . HIS B 1 276 ? 8.609 18.125 -11.125 1 89.38 276 HIS B N 1
ATOM 6120 C CA . HIS B 1 276 ? 8.461 19.578 -11.227 1 89.38 276 HIS B CA 1
ATOM 6121 C C . HIS B 1 276 ? 8.133 20.188 -9.867 1 89.38 276 HIS B C 1
ATOM 6123 O O . HIS B 1 276 ? 8.352 21.375 -9.656 1 89.38 276 HIS B O 1
ATOM 6129 N N . ALA B 1 277 ? 7.508 19.406 -8.977 1 90.31 277 ALA B N 1
ATOM 6130 C CA . ALA B 1 277 ? 7.156 19.922 -7.652 1 90.31 277 ALA B CA 1
ATOM 6131 C C . ALA B 1 277 ? 7.266 18.828 -6.594 1 90.31 277 ALA B C 1
ATOM 6133 O O . ALA B 1 277 ? 6.961 17.672 -6.859 1 90.31 277 ALA B O 1
ATOM 6134 N N . ILE B 1 278 ? 7.605 19.219 -5.387 1 93.12 278 ILE B N 1
ATOM 6135 C CA . ILE B 1 278 ? 7.918 18.234 -4.344 1 93.12 278 ILE B CA 1
ATOM 6136 C C . ILE B 1 278 ? 6.633 17.578 -3.859 1 93.12 278 ILE B C 1
ATOM 6138 O O . ILE B 1 278 ? 6.66 16.438 -3.387 1 93.12 278 ILE B O 1
ATOM 6142 N N . ASN B 1 279 ? 5.434 18.25 -3.963 1 89.38 279 ASN B N 1
ATOM 6143 C CA . ASN B 1 279 ? 4.172 17.703 -3.471 1 89.38 279 ASN B CA 1
ATOM 6144 C C . ASN B 1 279 ? 3.377 17.031 -4.586 1 89.38 279 ASN B C 1
ATOM 6146 O O . ASN B 1 279 ? 2.229 16.625 -4.383 1 89.38 279 ASN B O 1
ATOM 6150 N N . ALA B 1 280 ? 3.994 16.859 -5.758 1 91.12 280 ALA B N 1
ATOM 6151 C CA . ALA B 1 280 ? 3.301 16.297 -6.906 1 91.12 280 ALA B CA 1
ATOM 6152 C C . ALA B 1 280 ? 3.969 15 -7.367 1 91.12 280 ALA B C 1
ATOM 6154 O O . ALA B 1 280 ? 5.191 14.867 -7.281 1 91.12 280 ALA B O 1
ATOM 6155 N N . ILE B 1 281 ? 3.201 14.07 -7.836 1 93.75 281 ILE B N 1
ATOM 6156 C CA . ILE B 1 281 ? 3.725 12.906 -8.547 1 93.75 281 ILE B CA 1
ATOM 6157 C C . ILE B 1 281 ? 4.27 13.336 -9.906 1 93.75 281 ILE B C 1
ATOM 6159 O O . ILE B 1 281 ? 3.609 14.07 -10.641 1 93.75 281 ILE B O 1
ATOM 6163 N N . PRO B 1 282 ? 5.473 12.93 -10.25 1 96.19 282 PRO B N 1
ATOM 6164 C CA . PRO B 1 282 ? 6.09 13.398 -11.492 1 96.19 282 PRO B CA 1
ATOM 6165 C C . PRO B 1 282 ? 5.281 13.031 -12.734 1 96.19 282 PRO B C 1
ATOM 6167 O O . PRO B 1 282 ? 4.719 11.938 -12.805 1 96.19 282 PRO B O 1
ATOM 6170 N N . THR B 1 283 ? 5.297 13.93 -13.75 1 95.69 283 THR B N 1
ATOM 6171 C CA . THR B 1 283 ? 4.57 13.688 -14.992 1 95.69 283 THR B CA 1
ATOM 6172 C C . THR B 1 283 ? 5.539 13.484 -16.156 1 95.69 283 THR B C 1
ATOM 6174 O O . THR B 1 283 ? 5.125 13.117 -17.25 1 95.69 283 THR B O 1
ATOM 6177 N N . HIS B 1 284 ? 6.824 13.734 -15.891 1 97.5 284 HIS B N 1
ATOM 6178 C CA . HIS B 1 284 ? 7.812 13.594 -16.953 1 97.5 284 HIS B CA 1
ATOM 6179 C C . HIS B 1 284 ? 9.188 13.266 -16.375 1 97.5 284 HIS B C 1
ATOM 6181 O O . HIS B 1 284 ? 9.461 13.547 -15.211 1 97.5 284 HIS B O 1
ATOM 6187 N N . CYS B 1 285 ? 10.008 12.664 -17.172 1 98.5 285 CYS B N 1
ATOM 6188 C CA . CYS B 1 285 ? 11.422 12.414 -16.906 1 98.5 285 CYS B CA 1
ATOM 6189 C C . CYS B 1 285 ? 12.188 12.188 -18.203 1 98.5 285 CYS B C 1
ATOM 6191 O O . CYS B 1 285 ? 11.758 11.398 -19.047 1 98.5 285 CYS B O 1
ATOM 6193 N N . LYS B 1 286 ? 13.242 12.914 -18.359 1 98.56 286 LYS B N 1
ATOM 6194 C CA . LYS B 1 286 ? 14.117 12.75 -19.516 1 98.56 286 LYS B CA 1
ATOM 6195 C C . LYS B 1 286 ? 15.555 12.453 -19.078 1 98.56 286 LYS B C 1
ATOM 6197 O O . LYS B 1 286 ? 16.094 13.141 -18.219 1 98.56 286 LYS B O 1
ATOM 6202 N N . CYS B 1 287 ? 16.141 11.414 -19.641 1 98.62 287 CYS B N 1
ATOM 6203 C CA . CYS B 1 287 ? 17.484 10.977 -19.297 1 98.62 287 CYS B CA 1
ATOM 6204 C C . CYS B 1 287 ? 18.25 10.539 -20.547 1 98.62 287 CYS B C 1
ATOM 6206 O O . CYS B 1 287 ? 17.703 9.828 -21.391 1 98.62 287 CYS B O 1
ATOM 6208 N N . THR B 1 288 ? 19.469 11.039 -20.656 1 98.44 288 THR B N 1
ATOM 6209 C CA . THR B 1 288 ? 20.391 10.562 -21.672 1 98.44 288 THR B CA 1
ATOM 6210 C C . THR B 1 288 ? 21.594 9.883 -21.047 1 98.44 288 THR B C 1
ATOM 6212 O O . THR B 1 288 ? 22.203 10.43 -20.125 1 98.44 288 THR B O 1
ATOM 6215 N N . VAL B 1 289 ? 21.922 8.703 -21.547 1 98.38 289 VAL B N 1
ATOM 6216 C CA . VAL B 1 289 ? 23.094 8 -21.062 1 98.38 289 VAL B CA 1
ATOM 6217 C C . VAL B 1 289 ? 24.031 7.695 -22.234 1 98.38 289 VAL B C 1
ATOM 6219 O O . VAL B 1 289 ? 23.578 7.488 -23.359 1 98.38 289 VAL B O 1
ATOM 6222 N N . ALA B 1 290 ? 25.344 7.719 -21.984 1 97.62 290 ALA B N 1
ATOM 6223 C CA . ALA B 1 290 ? 26.359 7.352 -22.969 1 97.62 290 ALA B CA 1
ATOM 6224 C C . ALA B 1 290 ? 26.688 5.863 -22.875 1 97.62 290 ALA B C 1
ATOM 6226 O O . ALA B 1 290 ? 26.969 5.348 -21.797 1 97.62 290 ALA B O 1
ATOM 6227 N N . ILE B 1 291 ? 26.625 5.195 -23.984 1 96.94 291 ILE B N 1
ATOM 6228 C CA . ILE B 1 291 ? 26.875 3.76 -24.094 1 96.94 291 ILE B CA 1
ATOM 6229 C C . ILE B 1 291 ? 27.875 3.486 -25.203 1 96.94 291 ILE B C 1
ATOM 6231 O O . ILE B 1 291 ? 27.969 4.25 -26.172 1 96.94 291 ILE B O 1
ATOM 6235 N N . GLU B 1 292 ? 28.609 2.395 -25.031 1 94.62 292 GLU B N 1
ATOM 6236 C CA . GLU B 1 292 ? 29.531 1.98 -26.094 1 94.62 292 GLU B CA 1
ATOM 6237 C C . GLU B 1 292 ? 28.781 1.77 -27.406 1 94.62 292 GLU B C 1
ATOM 6239 O O . GLU B 1 292 ? 27.719 1.162 -27.422 1 94.62 292 GLU B O 1
ATOM 6244 N N . ALA B 1 293 ? 29.422 2.25 -28.438 1 93.75 293 ALA B N 1
ATOM 6245 C CA . ALA B 1 293 ? 28.781 2.26 -29.734 1 93.75 293 ALA B CA 1
ATOM 6246 C C . ALA B 1 293 ? 28.391 0.846 -30.172 1 93.75 293 ALA B C 1
ATOM 6248 O O . ALA B 1 293 ? 27.344 0.643 -30.797 1 93.75 293 ALA B O 1
ATOM 6249 N N . GLU B 1 294 ? 29.109 -0.136 -29.797 1 94.62 294 GLU B N 1
ATOM 6250 C CA . GLU B 1 294 ? 28.891 -1.516 -30.219 1 94.62 294 GLU B CA 1
ATOM 6251 C C . GLU B 1 294 ? 27.688 -2.125 -29.516 1 94.62 294 GLU B C 1
ATOM 6253 O O . GLU B 1 294 ? 27.125 -3.111 -30 1 94.62 294 GLU B O 1
ATOM 6258 N N . LYS B 1 295 ? 27.281 -1.499 -28.422 1 96.69 295 LYS B N 1
ATOM 6259 C CA . LYS B 1 295 ? 26.219 -2.086 -27.625 1 96.69 295 LYS B CA 1
ATOM 6260 C C . LYS B 1 295 ? 24.922 -1.292 -27.766 1 96.69 295 LYS B C 1
ATOM 6262 O O . LYS B 1 295 ? 23.906 -1.636 -27.156 1 96.69 295 LYS B O 1
ATOM 6267 N N . ILE B 1 296 ? 24.938 -0.254 -28.578 1 97.12 296 ILE B N 1
ATOM 6268 C CA . ILE B 1 296 ? 23.828 0.69 -28.609 1 97.12 296 ILE B CA 1
ATOM 6269 C C . ILE B 1 296 ? 22.578 0 -29.141 1 97.12 296 ILE B C 1
ATOM 6271 O O . ILE B 1 296 ? 21.469 0.282 -28.703 1 97.12 296 ILE B O 1
ATOM 6275 N N . GLU B 1 297 ? 22.719 -0.824 -30.109 1 97.5 297 GLU B N 1
ATOM 6276 C CA . GLU B 1 297 ? 21.562 -1.522 -30.672 1 97.5 297 GLU B CA 1
ATOM 6277 C C . GLU B 1 297 ? 20.938 -2.465 -29.656 1 97.5 297 GLU B C 1
ATOM 6279 O O . GLU B 1 297 ? 19.703 -2.496 -29.5 1 97.5 297 GLU B O 1
ATOM 6284 N N . LEU B 1 298 ? 21.781 -3.199 -29.031 1 97.88 298 LEU B N 1
ATOM 6285 C CA . LEU B 1 298 ? 21.312 -4.098 -27.984 1 97.88 298 LEU B CA 1
ATOM 6286 C C . LEU B 1 298 ? 20.672 -3.311 -26.859 1 97.88 298 LEU B C 1
ATOM 6288 O O . LEU B 1 298 ? 19.625 -3.703 -26.328 1 97.88 298 LEU B O 1
ATOM 6292 N N . ALA B 1 299 ? 21.312 -2.252 -26.453 1 98.38 299 ALA B N 1
ATOM 6293 C CA . ALA B 1 299 ? 20.781 -1.396 -25.391 1 98.38 299 ALA B CA 1
ATOM 6294 C C . ALA B 1 299 ? 19.391 -0.869 -25.75 1 98.38 299 ALA B C 1
ATOM 6296 O O . ALA B 1 299 ? 18.5 -0.845 -24.891 1 98.38 299 ALA B O 1
ATOM 6297 N N . THR B 1 300 ? 19.266 -0.426 -26.953 1 98.44 300 THR B N 1
ATOM 6298 C CA . THR B 1 300 ? 17.984 0.105 -27.422 1 98.44 300 THR B CA 1
ATOM 6299 C C . THR B 1 300 ? 16.906 -0.97 -27.375 1 98.44 300 THR B C 1
ATOM 6301 O O . THR B 1 300 ? 15.781 -0.701 -26.969 1 98.44 300 THR B O 1
ATOM 6304 N N . LYS B 1 301 ? 17.25 -2.102 -27.781 1 98.31 301 LYS B N 1
ATOM 6305 C CA . LYS B 1 301 ? 16.312 -3.217 -27.766 1 98.31 301 LYS B CA 1
ATOM 6306 C C . LYS B 1 301 ? 15.875 -3.531 -26.328 1 98.31 301 LYS B C 1
ATOM 6308 O O . LYS B 1 301 ? 14.672 -3.662 -26.062 1 98.31 301 LYS B O 1
ATOM 6313 N N . ILE B 1 302 ? 16.766 -3.656 -25.422 1 97.94 302 ILE B N 1
ATOM 6314 C CA . ILE B 1 302 ? 16.5 -3.98 -24.031 1 97.94 302 ILE B CA 1
ATOM 6315 C C . ILE B 1 302 ? 15.641 -2.879 -23.391 1 97.94 302 ILE B C 1
ATOM 6317 O O . ILE B 1 302 ? 14.672 -3.164 -22.688 1 97.94 302 ILE B O 1
ATOM 6321 N N . ALA B 1 303 ? 16.031 -1.676 -23.672 1 98.5 303 ALA B N 1
ATOM 6322 C CA . ALA B 1 303 ? 15.297 -0.535 -23.125 1 98.5 303 ALA B CA 1
ATOM 6323 C C . ALA B 1 303 ? 13.844 -0.542 -23.609 1 98.5 303 ALA B C 1
ATOM 6325 O O . ALA B 1 303 ? 12.922 -0.294 -22.828 1 98.5 303 ALA B O 1
ATOM 6326 N N . ASN B 1 304 ? 13.688 -0.799 -24.844 1 98.25 304 ASN B N 1
ATOM 6327 C CA . ASN B 1 304 ? 12.344 -0.836 -25.406 1 98.25 304 ASN B CA 1
ATOM 6328 C C . ASN B 1 304 ? 11.523 -1.985 -24.828 1 98.25 304 ASN B C 1
ATOM 6330 O O . ASN B 1 304 ? 10.32 -1.843 -24.594 1 98.25 304 ASN B O 1
ATOM 6334 N N . GLU B 1 305 ? 12.125 -3.086 -24.672 1 96.12 305 GLU B N 1
ATOM 6335 C CA . GLU B 1 305 ? 11.43 -4.219 -24.062 1 96.12 305 GLU B CA 1
ATOM 6336 C C . GLU B 1 305 ? 10.977 -3.889 -22.641 1 96.12 305 GLU B C 1
ATOM 6338 O O . GLU B 1 305 ? 9.836 -4.172 -22.281 1 96.12 305 GLU B O 1
ATOM 6343 N N . ALA B 1 306 ? 11.875 -3.324 -21.875 1 96.44 306 ALA B N 1
ATOM 6344 C CA . ALA B 1 306 ? 11.523 -2.914 -20.516 1 96.44 306 ALA B CA 1
ATOM 6345 C C . ALA B 1 306 ? 10.398 -1.886 -20.531 1 96.44 306 ALA B C 1
ATOM 6347 O O . ALA B 1 306 ? 9.469 -1.967 -19.719 1 96.44 306 ALA B O 1
ATOM 6348 N N . LEU B 1 307 ? 10.523 -0.951 -21.422 1 97.69 307 LEU B N 1
ATOM 6349 C CA . LEU B 1 307 ? 9.508 0.088 -21.547 1 97.69 307 LEU B CA 1
ATOM 6350 C C . LEU B 1 307 ? 8.148 -0.518 -21.891 1 97.69 307 LEU B C 1
ATOM 6352 O O . LEU B 1 307 ? 7.125 -0.129 -21.328 1 97.69 307 LEU B O 1
ATOM 6356 N N . ASN B 1 308 ? 8.117 -1.401 -22.797 1 95.5 308 ASN B N 1
ATOM 6357 C CA . ASN B 1 308 ? 6.871 -2.041 -23.219 1 95.5 308 ASN B CA 1
ATOM 6358 C C . ASN B 1 308 ? 6.227 -2.805 -22.062 1 95.5 308 ASN B C 1
ATOM 6360 O O . ASN B 1 308 ? 5 -2.799 -21.922 1 95.5 308 ASN B O 1
ATOM 6364 N N . ASP B 1 309 ? 7.035 -3.48 -21.328 1 92.5 309 ASP B N 1
ATOM 6365 C CA . ASP B 1 309 ? 6.52 -4.184 -20.156 1 92.5 309 ASP B CA 1
ATOM 6366 C C . ASP B 1 309 ? 5.859 -3.217 -19.172 1 92.5 309 ASP B C 1
ATOM 6368 O O . ASP B 1 309 ? 4.812 -3.521 -18.594 1 92.5 309 ASP B O 1
ATOM 6372 N N . LEU B 1 310 ? 6.504 -2.111 -18.984 1 96.06 310 LEU B N 1
ATOM 6373 C CA . LEU B 1 310 ? 5.973 -1.095 -18.094 1 96.06 310 LEU B CA 1
ATOM 6374 C C . LEU B 1 310 ? 4.668 -0.519 -18.625 1 96.06 310 LEU B C 1
ATOM 6376 O O . LEU B 1 310 ? 3.699 -0.362 -17.875 1 96.06 310 LEU B O 1
ATOM 6380 N N . ILE B 1 311 ? 4.633 -0.201 -19.891 1 95.44 311 ILE B N 1
ATOM 6381 C CA . ILE B 1 311 ? 3.428 0.336 -20.516 1 95.44 311 ILE B CA 1
ATOM 6382 C C . ILE B 1 311 ? 2.271 -0.645 -20.328 1 95.44 311 ILE B C 1
ATOM 6384 O O . ILE B 1 311 ? 1.163 -0.247 -19.969 1 95.44 311 ILE B O 1
ATOM 6388 N N . ASP B 1 312 ? 2.539 -1.846 -20.516 1 90.75 312 ASP B N 1
ATOM 6389 C CA . ASP B 1 312 ? 1.512 -2.873 -20.375 1 90.75 312 ASP B CA 1
ATOM 6390 C C . ASP B 1 312 ? 1.02 -2.979 -18.938 1 90.75 312 ASP B C 1
ATOM 6392 O O . ASP B 1 312 ? -0.183 -3.098 -18.688 1 90.75 312 ASP B O 1
ATOM 6396 N N . ALA B 1 313 ? 1.89 -2.932 -18.047 1 90.5 313 ALA B N 1
ATOM 6397 C CA . ALA B 1 313 ? 1.56 -3.09 -16.641 1 90.5 313 ALA B CA 1
ATOM 6398 C C . ALA B 1 313 ? 0.737 -1.909 -16.125 1 90.5 313 ALA B C 1
ATOM 6400 O O . ALA B 1 313 ? -0.037 -2.047 -15.18 1 90.5 313 ALA B O 1
ATOM 6401 N N . PHE B 1 314 ? 0.885 -0.719 -16.766 1 94.06 314 PHE B N 1
ATOM 6402 C CA . PHE B 1 314 ? 0.262 0.483 -16.219 1 94.06 314 PHE B CA 1
ATOM 6403 C C . PHE B 1 314 ? -0.826 0.997 -17.156 1 94.06 314 PHE B C 1
ATOM 6405 O O . PHE B 1 314 ? -1.351 2.096 -16.969 1 94.06 314 PHE B O 1
ATOM 6412 N N . LYS B 1 315 ? -1.182 0.308 -18.125 1 91.5 315 LYS B N 1
ATOM 6413 C CA . LYS B 1 315 ? -2.082 0.767 -19.188 1 91.5 315 LYS B CA 1
ATOM 6414 C C . LYS B 1 315 ? -3.461 1.1 -18.625 1 91.5 315 LYS B C 1
ATOM 6416 O O . LYS B 1 315 ? -4.188 1.917 -19.188 1 91.5 315 LYS B O 1
ATOM 6421 N N . LEU B 1 316 ? -3.832 0.521 -17.531 1 89 316 LEU B N 1
ATOM 6422 C CA . LEU B 1 316 ? -5.16 0.751 -16.969 1 89 316 LEU B CA 1
ATOM 6423 C C . LEU B 1 316 ? -5.184 2.035 -16.141 1 89 316 LEU B C 1
ATOM 6425 O O . LEU B 1 316 ? -6.258 2.551 -15.828 1 89 316 LEU B O 1
ATOM 6429 N N . VAL B 1 317 ? -4.004 2.545 -15.773 1 90.31 317 VAL B N 1
ATOM 6430 C CA . VAL B 1 317 ? -3.982 3.725 -14.914 1 90.31 317 VAL B CA 1
ATOM 6431 C C . VAL B 1 317 ? -3.297 4.879 -15.641 1 90.31 317 VAL B C 1
ATOM 6433 O O . VAL B 1 317 ? -3.449 6.043 -15.25 1 90.31 317 VAL B O 1
ATOM 6436 N N . GLU B 1 318 ? -2.484 4.551 -16.656 1 92.81 318 GLU B N 1
ATOM 6437 C CA . GLU B 1 318 ? -1.849 5.555 -17.5 1 92.81 318 GLU B CA 1
ATOM 6438 C C . GLU B 1 318 ? -2.377 5.473 -18.938 1 92.81 318 GLU B C 1
ATOM 6440 O O . GLU B 1 318 ? -2.119 4.5 -19.641 1 92.81 318 GLU B O 1
ATOM 6445 N N . HIS B 1 319 ? -3.064 6.41 -19.5 1 89.19 319 HIS B N 1
ATOM 6446 C CA . HIS B 1 319 ? -3.768 6.285 -20.766 1 89.19 319 HIS B CA 1
ATOM 6447 C C . HIS B 1 319 ? -3.094 7.117 -21.859 1 89.19 319 HIS B C 1
ATOM 6449 O O . HIS B 1 319 ? -3.094 6.734 -23.031 1 89.19 319 HIS B O 1
ATOM 6455 N N . ASP B 1 320 ? -2.547 8.328 -21.656 1 89.06 320 ASP B N 1
ATOM 6456 C CA . ASP B 1 320 ? -2.055 9.227 -22.688 1 89.06 320 ASP B CA 1
ATOM 6457 C C . ASP B 1 320 ? -0.587 9.578 -22.453 1 89.06 320 ASP B C 1
ATOM 6459 O O . ASP B 1 320 ? -0.19 10.734 -22.609 1 89.06 320 ASP B O 1
ATOM 6463 N N . ILE B 1 321 ? 0.104 8.383 -22.188 1 95.38 321 ILE B N 1
ATOM 6464 C CA . ILE B 1 321 ? 1.502 8.688 -21.891 1 95.38 321 ILE B CA 1
ATOM 6465 C C . ILE B 1 321 ? 2.295 8.727 -23.203 1 95.38 321 ILE B C 1
ATOM 6467 O O . ILE B 1 321 ? 1.896 8.125 -24.203 1 95.38 321 ILE B O 1
ATOM 6471 N N . LYS B 1 322 ? 3.305 9.5 -23.297 1 97.12 322 LYS B N 1
ATOM 6472 C CA . LYS B 1 322 ? 4.238 9.594 -24.406 1 97.12 322 LYS B CA 1
ATOM 6473 C C . LYS B 1 322 ? 5.629 9.109 -24 1 97.12 322 LYS B C 1
ATOM 6475 O O . LYS B 1 322 ? 6.281 9.727 -23.156 1 97.12 322 LYS B O 1
ATOM 6480 N N . CYS B 1 323 ? 6.02 8 -24.609 1 96.94 323 CYS B N 1
ATOM 6481 C CA . CYS B 1 323 ? 7.301 7.379 -24.297 1 96.94 323 CYS B CA 1
ATOM 6482 C C . CYS B 1 323 ? 8.141 7.195 -25.562 1 96.94 323 CYS B C 1
ATOM 6484 O O . CYS B 1 323 ? 7.719 6.52 -26.5 1 96.94 323 CYS B O 1
ATOM 6486 N N . VAL B 1 324 ? 9.344 7.836 -25.531 1 96.88 324 VAL B N 1
ATOM 6487 C CA . VAL B 1 324 ? 10.203 7.762 -26.719 1 96.88 324 VAL B CA 1
ATOM 6488 C C . VAL B 1 324 ? 11.625 7.383 -26.297 1 96.88 324 VAL B C 1
ATOM 6490 O O . VAL B 1 324 ? 12.18 7.965 -25.375 1 96.88 324 VAL B O 1
ATOM 6493 N N . ILE B 1 325 ? 12.164 6.359 -26.922 1 98.31 325 ILE B N 1
ATOM 6494 C CA . ILE B 1 325 ? 13.578 6.012 -26.797 1 98.31 325 ILE B CA 1
ATOM 6495 C C . ILE B 1 325 ? 14.289 6.273 -28.125 1 98.31 325 ILE B C 1
ATOM 6497 O O . ILE B 1 325 ? 13.852 5.801 -29.172 1 98.31 325 ILE B O 1
ATOM 6501 N N . SER B 1 326 ? 15.305 7.102 -28.078 1 98.12 326 SER B N 1
ATOM 6502 C CA . SER B 1 326 ? 16.047 7.453 -29.281 1 98.12 326 SER B CA 1
ATOM 6503 C C . SER B 1 326 ? 17.547 7.395 -29.047 1 98.12 326 SER B C 1
ATOM 6505 O O . SER B 1 326 ? 18 7.305 -27.891 1 98.12 326 SER B O 1
ATOM 6507 N N . THR B 1 327 ? 18.25 7.359 -30.094 1 97.25 327 THR B N 1
ATOM 6508 C CA . THR B 1 327 ? 19.719 7.367 -30.031 1 97.25 327 THR B CA 1
ATOM 6509 C C . THR B 1 327 ? 20.266 8.664 -30.625 1 97.25 327 THR B C 1
ATOM 6511 O O . THR B 1 327 ? 19.672 9.258 -31.516 1 97.25 327 THR B O 1
ATOM 6514 N N . GLU B 1 328 ? 21.328 9.125 -30.047 1 94 328 GLU B N 1
ATOM 6515 C CA . GLU B 1 328 ? 22 10.312 -30.562 1 94 328 GLU B CA 1
ATOM 6516 C C . GLU B 1 328 ? 23.516 10.203 -30.391 1 94 328 GLU B C 1
ATOM 6518 O O . GLU B 1 328 ? 24.016 9.297 -29.719 1 94 328 GLU B O 1
ATOM 6523 N N . SER B 1 329 ? 24.203 11.102 -31.078 1 91.94 329 SER B N 1
ATOM 6524 C CA . SER B 1 329 ? 25.656 11.164 -30.922 1 91.94 329 SER B CA 1
ATOM 6525 C C . SER B 1 329 ? 26.047 12.039 -29.734 1 91.94 329 SER B C 1
ATOM 6527 O O . SER B 1 329 ? 25.406 13.062 -29.484 1 91.94 329 SER B O 1
ATOM 6529 N N . ILE B 1 330 ? 27 11.57 -29.031 1 91.88 330 ILE B N 1
ATOM 6530 C CA . ILE B 1 330 ? 27.594 12.359 -27.953 1 91.88 330 ILE B CA 1
ATOM 6531 C C . ILE B 1 330 ? 29.047 12.656 -28.266 1 91.88 330 ILE B C 1
ATOM 6533 O O . ILE B 1 330 ? 29.844 11.742 -28.531 1 91.88 330 ILE B O 1
ATOM 6537 N N . ASP B 1 331 ? 29.375 13.953 -28.219 1 85.75 331 ASP B N 1
ATOM 6538 C CA . ASP B 1 331 ? 30.703 14.375 -28.609 1 85.75 331 ASP B CA 1
ATOM 6539 C C . ASP B 1 331 ? 31.75 13.93 -27.578 1 85.75 331 ASP B C 1
ATOM 6541 O O . ASP B 1 331 ? 31.484 13.938 -26.375 1 85.75 331 ASP B O 1
ATOM 6545 N N . SER B 1 332 ? 32.906 13.602 -28.188 1 86.44 332 SER B N 1
ATOM 6546 C CA . SER B 1 332 ? 34.031 13.375 -27.297 1 86.44 332 SER B CA 1
ATOM 6547 C C . SER B 1 332 ? 34.375 14.633 -26.516 1 86.44 332 SER B C 1
ATOM 6549 O O . SER B 1 332 ? 34.219 15.75 -27 1 86.44 332 SER B O 1
ATOM 6551 N N . GLY B 1 333 ? 34.75 14.508 -25.266 1 87 333 GLY B N 1
ATOM 6552 C CA . GLY B 1 333 ? 35.125 15.641 -24.438 1 87 333 GLY B CA 1
ATOM 6553 C C . GLY B 1 333 ? 34 16.141 -23.562 1 87 333 GLY B C 1
ATOM 6554 O O . GLY B 1 333 ? 34.219 16.891 -22.609 1 87 333 GLY B O 1
ATOM 6555 N N . LYS B 1 334 ? 32.812 15.672 -23.906 1 90.94 334 LYS B N 1
ATOM 6556 C CA . LYS B 1 334 ? 31.703 16.062 -23.062 1 90.94 334 LYS B CA 1
ATOM 6557 C C . LYS B 1 334 ? 31.875 15.531 -21.641 1 90.94 334 LYS B C 1
ATOM 6559 O O . LYS B 1 334 ? 32.312 14.398 -21.438 1 90.94 334 LYS B O 1
ATOM 6564 N N . LYS B 1 335 ? 31.594 16.375 -20.656 1 93.75 335 LYS B N 1
ATOM 6565 C CA . LYS B 1 335 ? 31.672 15.961 -19.25 1 93.75 335 LYS B CA 1
ATOM 6566 C C . LYS B 1 335 ? 30.391 15.242 -18.828 1 93.75 335 LYS B C 1
ATOM 6568 O O . LYS B 1 335 ? 29.297 15.766 -19.016 1 93.75 335 LYS B O 1
ATOM 6573 N N . VAL B 1 336 ? 30.609 14.016 -18.328 1 96.06 336 VAL B N 1
ATOM 6574 C CA . VAL B 1 336 ? 29.484 13.18 -17.922 1 96.06 336 VAL B CA 1
ATOM 6575 C C . VAL B 1 336 ? 29.734 12.617 -16.531 1 96.06 336 VAL B C 1
ATOM 6577 O O . VAL B 1 336 ? 30.844 12.703 -16 1 96.06 336 VAL B O 1
ATOM 6580 N N . ILE B 1 337 ? 28.688 12.156 -15.867 1 97.19 337 ILE B N 1
ATOM 6581 C CA . ILE B 1 337 ? 28.844 11.43 -14.617 1 97.19 337 ILE B CA 1
ATOM 6582 C C . ILE B 1 337 ? 29.516 10.078 -14.883 1 97.19 337 ILE B C 1
ATOM 6584 O O . ILE B 1 337 ? 29.078 9.328 -15.758 1 97.19 337 ILE B O 1
ATOM 6588 N N . ASN B 1 338 ? 30.531 9.75 -14.164 1 96.06 338 ASN B N 1
ATOM 6589 C CA . ASN B 1 338 ? 31.234 8.508 -14.43 1 96.06 338 ASN B CA 1
ATOM 6590 C C . ASN B 1 338 ? 30.359 7.289 -14.172 1 96.06 338 ASN B C 1
ATOM 6592 O O . ASN B 1 338 ? 29.312 7.398 -13.531 1 96.06 338 ASN B O 1
ATOM 6596 N N . SER B 1 339 ? 30.797 6.16 -14.648 1 96.12 339 SER B N 1
ATOM 6597 C CA . SER B 1 339 ? 29.984 4.938 -14.641 1 96.12 339 SER B CA 1
ATOM 6598 C C . SER B 1 339 ? 29.609 4.531 -13.219 1 96.12 339 SER B C 1
ATOM 6600 O O . SER B 1 339 ? 28.453 4.234 -12.945 1 96.12 339 SER B O 1
ATOM 6602 N N . TYR B 1 340 ? 30.547 4.547 -12.359 1 96.56 340 TYR B N 1
ATOM 6603 C CA . TYR B 1 340 ? 30.312 4.113 -10.984 1 96.56 340 TYR B CA 1
ATOM 6604 C C . TYR B 1 340 ? 29.234 4.969 -10.328 1 96.56 340 TYR B C 1
ATOM 6606 O O . TYR B 1 340 ? 28.266 4.441 -9.773 1 96.56 340 TYR B O 1
ATOM 6614 N N . GLU B 1 341 ? 29.406 6.246 -10.359 1 97.75 341 GLU B N 1
ATOM 6615 C CA . GLU B 1 341 ? 28.453 7.156 -9.727 1 97.75 341 GLU B CA 1
ATOM 6616 C C . GLU B 1 341 ? 27.094 7.105 -10.414 1 97.75 341 GLU B C 1
ATOM 6618 O O . GLU B 1 341 ? 26.062 7.258 -9.766 1 97.75 341 GLU B O 1
ATOM 6623 N N . SER B 1 342 ? 27.109 6.891 -11.773 1 98 342 SER B N 1
ATOM 6624 C CA . SER B 1 342 ? 25.859 6.715 -12.5 1 98 342 SER B CA 1
ATOM 6625 C C . SER B 1 342 ? 25.062 5.543 -11.945 1 98 342 SER B C 1
ATOM 6627 O O . SER B 1 342 ? 23.859 5.684 -11.664 1 98 342 SER B O 1
ATOM 6629 N N . HIS B 1 343 ? 25.703 4.449 -11.742 1 97.88 343 HIS B N 1
ATOM 6630 C CA . HIS B 1 343 ? 25.016 3.271 -11.219 1 97.88 343 HIS B CA 1
ATOM 6631 C C . HIS B 1 343 ? 24.547 3.498 -9.789 1 97.88 343 HIS B C 1
ATOM 6633 O O . HIS B 1 343 ? 23.438 3.105 -9.422 1 97.88 343 HIS B O 1
ATOM 6639 N N . GLN B 1 344 ? 25.344 4.145 -8.969 1 97.56 344 GLN B N 1
ATOM 6640 C CA . GLN B 1 344 ? 25 4.398 -7.574 1 97.56 344 GLN B CA 1
ATOM 6641 C C . GLN B 1 344 ? 23.781 5.309 -7.477 1 97.56 344 GLN B C 1
ATOM 6643 O O . GLN B 1 344 ? 22.938 5.133 -6.594 1 97.56 344 GLN B O 1
ATOM 6648 N N . LEU B 1 345 ? 23.703 6.289 -8.344 1 98.12 345 LEU B N 1
ATOM 6649 C CA . LEU B 1 345 ? 22.562 7.18 -8.367 1 98.12 345 LEU B CA 1
ATOM 6650 C C . LEU B 1 345 ? 21.281 6.418 -8.734 1 98.12 345 LEU B C 1
ATOM 6652 O O . LEU B 1 345 ? 20.234 6.633 -8.133 1 98.12 345 LEU B O 1
ATOM 6656 N N . ILE B 1 346 ? 21.406 5.551 -9.688 1 98.38 346 ILE B N 1
ATOM 6657 C CA . ILE B 1 346 ? 20.25 4.77 -10.125 1 98.38 346 ILE B CA 1
ATOM 6658 C C . ILE B 1 346 ? 19.828 3.803 -9.016 1 98.38 346 ILE B C 1
ATOM 6660 O O . ILE B 1 346 ? 18.641 3.574 -8.805 1 98.38 346 ILE B O 1
ATOM 6664 N N . TYR B 1 347 ? 20.859 3.215 -8.281 1 97.62 347 TYR B N 1
ATOM 6665 C CA . TYR B 1 347 ? 20.516 2.381 -7.137 1 97.62 347 TYR B CA 1
ATOM 6666 C C . TYR B 1 347 ? 19.719 3.166 -6.105 1 97.62 347 TYR B C 1
ATOM 6668 O O . TYR B 1 347 ? 18.734 2.666 -5.562 1 97.62 347 TYR B O 1
ATOM 6676 N N . LEU B 1 348 ? 20.125 4.359 -5.844 1 97.38 348 LEU B N 1
ATOM 6677 C CA . LEU B 1 348 ? 19.469 5.203 -4.859 1 97.38 348 LEU B CA 1
ATOM 6678 C C . LEU B 1 348 ? 18.031 5.52 -5.285 1 97.38 348 LEU B C 1
ATOM 6680 O O . LEU B 1 348 ? 17.109 5.41 -4.484 1 97.38 348 LEU B O 1
ATOM 6684 N N . ILE B 1 349 ? 17.828 5.891 -6.547 1 98.19 349 ILE B N 1
ATOM 6685 C CA . ILE B 1 349 ? 16.516 6.207 -7.09 1 98.19 349 ILE B CA 1
ATOM 6686 C C . ILE B 1 349 ? 15.625 4.965 -7.043 1 98.19 349 ILE B C 1
ATOM 6688 O O . ILE B 1 349 ? 14.461 5.039 -6.645 1 98.19 349 ILE B O 1
ATOM 6692 N N . GLN B 1 350 ? 16.188 3.854 -7.422 1 97.62 350 GLN B N 1
ATOM 6693 C CA . GLN B 1 350 ? 15.43 2.604 -7.469 1 97.62 350 GLN B CA 1
ATOM 6694 C C . GLN B 1 350 ? 15.031 2.148 -6.07 1 97.62 350 GLN B C 1
ATOM 6696 O O . GLN B 1 350 ? 13.922 1.654 -5.867 1 97.62 350 GLN B O 1
ATOM 6701 N N . ALA B 1 351 ? 15.906 2.285 -5.121 1 96.94 351 ALA B N 1
ATOM 6702 C CA . ALA B 1 351 ? 15.664 1.815 -3.76 1 96.94 351 ALA B CA 1
ATOM 6703 C C . ALA B 1 351 ? 14.719 2.752 -3.014 1 96.94 351 ALA B C 1
ATOM 6705 O O . ALA B 1 351 ? 14.094 2.354 -2.029 1 96.94 351 ALA B O 1
ATOM 6706 N N . ALA B 1 352 ? 14.68 4 -3.393 1 96.75 352 ALA B N 1
ATOM 6707 C CA . ALA B 1 352 ? 13.758 4.938 -2.756 1 96.75 352 ALA B CA 1
ATOM 6708 C C . ALA B 1 352 ? 12.305 4.555 -3.039 1 96.75 352 ALA B C 1
ATOM 6710 O O . ALA B 1 352 ? 11.906 4.434 -4.199 1 96.75 352 ALA B O 1
ATOM 6711 N N . HIS B 1 353 ? 11.586 4.402 -2.014 1 95.12 353 HIS B N 1
ATOM 6712 C CA . HIS B 1 353 ? 10.188 3.998 -2.16 1 95.12 353 HIS B CA 1
ATOM 6713 C C . HIS B 1 353 ? 9.352 5.121 -2.754 1 95.12 353 HIS B C 1
ATOM 6715 O O . HIS B 1 353 ? 9.609 6.301 -2.494 1 95.12 353 HIS B O 1
ATOM 6721 N N . HIS B 1 354 ? 8.414 4.777 -3.57 1 96.44 354 HIS B N 1
ATOM 6722 C CA . HIS B 1 354 ? 7.359 5.652 -4.07 1 96.44 354 HIS B CA 1
ATOM 6723 C C . HIS B 1 354 ? 6 4.965 -4.012 1 96.44 354 HIS B C 1
ATOM 6725 O O . HIS B 1 354 ? 5.812 3.9 -4.605 1 96.44 354 HIS B O 1
ATOM 6731 N N . GLY B 1 355 ? 5.086 5.582 -3.357 1 94.25 355 GLY B N 1
ATOM 6732 C CA . GLY B 1 355 ? 3.75 5.016 -3.273 1 94.25 355 GLY B CA 1
ATOM 6733 C C . GLY B 1 355 ? 3.266 4.836 -1.848 1 94.25 355 GLY B C 1
ATOM 6734 O O . GLY B 1 355 ? 3.734 5.523 -0.937 1 94.25 355 GLY B O 1
ATOM 6735 N N . ILE B 1 356 ? 2.332 3.969 -1.74 1 91.88 356 ILE B N 1
ATOM 6736 C CA . ILE B 1 356 ? 1.718 3.697 -0.445 1 91.88 356 ILE B CA 1
ATOM 6737 C C . ILE B 1 356 ? 2.686 2.898 0.426 1 91.88 356 ILE B C 1
ATOM 6739 O O . ILE B 1 356 ? 3.355 1.983 -0.057 1 91.88 356 ILE B O 1
ATOM 6743 N N . VAL B 1 357 ? 2.746 3.281 1.639 1 93 357 VAL B N 1
ATOM 6744 C CA . VAL B 1 357 ? 3.475 2.486 2.623 1 93 357 VAL B CA 1
ATOM 6745 C C . VAL B 1 357 ? 2.492 1.658 3.447 1 93 357 VAL B C 1
ATOM 6747 O O . VAL B 1 357 ? 2.744 0.485 3.73 1 93 357 VAL B O 1
ATOM 6750 N N . ARG B 1 358 ? 1.351 2.307 3.801 1 90.5 358 ARG B N 1
ATOM 6751 C CA . ARG B 1 358 ? 0.367 1.617 4.629 1 90.5 358 ARG B CA 1
ATOM 6752 C C . ARG B 1 358 ? -1.001 2.281 4.523 1 90.5 358 ARG B C 1
ATOM 6754 O O . ARG B 1 358 ? -1.097 3.508 4.43 1 90.5 358 ARG B O 1
ATOM 6761 N N . PHE B 1 359 ? -2.082 1.463 4.562 1 89.5 359 PHE B N 1
ATOM 6762 C CA . PHE B 1 359 ? -3.438 1.974 4.719 1 89.5 359 PHE B CA 1
ATOM 6763 C C . PHE B 1 359 ? -3.801 2.102 6.195 1 89.5 359 PHE B C 1
ATOM 6765 O O . PHE B 1 359 ? -3.268 1.374 7.035 1 89.5 359 PHE B O 1
ATOM 6772 N N . HIS B 1 360 ? -4.652 2.988 6.398 1 89.06 360 HIS B N 1
ATOM 6773 C CA . HIS B 1 360 ? -5.051 3.184 7.785 1 89.06 360 HIS B CA 1
ATOM 6774 C C . HIS B 1 360 ? -5.949 2.047 8.266 1 89.06 360 HIS B C 1
ATOM 6776 O O . HIS B 1 360 ? -6.926 1.697 7.598 1 89.06 360 HIS B O 1
ATOM 6782 N N . PRO B 1 361 ? -5.691 1.471 9.406 1 86.06 361 PRO B N 1
ATOM 6783 C CA . PRO B 1 361 ? -6.457 0.304 9.852 1 86.06 361 PRO B CA 1
ATOM 6784 C C . PRO B 1 361 ? -7.91 0.642 10.188 1 86.06 361 PRO B C 1
ATOM 6786 O O . PRO B 1 361 ? -8.797 -0.192 10 1 86.06 361 PRO B O 1
ATOM 6789 N N . GLN B 1 362 ? -8.133 1.806 10.688 1 85 362 GLN B N 1
ATOM 6790 C CA . GLN B 1 362 ? -9.484 2.23 11.039 1 85 362 GLN B CA 1
ATOM 6791 C C . GLN B 1 362 ? -10.25 2.693 9.805 1 85 362 GLN B C 1
ATOM 6793 O O . GLN B 1 362 ? -11.484 2.621 9.773 1 85 362 GLN B O 1
ATOM 6798 N N . PHE B 1 363 ? -9.516 3.223 8.891 1 87.44 363 PHE B N 1
ATOM 6799 C CA . PHE B 1 363 ? -10.078 3.717 7.641 1 87.44 363 PHE B CA 1
ATOM 6800 C C . PHE B 1 363 ? -9.461 3.004 6.445 1 87.44 363 PHE B C 1
ATOM 6802 O O . PHE B 1 363 ? -8.648 3.586 5.723 1 87.44 363 PHE B O 1
ATOM 6809 N N . PRO B 1 364 ? -9.891 1.884 6.078 1 80.19 364 PRO B N 1
ATOM 6810 C CA . PRO B 1 364 ? -9.172 0.983 5.172 1 80.19 364 PRO B CA 1
ATOM 6811 C C . PRO B 1 364 ? -9.086 1.527 3.748 1 80.19 364 PRO B C 1
ATOM 6813 O O . PRO B 1 364 ? -8.281 1.04 2.947 1 80.19 364 PRO B O 1
ATOM 6816 N N . THR B 1 365 ? -9.797 2.51 3.4 1 80.19 365 THR B N 1
ATOM 6817 C CA . THR B 1 365 ? -9.727 3.074 2.057 1 80.19 365 THR B CA 1
ATOM 6818 C C . THR B 1 365 ? -8.875 4.34 2.047 1 80.19 365 THR B C 1
ATOM 6820 O O . THR B 1 365 ? -8.711 4.98 1.005 1 80.19 365 THR B O 1
ATOM 6823 N N . THR B 1 366 ? -8.359 4.664 3.189 1 87.94 366 THR B N 1
ATOM 6824 C CA . THR B 1 366 ? -7.555 5.875 3.316 1 87.94 366 THR B CA 1
ATOM 6825 C C . THR B 1 366 ? -6.086 5.527 3.541 1 87.94 366 THR B C 1
ATOM 6827 O O . THR B 1 366 ? -5.762 4.691 4.391 1 87.94 366 THR B O 1
ATOM 6830 N N . VAL B 1 367 ? -5.27 6.172 2.758 1 89.12 367 VAL B N 1
ATOM 6831 C CA . VAL B 1 367 ? -3.834 5.984 2.92 1 89.12 367 VAL B CA 1
ATOM 6832 C C . VAL B 1 367 ? -3.377 6.594 4.242 1 89.12 367 VAL B C 1
ATOM 6834 O O . VAL B 1 367 ? -3.654 7.762 4.523 1 89.12 367 VAL B O 1
ATOM 6837 N N . ASP B 1 368 ? -2.74 5.754 5.059 1 91.44 368 ASP B N 1
ATOM 6838 C CA . ASP B 1 368 ? -2.16 6.25 6.305 1 91.44 368 ASP B CA 1
ATOM 6839 C C . ASP B 1 368 ? -0.808 6.914 6.055 1 91.44 368 ASP B C 1
ATOM 6841 O O . ASP B 1 368 ? -0.505 7.953 6.641 1 91.44 368 ASP B O 1
ATOM 6845 N N . THR B 1 369 ? -0.024 6.219 5.32 1 93.94 369 THR B N 1
ATOM 6846 C CA . THR B 1 369 ? 1.367 6.617 5.133 1 93.94 369 THR B CA 1
ATOM 6847 C C . THR B 1 369 ? 1.803 6.402 3.688 1 93.94 369 THR B C 1
ATOM 6849 O O . THR B 1 369 ? 1.463 5.387 3.076 1 93.94 369 THR B O 1
ATOM 6852 N N . SER B 1 370 ? 2.49 7.355 3.139 1 95.06 370 SER B N 1
ATOM 6853 C CA . SER B 1 370 ? 2.986 7.266 1.771 1 95.06 370 SER B CA 1
ATOM 6854 C C . SER B 1 370 ? 4.312 8.008 1.614 1 95.06 370 SER B C 1
ATOM 6856 O O . SER B 1 370 ? 4.711 8.773 2.496 1 95.06 370 SER B O 1
ATOM 6858 N N . LEU B 1 371 ? 5.027 7.742 0.631 1 96.69 371 LEU B N 1
ATOM 6859 C CA . LEU B 1 371 ? 6.262 8.414 0.225 1 96.69 371 LEU B CA 1
ATOM 6860 C C . LEU B 1 371 ? 6.242 8.727 -1.267 1 96.69 371 LEU B C 1
ATOM 6862 O O . LEU B 1 371 ? 5.93 7.859 -2.086 1 96.69 371 LEU B O 1
ATOM 6866 N N . ASN B 1 372 ? 6.484 9.977 -1.632 1 96.75 372 ASN B N 1
ATOM 6867 C CA . ASN B 1 372 ? 6.488 10.461 -3.008 1 96.75 372 ASN B CA 1
ATOM 6868 C C . ASN B 1 372 ? 7.902 10.773 -3.486 1 96.75 372 ASN B C 1
ATOM 6870 O O . ASN B 1 372 ? 8.57 11.648 -2.938 1 96.75 372 ASN B O 1
ATOM 6874 N N . LEU B 1 373 ? 8.422 9.984 -4.375 1 98.19 373 LEU B N 1
ATOM 6875 C CA . LEU B 1 373 ? 9.617 10.398 -5.105 1 98.19 373 LEU B CA 1
ATOM 6876 C C . LEU B 1 373 ? 9.281 11.477 -6.125 1 98.19 373 LEU B C 1
ATOM 6878 O O . LEU B 1 373 ? 8.844 11.18 -7.238 1 98.19 373 LEU B O 1
ATOM 6882 N N . ALA B 1 374 ? 9.625 12.703 -5.852 1 97.5 374 ALA B N 1
ATOM 6883 C CA . ALA B 1 374 ? 9.008 13.852 -6.512 1 97.5 374 ALA B CA 1
ATOM 6884 C C . ALA B 1 374 ? 9.898 14.391 -7.625 1 97.5 374 ALA B C 1
ATOM 6886 O O . ALA B 1 374 ? 9.414 14.844 -8.656 1 97.5 374 ALA B O 1
ATOM 6887 N N . LEU B 1 375 ? 11.234 14.406 -7.324 1 97.81 375 LEU B N 1
ATOM 6888 C CA . LEU B 1 375 ? 12.156 15.055 -8.25 1 97.81 375 LEU B CA 1
ATOM 6889 C C . LEU B 1 375 ? 13.508 14.344 -8.266 1 97.81 375 LEU B C 1
ATOM 6891 O O . LEU B 1 375 ? 13.961 13.852 -7.23 1 97.81 375 LEU B O 1
ATOM 6895 N N . ALA B 1 376 ? 14.133 14.25 -9.398 1 98.5 376 ALA B N 1
ATOM 6896 C CA . ALA B 1 376 ? 15.508 13.828 -9.625 1 98.5 376 ALA B CA 1
ATOM 6897 C C . ALA B 1 376 ? 16.125 14.578 -10.805 1 98.5 376 ALA B C 1
ATOM 6899 O O . ALA B 1 376 ? 15.562 14.594 -11.898 1 98.5 376 ALA B O 1
ATOM 6900 N N . SER B 1 377 ? 17.234 15.234 -10.531 1 98.38 377 SER B N 1
ATOM 6901 C CA . SER B 1 377 ? 17.797 16.031 -11.609 1 98.38 377 SER B CA 1
ATOM 6902 C C . SER B 1 377 ? 19.312 16.172 -11.469 1 98.38 377 SER B C 1
ATOM 6904 O O . SER B 1 377 ? 19.828 16.219 -10.352 1 98.38 377 SER B O 1
ATOM 6906 N N . PHE B 1 378 ? 19.938 16.25 -12.578 1 98.06 378 PHE B N 1
ATOM 6907 C CA . PHE B 1 378 ? 21.359 16.484 -12.68 1 98.06 378 PHE B CA 1
ATOM 6908 C C . PHE B 1 378 ? 21.641 17.938 -13.086 1 98.06 378 PHE B C 1
ATOM 6910 O O . PHE B 1 378 ? 21.219 18.375 -14.148 1 98.06 378 PHE B O 1
ATOM 6917 N N . ASP B 1 379 ? 22.25 18.656 -12.172 1 95.94 379 ASP B N 1
ATOM 6918 C CA . ASP B 1 379 ? 22.766 19.984 -12.453 1 95.94 379 ASP B CA 1
ATOM 6919 C C . ASP B 1 379 ? 24.219 19.938 -12.93 1 95.94 379 ASP B C 1
ATOM 6921 O O . ASP B 1 379 ? 25.141 19.984 -12.125 1 95.94 379 ASP B O 1
ATOM 6925 N N . SER B 1 380 ? 24.391 19.969 -14.203 1 93.12 380 SER B N 1
ATOM 6926 C CA . SER B 1 380 ? 25.719 19.797 -14.789 1 93.12 380 SER B CA 1
ATOM 6927 C C . SER B 1 380 ? 26.609 21 -14.492 1 93.12 380 SER B C 1
ATOM 6929 O O . SER B 1 380 ? 27.828 20.859 -14.383 1 93.12 380 SER B O 1
ATOM 6931 N N . GLU B 1 381 ? 26.078 22.141 -14.398 1 93.25 381 GLU B N 1
ATOM 6932 C CA . GLU B 1 381 ? 26.844 23.344 -14.117 1 93.25 381 GLU B CA 1
ATOM 6933 C C . GLU B 1 381 ? 27.469 23.281 -12.727 1 93.25 381 GLU B C 1
ATOM 6935 O O . GLU B 1 381 ? 28.625 23.672 -12.539 1 93.25 381 GLU B O 1
ATOM 6940 N N . LYS B 1 382 ? 26.781 22.781 -11.789 1 95.31 382 LYS B N 1
ATOM 6941 C CA . LYS B 1 382 ? 27.266 22.734 -10.414 1 95.31 382 LYS B CA 1
ATOM 6942 C C . LYS B 1 382 ? 27.828 21.359 -10.078 1 95.31 382 LYS B C 1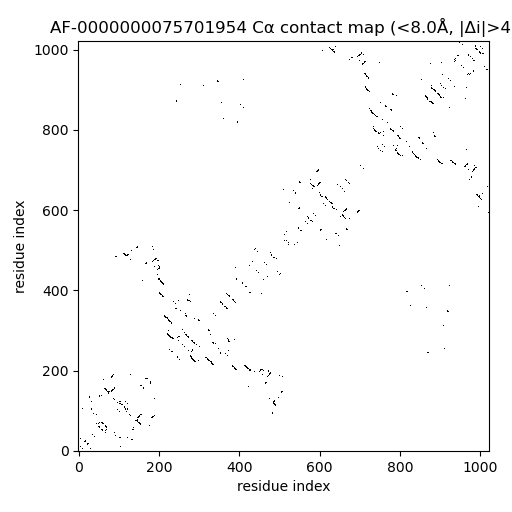
ATOM 6944 O O . LYS B 1 382 ? 28.328 21.141 -8.969 1 95.31 382 LYS B O 1
ATOM 6949 N N . SER B 1 383 ? 27.75 20.375 -11.023 1 96.44 383 SER B N 1
ATOM 6950 C CA . SER B 1 383 ? 28.156 18.984 -10.82 1 96.44 383 SER B CA 1
ATOM 6951 C C . SER B 1 383 ? 27.453 18.375 -9.617 1 96.44 383 SER B C 1
ATOM 6953 O O . SER B 1 383 ? 28.094 17.781 -8.75 1 96.44 383 SER B O 1
ATOM 6955 N N . LYS B 1 384 ? 26.156 18.625 -9.562 1 97.44 384 LYS B N 1
ATOM 6956 C CA . LYS B 1 384 ? 25.359 18.125 -8.445 1 97.44 384 LYS B CA 1
ATOM 6957 C C . LYS B 1 384 ? 24.141 17.359 -8.938 1 97.44 384 LYS B C 1
ATOM 6959 O O . LYS B 1 384 ? 23.578 17.672 -9.984 1 97.44 384 LYS B O 1
ATOM 6964 N N . PHE B 1 385 ? 23.797 16.406 -8.219 1 98.19 385 PHE B N 1
ATOM 6965 C CA . PHE B 1 385 ? 22.562 15.664 -8.461 1 98.19 385 PHE B CA 1
ATOM 6966 C C . PHE B 1 385 ? 21.578 15.852 -7.312 1 98.19 385 PHE B C 1
ATOM 6968 O O . PHE B 1 385 ? 21.969 15.773 -6.145 1 98.19 385 PHE B O 1
ATOM 6975 N N . HIS B 1 386 ? 20.328 16.125 -7.641 1 98.12 386 HIS B N 1
ATOM 6976 C CA . HIS B 1 386 ? 19.281 16.375 -6.648 1 98.12 386 HIS B CA 1
ATOM 6977 C C . HIS B 1 386 ? 18.234 15.273 -6.652 1 98.12 386 HIS B C 1
ATOM 6979 O O . HIS B 1 386 ? 17.828 14.805 -7.715 1 98.12 386 HIS B O 1
ATOM 6985 N N . ILE B 1 387 ? 17.844 14.781 -5.527 1 98.25 387 ILE B N 1
ATOM 6986 C CA . ILE B 1 387 ? 16.703 13.898 -5.312 1 98.25 387 ILE B CA 1
ATOM 6987 C C . ILE B 1 387 ? 15.82 14.445 -4.188 1 98.25 387 ILE B C 1
ATOM 6989 O O . ILE B 1 387 ? 16.312 14.703 -3.084 1 98.25 387 ILE B O 1
ATOM 6993 N N . HIS B 1 388 ? 14.547 14.68 -4.465 1 98.25 388 HIS B N 1
ATOM 6994 C CA . HIS B 1 388 ? 13.609 15.203 -3.479 1 98.25 388 HIS B CA 1
ATOM 6995 C C . HIS B 1 388 ? 12.469 14.219 -3.234 1 98.25 388 HIS B C 1
ATOM 6997 O O . HIS B 1 388 ? 11.938 13.625 -4.176 1 98.25 388 HIS B O 1
ATOM 7003 N N . LEU B 1 389 ? 12.148 13.969 -2.006 1 98.12 389 LEU B N 1
ATOM 7004 C CA . LEU B 1 389 ? 11.062 13.094 -1.579 1 98.12 389 LEU B CA 1
ATOM 7005 C C . LEU B 1 389 ? 10.117 13.828 -0.638 1 98.12 389 LEU B C 1
ATOM 7007 O O . LEU B 1 389 ? 10.484 14.844 -0.045 1 98.12 389 LEU B O 1
ATOM 7011 N N . PHE B 1 390 ? 8.914 13.328 -0.528 1 97.25 390 PHE B N 1
ATOM 7012 C CA . PHE B 1 390 ? 7.918 13.883 0.381 1 97.25 390 PHE B CA 1
ATOM 7013 C C . PHE B 1 390 ? 7.098 12.773 1.03 1 97.25 390 PHE B C 1
ATOM 7015 O O . PHE B 1 390 ? 6.375 12.047 0.346 1 97.25 390 PHE B O 1
ATOM 7022 N N . SER B 1 391 ? 7.199 12.609 2.359 1 96.75 391 SER B N 1
ATOM 7023 C CA . SER B 1 391 ? 6.438 11.602 3.094 1 96.75 391 SER B CA 1
ATOM 7024 C C . SER B 1 391 ? 5.203 12.211 3.746 1 96.75 391 SER B C 1
ATOM 7026 O O . SER B 1 391 ? 5.188 13.398 4.078 1 96.75 391 SER B O 1
ATOM 7028 N N . ARG B 1 392 ? 4.195 11.461 3.904 1 95.69 392 ARG B N 1
ATOM 7029 C CA . ARG B 1 392 ? 2.969 11.805 4.617 1 95.69 392 ARG B CA 1
ATOM 7030 C C . ARG B 1 392 ? 2.5 10.648 5.496 1 95.69 392 ARG B C 1
ATOM 7032 O O . ARG B 1 392 ? 2.629 9.484 5.117 1 95.69 392 ARG B O 1
ATOM 7039 N N . SER B 1 393 ? 1.994 10.969 6.648 1 95.44 393 SER B N 1
ATOM 7040 C CA . SER B 1 393 ? 1.436 9.953 7.531 1 95.44 393 SER B CA 1
ATOM 7041 C C . SER B 1 393 ? 0.428 10.555 8.5 1 95.44 393 SER B C 1
ATOM 7043 O O . SER B 1 393 ? 0.6 11.688 8.961 1 95.44 393 SER B O 1
ATOM 7045 N N . ALA B 1 394 ? -0.575 9.773 8.852 1 93.38 394 ALA B N 1
ATOM 7046 C CA . ALA B 1 394 ? -1.585 10.203 9.812 1 93.38 394 ALA B CA 1
ATOM 7047 C C . ALA B 1 394 ? -1.198 9.797 11.227 1 93.38 394 ALA B C 1
ATOM 7049 O O . ALA B 1 394 ? -1.878 10.156 12.195 1 93.38 394 ALA B O 1
ATOM 7050 N N . THR B 1 395 ? -0.096 9.086 11.383 1 91.5 395 THR B N 1
ATOM 7051 C CA . THR B 1 395 ? 0.373 8.648 12.695 1 91.5 395 THR B CA 1
ATOM 7052 C C . THR B 1 395 ? 1.854 8.969 12.875 1 91.5 395 THR B C 1
ATOM 7054 O O . THR B 1 395 ? 2.645 8.828 11.938 1 91.5 395 THR B O 1
ATOM 7057 N N . GLN B 1 396 ? 2.189 9.312 14.086 1 90.5 396 GLN B N 1
ATOM 7058 C CA . GLN B 1 396 ? 3.564 9.719 14.359 1 90.5 396 GLN B CA 1
ATOM 7059 C C . GLN B 1 396 ? 4.527 8.547 14.172 1 90.5 396 GLN B C 1
ATOM 7061 O O . GLN B 1 396 ? 5.602 8.711 13.586 1 90.5 396 GLN B O 1
ATOM 7066 N N . ALA B 1 397 ? 4.164 7.422 14.648 1 92.19 397 ALA B N 1
ATOM 7067 C CA . ALA B 1 397 ? 5.023 6.246 14.555 1 92.19 397 ALA B CA 1
ATOM 7068 C C . ALA B 1 397 ? 5.375 5.938 13.102 1 92.19 397 ALA B C 1
ATOM 7070 O O . ALA B 1 397 ? 6.52 5.602 12.789 1 92.19 397 ALA B O 1
ATOM 7071 N N . GLU B 1 398 ? 4.387 5.992 12.234 1 93.81 398 GLU B N 1
ATOM 7072 C CA . GLU B 1 398 ? 4.625 5.68 10.828 1 93.81 398 GLU B CA 1
ATOM 7073 C C . GLU B 1 398 ? 5.387 6.805 10.133 1 93.81 398 GLU B C 1
ATOM 7075 O O . GLU B 1 398 ? 6.176 6.555 9.219 1 93.81 398 GLU B O 1
ATOM 7080 N N . LEU B 1 399 ? 5.113 8.047 10.539 1 94.88 399 LEU B N 1
ATOM 7081 C CA . LEU B 1 399 ? 5.922 9.141 10.016 1 94.88 399 LEU B CA 1
ATOM 7082 C C . LEU B 1 399 ? 7.391 8.945 10.367 1 94.88 399 LEU B C 1
ATOM 7084 O O . LEU B 1 399 ? 8.266 9.164 9.523 1 94.88 399 LEU B O 1
ATOM 7088 N N . ASP B 1 400 ? 7.676 8.578 11.609 1 95.25 400 ASP B N 1
ATOM 7089 C CA . ASP B 1 400 ? 9.039 8.266 12.031 1 95.25 400 ASP B CA 1
ATOM 7090 C C . ASP B 1 400 ? 9.617 7.113 11.219 1 95.25 400 ASP B C 1
ATOM 7092 O O . ASP B 1 400 ? 10.781 7.152 10.82 1 95.25 400 ASP B O 1
ATOM 7096 N N . ASN B 1 401 ? 8.812 6.145 11.031 1 95.25 401 ASN B N 1
ATOM 7097 C CA . ASN B 1 401 ? 9.234 4.992 10.242 1 95.25 401 ASN B CA 1
ATOM 7098 C C . ASN B 1 401 ? 9.75 5.414 8.867 1 95.25 401 ASN B C 1
ATOM 7100 O O . ASN B 1 401 ? 10.836 5.004 8.461 1 95.25 401 ASN B O 1
ATOM 7104 N N . VAL B 1 402 ? 9 6.184 8.172 1 96.25 402 VAL B N 1
ATOM 7105 C CA . VAL B 1 402 ? 9.391 6.598 6.832 1 96.25 402 VAL B CA 1
ATOM 7106 C C . VAL B 1 402 ? 10.609 7.512 6.906 1 96.25 402 VAL B C 1
ATOM 7108 O O . VAL B 1 402 ? 11.5 7.441 6.059 1 96.25 402 VAL B O 1
ATOM 7111 N N . ASP B 1 403 ? 10.602 8.359 7.938 1 96.62 403 ASP B N 1
ATOM 7112 C CA . ASP B 1 403 ? 11.758 9.234 8.125 1 96.62 403 ASP B CA 1
ATOM 7113 C C . ASP B 1 403 ? 13.039 8.422 8.312 1 96.62 403 ASP B C 1
ATOM 7115 O O . ASP B 1 403 ? 14.055 8.695 7.664 1 96.62 403 ASP B O 1
ATOM 7119 N N . TYR B 1 404 ? 12.969 7.457 9.18 1 97 404 TYR B N 1
ATOM 7120 C CA . TYR B 1 404 ? 14.109 6.582 9.414 1 97 404 TYR B CA 1
ATOM 7121 C C . TYR B 1 404 ? 14.484 5.828 8.141 1 97 404 TYR B C 1
ATOM 7123 O O . TYR B 1 404 ? 15.664 5.582 7.883 1 97 404 TYR B O 1
ATOM 7131 N N . THR B 1 405 ? 13.508 5.418 7.379 1 97.38 405 THR B N 1
ATOM 7132 C CA . THR B 1 405 ? 13.734 4.688 6.137 1 97.38 405 THR B CA 1
ATOM 7133 C C . THR B 1 405 ? 14.516 5.539 5.141 1 97.38 405 THR B C 1
ATOM 7135 O O . THR B 1 405 ? 15.523 5.094 4.586 1 97.38 405 THR B O 1
ATOM 7138 N N . VAL B 1 406 ? 14.055 6.75 4.941 1 96.94 406 VAL B N 1
ATOM 7139 C CA . VAL B 1 406 ? 14.703 7.656 3.996 1 96.94 406 VAL B CA 1
ATOM 7140 C C . VAL B 1 406 ? 16.125 7.961 4.461 1 96.94 406 VAL B C 1
ATOM 7142 O O . VAL B 1 406 ? 17.078 7.863 3.682 1 96.94 406 VAL B O 1
ATOM 7145 N N . LYS B 1 407 ? 16.297 8.258 5.688 1 96.19 407 LYS B N 1
ATOM 7146 C CA . LYS B 1 407 ? 17.609 8.586 6.227 1 96.19 407 LYS B CA 1
ATOM 7147 C C . LYS B 1 407 ? 18.547 7.391 6.133 1 96.19 407 LYS B C 1
ATOM 7149 O O . LYS B 1 407 ? 19.719 7.543 5.797 1 96.19 407 LYS B O 1
ATOM 7154 N N . SER B 1 408 ? 18 6.242 6.465 1 96.38 408 SER B N 1
ATOM 7155 C CA . SER B 1 408 ? 18.812 5.027 6.367 1 96.38 408 SER B CA 1
ATOM 7156 C C . SER B 1 408 ? 19.312 4.809 4.941 1 96.38 408 SER B C 1
ATOM 7158 O O . SER B 1 408 ? 20.469 4.473 4.734 1 96.38 408 SER B O 1
ATOM 7160 N N . LEU B 1 409 ? 18.453 4.941 4.004 1 95.69 409 LEU B N 1
ATOM 7161 C CA . LEU B 1 409 ? 18.797 4.773 2.598 1 95.69 409 LEU B CA 1
ATOM 7162 C C . LEU B 1 409 ? 19.922 5.727 2.197 1 95.69 409 LEU B C 1
ATOM 7164 O O . LEU B 1 409 ? 20.906 5.305 1.595 1 95.69 409 LEU B O 1
ATOM 7168 N N . PHE B 1 410 ? 19.812 6.953 2.527 1 94.19 410 PHE B N 1
ATOM 7169 C CA . PHE B 1 410 ? 20.781 7.965 2.123 1 94.19 410 PHE B CA 1
ATOM 7170 C C . PHE B 1 410 ? 22.094 7.793 2.881 1 94.19 410 PHE B C 1
ATOM 7172 O O . PHE B 1 410 ? 23.172 8.039 2.332 1 94.19 410 PHE B O 1
ATOM 7179 N N . ASN B 1 411 ? 21.984 7.371 4.105 1 93.31 411 ASN B N 1
ATOM 7180 C CA . ASN B 1 411 ? 23.188 7.133 4.891 1 93.31 411 ASN B CA 1
ATOM 7181 C C . ASN B 1 411 ? 24 5.969 4.336 1 93.31 411 ASN B C 1
ATOM 7183 O O . ASN B 1 411 ? 25.234 5.957 4.438 1 93.31 411 ASN B O 1
ATOM 7187 N N . MET B 1 412 ? 23.344 5.043 3.725 1 93.75 412 MET B N 1
ATOM 7188 C CA . MET B 1 412 ? 24.016 3.857 3.199 1 93.75 412 MET B CA 1
ATOM 7189 C C . MET B 1 412 ? 24.641 4.148 1.843 1 93.75 412 MET B C 1
ATOM 7191 O O . MET B 1 412 ? 25.516 3.404 1.389 1 93.75 412 MET B O 1
ATOM 7195 N N . SER B 1 413 ? 24.203 5.148 1.197 1 94.25 413 SER B N 1
ATOM 7196 C CA . SER B 1 413 ? 24.719 5.449 -0.136 1 94.25 413 SER B CA 1
ATOM 7197 C C . SER B 1 413 ? 26.203 5.789 -0.093 1 94.25 413 SER B C 1
ATOM 7199 O O . SER B 1 413 ? 26.625 6.648 0.686 1 94.25 413 SER B O 1
ATOM 7201 N N . PRO B 1 414 ? 26.969 5.195 -0.915 1 93.88 414 PRO B N 1
ATOM 7202 C CA . PRO B 1 414 ? 28.406 5.504 -0.946 1 93.88 414 PRO B CA 1
ATOM 7203 C C . PRO B 1 414 ? 28.688 6.906 -1.476 1 93.88 414 PRO B C 1
ATOM 7205 O O . PRO B 1 414 ? 29.812 7.406 -1.324 1 93.88 414 PRO B O 1
ATOM 7208 N N . LEU B 1 415 ? 27.719 7.555 -2.061 1 94.81 415 LEU B N 1
ATOM 7209 C CA . LEU B 1 415 ? 27.906 8.891 -2.611 1 94.81 415 LEU B CA 1
ATOM 7210 C C . LEU B 1 415 ? 27.781 9.953 -1.521 1 94.81 415 LEU B C 1
ATOM 7212 O O . LEU B 1 415 ? 28.094 11.125 -1.747 1 94.81 415 LEU B O 1
ATOM 7216 N N . LYS B 1 416 ? 27.266 9.594 -0.421 1 92.19 416 LYS B N 1
ATOM 7217 C CA . LYS B 1 416 ? 27.156 10.438 0.765 1 92.19 416 LYS B CA 1
ATOM 7218 C C . LYS B 1 416 ? 26.375 11.711 0.461 1 92.19 416 LYS B C 1
ATOM 7220 O O . LYS B 1 416 ? 26.875 12.82 0.701 1 92.19 416 LYS B O 1
ATOM 7225 N N . PRO B 1 417 ? 25.188 11.539 0.014 1 94.75 417 PRO B N 1
ATOM 7226 C CA . PRO B 1 417 ? 24.359 12.727 -0.223 1 94.75 417 PRO B CA 1
ATOM 7227 C C . PRO B 1 417 ? 24.125 13.539 1.049 1 94.75 417 PRO B C 1
ATOM 7229 O O . PRO B 1 417 ? 23.984 12.969 2.133 1 94.75 417 PRO B O 1
ATOM 7232 N N . VAL B 1 418 ? 24.047 14.859 0.852 1 92.94 418 VAL B N 1
ATOM 7233 C CA . VAL B 1 418 ? 23.609 15.742 1.932 1 92.94 418 VAL B CA 1
ATOM 7234 C C . VAL B 1 418 ? 22.109 15.992 1.825 1 92.94 418 VAL B C 1
ATOM 7236 O O . VAL B 1 418 ? 21.609 16.312 0.748 1 92.94 418 VAL B O 1
ATOM 7239 N N . PHE B 1 419 ? 21.438 15.711 2.855 1 88.75 419 PHE B N 1
ATOM 7240 C CA . PHE B 1 419 ? 20 15.914 2.75 1 88.75 419 PHE B CA 1
ATOM 7241 C C . PHE B 1 419 ? 19.5 16.844 3.857 1 88.75 419 PHE B C 1
ATOM 7243 O O . PHE B 1 419 ? 20.109 16.922 4.926 1 88.75 419 PHE B O 1
ATOM 7250 N N . ARG B 1 420 ? 18.594 17.656 3.512 1 92.94 420 ARG B N 1
ATOM 7251 C CA . ARG B 1 420 ? 17.859 18.531 4.41 1 92.94 420 ARG B CA 1
ATOM 7252 C C . ARG B 1 420 ? 16.406 18.078 4.535 1 92.94 420 ARG B C 1
ATOM 7254 O O . ARG B 1 420 ? 15.789 17.656 3.553 1 92.94 420 ARG B O 1
ATOM 7261 N N . THR B 1 421 ? 15.977 18.109 5.805 1 94.25 421 THR B N 1
ATOM 7262 C CA . THR B 1 421 ? 14.586 17.75 6.055 1 94.25 421 THR B CA 1
ATOM 7263 C C . THR B 1 421 ? 13.781 18.969 6.504 1 94.25 421 THR B C 1
ATOM 7265 O O . THR B 1 421 ? 14.312 19.859 7.16 1 94.25 421 THR B O 1
ATOM 7268 N N . GLN B 1 422 ? 12.602 19.016 6.031 1 92.19 422 GLN B N 1
ATOM 7269 C CA . GLN B 1 422 ? 11.656 20.047 6.449 1 92.19 422 GLN B CA 1
ATOM 7270 C C . GLN B 1 422 ? 10.328 19.422 6.875 1 92.19 422 GLN B C 1
ATOM 7272 O O . GLN B 1 422 ? 9.688 18.719 6.094 1 92.19 422 GLN B O 1
ATOM 7277 N N . LEU B 1 423 ? 10.023 19.719 8.117 1 90.94 423 LEU B N 1
ATOM 7278 C CA . LEU B 1 423 ? 8.719 19.266 8.594 1 90.94 423 LEU B CA 1
ATOM 7279 C C . LEU B 1 423 ? 7.602 20.125 8 1 90.94 423 LEU B C 1
ATOM 7281 O O . LEU B 1 423 ? 7.582 21.344 8.18 1 90.94 423 LEU B O 1
ATOM 7285 N N . ALA B 1 424 ? 6.723 19.469 7.32 1 88.19 424 ALA B N 1
ATOM 7286 C CA . ALA B 1 424 ? 5.562 20.172 6.762 1 88.19 424 ALA B CA 1
ATOM 7287 C C . ALA B 1 424 ? 4.473 20.344 7.812 1 88.19 424 ALA B C 1
ATOM 7289 O O . ALA B 1 424 ? 3.783 21.375 7.828 1 88.19 424 ALA B O 1
ATOM 7290 N N . GLY B 1 425 ? 4.352 19.359 8.641 1 91.62 425 GLY B N 1
ATOM 7291 C CA . GLY B 1 425 ? 3.365 19.391 9.711 1 91.62 425 GLY B CA 1
ATOM 7292 C C . GLY B 1 425 ? 3.32 18.094 10.508 1 91.62 425 GLY B C 1
ATOM 7293 O O . GLY B 1 425 ? 3.887 17.094 10.094 1 91.62 425 GLY B O 1
ATOM 7294 N N . HIS B 1 426 ? 2.691 18.219 11.633 1 93.94 426 HIS B N 1
ATOM 7295 C CA . HIS B 1 426 ? 2.523 17.047 12.5 1 93.94 426 HIS B CA 1
ATOM 7296 C C . HIS B 1 426 ? 1.262 16.281 12.141 1 93.94 426 HIS B C 1
ATOM 7298 O O . HIS B 1 426 ? 0.336 16.828 11.547 1 93.94 426 HIS B O 1
ATOM 7304 N N . PRO B 1 427 ? 1.299 14.984 12.477 1 94.75 427 PRO B N 1
ATOM 7305 C CA . PRO B 1 427 ? 0.07 14.219 12.25 1 94.75 427 PRO B CA 1
ATOM 7306 C C . PRO B 1 427 ? -0.971 14.438 13.352 1 94.75 427 PRO B C 1
ATOM 7308 O O . PRO B 1 427 ? -0.616 14.727 14.492 1 94.75 427 PRO B O 1
ATOM 7311 N N . TRP B 1 428 ? -2.205 14.398 12.992 1 95.19 428 TRP B N 1
ATOM 7312 C CA . TRP B 1 428 ? -3.367 14.289 13.875 1 95.19 428 TRP B CA 1
ATOM 7313 C C . TRP B 1 428 ? -4.012 12.914 13.758 1 95.19 428 TRP B C 1
ATOM 7315 O O . TRP B 1 428 ? -4.793 12.656 12.844 1 95.19 428 TRP B O 1
ATOM 7325 N N . SER B 1 429 ? -3.633 12.023 14.711 1 91.5 429 SER B N 1
ATOM 7326 C CA . SER B 1 429 ? -4.09 10.641 14.68 1 91.5 429 SER B CA 1
ATOM 7327 C C . SER B 1 429 ? -5.527 10.516 15.172 1 91.5 429 SER B C 1
ATOM 7329 O O . SER B 1 429 ? -5.875 11.055 16.234 1 91.5 429 SER B O 1
ATOM 7331 N N . PRO B 1 430 ? -6.27 9.781 14.43 1 90.94 430 PRO B N 1
ATOM 7332 C CA . PRO B 1 430 ? -7.652 9.594 14.875 1 90.94 430 PRO B CA 1
ATOM 7333 C C . PRO B 1 430 ? -7.75 8.859 16.203 1 90.94 430 PRO B C 1
ATOM 7335 O O . PRO B 1 430 ? -6.973 7.934 16.469 1 90.94 430 PRO B O 1
ATOM 7338 N N . ARG B 1 431 ? -8.688 9.281 17.078 1 87.44 431 ARG B N 1
ATOM 7339 C CA . ARG B 1 431 ? -9.023 8.648 18.359 1 87.44 431 ARG B CA 1
ATOM 7340 C C . ARG B 1 431 ? -10.531 8.664 18.594 1 87.44 431 ARG B C 1
ATOM 7342 O O . ARG B 1 431 ? -11.297 9.117 17.734 1 87.44 431 ARG B O 1
ATOM 7349 N N . GLU B 1 432 ? -10.875 8.031 19.656 1 88.88 432 GLU B N 1
ATOM 7350 C CA . GLU B 1 432 ? -12.281 8.148 20.031 1 88.88 432 GLU B CA 1
ATOM 7351 C C . GLU B 1 432 ? -12.68 9.602 20.266 1 88.88 432 GLU B C 1
ATOM 7353 O O . GLU B 1 432 ? -11.953 10.352 20.922 1 88.88 432 GLU B O 1
ATOM 7358 N N . SER B 1 433 ? -13.75 9.984 19.688 1 94.38 433 SER B N 1
ATOM 7359 C CA . SER B 1 433 ? -14.133 11.391 19.703 1 94.38 433 SER B CA 1
ATOM 7360 C C . SER B 1 433 ? -15.609 11.562 20.047 1 94.38 433 SER B C 1
ATOM 7362 O O . SER B 1 433 ? -16.484 11.117 19.281 1 94.38 433 SER B O 1
ATOM 7364 N N . LYS B 1 434 ? -15.859 12.188 21.125 1 95.81 434 LYS B N 1
ATOM 7365 C CA . LYS B 1 434 ? -17.219 12.539 21.5 1 95.81 434 LYS B CA 1
ATOM 7366 C C . LYS B 1 434 ? -17.812 13.586 20.562 1 95.81 434 LYS B C 1
ATOM 7368 O O . LYS B 1 434 ? -18.969 13.492 20.172 1 95.81 434 LYS B O 1
ATOM 7373 N N . VAL B 1 435 ? -17.047 14.531 20.25 1 97.25 435 VAL B N 1
ATOM 7374 C CA . VAL B 1 435 ? -17.531 15.617 19.391 1 97.25 435 VAL B CA 1
ATOM 7375 C C . VAL B 1 435 ? -17.875 15.07 18.016 1 97.25 435 VAL B C 1
ATOM 7377 O O . VAL B 1 435 ? -18.859 15.508 17.391 1 97.25 435 VAL B O 1
ATOM 7380 N N . ALA B 1 436 ? -17.094 14.141 17.5 1 97.56 436 ALA B N 1
ATOM 7381 C CA . ALA B 1 436 ? -17.391 13.539 16.203 1 97.56 436 ALA B CA 1
ATOM 7382 C C . ALA B 1 436 ? -18.766 12.867 16.203 1 97.56 436 ALA B C 1
ATOM 7384 O O . ALA B 1 436 ? -19.516 12.977 15.242 1 97.56 436 ALA B O 1
ATOM 7385 N N . LYS B 1 437 ? -19.047 12.188 17.25 1 96.69 437 LYS B N 1
ATOM 7386 C CA . LYS B 1 437 ? -20.328 11.508 17.375 1 96.69 437 LYS B CA 1
ATOM 7387 C C . LYS B 1 437 ? -21.484 12.508 17.391 1 96.69 437 LYS B C 1
ATOM 7389 O O . LYS B 1 437 ? -22.5 12.305 16.734 1 96.69 437 LYS B O 1
ATOM 7394 N N . ILE B 1 438 ? -21.297 13.5 18.141 1 97.69 438 ILE B N 1
ATOM 7395 C CA . ILE B 1 438 ? -22.328 14.523 18.25 1 97.69 438 ILE B CA 1
ATOM 7396 C C . ILE B 1 438 ? -22.531 15.203 16.906 1 97.69 438 ILE B C 1
ATOM 7398 O O . ILE B 1 438 ? -23.672 15.445 16.484 1 97.69 438 ILE B O 1
ATOM 7402 N N . VAL B 1 439 ? -21.438 15.508 16.25 1 98.12 439 VAL B N 1
ATOM 7403 C CA . VAL B 1 439 ? -21.531 16.141 14.93 1 98.12 439 VAL B CA 1
ATOM 7404 C C . VAL B 1 439 ? -22.234 15.195 13.953 1 98.12 439 VAL B C 1
ATOM 7406 O O . VAL B 1 439 ? -23.078 15.633 13.164 1 98.12 439 VAL B O 1
ATOM 7409 N N . GLN B 1 440 ? -21.906 13.938 13.977 1 97.38 440 GLN B N 1
ATOM 7410 C CA . GLN B 1 440 ? -22.531 12.953 13.094 1 97.38 440 GLN B CA 1
ATOM 7411 C C . GLN B 1 440 ? -24.047 12.883 13.32 1 97.38 440 GLN B C 1
ATOM 7413 O O . GLN B 1 440 ? -24.828 12.875 12.367 1 97.38 440 GLN B O 1
ATOM 7418 N N . GLU B 1 441 ? -24.406 12.859 14.531 1 97.56 441 GLU B N 1
ATOM 7419 C CA . GLU B 1 441 ? -25.828 12.781 14.875 1 97.56 441 GLU B CA 1
ATOM 7420 C C . GLU B 1 441 ? -26.562 14.047 14.445 1 97.56 441 GLU B C 1
ATOM 7422 O O . GLU B 1 441 ? -27.688 13.969 13.922 1 97.56 441 GLU B O 1
ATOM 7427 N N . THR B 1 442 ? -26 15.125 14.672 1 97.88 442 THR B N 1
ATOM 7428 C CA . THR B 1 442 ? -26.609 16.391 14.289 1 97.88 442 THR B CA 1
ATOM 7429 C C . THR B 1 442 ? -26.703 16.516 12.773 1 97.88 442 THR B C 1
ATOM 7431 O O . THR B 1 442 ? -27.719 16.969 12.242 1 97.88 442 THR B O 1
ATOM 7434 N N . ALA B 1 443 ? -25.656 16.109 12.094 1 97.88 443 ALA B N 1
ATOM 7435 C CA . ALA B 1 443 ? -25.609 16.188 10.633 1 97.88 443 ALA B CA 1
ATOM 7436 C C . ALA B 1 443 ? -26.656 15.273 10.008 1 97.88 443 ALA B C 1
ATOM 7438 O O . ALA B 1 443 ? -27.188 15.57 8.938 1 97.88 443 ALA B O 1
ATOM 7439 N N . LYS B 1 444 ? -26.969 14.203 10.617 1 96.75 444 LYS B N 1
ATOM 7440 C CA . LYS B 1 444 ? -27.922 13.219 10.094 1 96.75 444 LYS B CA 1
ATOM 7441 C C . LYS B 1 444 ? -29.25 13.883 9.742 1 96.75 444 LYS B C 1
ATOM 7443 O O . LYS B 1 444 ? -29.844 13.586 8.703 1 96.75 444 LYS B O 1
ATOM 7448 N N . GLY B 1 445 ? -29.672 14.844 10.492 1 95.25 445 GLY B N 1
ATOM 7449 C CA . GLY B 1 445 ? -30.953 15.5 10.289 1 95.25 445 GLY B CA 1
ATOM 7450 C C . GLY B 1 445 ? -30.875 16.672 9.328 1 95.25 445 GLY B C 1
ATOM 7451 O O . GLY B 1 445 ? -31.906 17.141 8.828 1 95.25 445 GLY B O 1
ATOM 7452 N N . ILE B 1 446 ? -29.75 17.078 9.008 1 97.06 446 ILE B N 1
ATOM 7453 C CA . ILE B 1 446 ? -29.594 18.297 8.234 1 97.06 446 ILE B CA 1
ATOM 7454 C C . ILE B 1 446 ? -28.984 17.969 6.871 1 97.06 446 ILE B C 1
ATOM 7456 O O . ILE B 1 446 ? -29.453 18.469 5.844 1 97.06 446 ILE B O 1
ATOM 7460 N N . ILE B 1 447 ? -27.969 17.125 6.883 1 96.56 447 ILE B N 1
ATOM 7461 C CA . ILE B 1 447 ? -27.234 16.781 5.68 1 96.56 447 ILE B CA 1
ATOM 7462 C C . ILE B 1 447 ? -27.516 15.32 5.309 1 96.56 447 ILE B C 1
ATOM 7464 O O . ILE B 1 447 ? -27.781 15.008 4.148 1 96.56 447 ILE B O 1
ATOM 7468 N N . GLY B 1 448 ? -27.484 14.492 6.203 1 96.44 448 GLY B N 1
ATOM 7469 C CA . GLY B 1 448 ? -27.547 13.047 6.062 1 96.44 448 GLY B CA 1
ATOM 7470 C C . GLY B 1 448 ? -26.438 12.32 6.801 1 96.44 448 GLY B C 1
ATOM 7471 O O . GLY B 1 448 ? -25.766 12.914 7.641 1 96.44 448 GLY B O 1
ATOM 7472 N N . ASP B 1 449 ? -26.344 10.992 6.531 1 95.88 449 ASP B N 1
ATOM 7473 C CA . ASP B 1 449 ? -25.297 10.195 7.145 1 95.88 449 ASP B CA 1
ATOM 7474 C C . ASP B 1 449 ? -23.922 10.602 6.617 1 95.88 449 ASP B C 1
ATOM 7476 O O . ASP B 1 449 ? -23.672 10.547 5.41 1 95.88 449 ASP B O 1
ATOM 7480 N N . MET B 1 450 ? -23.141 11.062 7.543 1 95.81 450 MET B N 1
ATOM 7481 C CA . MET B 1 450 ? -21.797 11.508 7.168 1 95.81 450 MET B CA 1
ATOM 7482 C C . MET B 1 450 ? -20.734 10.562 7.727 1 95.81 450 MET B C 1
ATOM 7484 O O . MET B 1 450 ? -20.672 10.336 8.938 1 95.81 450 MET B O 1
ATOM 7488 N N . PRO B 1 451 ? -19.875 9.992 6.859 1 94.88 451 PRO B N 1
ATOM 7489 C CA . PRO B 1 451 ? -18.797 9.148 7.375 1 94.88 451 PRO B CA 1
ATOM 7490 C C . PRO B 1 451 ? -17.656 9.961 8 1 94.88 451 PRO B C 1
ATOM 7492 O O . PRO B 1 451 ? -17.516 11.148 7.711 1 94.88 451 PRO B O 1
ATOM 7495 N N . LEU B 1 452 ? -16.922 9.328 8.93 1 95.25 452 LEU B N 1
ATOM 7496 C CA . LEU B 1 452 ? -15.688 9.906 9.438 1 95.25 452 LEU B CA 1
ATOM 7497 C C . LEU B 1 452 ? -14.555 9.734 8.43 1 95.25 452 LEU B C 1
ATOM 7499 O O . LEU B 1 452 ? -14.609 8.852 7.57 1 95.25 452 LEU B O 1
ATOM 7503 N N . GLY B 1 453 ? -13.539 10.578 8.508 1 93.81 453 GLY B N 1
ATOM 7504 C CA . GLY B 1 453 ? -12.414 10.469 7.594 1 93.81 453 GLY B CA 1
ATOM 7505 C C . GLY B 1 453 ? -11.141 11.086 8.148 1 93.81 453 GLY B C 1
ATOM 7506 O O . GLY B 1 453 ? -11.133 11.609 9.258 1 93.81 453 GLY B O 1
ATOM 7507 N N . ILE B 1 454 ? -10.039 10.961 7.371 1 93.75 454 ILE B N 1
ATOM 7508 C CA . ILE B 1 454 ? -8.734 11.555 7.66 1 93.75 454 ILE B CA 1
ATOM 7509 C C . ILE B 1 454 ? -8.305 12.445 6.492 1 93.75 454 ILE B C 1
ATOM 7511 O O . ILE B 1 454 ? -8.391 12.039 5.332 1 93.75 454 ILE B O 1
ATOM 7515 N N . LEU B 1 455 ? -7.906 13.633 6.879 1 92.25 455 LEU B N 1
ATOM 7516 C CA . LEU B 1 455 ? -7.379 14.516 5.848 1 92.25 455 LEU B CA 1
ATOM 7517 C C . LEU B 1 455 ? -5.969 14.102 5.441 1 92.25 455 LEU B C 1
ATOM 7519 O O . LEU B 1 455 ? -5.137 13.789 6.297 1 92.25 455 LEU B O 1
ATOM 7523 N N . GLN B 1 456 ? -5.672 14.133 4.219 1 87.94 456 GLN B N 1
ATOM 7524 C CA . GLN B 1 456 ? -4.371 13.688 3.736 1 87.94 456 GLN B CA 1
ATOM 7525 C C . GLN B 1 456 ? -3.404 14.867 3.602 1 87.94 456 GLN B C 1
ATOM 7527 O O . GLN B 1 456 ? -2.451 14.805 2.824 1 87.94 456 GLN B O 1
ATOM 7532 N N . VAL B 1 457 ? -3.727 15.922 4.23 1 86.5 457 VAL B N 1
ATOM 7533 C CA . VAL B 1 457 ? -2.875 17.094 4.336 1 86.5 457 VAL B CA 1
ATOM 7534 C C . VAL B 1 457 ? -2.789 17.547 5.793 1 86.5 457 VAL B C 1
ATOM 7536 O O . VAL B 1 457 ? -3.6 17.141 6.625 1 86.5 457 VAL B O 1
ATOM 7539 N N . THR B 1 458 ? -1.82 18.344 5.996 1 89.69 458 THR B N 1
ATOM 7540 C CA . THR B 1 458 ? -1.657 18.875 7.344 1 89.69 458 THR B CA 1
ATOM 7541 C C . THR B 1 458 ? -2.629 20.016 7.594 1 89.69 458 THR B C 1
ATOM 7543 O O . THR B 1 458 ? -2.812 20.875 6.73 1 89.69 458 THR B O 1
ATOM 7546 N N . VAL B 1 459 ? -3.199 19.953 8.781 1 92.94 459 VAL B N 1
ATOM 7547 C CA . VAL B 1 459 ? -4.086 21.047 9.188 1 92.94 459 VAL B CA 1
ATOM 7548 C C . VAL B 1 459 ? -3.738 21.5 10.602 1 92.94 459 VAL B C 1
ATOM 7550 O O . VAL B 1 459 ? -2.953 20.859 11.289 1 92.94 459 VAL B O 1
ATOM 7553 N N . GLU B 1 460 ? -4.332 22.578 10.984 1 95.81 460 GLU B N 1
ATOM 7554 C CA . GLU B 1 460 ? -3.898 23.281 12.195 1 95.81 460 GLU B CA 1
ATOM 7555 C C . GLU B 1 460 ? -4.266 22.5 13.453 1 95.81 460 GLU B C 1
ATOM 7557 O O . GLU B 1 460 ? -3.561 22.562 14.461 1 95.81 460 GLU B O 1
ATOM 7562 N N . PRO B 1 461 ? -5.359 21.734 13.469 1 96.38 461 PRO B N 1
ATOM 7563 C CA . PRO B 1 461 ? -5.637 20.938 14.664 1 96.38 461 PRO B CA 1
ATOM 7564 C C . PRO B 1 461 ? -4.445 20.094 15.094 1 96.38 461 PRO B C 1
ATOM 7566 O O . PRO B 1 461 ? -4.211 19.906 16.297 1 96.38 461 PRO B O 1
ATOM 7569 N N . ALA B 1 462 ? -3.756 19.625 14.211 1 95.62 462 ALA B N 1
ATOM 7570 C CA . ALA B 1 462 ? -2.582 18.812 14.508 1 95.62 462 ALA B CA 1
ATOM 7571 C C . ALA B 1 462 ? -1.565 19.594 15.336 1 95.62 462 ALA B C 1
ATOM 7573 O O . ALA B 1 462 ? -0.923 19.031 16.234 1 95.62 462 ALA B O 1
ATOM 7574 N N . GLU B 1 463 ? -1.41 20.797 15.039 1 95.19 463 GLU B N 1
ATOM 7575 C CA . GLU B 1 463 ? -0.423 21.625 15.711 1 95.19 463 GLU B CA 1
ATOM 7576 C C . GLU B 1 463 ? -0.839 21.922 17.156 1 95.19 463 GLU B C 1
ATOM 7578 O O . GLU B 1 463 ? 0.012 22.062 18.031 1 95.19 463 GLU B O 1
ATOM 7583 N N . PHE B 1 464 ? -2.115 22 17.406 1 96.5 464 PHE B N 1
ATOM 7584 C CA . PHE B 1 464 ? -2.58 22.156 18.781 1 96.5 464 PHE B CA 1
ATOM 7585 C C . PHE B 1 464 ? -2.166 20.969 19.625 1 96.5 464 PHE B C 1
ATOM 7587 O O . PHE B 1 464 ? -1.73 21.125 20.766 1 96.5 464 PHE B O 1
ATOM 7594 N N . LEU B 1 465 ? -2.311 19.797 19.047 1 93.88 465 LEU B N 1
ATOM 7595 C CA . LEU B 1 465 ? -1.906 18.594 19.766 1 93.88 465 LEU B CA 1
ATOM 7596 C C . LEU B 1 465 ? -0.41 18.609 20.062 1 93.88 465 LEU B C 1
ATOM 7598 O O . LEU B 1 465 ? 0.016 18.25 21.156 1 93.88 465 LEU B O 1
ATOM 7602 N N . PHE B 1 466 ? 0.271 19.047 19.125 1 91.5 466 PHE B N 1
ATOM 7603 C CA . PHE B 1 466 ? 1.719 19.125 19.266 1 91.5 466 PHE B CA 1
ATOM 7604 C C . PHE B 1 466 ? 2.094 20.094 20.375 1 91.5 466 PHE B C 1
ATOM 7606 O O . PHE B 1 466 ? 3.055 19.875 21.125 1 91.5 466 PHE B O 1
ATOM 7613 N N . LEU B 1 467 ? 1.312 21.141 20.484 1 94.81 467 LEU B N 1
ATOM 7614 C CA . LEU B 1 467 ? 1.555 22.172 21.5 1 94.81 467 LEU B CA 1
ATOM 7615 C C . LEU B 1 467 ? 1.087 21.703 22.875 1 94.81 467 LEU B C 1
ATOM 7617 O O . LEU B 1 467 ? 1.277 22.406 23.859 1 94.81 467 LEU B O 1
ATOM 7621 N N . GLY B 1 468 ? 0.471 20.562 22.938 1 94.75 468 GLY B N 1
ATOM 7622 C CA . GLY B 1 468 ? 0.122 19.953 24.219 1 94.75 468 GLY B CA 1
ATOM 7623 C C . GLY B 1 468 ? -1.346 20.109 24.562 1 94.75 468 GLY B C 1
ATOM 7624 O O . GLY B 1 468 ? -1.77 19.734 25.672 1 94.75 468 GLY B O 1
ATOM 7625 N N . TYR B 1 469 ? -2.078 20.656 23.656 1 95.56 469 TYR B N 1
ATOM 7626 C CA . TYR B 1 469 ? -3.51 20.766 23.906 1 95.56 469 TYR B CA 1
ATOM 7627 C C . TYR B 1 469 ? -4.227 19.453 23.625 1 95.56 469 TYR B C 1
ATOM 7629 O O . TYR B 1 469 ? -4.262 19 22.484 1 95.56 469 TYR B O 1
ATOM 7637 N N . ASP B 1 470 ? -4.668 18.781 24.609 1 91.62 470 ASP B N 1
ATOM 7638 C CA . ASP B 1 470 ? -5.367 17.5 24.469 1 91.62 470 ASP B CA 1
ATOM 7639 C C . ASP B 1 470 ? -6.871 17.719 24.312 1 91.62 470 ASP B C 1
ATOM 7641 O O . ASP B 1 470 ? -7.629 17.562 25.266 1 91.62 470 ASP B O 1
ATOM 7645 N N . ALA B 1 471 ? -7.305 18.094 23.188 1 95.5 471 ALA B N 1
ATOM 7646 C CA . ALA B 1 471 ? -8.703 18.406 22.922 1 95.5 471 ALA B CA 1
ATOM 7647 C C . ALA B 1 471 ? -9.336 17.375 22 1 95.5 471 ALA B C 1
ATOM 7649 O O . ALA B 1 471 ? -8.641 16.703 21.234 1 95.5 471 ALA B O 1
ATOM 7650 N N . ASP B 1 472 ? -10.617 17.156 22.172 1 97.38 472 ASP B N 1
ATOM 7651 C CA . ASP B 1 472 ? -11.438 16.422 21.234 1 97.38 472 ASP B CA 1
ATOM 7652 C C . ASP B 1 472 ? -11.828 17.281 20.031 1 97.38 472 ASP B C 1
ATOM 7654 O O . ASP B 1 472 ? -12.523 18.297 20.203 1 97.38 472 ASP B O 1
ATOM 7658 N N . MET B 1 473 ? -11.375 16.875 18.844 1 97.88 473 MET B N 1
ATOM 7659 C CA . MET B 1 473 ? -11.445 17.828 17.734 1 97.88 473 MET B CA 1
ATOM 7660 C C . MET B 1 473 ? -12.094 17.188 16.516 1 97.88 473 MET B C 1
ATOM 7662 O O . MET B 1 473 ? -12.031 15.961 16.344 1 97.88 473 MET B O 1
ATOM 7666 N N . VAL B 1 474 ? -12.672 17.984 15.641 1 98.12 474 VAL B N 1
ATOM 7667 C CA . VAL B 1 474 ? -13.156 17.609 14.312 1 98.12 474 VAL B CA 1
ATOM 7668 C C . VAL B 1 474 ? -12.852 18.75 13.328 1 98.12 474 VAL B C 1
ATOM 7670 O O . VAL B 1 474 ? -12.672 19.891 13.727 1 98.12 474 VAL B O 1
ATOM 7673 N N . SER B 1 475 ? -12.664 18.406 12.148 1 97.75 475 SER B N 1
ATOM 7674 C CA . SER B 1 475 ? -12.578 19.375 11.07 1 97.75 475 SER B CA 1
ATOM 7675 C C . SER B 1 475 ? -13.75 19.234 10.102 1 97.75 475 SER B C 1
ATOM 7677 O O . SER B 1 475 ? -13.977 18.156 9.547 1 97.75 475 SER B O 1
ATOM 7679 N N . ILE B 1 476 ? -14.508 20.328 9.961 1 97.5 476 ILE B N 1
ATOM 7680 C CA . ILE B 1 476 ? -15.727 20.281 9.164 1 97.5 476 ILE B CA 1
ATOM 7681 C C . ILE B 1 476 ? -15.914 21.625 8.445 1 97.5 476 ILE B C 1
ATOM 7683 O O . ILE B 1 476 ? -15.688 22.688 9.031 1 97.5 476 ILE B O 1
ATOM 7687 N N . CYS B 1 477 ? -16.203 21.531 7.207 1 95.62 477 CYS B N 1
ATOM 7688 C CA . CYS B 1 477 ? -16.562 22.703 6.402 1 95.62 477 CYS B CA 1
ATOM 7689 C C . CYS B 1 477 ? -17.219 22.266 5.098 1 95.62 477 CYS B C 1
ATOM 7691 O O . CYS B 1 477 ? -17.234 21.078 4.762 1 95.62 477 CYS B O 1
ATOM 7693 N N . PRO B 1 478 ? -17.906 23.188 4.371 1 96.56 478 PRO B N 1
ATOM 7694 C CA . PRO B 1 478 ? -18.422 22.828 3.045 1 96.56 478 PRO B CA 1
ATOM 7695 C C . PRO B 1 478 ? -17.297 22.547 2.045 1 96.56 478 PRO B C 1
ATOM 7697 O O . PRO B 1 478 ? -16.141 22.891 2.297 1 96.56 478 PRO B O 1
ATOM 7700 N N . SER B 1 479 ? -17.703 21.859 0.96 1 94.5 479 SER B N 1
ATOM 7701 C CA . SER B 1 479 ? -16.766 21.688 -0.142 1 94.5 479 SER B CA 1
ATOM 7702 C C . SER B 1 479 ? -16.438 23.031 -0.799 1 94.5 479 SER B C 1
ATOM 7704 O O . SER B 1 479 ? -17.344 23.859 -1.01 1 94.5 479 SER B O 1
ATOM 7706 N N . LEU B 1 480 ? -15.211 23.234 -1.063 1 93.12 480 LEU B N 1
ATOM 7707 C CA . LEU B 1 480 ? -14.773 24.469 -1.696 1 93.12 480 LEU B CA 1
ATOM 7708 C C . LEU B 1 480 ? -14.055 24.188 -3.01 1 93.12 480 LEU B C 1
ATOM 7710 O O . LEU B 1 480 ? -12.828 24.266 -3.076 1 93.12 480 LEU B O 1
ATOM 7714 N N . PRO B 1 481 ? -14.805 23.953 -4.023 1 88.56 481 PRO B N 1
ATOM 7715 C CA . PRO B 1 481 ? -14.195 23.641 -5.316 1 88.56 481 PRO B CA 1
ATOM 7716 C C . PRO B 1 481 ? -13.328 24.781 -5.848 1 88.56 481 PRO B C 1
ATOM 7718 O O . PRO B 1 481 ? -13.68 25.953 -5.695 1 88.56 481 PRO B O 1
ATOM 7721 N N . LYS B 1 482 ? -12.203 24.484 -6.48 1 86.5 482 LYS B N 1
ATOM 7722 C CA . LYS B 1 482 ? -11.258 25.422 -7.09 1 86.5 482 LYS B CA 1
ATOM 7723 C C . LYS B 1 482 ? -10.625 26.328 -6.039 1 86.5 482 LYS B C 1
ATOM 7725 O O . LYS B 1 482 ? -10.305 27.484 -6.316 1 86.5 482 LYS B O 1
ATOM 7730 N N . ALA B 1 483 ? -10.57 25.781 -4.871 1 88.88 483 ALA B N 1
ATOM 7731 C CA . ALA B 1 483 ? -9.812 26.516 -3.869 1 88.88 483 ALA B CA 1
ATOM 7732 C C . ALA B 1 483 ? -8.414 26.859 -4.387 1 88.88 483 ALA B C 1
ATOM 7734 O O . ALA B 1 483 ? -7.77 26.047 -5.039 1 88.88 483 ALA B O 1
ATOM 7735 N N . HIS B 1 484 ? -8.008 28.156 -4.195 1 88.06 484 HIS B N 1
ATOM 7736 C CA . HIS B 1 484 ? -6.684 28.656 -4.559 1 88.06 484 HIS B CA 1
ATOM 7737 C C . HIS B 1 484 ? -6.582 28.891 -6.062 1 88.06 484 HIS B C 1
ATOM 7739 O O . HIS B 1 484 ? -5.48 29.062 -6.594 1 88.06 484 HIS B O 1
ATOM 7745 N N . CYS B 1 485 ? -7.742 28.875 -6.73 1 88.56 485 CYS B N 1
ATOM 7746 C CA . CYS B 1 485 ? -7.746 29.109 -8.172 1 88.56 485 CYS B CA 1
ATOM 7747 C C . CYS B 1 485 ? -8.766 30.172 -8.547 1 88.56 485 CYS B C 1
ATOM 7749 O O . CYS B 1 485 ? -9.719 30.422 -7.805 1 88.56 485 CYS B O 1
ATOM 7751 N N . ILE B 1 486 ? -8.5 30.703 -9.758 1 91.81 486 ILE B N 1
ATOM 7752 C CA . ILE B 1 486 ? -9.484 31.625 -10.328 1 91.81 486 ILE B CA 1
ATOM 7753 C C . ILE B 1 486 ? -10.805 30.891 -10.562 1 91.81 486 ILE B C 1
ATOM 7755 O O . ILE B 1 486 ? -10.812 29.766 -11.062 1 91.81 486 ILE B O 1
ATOM 7759 N N . GLY B 1 487 ? -11.789 31.531 -10.117 1 92.94 487 GLY B N 1
ATOM 7760 C CA . GLY B 1 487 ? -13.094 30.906 -10.266 1 92.94 487 GLY B CA 1
ATOM 7761 C C . GLY B 1 487 ? -13.508 30.078 -9.062 1 92.94 487 GLY B C 1
ATOM 7762 O O . GLY B 1 487 ? -14.453 29.281 -9.141 1 92.94 487 GLY B O 1
ATOM 7763 N N . GLU B 1 488 ? -12.797 30.188 -7.953 1 94.38 488 GLU B N 1
ATOM 7764 C CA . GLU B 1 488 ? -13.203 29.578 -6.691 1 94.38 488 GLU B CA 1
ATOM 7765 C C . GLU B 1 488 ? -14.648 29.922 -6.348 1 94.38 488 GLU B C 1
ATOM 7767 O O . GLU B 1 488 ? -15.094 31.047 -6.562 1 94.38 488 GLU B O 1
ATOM 7772 N N . TRP B 1 489 ? -15.367 28.875 -5.836 1 96.19 489 TRP B N 1
ATOM 7773 C CA . TRP B 1 489 ? -16.766 29.125 -5.527 1 96.19 489 TRP B CA 1
ATOM 7774 C C . TRP B 1 489 ? -17.219 28.281 -4.34 1 96.19 489 TRP B C 1
ATOM 7776 O O . TRP B 1 489 ? -16.516 27.375 -3.904 1 96.19 489 TRP B O 1
ATOM 7786 N N . MET B 1 490 ? -18.312 28.656 -3.768 1 97.12 490 MET B N 1
ATOM 7787 C CA . MET B 1 490 ? -18.906 28.016 -2.605 1 97.12 490 MET B CA 1
ATOM 7788 C C . MET B 1 490 ? -20.406 27.797 -2.82 1 97.12 490 MET B C 1
ATOM 7790 O O . MET B 1 490 ? -21.125 28.734 -3.176 1 97.12 490 MET B O 1
ATOM 7794 N N . ASP B 1 491 ? -20.812 26.547 -2.619 1 97.56 491 ASP B N 1
ATOM 7795 C CA . ASP B 1 491 ? -22.234 26.219 -2.695 1 97.56 491 ASP B CA 1
ATOM 7796 C C . ASP B 1 491 ? -23 26.797 -1.505 1 97.56 491 ASP B C 1
ATOM 7798 O O . ASP B 1 491 ? -22.719 26.453 -0.356 1 97.56 491 ASP B O 1
ATOM 7802 N N . ILE B 1 492 ? -24 27.578 -1.815 1 97.94 492 ILE B N 1
ATOM 7803 C CA . ILE B 1 492 ? -24.734 28.281 -0.769 1 97.94 492 ILE B CA 1
ATOM 7804 C C . ILE B 1 492 ? -25.484 27.297 0.104 1 97.94 492 ILE B C 1
ATOM 7806 O O . ILE B 1 492 ? -25.438 27.359 1.334 1 97.94 492 ILE B O 1
ATOM 7810 N N . ASP B 1 493 ? -26.109 26.344 -0.496 1 97.19 493 ASP B N 1
ATOM 7811 C CA . ASP B 1 493 ? -26.891 25.375 0.264 1 97.19 493 ASP B CA 1
ATOM 7812 C C . ASP B 1 493 ? -26 24.516 1.152 1 97.19 493 ASP B C 1
ATOM 7814 O O . ASP B 1 493 ? -26.328 24.266 2.312 1 97.19 493 ASP B O 1
ATOM 7818 N N . GLU B 1 494 ? -24.938 24.031 0.593 1 97.25 494 GLU B N 1
ATOM 7819 C CA . GLU B 1 494 ? -24.016 23.219 1.378 1 97.25 494 GLU B CA 1
ATOM 7820 C C . GLU B 1 494 ? -23.422 24.016 2.537 1 97.25 494 GLU B C 1
ATOM 7822 O O . GLU B 1 494 ? -23.312 23.5 3.65 1 97.25 494 GLU B O 1
ATOM 7827 N N . ALA B 1 495 ? -23.062 25.25 2.246 1 98 495 ALA B N 1
ATOM 7828 C CA . ALA B 1 495 ? -22.531 26.125 3.287 1 98 495 ALA B CA 1
ATOM 7829 C C . ALA B 1 495 ? -23.531 26.328 4.406 1 98 495 ALA B C 1
ATOM 7831 O O . ALA B 1 495 ? -23.188 26.266 5.59 1 98 495 ALA B O 1
ATOM 7832 N N . ASN B 1 496 ? -24.75 26.578 4.02 1 98.25 496 ASN B N 1
ATOM 7833 C CA . ASN B 1 496 ? -25.797 26.766 5.004 1 98.25 496 ASN B CA 1
ATOM 7834 C C . ASN B 1 496 ? -25.984 25.531 5.887 1 98.25 496 ASN B C 1
ATOM 7836 O O . ASN B 1 496 ? -26.156 25.656 7.098 1 98.25 496 ASN B O 1
ATOM 7840 N N . ARG B 1 497 ? -25.953 24.438 5.289 1 98.06 497 ARG B N 1
ATOM 7841 C CA . ARG B 1 497 ? -26.141 23.203 6.035 1 98.06 497 ARG B CA 1
ATOM 7842 C C . ARG B 1 497 ? -25.016 22.984 7.047 1 98.06 497 ARG B C 1
ATOM 7844 O O . ARG B 1 497 ? -25.281 22.641 8.195 1 98.06 497 ARG B O 1
ATOM 7851 N N . TRP B 1 498 ? -23.828 23.172 6.637 1 98.12 498 TRP B N 1
ATOM 7852 C CA . TRP B 1 498 ? -22.719 22.984 7.555 1 98.12 498 TRP B CA 1
ATOM 7853 C C . TRP B 1 498 ? -22.734 24.047 8.648 1 98.12 498 TRP B C 1
ATOM 7855 O O . TRP B 1 498 ? -22.406 23.766 9.805 1 98.12 498 TRP B O 1
ATOM 7865 N N . ARG B 1 499 ? -23.047 25.281 8.258 1 98 499 ARG B N 1
ATOM 7866 C CA . ARG B 1 499 ? -23.25 26.312 9.258 1 98 499 ARG B CA 1
ATOM 7867 C C . ARG B 1 499 ? -24.266 25.875 10.305 1 98 499 ARG B C 1
ATOM 7869 O O . ARG B 1 499 ? -24.016 26.016 11.508 1 98 499 ARG B O 1
ATOM 7876 N N . ASP B 1 500 ? -25.344 25.422 9.836 1 98.12 500 ASP B N 1
ATOM 7877 C CA . ASP B 1 500 ? -26.406 24.984 10.734 1 98.12 500 ASP B CA 1
ATOM 7878 C C . ASP B 1 500 ? -25.938 23.844 11.641 1 98.12 500 ASP B C 1
ATOM 7880 O O . ASP B 1 500 ? -26.266 23.812 12.828 1 98.12 500 ASP B O 1
ATOM 7884 N N . VAL B 1 501 ? -25.234 22.891 11.086 1 98.25 501 VAL B N 1
ATOM 7885 C CA . VAL B 1 501 ? -24.719 21.781 11.867 1 98.25 501 VAL B CA 1
ATOM 7886 C C . VAL B 1 501 ? -23.812 22.312 12.984 1 98.25 501 VAL B C 1
ATOM 7888 O O . VAL B 1 501 ? -23.969 21.922 14.148 1 98.25 501 VAL B O 1
ATOM 7891 N N . ILE B 1 502 ? -22.906 23.203 12.672 1 97.88 502 ILE B N 1
ATOM 7892 C CA . ILE B 1 502 ? -21.922 23.703 13.633 1 97.88 502 ILE B CA 1
ATOM 7893 C C . ILE B 1 502 ? -22.656 24.453 14.75 1 97.88 502 ILE B C 1
ATOM 7895 O O . ILE B 1 502 ? -22.375 24.25 15.93 1 97.88 502 ILE B O 1
ATOM 7899 N N . LEU B 1 503 ? -23.609 25.266 14.398 1 97.25 503 LEU B N 1
ATOM 7900 C CA . LEU B 1 503 ? -24.344 26.047 15.383 1 97.25 503 LEU B CA 1
ATOM 7901 C C . LEU B 1 503 ? -25.156 25.141 16.297 1 97.25 503 LEU B C 1
ATOM 7903 O O . LEU B 1 503 ? -25.25 25.391 17.516 1 97.25 503 LEU B O 1
ATOM 7907 N N . LYS B 1 504 ? -25.703 24.125 15.727 1 97.25 504 LYS B N 1
ATOM 7908 C CA . LYS B 1 504 ? -26.562 23.234 16.5 1 97.25 504 LYS B CA 1
ATOM 7909 C C . LYS B 1 504 ? -25.75 22.328 17.406 1 97.25 504 LYS B C 1
ATOM 7911 O O . LYS B 1 504 ? -26.266 21.781 18.391 1 97.25 504 LYS B O 1
ATOM 7916 N N . VAL B 1 505 ? -24.531 22.109 17.094 1 97.62 505 VAL B N 1
ATOM 7917 C CA . VAL B 1 505 ? -23.641 21.266 17.891 1 97.62 505 VAL B CA 1
ATOM 7918 C C . VAL B 1 505 ? -23.234 21.984 19.156 1 97.62 505 VAL B C 1
ATOM 7920 O O . VAL B 1 505 ? -23.047 21.359 20.203 1 97.62 505 VAL B O 1
ATOM 7923 N N . LEU B 1 506 ? -23.125 23.297 19.188 1 96.88 506 LEU B N 1
ATOM 7924 C CA . LEU B 1 506 ? -22.516 24.094 20.234 1 96.88 506 LEU B CA 1
ATOM 7925 C C . LEU B 1 506 ? -23.234 23.891 21.578 1 96.88 506 LEU B C 1
ATOM 7927 O O . LEU B 1 506 ? -22.594 23.625 22.594 1 96.88 506 LEU B O 1
ATOM 7931 N N . PRO B 1 507 ? -24.562 23.891 21.594 1 95.62 507 PRO B N 1
ATOM 7932 C CA . PRO B 1 507 ? -25.234 23.703 22.875 1 95.62 507 PRO B CA 1
ATOM 7933 C C . PRO B 1 507 ? -25.188 22.266 23.375 1 95.62 507 PRO B C 1
ATOM 7935 O O . PRO B 1 507 ? -25.516 21.984 24.531 1 95.62 507 PRO B O 1
ATOM 7938 N N . GLN B 1 508 ? -24.75 21.422 22.531 1 96.12 508 GLN B N 1
ATOM 7939 C CA . GLN B 1 508 ? -24.734 20.016 22.891 1 96.12 508 GLN B CA 1
ATOM 7940 C C . GLN B 1 508 ? -23.422 19.625 23.578 1 96.12 508 GLN B C 1
ATOM 7942 O O . GLN B 1 508 ? -23.312 18.547 24.156 1 96.12 508 GLN B O 1
ATOM 7947 N N . LEU B 1 509 ? -22.422 20.406 23.469 1 95.12 509 LEU B N 1
ATOM 7948 C CA . LEU B 1 509 ? -21.109 20.125 24.016 1 95.12 509 LEU B CA 1
ATOM 7949 C C . LEU B 1 509 ? -21.047 20.516 25.5 1 95.12 509 LEU B C 1
ATOM 7951 O O . LEU B 1 509 ? -20.344 21.469 25.844 1 95.12 509 LEU B O 1
ATOM 7955 N N . THR B 1 510 ? -21.641 19.703 26.391 1 88.06 510 THR B N 1
ATOM 7956 C CA . THR B 1 510 ? -21.875 20.078 27.781 1 88.06 510 THR B CA 1
ATOM 7957 C C . THR B 1 510 ? -20.969 19.281 28.719 1 88.06 510 THR B C 1
ATOM 7959 O O . THR B 1 510 ? -20.797 19.656 29.875 1 88.06 510 THR B O 1
ATOM 7962 N N . GLU B 1 511 ? -20.5 18.094 28.344 1 82.19 511 GLU B N 1
ATOM 7963 C CA . GLU B 1 511 ? -19.688 17.234 29.219 1 82.19 511 GLU B CA 1
ATOM 7964 C C . GLU B 1 511 ? -18.453 16.734 28.484 1 82.19 511 GLU B C 1
ATOM 7966 O O . GLU B 1 511 ? -18.453 16.609 27.25 1 82.19 511 GLU B O 1
#

Sequence (1022 aa):
MKSTDILHSKENLEILSKIEPEFQCYYKWFLGLTEVDHPSFGCGEITQVVKSWCDQMGAETEIDEHNNLIARIPANGMPENSPVVSIQTHLDMVWVGEKIDGKIKVELQEKDGKRILVAPHSTLGADDGFGVALCLEVIENAKNFIHGPMELIMTSDEEVGLIGIKKFPPANTTEKTSITPFKFKYLLNCDSLCGDKIYVGSSGGIMYRSETDLHLEELKTSKKGLTIDLSKFSGGHSGATIQRGQGNPIKWVSQILSALEKNDIDYEIVTFNGGHAINAIPTHCKCTVAIEAEKIELATKIANEALNDLIDAFKLVEHDIKCVISTESIDSGKKVINSYESHQLIYLIQAAHHGIVRFHPQFPTTVDTSLNLALASFDSEKSKFHIHLFSRSATQAELDNVDYTVKSLFNMSPLKPVFRTQLAGHPWSPRESKVAKIVQETAKGIIGDMPLGILQVTVEPAEFLFLGYDADMVSICPSLPKAHCIGEWMDIDEANRWRDVILKVLPQLTEMKSTDILHSKENLEILSKIEPEFQCYYKWFLGLTEVDHPSFGCGEITQVVKSWCDQMGAETEIDEHNNLIARIPANGMPENSPVVSIQTHLDMVWVGEKIDGKIKVELQEKDGKRILVAPHSTLGADDGFGVALCLEVIENAKNFIHGPMELIMTSDEEVGLIGIKKFPPANTTEKTSITPFKFKYLLNCDSLCGDKIYVGSSGGIMYRSETDLHLEELKTSKKGLTIDLSKFSGGHSGATIQRGQGNPIKWVSQILSALEKNDIDYEIVTFNGGHAINAIPTHCKCTVAIEAEKIELATKIANEALNDLIDAFKLVEHDIKCVISTESIDSGKKVINSYESHQLIYLIQAAHHGIVRFHPQFPTTVDTSLNLALASFDSEKSKFHIHLFSRSATQAELDNVDYTVKSLFNMSPLKPVFRTQLAGHPWSPRESKVAKIVQETAKGIIGDMPLGILQVTVEPAEFLFLGYDADMVSICPSLPKAHCIGEWMDIDEANRWRDVILKVLPQLTE

Secondary structure (DSSP, 8-state):
--HHHH---HHHHHHHHTS-HHHHHHHHHHHHHTTS--BTT--HHHHHHHHHHHHHTT-EEEE-TT--EEEEE--BBS-TTSPPEEEEEES-B---B--BTTB---EEEEETTEEEEE-TTB---HHHHHHHHHHHHHHHTGGGS-B--EEEEEES--TTTSTTGGGSPPTT--S--SSPPP--SEEEE---S--SSEEEEE-EEEEEEEEEE--EEE-SS-EEEEEEEEE-----BHHHHGGG----HHHHHHHHHHHHHHTT---EEEEEEE-S-TTB----EEEEEEE-GGGHHHHHHHHHHHHHHHHHHHTTT--S-EEEEEEEEE-TT-EEE-HHHHHHHHHHHHHS--EEEEE-SSSTTSEEEEEEEEEEEEETTTTEEEEEEEEEESSHHHHHHHHHHHHHHHHH-TT--EEEEEEEE--B-----HHHHHHHHHHHHHT----EEEESS--HHHHHHHTT---EEEE-----TTTTSTT-EEEHHHHHHHHHHHHHHGGG---/--HHHH---HHHHHHHHTS-GGGHHHHHHHHHHTTS--BTT--HHHHHHHHHHHHHTT-EEEE-TT--EEEEE--BBS-TTSPPEEEEEES-B---B--BTTB---EEEEETTEEEEE-TTB---HHHHHHHHHHHHHHHTGGGS-B--EEEEEES--TTTSTTGGGSPPTT--S--SSPPP--SEEEE---S--SSEEEEE-EEEEEEEEEE--EEE-SS-EEEEEEEEE-----BHHHHGGG----HHHHHHHHHHHHHHTT---EEEEEEE-S-TTB----EEEEEEE-GGGHHHHHHHHHHHHHHHHHHHTTT--S-EEEEEEEEE-TT-EEE-HHHHHHHHHHHHHS--EEEEE-SSSTTSEEEEEEEEEEEEETTTTEEEEEEEEEESSHHHHHHHHHHHHHHHHH-TT--EEEEEEEE--B-----HHHHHHHHHHHHHT----EEEESS--HHHHHHHTT---EEEE-----TTTTSTT-EEEHHHHHHHHHHHHHHGGG---

InterPro domains:
  IPR001160 Peptidase M20C, Xaa-His dipeptidase [PIRSF016599] (24-509)
  IPR001160 Peptidase M20C, Xaa-His dipeptidase [PR00934] (113-131)
  IPR001160 Peptidase M20C, Xaa-His dipeptidase [PR00934] (148-165)
  IPR001160 Peptidase M20C, Xaa-His dipeptidase [PR00934] (274-293)
  IPR001160 Peptidase M20C, Xaa-His dipeptidase [PTHR43501] (10-510)
  IPR011650 Peptidase M20, dimerisation domain [PF07687] (235-305)

Radius of gyration: 33.83 Å; Cα contacts (8 Å, |Δi|>4): 2497; chains: 2; bounding box: 71×102×70 Å

Organism: Trichomonas vaginalis (strain ATCC PRA-98 / G3) (NCBI:txid412133)